Protein 1QFJ (pdb70)

Foldseek 3Di:
DKWKWAWPDWDPLDVQKIKTKIFTPDADFDFQLWWKWFPPDPPHTHIFHFLAARPVPGITITIARVSVSVVCCCVPVRMTIIGDTDFDQGADPDDDFAEEEEAEQRRNSSRNRRVVNNCVVPLQGQYEYEYEDQEPCSVSCVVVLVVSCVSHVNYHYAYEHAHYDPPDDGHYRDPLVVVVVVAQAQCRYQYEYDDDLVVLVVSLVCNCPRRVHDSVSHGYRSVVVD/DKFKWAWDDWAALAPFKIKTKIATPDFDADFQLWWKFFPPDPPHTHIFHFLAARVPRGITITIFGVSVVVVVVCVVPSMTMMGDTDFDQGADPDQPFAEEEEEFQRCNSSVNRRVVVNCVVPLQGQYEYEYEDQEPVSVRCLVVLVVSCVRRVNYHYAYEYADYDDCPPGHYHGRLVVVVVPAQAQCRYQYEYDDDLVVLVVSLVCRCPPRVHDSVSHGYRSVVPD/DKFKWFWPDWAPLDPQKIKTKIATPDFDADFQLWWKWWPPDPPHTHIFHFLAERVPRGITITIQRVSVCSVVCCVVPRMTMMGDTGDDFGDDPDQPFAEEEEAEQRDNSSRNRRVVVNCVVPLQGQYEYEYEDQEPSSPRCPVVLVVSCVRHNNYHYAYEYQDYDDDDDGHHHGRLVVVVVVAQAQCRHQYEYDDDLVVLVVSLVCRCPRRVHDSVSRGYRSVPDD/DKFKWAWPDWAALDPQKIKTKIFTPDFAAAFQLWWKWWPLDVVDTHIFAFLAARVDGGITITIQRVSVCVVVVCVVGSMTMIGDTDDDQGADPDPFAAAEEEEEARRNSSVNRRVVVNCVVPVAGQYEYEYEDQEPSVVRCPVVVVVSCVSYVNYHYAYEHADYDDDDPGHYHGRLVVVVVVAQAQCRHQYEYEHDLVVLVVSLVCRCPRRVHDNVRHGYRSVPVD

Nearest PDB structures (foldseek):
  1qfj-assembly4_D  TM=9.959E-01  e=4.153E-47  Escherichia coli
  5ogx-assembly1_A  TM=9.044E-01  e=4.409E-20  Amycolatopsis methanolica 239
  7qu3-assembly1_A  TM=8.609E-01  e=3.824E-17  Pseudomonas aeruginosa
  2r6h-assembly4_D  TM=8.578E-01  e=5.859E-17  Porphyromonas gingivalis W83
  4wqm-assembly1_A  TM=8.529E-01  e=8.054E-16  Ectopseudomonas mendocina

Sequence (904 aa):
TTLSCKVTSVEAITDTVYRVRIVPDAAFSFRAGQYLMVVMDERDKRPFSMASTPDEKGFIELHIGYAKAVMDRILKDHQIVVDIPHGEAWLRDDEERPMILIAGGTGFSYARSILLTALARNPNRDITIYWGGREEQHLYDLCELEALSLKHPGLQVVPVVEQPEAGWRGRTGTVLTAVLQDHGTLAEHDIYIAGRFEMAKIARDLFCSERNAREDRLFGDAFAFITTLSCKVTSVEAITDTVYRVRIVPDAAFSFRAGQYLMVVMDERDKRPFSMASTPDEKGFIELHIGYAKAVMDRILKDHQIVVDIPHGEAWLRDDEERPMILIAGGTGFSYARSILLTALARNPNRDITIYWGGREEQHLYDLCELEALSLKHPGLQVVPVVEQPEAGWRGRTGTVLTAVLQDHGTLAEHDIYIAGRFEMAKIARDLFCSERNAREDRLFGDAFAFITTLSCKVTSVEAITDTVYRVRIVPDAAFSFRAGQYLMVVMDERDKRPFSMASTPDEKGFIELHIGYAKAVMDRILKDHQIVVDIPHGEAWLRDDEERPMILIAGGTGFSYARSILLTALARNPNRDITIYWGGREEQHLYDLCELEALSLKHPGLQVVPVVEQPEAGWRGRTGTVLTAVLQDHGTLAEHDIYIAGRFEMAKIARDLFCSERNAREDRLFGDAFAFITTLSCKVTSVEAITDTVYRVRIVPDAAFSFRAGQYLMVVMDERDKRPFSMASTPDEKGFIELHIGYAKAVMDRILKDHQIVVDIPHGEAWLRDDEERPMILIAGGTGFSYARSILLTALARNPNRDITIYWGGREEQHLYDLCELEALSLKHPGLQVVPVVEQPEAGWRGRTGTVLTAVLQDHGTLAEHDIYIAGRFEMAKIARDLFCSERNAREDRLFGDAFAFI

Organism: Escherichia coli (strain K12) (NCBI:txid83333)

GO terms:
  GO:0052875 riboflavin reductase [NAD(P)H] activity (F, IDA)
  GO:0008047 enzyme activator activity (F, IDA)
  GO:0005829 cytosol (C, IDA)
  GO:0042602 riboflavin reductase (NADPH) activity (F, IDA)
  GO:0030091 protein repair (P, IMP)
  GO:0006979 response to oxidative stress (P, IMP)
  GO:0005515 protein binding (F, IPI)

InterPro domains:
  IPR001433 Oxidoreductase FAD/NAD(P)-binding [PF00175] (108-211)
  IPR008333 Flavoprotein pyridine nucleotide cytochrome reductase-like, FAD-binding domain [PF00970] (6-95)
  IPR017927 FAD-binding domain, ferredoxin reductase-type [PS51384] (1-99)
  IPR017938 Riboflavin synthase-like beta-barrel [SSF63380] (3-97)
  IPR039261 Ferredoxin-NADP reductase (FNR), nucleotide-binding domain [G3DSA:3.40.50.80] (99-233)
  IPR039261 Ferredoxin-NADP reductase (FNR), nucleotide-binding domain [SSF52343] (100-231)

Structure (mmCIF, N/CA/C/O backbone):
data_1QFJ
#
_entry.id   1QFJ
#
_cell.length_a   51.200
_cell.length_b   96.920
_cell.length_c   210.410
_cell.angle_alpha   90.00
_cell.angle_beta   90.00
_cell.angle_gamma   90.00
#
_symmetry.space_group_name_H-M   'P 21 21 21'
#
loop_
_entity.id
_entity.type
_entity.pdbx_description
1 polymer 'PROTEIN (FLAVIN REDUCTASE)'
2 non-polymer GLYCEROL
3 water water
#
loop_
_atom_site.group_PDB
_atom_site.id
_atom_site.type_symbol
_atom_site.label_atom_id
_atom_site.label_alt_id
_atom_site.label_comp_id
_atom_site.label_asym_id
_atom_site.label_entity_id
_atom_site.label_seq_id
_atom_site.pdbx_PDB_ins_code
_atom_site.Cartn_x
_atom_site.Cartn_y
_atom_site.Cartn_z
_atom_site.occupancy
_atom_site.B_iso_or_equiv
_atom_site.auth_seq_id
_atom_site.auth_comp_id
_atom_site.auth_asym_id
_atom_site.auth_atom_id
_atom_site.pdbx_PDB_model_num
ATOM 1 N N . THR A 1 1 ? 10.456 30.887 88.979 1.00 30.21 1 THR A N 1
ATOM 2 C CA . THR A 1 1 ? 9.205 30.360 89.588 1.00 29.84 1 THR A CA 1
ATOM 3 C C . THR A 1 1 ? 8.418 31.422 90.360 1.00 31.01 1 THR A C 1
ATOM 4 O O . THR A 1 1 ? 8.936 32.095 91.257 1.00 28.01 1 THR A O 1
ATOM 8 N N . THR A 1 2 ? 7.133 31.518 90.027 1.00 29.74 2 THR A N 1
ATOM 9 C CA . THR A 1 2 ? 6.189 32.408 90.683 1.00 29.04 2 THR A CA 1
ATOM 10 C C . THR A 1 2 ? 5.521 31.648 91.818 1.00 28.20 2 THR A C 1
ATOM 11 O O . THR A 1 2 ? 4.857 30.629 91.596 1.00 29.81 2 THR A O 1
ATOM 15 N N . LEU A 1 3 ? 5.734 32.086 93.056 1.00 26.16 3 LEU A N 1
ATOM 16 C CA . LEU A 1 3 ? 5.225 31.355 94.202 1.00 21.55 3 LEU A CA 1
ATOM 17 C C . LEU A 1 3 ? 4.516 32.278 95.182 1.00 22.33 3 LEU A C 1
ATOM 18 O O . LEU A 1 3 ? 5.001 33.376 95.461 1.00 18.24 3 LEU A O 1
ATOM 23 N N . SER A 1 4 ? 3.413 31.753 95.718 1.00 20.52 4 SER A N 1
ATOM 24 C CA . SER A 1 4 ? 2.688 32.520 96.739 1.00 21.59 4 SER A CA 1
ATOM 25 C C . SER A 1 4 ? 3.247 32.019 98.074 1.00 20.55 4 SER A C 1
ATOM 26 O O . SER A 1 4 ? 3.546 30.828 98.213 1.00 18.78 4 SER A O 1
ATOM 29 N N . CYS A 1 5 ? 3.500 32.915 99.005 1.00 17.76 5 CYS A N 1
ATOM 30 C CA . CYS A 1 5 ? 4.120 32.610 100.278 1.00 21.04 5 CYS A CA 1
ATOM 31 C C . CYS A 1 5 ? 3.384 33.148 101.502 1.00 20.61 5 CYS A C 1
ATOM 32 O O . CYS A 1 5 ? 2.912 34.295 101.511 1.00 22.36 5 CYS A O 1
ATOM 35 N N . LYS A 1 6 ? 3.344 32.361 102.569 1.00 17.41 6 LYS A N 1
ATOM 36 C CA . LYS A 1 6 ? 2.765 32.860 103.808 1.00 23.26 6 LYS A CA 1
ATOM 37 C C . LYS A 1 6 ? 3.860 33.584 104.624 1.00 23.13 6 LYS A C 1
ATOM 38 O O . LYS A 1 6 ? 4.980 33.080 104.790 1.00 21.01 6 LYS A O 1
ATOM 44 N N . VAL A 1 7 ? 3.448 34.683 105.253 1.00 20.59 7 VAL A N 1
ATOM 45 C CA . VAL A 1 7 ? 4.359 35.409 106.133 1.00 21.71 7 VAL A CA 1
ATOM 46 C C . VAL A 1 7 ? 4.266 34.792 107.519 1.00 23.55 7 VAL A C 1
ATOM 47 O O . VAL A 1 7 ? 3.196 34.915 108.118 1.00 25.43 7 VAL A O 1
ATOM 51 N N . THR A 1 8 ? 5.327 34.150 107.997 1.00 22.17 8 THR A N 1
ATOM 52 C CA . THR A 1 8 ? 5.219 33.481 109.283 1.00 20.10 8 THR A CA 1
ATOM 53 C C . THR A 1 8 ? 5.724 34.305 110.439 1.00 19.96 8 THR A C 1
ATOM 54 O O . THR A 1 8 ? 5.429 33.960 111.599 1.00 17.56 8 THR A O 1
ATOM 58 N N . SER A 1 9 ? 6.478 35.349 110.117 1.00 18.25 9 SER A N 1
ATOM 59 C CA . SER A 1 9 ? 6.907 36.230 111.209 1.00 22.04 9 SER A CA 1
ATOM 60 C C . SER A 1 9 ? 7.440 37.538 110.649 1.00 21.58 9 SER A C 1
ATOM 61 O O . SER A 1 9 ? 7.954 37.636 109.545 1.00 17.83 9 SER A O 1
ATOM 64 N N . VAL A 1 10 ? 7.180 38.596 111.405 1.00 24.36 10 VAL A N 1
ATOM 65 C CA . VAL A 1 10 ? 7.602 39.942 111.069 1.00 26.87 10 VAL A CA 1
ATOM 66 C C . VAL A 1 10 ? 8.164 40.587 112.345 1.00 28.43 10 VAL A C 1
ATOM 67 O O . VAL A 1 10 ? 7.520 40.529 113.395 1.00 26.41 10 VAL A O 1
ATOM 71 N N . GLU A 1 11 ? 9.330 41.203 112.217 1.00 29.75 11 GLU A N 1
ATOM 72 C CA . GLU A 1 11 ? 9.919 41.813 113.420 1.00 31.73 11 GLU A CA 1
ATOM 73 C C . GLU A 1 11 ? 10.712 43.065 113.096 1.00 32.63 11 GLU A C 1
ATOM 74 O O . GLU A 1 11 ? 11.541 43.110 112.175 1.00 31.11 11 GLU A O 1
ATOM 80 N N . ALA A 1 12 ? 10.434 44.120 113.861 1.00 32.15 12 ALA A N 1
ATOM 81 C CA . ALA A 1 12 ? 11.157 45.375 113.723 1.00 34.58 12 ALA A CA 1
ATOM 82 C C . ALA A 1 12 ? 12.571 45.163 114.257 1.00 35.98 12 ALA A C 1
ATOM 83 O O . ALA A 1 12 ? 12.710 44.981 115.475 1.00 37.70 12 ALA A O 1
ATOM 85 N N . ILE A 1 13 ? 13.577 45.120 113.386 1.00 35.08 13 ILE A N 1
ATOM 86 C CA . ILE A 1 13 ? 14.937 44.971 113.940 1.00 34.53 13 ILE A CA 1
ATOM 87 C C . ILE A 1 13 ? 15.228 46.354 114.534 1.00 33.26 13 ILE A C 1
ATOM 88 O O . ILE A 1 13 ? 15.503 46.509 115.712 1.00 32.12 13 ILE A O 1
ATOM 93 N N . THR A 1 14 ? 15.061 47.381 113.722 1.00 34.74 14 THR A N 1
ATOM 94 C CA . THR A 1 14 ? 15.181 48.768 114.147 1.00 40.22 14 THR A CA 1
ATOM 95 C C . THR A 1 14 ? 13.834 49.442 113.851 1.00 43.60 14 THR A C 1
ATOM 96 O O . THR A 1 14 ? 12.811 48.757 113.808 1.00 44.29 14 THR A O 1
ATOM 100 N N . ASP A 1 15 ? 13.843 50.737 113.587 1.00 45.67 15 ASP A N 1
ATOM 101 C CA . ASP A 1 15 ? 12.639 51.470 113.232 1.00 46.48 15 ASP A CA 1
ATOM 102 C C . ASP A 1 15 ? 12.483 51.574 111.724 1.00 45.59 15 ASP A C 1
ATOM 103 O O . ASP A 1 15 ? 11.416 51.952 111.241 1.00 47.56 15 ASP A O 1
ATOM 108 N N . THR A 1 16 ? 13.553 51.295 110.997 1.00 44.54 16 THR A N 1
ATOM 109 C CA . THR A 1 16 ? 13.511 51.362 109.544 1.00 44.00 16 THR A CA 1
ATOM 110 C C . THR A 1 16 ? 13.590 49.967 108.932 1.00 41.27 16 THR A C 1
ATOM 111 O O . THR A 1 16 ? 13.168 49.780 107.784 1.00 41.89 16 THR A O 1
ATOM 115 N N . VAL A 1 17 ? 14.119 49.000 109.691 1.00 35.00 17 VAL A N 1
ATOM 116 C CA . VAL A 1 17 ? 14.286 47.662 109.135 1.00 30.66 17 VAL A CA 1
ATOM 117 C C . VAL A 1 17 ? 13.408 46.571 109.736 1.00 26.43 17 VAL A C 1
ATOM 118 O O . VAL A 1 17 ? 13.357 46.392 110.948 1.00 21.60 17 VAL A O 1
ATOM 122 N N . TYR A 1 18 ? 12.767 45.794 108.865 1.00 25.08 18 TYR A N 1
ATOM 123 C CA . TYR A 1 18 ? 11.984 44.633 109.238 1.00 27.47 18 TYR A CA 1
ATOM 124 C C . TYR A 1 18 ? 12.694 43.321 108.836 1.00 24.39 18 TYR A C 1
ATOM 125 O O . TYR A 1 18 ? 13.228 43.232 107.739 1.00 21.61 18 TYR A O 1
ATOM 134 N N . ARG A 1 19 ? 12.684 42.355 109.724 1.00 20.58 19 ARG A N 1
ATOM 135 C CA . ARG A 1 19 ? 13.149 40.998 109.502 1.00 18.90 19 ARG A CA 1
ATOM 136 C C . ARG A 1 19 ? 11.863 40.230 109.151 1.00 16.89 19 ARG A C 1
ATOM 137 O O . ARG A 1 19 ? 10.932 40.212 109.968 1.00 14.62 19 ARG A O 1
ATOM 145 N N . VAL A 1 20 ? 11.73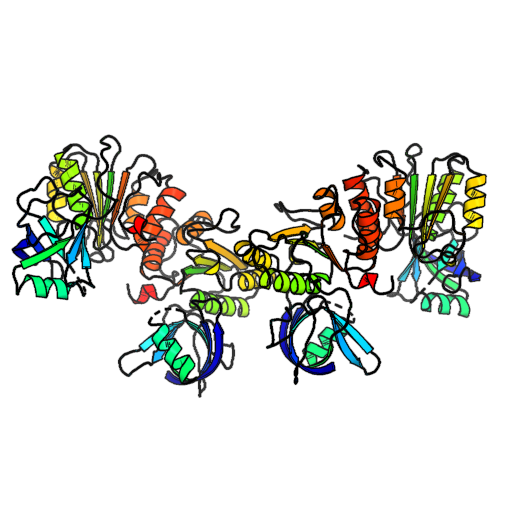7 39.793 107.921 1.00 16.41 20 VAL A N 1
ATOM 146 C CA . VAL A 1 20 ? 10.485 39.181 107.482 1.00 18.08 20 VAL A CA 1
ATOM 147 C C . VAL A 1 20 ? 10.827 37.753 107.071 1.00 20.65 20 VAL A C 1
ATOM 148 O O . VAL A 1 20 ? 11.830 37.564 106.389 1.00 19.15 20 VAL A O 1
ATOM 152 N N . ARG A 1 21 ? 10.045 36.801 107.563 1.00 18.29 21 ARG A N 1
ATOM 153 C CA . ARG A 1 21 ? 10.224 35.404 107.262 1.00 19.49 21 ARG A CA 1
ATOM 154 C C . ARG A 1 21 ? 8.972 34.881 106.562 1.00 18.43 21 ARG A C 1
ATOM 155 O O . ARG A 1 21 ? 7.877 34.937 107.127 1.00 19.05 21 ARG A O 1
ATOM 163 N N . ILE A 1 22 ? 9.153 34.401 105.351 1.00 14.02 22 ILE A N 1
ATOM 164 C CA . ILE A 1 22 ? 8.125 33.858 104.518 1.00 15.85 22 ILE A CA 1
ATOM 165 C C . ILE A 1 22 ? 8.339 32.376 104.180 1.00 19.07 22 ILE A C 1
ATOM 166 O O . ILE A 1 22 ? 9.464 31.878 104.077 1.00 15.27 22 ILE A O 1
ATOM 171 N N . VAL A 1 23 ? 7.200 31.696 103.992 1.00 18.22 23 VAL A N 1
ATOM 172 C CA . VAL A 1 23 ? 7.151 30.300 103.593 1.00 17.92 23 VAL A CA 1
ATOM 173 C C . VAL A 1 23 ? 6.316 30.092 102.333 1.00 18.61 23 VAL A C 1
ATOM 174 O O . VAL A 1 23 ? 5.085 30.168 102.296 1.00 19.65 23 VAL A O 1
ATOM 178 N N . PRO A 1 24 ? 6.980 29.803 101.227 1.00 17.28 24 PRO A N 1
ATOM 179 C CA . PRO A 1 24 ? 6.338 29.560 99.940 1.00 16.09 24 PRO A CA 1
ATOM 180 C C . PRO A 1 24 ? 5.408 28.359 100.036 1.00 19.19 24 PRO A C 1
ATOM 181 O O . PRO A 1 24 ? 5.634 27.469 100.873 1.00 14.69 24 PRO A O 1
ATOM 185 N N . ASP A 1 25 ? 4.400 28.288 99.166 1.00 19.18 25 ASP A N 1
ATOM 186 C CA . ASP A 1 25 ? 3.425 27.213 99.140 1.00 24.54 25 ASP A CA 1
ATOM 187 C C . ASP A 1 25 ? 3.965 25.960 98.440 1.00 24.21 25 ASP A C 1
ATOM 188 O O . ASP A 1 25 ? 3.263 24.946 98.430 1.00 26.15 25 ASP A O 1
ATOM 193 N N . ALA A 1 26 ? 5.100 26.026 97.759 1.00 21.72 26 ALA A N 1
ATOM 194 C CA . ALA A 1 26 ? 5.695 24.882 97.090 1.00 19.91 26 ALA A CA 1
ATOM 195 C C . ALA A 1 26 ? 7.213 24.854 97.288 1.00 20.10 26 ALA A C 1
ATOM 196 O O . ALA A 1 26 ? 7.802 25.840 97.728 1.00 17.87 26 ALA A O 1
ATOM 198 N N . ALA A 1 27 ? 7.859 23.732 96.943 1.00 19.89 27 ALA A N 1
ATOM 199 C CA . ALA A 1 27 ? 9.294 23.583 97.049 1.00 19.49 27 ALA A CA 1
ATOM 200 C C . ALA A 1 27 ? 10.015 24.742 96.355 1.00 20.66 27 ALA A C 1
ATOM 201 O O . ALA A 1 27 ? 9.500 25.203 95.322 1.00 18.65 27 ALA A O 1
ATOM 203 N N . PHE A 1 28 ? 11.176 25.144 96.885 1.00 18.50 28 PHE A N 1
ATOM 204 C CA . PHE A 1 28 ? 11.914 26.200 96.182 1.00 16.91 28 PHE A CA 1
ATOM 205 C C . PHE A 1 28 ? 13.425 26.044 96.329 1.00 18.90 28 PHE A C 1
ATOM 206 O O . PHE A 1 28 ? 13.889 25.453 97.303 1.00 18.13 28 PHE A O 1
ATOM 214 N N . SER A 1 29 ? 14.205 26.659 95.445 1.00 18.97 29 SER A N 1
ATOM 215 C CA . SER A 1 29 ? 15.646 26.652 95.579 1.00 24.16 29 SER A CA 1
ATOM 216 C C . SER A 1 29 ? 16.257 27.926 94.984 1.00 21.94 29 SER A C 1
ATOM 217 O O . SER A 1 29 ? 15.662 28.595 94.142 1.00 20.31 29 SER A O 1
ATOM 220 N N . PHE A 1 30 ? 17.424 28.250 95.533 1.00 18.36 30 PHE A N 1
ATOM 221 C CA . PHE A 1 30 ? 18.214 29.374 95.053 1.00 16.90 30 PHE A CA 1
ATOM 222 C C . PHE A 1 30 ? 19.693 29.165 95.424 1.00 15.29 30 PHE A C 1
ATOM 223 O O . PHE A 1 30 ? 20.010 28.306 96.245 1.00 10.97 30 PHE A O 1
ATOM 231 N N . ARG A 1 31 ? 20.541 30.011 94.852 1.00 12.93 31 ARG A N 1
ATOM 232 C CA . ARG A 1 31 ? 21.967 30.004 95.224 1.00 13.72 31 ARG A CA 1
ATOM 233 C C . ARG A 1 31 ? 22.232 31.155 96.161 1.00 10.90 31 ARG A C 1
ATOM 234 O O . ARG A 1 31 ? 21.681 32.241 95.968 1.00 11.67 31 ARG A O 1
ATOM 242 N N . ALA A 1 32 ? 23.026 30.954 97.203 1.00 11.55 32 ALA A N 1
ATOM 243 C CA . ALA A 1 32 ? 23.310 32.019 98.168 1.00 10.85 32 ALA A CA 1
ATOM 244 C C . ALA A 1 32 ? 23.796 33.255 97.421 1.00 10.13 32 ALA A C 1
ATOM 245 O O . ALA A 1 32 ? 24.623 33.182 96.501 1.00 7.26 32 ALA A O 1
ATOM 247 N N . GLY A 1 33 ? 23.157 34.391 97.670 1.00 9.13 33 GLY A N 1
ATOM 248 C CA . GLY A 1 33 ? 23.458 35.632 96.981 1.00 10.60 33 GLY A CA 1
ATOM 249 C C . GLY A 1 33 ? 22.451 36.011 95.899 1.00 13.13 33 GLY A C 1
ATOM 250 O O . GLY A 1 33 ? 22.423 37.159 95.435 1.00 11.21 33 GLY A O 1
ATOM 251 N N . GLN A 1 34 ? 21.562 35.091 95.519 1.00 12.66 34 GLN A N 1
ATOM 252 C CA . GLN A 1 34 ? 20.557 35.502 94.517 1.00 10.84 34 GLN A CA 1
ATOM 253 C C . GLN A 1 34 ? 19.459 36.324 95.189 1.00 11.59 34 GLN A C 1
ATOM 254 O O . GLN A 1 34 ? 19.373 36.456 96.423 1.00 9.08 34 GLN A O 1
ATOM 260 N N . TYR A 1 35 ? 18.571 36.883 94.375 1.00 13.26 35 TYR A N 1
ATOM 261 C CA . TYR A 1 35 ? 17.458 37.678 94.922 1.00 15.68 35 TYR A CA 1
ATOM 262 C C . TYR A 1 35 ? 16.121 37.225 94.327 1.00 16.12 35 TYR A C 1
ATOM 263 O O . TYR A 1 35 ? 16.082 36.462 93.366 1.00 16.75 35 TYR A O 1
ATOM 272 N N . LEU A 1 36 ? 15.031 37.646 94.946 1.00 18.13 36 LEU A N 1
ATOM 273 C CA . LEU A 1 36 ? 13.690 37.397 94.444 1.00 19.42 36 LEU A CA 1
ATOM 274 C C . LEU A 1 36 ? 13.013 38.737 94.133 1.00 19.89 36 LEU A C 1
ATOM 275 O O . LEU A 1 36 ? 13.456 39.812 94.554 1.00 19.02 36 LEU A O 1
ATOM 280 N N . MET A 1 37 ? 11.889 38.654 93.430 1.00 21.26 37 MET A N 1
ATOM 281 C CA . MET A 1 37 ? 11.096 39.840 93.139 1.00 22.40 37 MET A CA 1
ATOM 282 C C . MET A 1 37 ? 9.781 39.787 93.908 1.00 20.94 37 MET A C 1
ATOM 283 O O . MET A 1 37 ? 9.052 38.816 93.748 1.00 21.81 37 MET A O 1
ATOM 288 N N . VAL A 1 38 ? 9.472 40.795 94.698 1.00 22.36 38 VAL A N 1
ATOM 289 C CA . VAL A 1 38 ? 8.139 40.812 95.331 1.00 23.10 38 VAL A CA 1
ATOM 290 C C . VAL A 1 38 ? 7.168 41.260 94.223 1.00 24.21 38 VAL A C 1
ATOM 291 O O . VAL A 1 38 ? 7.289 42.393 93.744 1.00 21.19 38 VAL A O 1
ATOM 295 N N . VAL A 1 39 ? 6.315 40.362 93.733 1.00 23.02 39 VAL A N 1
ATOM 296 C CA . VAL A 1 39 ? 5.369 40.706 92.685 1.00 22.93 39 VAL A CA 1
ATOM 297 C C . VAL A 1 39 ? 4.234 41.550 93.257 1.00 27.34 39 VAL A C 1
ATOM 298 O O . VAL A 1 39 ? 3.296 41.097 93.907 1.00 25.62 39 VAL A O 1
ATOM 302 N N . MET A 1 40 ? 4.358 42.866 93.063 1.00 29.46 40 MET A N 1
ATOM 303 C CA . MET A 1 40 ? 3.338 43.791 93.508 1.00 34.57 40 MET A CA 1
ATOM 304 C C . MET A 1 40 ? 2.214 43.825 92.466 1.00 37.92 40 MET A C 1
ATOM 305 O O . MET A 1 40 ? 1.065 43.984 92.847 1.00 37.70 40 MET A O 1
ATOM 310 N N . ASP A 1 41 ? 2.573 43.657 91.213 1.00 41.30 41 ASP A N 1
ATOM 311 C CA . ASP A 1 41 ? 1.685 43.759 90.075 1.00 50.44 41 ASP A CA 1
ATOM 312 C C . ASP A 1 41 ? 2.184 42.926 88.896 1.00 53.79 41 ASP A C 1
ATOM 313 O O . ASP A 1 41 ? 3.224 42.284 89.010 1.00 55.25 41 ASP A O 1
ATOM 318 N N . GLU A 1 42 ? 1.579 43.118 87.722 1.00 56.97 42 GLU A N 1
ATOM 319 C CA . GLU A 1 42 ? 2.116 42.457 86.532 1.00 60.34 42 GLU A CA 1
ATOM 320 C C . GLU A 1 42 ? 3.304 43.268 86.013 1.00 60.49 42 GLU A C 1
ATOM 321 O O . GLU A 1 42 ? 4.148 42.728 85.299 1.00 61.79 42 GLU A O 1
ATOM 327 N N . ARG A 1 43 ? 3.373 44.545 86.376 1.00 59.12 43 ARG A N 1
ATOM 328 C CA . ARG A 1 43 ? 4.439 45.430 85.956 1.00 58.37 43 ARG A CA 1
ATOM 329 C C . ARG A 1 43 ? 5.244 46.022 87.111 1.00 55.04 43 ARG A C 1
ATOM 330 O O . ARG A 1 43 ? 6.151 46.814 86.830 1.00 54.88 43 ARG A O 1
ATOM 338 N N . ASP A 1 44 ? 4.905 45.724 88.357 1.00 48.69 44 ASP A N 1
ATOM 339 C CA . ASP A 1 44 ? 5.645 46.279 89.488 1.00 46.11 44 ASP A CA 1
ATOM 340 C C . ASP A 1 44 ? 6.276 45.164 90.322 1.00 44.38 44 ASP A C 1
ATOM 341 O O . ASP A 1 44 ? 5.681 44.646 91.264 1.00 44.18 44 ASP A O 1
ATOM 346 N N . LYS A 1 45 ? 7.489 44.756 89.954 1.00 40.54 45 LYS A N 1
ATOM 347 C CA . LYS A 1 45 ? 8.238 43.700 90.629 1.00 34.84 45 LYS A CA 1
ATOM 348 C C . LYS A 1 45 ? 9.464 44.274 91.330 1.00 31.57 45 LYS A C 1
ATOM 349 O O . LYS A 1 45 ? 10.289 44.935 90.711 1.00 29.38 45 LYS A O 1
ATOM 355 N N . ARG A 1 46 ? 9.548 44.077 92.644 1.00 27.16 46 ARG A N 1
ATOM 356 C CA . ARG A 1 46 ? 10.569 44.646 93.494 1.00 25.37 46 ARG A CA 1
ATOM 357 C C . ARG A 1 46 ? 11.571 43.641 94.057 1.00 26.54 46 ARG A C 1
ATOM 358 O O . ARG A 1 46 ? 11.258 42.766 94.873 1.00 22.94 46 ARG A O 1
ATOM 366 N N . PRO A 1 47 ? 12.834 43.822 93.698 1.00 24.30 47 PRO A N 1
ATOM 367 C CA . PRO A 1 47 ? 13.931 42.951 94.071 1.00 24.27 47 PRO A CA 1
ATOM 368 C C . PRO A 1 47 ? 14.391 43.016 95.503 1.00 21.36 47 PRO A C 1
ATOM 369 O O . PRO A 1 47 ? 14.537 44.063 96.122 1.00 21.28 47 PRO A O 1
ATOM 373 N N . PHE A 1 48 ? 14.551 41.874 96.168 1.00 20.16 48 PHE A N 1
ATOM 374 C CA . PHE A 1 48 ? 15.041 41.758 97.537 1.00 17.52 48 PHE A CA 1
ATOM 375 C C . PHE A 1 48 ? 15.925 40.504 97.576 1.00 16.15 48 PHE A C 1
ATOM 376 O O . PHE A 1 48 ? 15.514 39.465 97.056 1.00 14.25 48 PHE A O 1
ATOM 384 N N . SER A 1 49 ? 17.104 40.617 98.144 1.00 17.33 49 SER A N 1
ATOM 385 C CA . SER A 1 49 ? 18.065 39.530 98.281 1.00 16.06 49 SER A CA 1
ATOM 386 C C . SER A 1 49 ? 17.612 38.559 99.368 1.00 12.87 49 SER A C 1
ATOM 387 O O . SER A 1 49 ? 17.126 38.997 100.422 1.00 12.53 49 SER A O 1
ATOM 390 N N . MET A 1 50 ? 17.729 37.257 99.114 1.00 12.91 50 MET A N 1
ATOM 391 C CA . MET A 1 50 ? 17.411 36.321 100.207 1.00 11.53 50 MET A CA 1
ATOM 392 C C . MET A 1 50 ? 18.481 36.555 101.280 1.00 13.24 50 MET A C 1
ATOM 393 O O . MET A 1 50 ? 19.678 36.590 100.962 1.00 12.50 50 MET A O 1
ATOM 398 N N . ALA A 1 51 ? 18.130 36.748 102.537 1.00 11.61 51 ALA A N 1
ATOM 399 C CA . ALA A 1 51 ? 19.031 36.949 103.652 1.00 10.18 51 ALA A CA 1
ATOM 400 C C . ALA A 1 51 ? 19.363 35.628 104.352 1.00 15.22 51 ALA A C 1
ATOM 401 O O . ALA A 1 51 ? 20.275 35.535 105.174 1.00 16.06 51 ALA A O 1
ATOM 403 N N . SER A 1 52 ? 18.580 34.593 104.062 1.00 15.85 52 SER A N 1
ATOM 404 C CA . SER A 1 52 ? 18.784 33.268 104.642 1.00 14.33 52 SER A CA 1
ATOM 405 C C . SER A 1 52 ? 19.575 32.375 103.702 1.00 15.12 52 SER A C 1
ATOM 406 O O . SER A 1 52 ? 19.638 32.595 102.484 1.00 16.81 52 SER A O 1
ATOM 409 N N . THR A 1 53 ? 20.164 31.322 104.227 1.00 15.12 53 THR A N 1
ATOM 410 C CA . THR A 1 53 ? 20.896 30.344 103.414 1.00 19.62 53 THR A CA 1
ATOM 411 C C . THR A 1 53 ? 19.905 29.490 102.648 1.00 20.29 53 THR A C 1
ATOM 412 O O . THR A 1 53 ? 18.864 29.082 103.202 1.00 21.39 53 THR A O 1
ATOM 416 N N . PRO A 1 54 ? 20.255 28.964 101.493 1.00 21.61 54 PRO A N 1
ATOM 417 C CA . PRO A 1 54 ? 19.496 28.084 100.654 1.00 24.87 54 PRO A CA 1
ATOM 418 C C . PRO A 1 54 ? 19.231 26.691 101.211 1.00 28.52 54 PRO A C 1
ATOM 419 O O . PRO A 1 54 ? 18.992 25.709 100.509 1.00 30.08 54 PRO A O 1
ATOM 423 N N . ASP A 1 55 ? 19.312 26.540 102.505 1.00 31.54 55 ASP A N 1
ATOM 424 C CA . ASP A 1 55 ? 18.927 25.466 103.324 1.00 37.27 55 ASP A CA 1
ATOM 425 C C . ASP A 1 55 ? 18.626 25.879 104.771 1.00 38.24 55 ASP A C 1
ATOM 426 O O . ASP A 1 55 ? 19.036 25.280 105.749 1.00 35.51 55 ASP A O 1
ATOM 431 N N . GLU A 1 56 ? 17.790 26.903 104.870 1.00 41.23 56 GLU A N 1
ATOM 432 C CA . GLU A 1 56 ? 17.104 27.316 106.103 1.00 44.49 56 GLU A CA 1
ATOM 433 C C . GLU A 1 56 ? 15.704 26.816 105.651 1.00 44.84 56 GLU A C 1
ATOM 434 O O . GLU A 1 56 ? 14.826 27.481 105.129 1.00 47.19 56 GLU A O 1
ATOM 440 N N . LYS A 1 57 ? 15.674 25.489 105.607 1.00 42.09 57 LYS A N 1
ATOM 441 C CA . LYS A 1 57 ? 14.792 24.636 104.900 1.00 36.26 57 LYS A CA 1
ATOM 442 C C . LYS A 1 57 ? 13.487 25.269 104.453 1.00 28.22 57 LYS A C 1
ATOM 443 O O . LYS A 1 57 ? 13.391 25.444 103.236 1.00 24.70 57 LYS A O 1
ATOM 449 N N . GLY A 1 58 ? 12.536 25.459 105.344 1.00 23.52 58 GLY A N 1
ATOM 450 C CA . GLY A 1 58 ? 11.214 25.886 104.964 1.00 23.67 58 GLY A CA 1
ATOM 451 C C . GLY A 1 58 ? 10.916 27.325 104.659 1.00 20.31 58 GLY A C 1
ATOM 452 O O . GLY A 1 58 ? 9.983 27.601 103.885 1.00 21.69 58 GLY A O 1
ATOM 453 N N . PHE A 1 59 ? 11.698 28.234 105.223 1.00 18.42 59 PHE A N 1
ATOM 454 C CA . PHE A 1 59 ? 11.410 29.645 104.999 1.00 17.40 59 PHE A CA 1
ATOM 455 C C . PHE A 1 59 ? 12.510 30.381 104.258 1.00 17.66 59 PHE A C 1
ATOM 456 O O . PHE A 1 59 ? 13.647 29.920 104.089 1.00 16.50 59 PHE A O 1
ATOM 464 N N . ILE A 1 60 ? 12.127 31.589 103.866 1.00 17.05 60 ILE A N 1
ATOM 465 C CA . ILE A 1 60 ? 12.989 32.577 103.252 1.00 15.68 60 ILE A CA 1
ATOM 466 C C . ILE A 1 60 ? 13.026 33.784 104.192 1.00 16.51 60 ILE A C 1
ATOM 467 O O . ILE A 1 60 ? 11.964 34.236 104.665 1.00 14.37 60 ILE A O 1
ATOM 472 N N . GLU A 1 61 ? 14.222 34.315 104.442 1.00 14.43 61 GLU A N 1
ATOM 473 C CA . GLU A 1 61 ? 14.296 35.513 105.287 1.00 13.05 61 GLU A CA 1
ATOM 474 C C . GLU A 1 61 ? 14.588 36.739 104.422 1.00 15.12 61 GLU A C 1
ATOM 475 O O . GLU A 1 61 ? 15.380 36.739 103.461 1.00 13.35 61 GLU A O 1
ATOM 481 N N . LEU A 1 62 ? 13.845 37.824 104.704 1.00 14.17 62 LEU A N 1
ATOM 482 C CA . LEU A 1 62 ? 14.058 39.088 104.010 1.00 14.60 62 LEU A CA 1
ATOM 483 C C . LEU A 1 62 ? 14.279 40.223 105.013 1.00 14.78 62 LEU A C 1
ATOM 484 O O . LEU A 1 62 ? 13.796 40.207 106.149 1.00 10.39 62 LEU A O 1
ATOM 489 N N . HIS A 1 63 ? 15.107 41.193 104.626 1.00 14.89 63 HIS A N 1
ATOM 490 C CA . HIS A 1 63 ? 15.323 42.363 105.497 1.00 19.48 63 HIS A CA 1
ATOM 491 C C . HIS A 1 63 ? 14.799 43.554 104.676 1.00 20.58 63 HIS A C 1
ATOM 492 O O . HIS A 1 63 ? 15.353 43.832 103.622 1.00 14.63 63 HIS A O 1
ATOM 499 N N . ILE A 1 64 ? 13.665 44.092 105.102 1.00 26.58 64 ILE A N 1
ATOM 500 C CA . ILE A 1 64 ? 12.980 45.137 104.353 1.00 36.15 64 ILE A CA 1
ATOM 501 C C . ILE A 1 64 ? 12.967 46.474 105.090 1.00 43.62 64 ILE A C 1
ATOM 502 O O . ILE A 1 64 ? 12.616 46.613 106.252 1.00 40.35 64 ILE A O 1
ATOM 507 N N . GLY A 1 65 ? 13.412 47.482 104.368 1.00 55.70 65 GLY A N 1
ATOM 508 C CA . GLY A 1 65 ? 13.530 48.853 104.824 1.00 72.66 65 GLY A CA 1
ATOM 509 C C . GLY A 1 65 ? 14.723 49.484 104.099 1.00 85.97 65 GLY A C 1
ATOM 510 O O . GLY A 1 65 ? 15.029 49.187 102.947 1.00 86.63 65 GLY A O 1
ATOM 511 N N . TYR A 1 72 ? 9.329 52.874 98.948 1.00 172.74 72 TYR A N 1
ATOM 512 C CA . TYR A 1 72 ? 9.430 51.712 98.076 1.00 167.43 72 TYR A CA 1
ATOM 513 C C . TYR A 1 72 ? 9.310 50.424 98.884 1.00 159.84 72 TYR A C 1
ATOM 514 O O . TYR A 1 72 ? 8.854 49.395 98.393 1.00 159.67 72 TYR A O 1
ATOM 523 N N . ALA A 1 73 ? 9.727 50.498 100.143 1.00 149.77 73 ALA A N 1
ATOM 524 C CA . ALA A 1 73 ? 9.637 49.369 101.060 1.00 138.07 73 ALA A CA 1
ATOM 525 C C . ALA A 1 73 ? 8.286 49.419 101.772 1.00 128.28 73 ALA A C 1
ATOM 526 O O . ALA A 1 73 ? 7.669 48.403 102.074 1.00 128.07 73 ALA A O 1
ATOM 528 N N . LYS A 1 74 ? 7.803 50.637 101.992 1.00 117.09 74 LYS A N 1
ATOM 529 C CA . LYS A 1 74 ? 6.525 50.881 102.646 1.00 103.91 74 LYS A CA 1
ATOM 530 C C . LYS A 1 74 ? 5.389 50.131 101.967 1.00 92.58 74 LYS A C 1
ATOM 531 O O . LYS A 1 74 ? 4.618 49.420 102.613 1.00 91.93 74 LYS A O 1
ATOM 537 N N . ALA A 1 75 ? 5.294 50.247 100.647 1.00 79.96 75 ALA A N 1
ATOM 538 C CA . ALA A 1 75 ? 4.277 49.545 99.877 1.00 66.98 75 ALA A CA 1
ATOM 539 C C . ALA A 1 75 ? 4.419 48.035 100.052 1.00 56.78 75 ALA A C 1
ATOM 540 O O . ALA A 1 75 ? 3.411 47.329 100.131 1.00 55.28 75 ALA A O 1
ATOM 542 N N . VAL A 1 76 ? 5.653 47.536 100.096 1.00 46.37 76 VAL A N 1
ATOM 543 C CA . VAL A 1 76 ? 5.882 46.109 100.311 1.00 35.06 76 VAL A CA 1
ATOM 544 C C . VAL A 1 76 ? 5.467 45.725 101.723 1.00 28.76 76 VAL A C 1
ATOM 545 O O . VAL A 1 76 ? 4.712 44.775 101.923 1.00 26.70 76 VAL A O 1
ATOM 549 N N . MET A 1 77 ? 5.835 46.529 102.703 1.00 26.18 77 MET A N 1
ATOM 550 C CA . MET A 1 77 ? 5.450 46.274 104.088 1.00 30.46 77 MET A CA 1
ATOM 551 C C . MET A 1 77 ? 3.938 46.213 104.258 1.00 31.24 77 MET A C 1
ATOM 552 O O . MET A 1 77 ? 3.451 45.342 104.983 1.00 29.97 77 MET A O 1
ATOM 557 N N . ASP A 1 78 ? 3.199 47.069 103.568 1.00 30.35 78 ASP A N 1
ATOM 558 C CA . ASP A 1 78 ? 1.751 47.109 103.583 1.00 28.54 78 ASP A CA 1
ATOM 559 C C . ASP A 1 78 ? 1.197 45.786 103.094 1.00 26.13 78 ASP A C 1
ATOM 560 O O . ASP A 1 78 ? 0.395 45.202 103.826 1.00 25.48 78 ASP A O 1
ATOM 565 N N . ARG A 1 79 ? 1.683 45.263 101.964 1.00 24.38 79 ARG A N 1
ATOM 566 C CA . ARG A 1 79 ? 1.206 43.935 101.572 1.00 23.64 79 ARG A CA 1
ATOM 567 C C . ARG A 1 79 ? 1.534 42.939 102.676 1.00 25.65 79 ARG A C 1
ATOM 568 O O . ARG A 1 79 ? 0.646 42.147 102.992 1.00 25.92 79 ARG A O 1
ATOM 576 N N . ILE A 1 80 ? 2.768 42.988 103.210 1.00 23.80 80 ILE A N 1
ATOM 577 C CA . ILE A 1 80 ? 3.151 42.027 104.243 1.00 20.23 80 ILE A CA 1
ATOM 578 C C . ILE A 1 80 ? 2.264 42.149 105.466 1.00 22.20 80 ILE A C 1
ATOM 579 O O . ILE A 1 80 ? 1.711 41.138 105.898 1.00 21.97 80 ILE A O 1
ATOM 584 N N . LEU A 1 81 ? 2.110 43.335 106.024 1.00 21.70 81 LEU A N 1
ATOM 585 C CA . LEU A 1 81 ? 1.317 43.550 107.215 1.00 24.75 81 LEU A CA 1
ATOM 586 C C . LEU A 1 81 ? -0.186 43.382 107.078 1.00 25.38 81 LEU A C 1
ATOM 587 O O . LEU A 1 81 ? -0.819 42.823 107.985 1.00 25.86 81 LEU A O 1
ATOM 592 N N . LYS A 1 82 ? -0.794 43.794 105.975 1.00 24.27 82 LYS A N 1
ATOM 593 C CA . LYS A 1 82 ? -2.241 43.647 105.816 1.00 23.79 82 LYS A CA 1
ATOM 594 C C . LYS A 1 82 ? -2.681 42.230 105.475 1.00 25.80 82 LYS A C 1
ATOM 595 O O . LYS A 1 82 ? -3.599 41.639 106.073 1.00 23.82 82 LYS A O 1
ATOM 601 N N . ASP A 1 83 ? -2.027 41.634 104.474 1.00 23.13 83 ASP A N 1
ATOM 602 C CA . ASP A 1 83 ? -2.378 40.313 103.988 1.00 21.20 83 ASP A CA 1
ATOM 603 C C . ASP A 1 83 ? -1.635 39.140 104.591 1.00 21.55 83 ASP A C 1
ATOM 604 O O . ASP A 1 83 ? -2.109 38.002 104.488 1.00 16.52 83 ASP A O 1
ATOM 609 N N . HIS A 1 84 ? -0.448 39.291 105.181 1.00 22.41 84 HIS A N 1
ATOM 610 C CA . HIS A 1 84 ? 0.335 38.182 105.720 1.00 23.55 84 HIS A CA 1
ATOM 611 C C . HIS A 1 84 ? 0.694 37.141 104.662 1.00 21.25 84 HIS A C 1
ATOM 612 O O . HIS A 1 84 ? 0.872 35.954 104.914 1.00 20.12 84 HIS A O 1
ATOM 619 N N . GLN A 1 85 ? 0.846 37.588 103.437 1.00 21.11 85 GLN A N 1
ATOM 620 C CA . GLN A 1 85 ? 1.089 36.798 102.250 1.00 22.44 85 GLN A CA 1
ATOM 621 C C . GLN A 1 85 ? 1.610 37.728 101.164 1.00 19.44 85 GLN A C 1
ATOM 622 O O . GLN A 1 85 ? 1.253 38.910 101.121 1.00 21.28 85 GLN A O 1
ATOM 628 N N . ILE A 1 86 ? 2.460 37.209 100.311 1.00 16.10 86 ILE A N 1
ATOM 629 C CA . ILE A 1 86 ? 3.029 37.939 99.192 1.00 18.36 86 ILE A CA 1
ATOM 630 C C . ILE A 1 86 ? 3.296 36.892 98.106 1.00 18.15 86 ILE A C 1
ATOM 631 O O . ILE A 1 86 ? 3.340 35.697 98.395 1.00 18.16 86 ILE A O 1
ATOM 636 N N . VAL A 1 87 ? 3.449 37.368 96.896 1.00 17.90 87 VAL A N 1
ATOM 637 C CA . VAL A 1 87 ? 3.750 36.520 95.757 1.00 18.31 87 VAL A CA 1
ATOM 638 C C . VAL A 1 87 ? 5.181 36.861 95.348 1.00 20.48 87 VAL A C 1
ATOM 639 O O . VAL A 1 87 ? 5.485 38.055 95.250 1.00 19.13 87 VAL A O 1
ATOM 643 N N . VAL A 1 88 ? 6.041 35.856 95.188 1.00 20.66 88 VAL A N 1
ATOM 644 C CA . VAL A 1 88 ? 7.408 36.149 94.777 1.00 20.04 88 VAL A CA 1
ATOM 645 C C . VAL A 1 88 ? 7.770 35.453 93.469 1.00 21.22 88 VAL A C 1
ATOM 646 O O . VAL A 1 88 ? 7.300 34.370 93.119 1.00 18.84 88 VAL A O 1
ATOM 650 N N . ASP A 1 89 ? 8.700 36.078 92.758 1.00 20.57 89 ASP A N 1
ATOM 651 C CA . ASP A 1 89 ? 9.299 35.535 91.536 1.00 20.21 89 ASP A CA 1
ATOM 652 C C . ASP A 1 89 ? 10.782 35.329 91.894 1.00 20.06 89 ASP A C 1
ATOM 653 O O . ASP A 1 89 ? 11.507 36.291 92.175 1.00 16.82 89 ASP A O 1
ATOM 658 N N . ILE A 1 90 ? 11.190 34.071 91.958 1.00 18.90 90 ILE A N 1
ATOM 659 C CA . ILE A 1 90 ? 12.500 33.630 92.415 1.00 20.69 90 ILE A CA 1
ATOM 660 C C . ILE A 1 90 ? 12.962 32.404 91.651 1.00 22.07 90 ILE A C 1
ATOM 661 O O . ILE A 1 90 ? 12.173 31.540 91.241 1.00 24.04 90 ILE A O 1
ATOM 666 N N . PRO A 1 91 ? 14.247 32.249 91.484 1.00 20.19 91 PRO A N 1
ATOM 667 C CA . PRO A 1 91 ? 15.308 33.125 91.915 1.00 19.18 91 PRO A CA 1
ATOM 668 C C . PRO A 1 91 ? 15.940 33.896 90.769 1.00 17.15 91 PRO A C 1
ATOM 669 O O . PRO A 1 91 ? 15.709 33.578 89.611 1.00 14.48 91 PRO A O 1
ATOM 673 N N . HIS A 1 92 ? 16.657 34.989 91.027 1.00 16.60 92 HIS A N 1
ATOM 674 C CA . HIS A 1 92 ? 17.313 35.796 90.036 1.00 16.35 92 HIS A CA 1
ATOM 675 C C . HIS A 1 92 ? 18.702 36.187 90.546 1.00 17.57 92 HIS A C 1
ATOM 676 O O . HIS A 1 92 ? 18.955 36.238 91.764 1.00 17.48 92 HIS A O 1
ATOM 683 N N . GLY A 1 93 ? 19.527 36.656 89.618 1.00 13.64 93 GLY A N 1
ATOM 684 C CA . GLY A 1 93 ? 20.834 37.158 89.954 1.00 16.86 93 GLY A CA 1
ATOM 685 C C . GLY A 1 93 ? 21.927 36.178 89.529 1.00 18.00 93 GLY A C 1
ATOM 686 O O . GLY A 1 93 ? 21.737 34.968 89.581 1.00 15.88 93 GLY A O 1
ATOM 687 N N . GLU A 1 94 ? 23.049 36.773 89.139 1.00 15.15 94 GLU A N 1
ATOM 688 C CA . GLU A 1 94 ? 24.209 36.004 88.721 1.00 17.27 94 GLU A CA 1
ATOM 689 C C . GLU A 1 94 ? 25.362 36.224 89.694 1.00 17.19 94 GLU A C 1
ATOM 690 O O . GLU A 1 94 ? 26.478 35.782 89.433 1.00 17.86 94 GLU A O 1
ATOM 696 N N . ALA A 1 95 ? 25.140 36.877 90.833 1.00 14.53 95 ALA A N 1
ATOM 697 C CA . ALA A 1 95 ? 26.207 37.141 91.788 1.00 16.32 95 ALA A CA 1
ATOM 698 C C . ALA A 1 95 ? 26.255 36.186 92.971 1.00 14.23 95 ALA A C 1
ATOM 699 O O . ALA A 1 95 ? 26.650 36.561 94.079 1.00 16.02 95 ALA A O 1
ATOM 701 N N . TRP A 1 96 ? 25.968 34.910 92.763 1.00 15.06 96 TRP A N 1
ATOM 702 C CA . TRP A 1 96 ? 25.959 33.914 93.827 1.00 15.78 96 TRP A CA 1
ATOM 703 C C . TRP A 1 96 ? 27.326 33.408 94.289 1.00 14.21 96 TRP A C 1
ATOM 704 O O . TRP A 1 96 ? 28.325 33.562 93.607 1.00 11.94 96 TRP A O 1
ATOM 715 N N . LEU A 1 97 ? 27.364 32.725 95.432 1.00 12.84 97 LEU A N 1
ATOM 716 C CA . LEU A 1 97 ? 28.592 32.186 96.000 1.00 15.63 97 LEU A CA 1
ATOM 717 C C . LEU A 1 97 ? 29.237 31.194 95.030 1.00 15.61 97 LEU A C 1
ATOM 718 O O . LEU A 1 97 ? 28.578 30.228 94.630 1.00 13.30 97 LEU A O 1
ATOM 723 N N . ARG A 1 98 ? 30.480 31.429 94.641 1.00 12.99 98 ARG A N 1
ATOM 724 C CA . ARG A 1 98 ? 31.156 30.502 93.712 1.00 13.34 98 ARG A CA 1
ATOM 725 C C . ARG A 1 98 ? 31.616 29.232 94.409 1.00 11.03 98 ARG A C 1
ATOM 726 O O . ARG A 1 98 ? 31.666 29.114 95.636 1.00 9.13 98 ARG A O 1
ATOM 734 N N . ASP A 1 99 ? 31.930 28.203 93.658 1.00 14.21 99 ASP A N 1
ATOM 735 C CA . ASP A 1 99 ? 32.407 26.918 94.116 1.00 18.30 99 ASP A CA 1
ATOM 736 C C . ASP A 1 99 ? 33.778 27.040 94.784 1.00 20.95 99 ASP A C 1
ATOM 737 O O . ASP A 1 99 ? 34.071 26.314 95.727 1.00 19.69 99 ASP A O 1
ATOM 742 N N . ASP A 1 100 ? 34.627 27.908 94.243 1.00 22.62 100 ASP A N 1
ATOM 743 C CA . ASP A 1 100 ? 35.986 28.036 94.738 1.00 23.91 100 ASP A CA 1
ATOM 744 C C . ASP A 1 100 ? 36.137 27.725 96.226 1.00 22.25 100 ASP A C 1
ATOM 745 O O . ASP A 1 100 ? 35.532 28.348 97.097 1.00 20.05 100 ASP A O 1
ATOM 750 N N . GLU A 1 101 ? 37.044 26.777 96.495 1.00 20.86 101 GLU A N 1
ATOM 751 C CA . GLU A 1 101 ? 37.239 26.398 97.886 1.00 20.88 101 GLU A CA 1
ATOM 752 C C . GLU A 1 101 ? 38.424 27.033 98.568 1.00 19.71 101 GLU A C 1
ATOM 753 O O . GLU A 1 101 ? 38.452 26.986 99.809 1.00 18.58 101 GLU A O 1
ATOM 759 N N . GLU A 1 102 ? 39.375 27.552 97.789 1.00 20.55 102 GLU A N 1
ATOM 760 C CA . GLU A 1 102 ? 40.616 28.033 98.380 1.00 22.72 102 GLU A CA 1
ATOM 761 C C . GLU A 1 102 ? 40.802 29.516 98.562 1.00 21.61 102 GLU A C 1
ATOM 762 O O . GLU A 1 102 ? 41.340 29.895 99.624 1.00 23.31 102 GLU A O 1
ATOM 768 N N . ARG A 1 103 ? 40.396 30.341 97.605 1.00 18.94 103 ARG A N 1
ATOM 769 C CA . ARG A 1 103 ? 40.623 31.788 97.761 1.00 17.82 103 ARG A CA 1
ATOM 770 C C . ARG A 1 103 ? 39.910 32.360 98.973 1.00 17.51 103 ARG A C 1
ATOM 771 O O . ARG A 1 103 ? 38.767 32.037 99.276 1.00 16.72 103 ARG A O 1
ATOM 779 N N . PRO A 1 104 ? 40.599 33.210 99.717 1.00 16.56 104 PRO A N 1
ATOM 780 C CA . PRO A 1 104 ? 40.037 33.925 100.850 1.00 15.90 104 PRO A CA 1
ATOM 781 C C . PRO A 1 104 ? 38.895 34.791 100.326 1.00 13.68 104 PRO A C 1
ATOM 782 O O . PRO A 1 104 ? 38.880 35.180 99.156 1.00 15.21 104 PRO A O 1
ATOM 786 N N . MET A 1 105 ? 37.884 35.086 101.116 1.00 15.14 105 MET A N 1
ATOM 787 C CA . MET A 1 105 ? 36.710 35.809 100.663 1.00 12.68 105 MET A CA 1
ATOM 788 C C . MET A 1 105 ? 36.584 37.159 101.356 1.00 13.47 105 MET A C 1
ATOM 789 O O . MET A 1 105 ? 36.977 37.301 102.522 1.00 12.73 105 MET A O 1
ATOM 794 N N . ILE A 1 106 ? 36.027 38.109 100.610 1.00 12.16 106 ILE A N 1
ATOM 795 C CA . ILE A 1 106 ? 35.729 39.414 101.205 1.00 14.49 106 ILE A CA 1
ATOM 796 C C . ILE A 1 106 ? 34.258 39.669 100.836 1.00 13.23 106 ILE A C 1
ATOM 797 O O . ILE A 1 106 ? 33.867 39.511 99.688 1.00 10.49 106 ILE A O 1
ATOM 802 N N . LEU A 1 107 ? 33.468 39.957 101.857 1.00 15.24 107 LEU A N 1
ATOM 803 C CA . LEU A 1 107 ? 32.051 40.252 101.712 1.00 16.83 107 LEU A CA 1
ATOM 804 C C . LEU A 1 107 ? 31.862 41.732 102.038 1.00 15.37 107 LEU A C 1
ATOM 805 O O . LEU A 1 107 ? 32.270 42.203 103.087 1.00 12.99 107 LEU A O 1
ATOM 810 N N . ILE A 1 108 ? 31.296 42.489 101.103 1.00 16.20 108 ILE A N 1
ATOM 811 C CA . ILE A 1 108 ? 31.105 43.910 101.334 1.00 16.85 108 ILE A CA 1
ATOM 812 C C . ILE A 1 108 ? 29.625 44.293 101.315 1.00 16.16 108 ILE A C 1
ATOM 813 O O . ILE A 1 108 ? 28.984 44.185 100.279 1.00 14.48 108 ILE A O 1
ATOM 818 N N . ALA A 1 109 ? 29.157 44.813 102.444 1.00 16.54 109 ALA A N 1
ATOM 819 C CA . ALA A 1 109 ? 27.771 45.241 102.545 1.00 19.67 109 ALA A CA 1
ATOM 820 C C . ALA A 1 109 ? 27.668 46.728 102.858 1.00 21.74 109 ALA A C 1
ATOM 821 O O . ALA A 1 109 ? 28.110 47.207 103.906 1.00 18.72 109 ALA A O 1
ATOM 823 N N . GLY A 1 110 ? 27.054 47.430 101.908 1.00 26.38 110 GLY A N 1
ATOM 824 C CA . GLY A 1 110 ? 26.771 48.857 102.111 1.00 33.55 110 GLY A CA 1
ATOM 825 C C . GLY A 1 110 ? 25.273 48.936 102.435 1.00 40.44 110 GLY A C 1
ATOM 826 O O . GLY A 1 110 ? 24.474 48.293 101.734 1.00 39.55 110 GLY A O 1
ATOM 827 N N . GLY A 1 111 ? 24.913 49.688 103.465 1.00 45.47 111 GLY A N 1
ATOM 828 C CA . GLY A 1 111 ? 23.519 49.815 103.880 1.00 48.18 111 GLY A CA 1
ATOM 829 C C . GLY A 1 111 ? 22.513 49.409 102.814 1.00 48.86 111 GLY A C 1
ATOM 830 O O . GLY A 1 111 ? 22.387 50.013 101.745 1.00 50.64 111 GLY A O 1
ATOM 831 N N . THR A 1 112 ? 21.804 48.336 103.077 1.00 48.28 112 THR A N 1
ATOM 832 C CA . THR A 1 112 ? 20.794 47.689 102.255 1.00 45.82 112 THR A CA 1
ATOM 833 C C . THR A 1 112 ? 21.343 46.402 101.645 1.00 42.13 112 THR A C 1
ATOM 834 O O . THR A 1 112 ? 20.557 45.497 101.307 1.00 42.59 112 THR A O 1
ATOM 838 N N . GLY A 1 113 ? 22.659 46.215 101.612 1.00 35.57 113 GLY A N 1
ATOM 839 C CA . GLY A 1 113 ? 23.229 44.996 101.066 1.00 29.00 113 GLY A CA 1
ATOM 840 C C . GLY A 1 113 ? 23.537 43.910 102.087 1.00 25.08 113 GLY A C 1
ATOM 841 O O . GLY A 1 113 ? 24.120 42.869 101.726 1.00 22.74 113 GLY A O 1
ATOM 842 N N . PHE A 1 114 ? 23.184 44.094 103.362 1.00 20.82 114 PHE A N 1
ATOM 843 C CA . PHE A 1 114 ? 23.523 43.075 104.352 1.00 18.25 114 PHE A CA 1
ATOM 844 C C . PHE A 1 114 ? 22.853 41.736 104.073 1.00 15.89 114 PHE A C 1
ATOM 845 O O . PHE A 1 114 ? 23.492 40.714 104.335 1.00 14.41 114 PHE A O 1
ATOM 853 N N . SER A 1 115 ? 21.652 41.712 103.517 1.00 11.65 115 SER A N 1
ATOM 854 C CA . SER A 1 115 ? 20.933 40.481 103.260 1.00 13.16 115 SER A CA 1
ATOM 855 C C . SER A 1 115 ? 21.736 39.596 102.309 1.00 12.06 115 SER A C 1
ATOM 856 O O . SER A 1 115 ? 21.900 38.396 102.526 1.00 11.26 115 SER A O 1
ATOM 859 N N . TYR A 1 116 ? 22.230 40.191 101.230 1.00 11.13 116 TYR A N 1
ATOM 860 C CA . TYR A 1 116 ? 23.044 39.471 100.255 1.00 11.28 116 TYR A CA 1
ATOM 861 C C . TYR A 1 116 ? 24.305 38.917 100.912 1.00 10.45 116 TYR A C 1
ATOM 862 O O . TYR A 1 116 ? 24.629 37.747 100.694 1.00 12.06 116 TYR A O 1
ATOM 871 N N . ALA A 1 117 ? 24.965 39.701 101.758 1.00 8.83 117 ALA A N 1
ATOM 872 C CA . ALA A 1 117 ? 26.200 39.290 102.397 1.00 11.47 117 ALA A CA 1
ATOM 873 C C . ALA A 1 117 ? 25.975 38.151 103.387 1.00 10.94 117 ALA A C 1
ATOM 874 O O . ALA A 1 117 ? 26.760 37.201 103.442 1.00 14.10 117 ALA A O 1
ATOM 876 N N . ARG A 1 118 ? 24.964 38.250 104.203 1.00 5.27 118 ARG A N 1
ATOM 877 C CA . ARG A 1 118 ? 24.571 37.235 105.183 1.00 11.93 118 ARG A CA 1
ATOM 878 C C . ARG A 1 118 ? 24.256 35.904 104.521 1.00 12.90 118 ARG A C 1
ATOM 879 O O . ARG A 1 118 ? 24.794 34.862 104.921 1.00 15.17 118 ARG A O 1
ATOM 887 N N . SER A 1 119 ? 23.470 35.882 103.454 1.00 12.17 119 SER A N 1
ATOM 888 C CA . SER A 1 119 ? 23.200 34.586 102.800 1.00 13.47 119 SER A CA 1
ATOM 889 C C . SER A 1 119 ? 24.516 33.914 102.393 1.00 13.82 119 SER A C 1
ATOM 890 O O . SER A 1 119 ? 24.740 32.736 102.678 1.00 11.46 119 SER A O 1
ATOM 893 N N . ILE A 1 120 ? 25.387 34.648 101.706 1.00 15.01 120 ILE A N 1
ATOM 894 C CA . ILE A 1 120 ? 26.683 34.141 101.270 1.00 13.25 120 ILE A CA 1
ATOM 895 C C . ILE A 1 120 ? 27.556 33.761 102.460 1.00 13.37 120 ILE A C 1
ATOM 896 O O . ILE A 1 120 ? 28.146 32.677 102.452 1.00 12.24 120 ILE A O 1
ATOM 901 N N . LEU A 1 121 ? 27.556 34.548 103.526 1.00 12.84 121 LEU A N 1
ATOM 902 C CA . LEU A 1 121 ? 28.371 34.222 104.694 1.00 13.38 121 LEU A CA 1
ATOM 903 C C . LEU A 1 121 ? 27.970 32.889 105.311 1.00 17.79 121 LEU A C 1
ATOM 904 O O . LEU A 1 121 ? 28.797 31.981 105.484 1.00 14.35 121 LEU A O 1
ATOM 909 N N . LEU A 1 122 ? 26.681 32.810 105.720 1.00 16.61 122 LEU A N 1
ATOM 910 C CA . LEU A 1 122 ? 26.220 31.587 106.381 1.00 15.34 122 LEU A CA 1
ATOM 911 C C . LEU A 1 122 ? 26.388 30.369 105.475 1.00 13.38 122 LEU A C 1
ATOM 912 O O . LEU A 1 122 ? 26.841 29.335 105.970 1.00 11.67 122 LEU A O 1
ATOM 917 N N . THR A 1 123 ? 26.131 30.520 104.185 1.00 12.73 123 THR A N 1
ATOM 918 C CA . THR A 1 123 ? 26.286 29.389 103.270 1.00 13.81 123 THR A CA 1
ATOM 919 C C . THR A 1 123 ? 27.739 28.969 103.195 1.00 14.33 123 THR A C 1
ATOM 920 O O . THR A 1 123 ? 28.005 27.781 103.308 1.00 13.00 123 THR A O 1
ATOM 924 N N . ALA A 1 124 ? 28.674 29.914 103.081 1.00 13.83 124 ALA A N 1
ATOM 925 C CA . ALA A 1 124 ? 30.091 29.604 103.048 1.00 13.79 124 ALA A CA 1
ATOM 926 C C . ALA A 1 124 ? 30.572 28.940 104.342 1.00 15.91 124 ALA A C 1
ATOM 927 O O . ALA A 1 124 ? 31.382 27.996 104.279 1.00 15.28 124 ALA A O 1
ATOM 929 N N . LEU A 1 125 ? 30.100 29.396 105.503 1.00 13.87 125 LEU A N 1
ATOM 930 C CA . LEU A 1 125 ? 30.497 28.802 106.770 1.00 14.86 125 LEU A CA 1
ATOM 931 C C . LEU A 1 125 ? 29.930 27.397 106.957 1.00 16.49 125 LEU A C 1
ATOM 932 O O . LEU A 1 125 ? 30.585 26.580 107.619 1.00 16.30 125 LEU A O 1
ATOM 937 N N . ALA A 1 126 ? 28.787 27.075 106.365 1.00 15.67 126 ALA A N 1
ATOM 938 C CA . ALA A 1 126 ? 28.253 25.719 106.428 1.00 15.77 126 ALA A CA 1
ATOM 939 C C . ALA A 1 126 ? 29.140 24.824 105.568 1.00 16.89 126 ALA A C 1
ATOM 940 O O . ALA A 1 126 ? 29.538 23.732 105.999 1.00 18.01 126 ALA A O 1
ATOM 942 N N . ARG A 1 127 ? 29.563 25.303 104.397 1.00 16.88 127 ARG A N 1
ATOM 943 C CA . ARG A 1 127 ? 30.451 24.560 103.518 1.00 18.36 127 ARG A CA 1
ATOM 944 C C . ARG A 1 127 ? 31.835 24.352 104.156 1.00 19.28 127 ARG A C 1
ATOM 945 O O . ARG A 1 127 ? 32.399 23.273 103.995 1.00 20.42 127 ARG A O 1
ATOM 953 N N . ASN A 1 128 ? 32.348 25.333 104.884 1.00 15.14 128 ASN A N 1
ATOM 954 C CA . ASN A 1 128 ? 33.666 25.196 105.517 1.00 15.08 128 ASN A CA 1
ATOM 955 C C . ASN A 1 128 ? 33.672 26.174 106.676 1.00 12.20 128 ASN A C 1
ATOM 956 O O . ASN A 1 128 ? 33.867 27.355 106.453 1.00 11.24 128 ASN A O 1
ATOM 961 N N . PRO A 1 129 ? 33.529 25.682 107.882 1.00 12.92 129 PRO A N 1
ATOM 962 C CA . PRO A 1 129 ? 33.500 26.479 109.081 1.00 15.14 129 PRO A CA 1
ATOM 963 C C . PRO A 1 129 ? 34.841 27.114 109.419 1.00 15.89 129 PRO A C 1
ATOM 964 O O . PRO A 1 129 ? 34.870 27.991 110.296 1.00 16.66 129 PRO A O 1
ATOM 968 N N . ASN A 1 130 ? 35.921 26.686 108.777 1.00 15.58 130 ASN A N 1
ATOM 969 C CA . ASN A 1 130 ? 37.243 27.264 109.011 1.00 19.09 130 ASN A CA 1
ATOM 970 C C . ASN A 1 130 ? 37.612 28.296 107.948 1.00 17.56 130 ASN A C 1
ATOM 971 O O . ASN A 1 130 ? 38.711 28.844 107.935 1.00 16.77 130 ASN A O 1
ATOM 976 N N . ARG A 1 131 ? 36.706 28.558 107.009 1.00 16.74 131 ARG A N 1
ATOM 977 C CA . ARG A 1 131 ? 36.981 29.470 105.916 1.00 16.82 131 ARG A CA 1
ATOM 978 C C . ARG A 1 131 ? 37.429 30.888 106.275 1.00 17.43 131 ARG A C 1
ATOM 979 O O . ARG A 1 131 ? 36.947 31.541 107.204 1.00 13.66 131 ARG A O 1
ATOM 987 N N . ASP A 1 132 ? 38.407 31.350 105.476 1.00 16.99 132 ASP A N 1
ATOM 988 C CA . ASP A 1 132 ? 38.979 32.691 105.642 1.00 17.51 132 ASP A CA 1
ATOM 989 C C . ASP A 1 132 ? 38.043 33.690 104.969 1.00 16.57 132 ASP A C 1
ATOM 990 O O . ASP A 1 132 ? 37.976 33.811 103.754 1.00 17.56 132 ASP A O 1
ATOM 995 N N . ILE A 1 133 ? 37.235 34.354 105.781 1.00 17.07 133 ILE A N 1
ATOM 996 C CA . ILE A 1 133 ? 36.206 35.276 105.358 1.00 16.98 133 ILE A CA 1
ATOM 997 C C . ILE A 1 133 ? 36.245 36.569 106.174 1.00 14.08 133 ILE A C 1
ATOM 998 O O . ILE A 1 133 ? 36.163 36.569 107.407 1.00 14.27 133 ILE A O 1
ATOM 1003 N N . THR A 1 134 ? 36.233 37.670 105.441 1.00 14.77 134 THR A N 1
ATOM 1004 C CA . THR A 1 134 ? 36.181 38.976 106.096 1.00 14.46 134 THR A CA 1
ATOM 1005 C C . THR A 1 134 ? 34.916 39.696 105.624 1.00 12.35 134 THR A C 1
ATOM 1006 O O . THR A 1 134 ? 34.740 39.852 104.415 1.00 8.65 134 THR A O 1
ATOM 1010 N N . ILE A 1 135 ? 34.083 40.096 106.585 1.00 11.26 135 ILE A N 1
ATOM 1011 C CA . ILE A 1 135 ? 32.885 40.818 106.132 1.00 11.31 135 ILE A CA 1
ATOM 1012 C C . ILE A 1 135 ? 32.968 42.275 106.557 1.00 10.48 135 ILE A C 1
ATOM 1013 O O . ILE A 1 135 ? 33.225 42.556 107.735 1.00 11.49 135 ILE A O 1
ATOM 1018 N N . TYR A 1 136 ? 32.738 43.158 105.595 1.00 11.10 136 TYR A N 1
ATOM 1019 C CA . TYR A 1 136 ? 32.665 44.587 105.890 1.00 16.13 136 TYR A CA 1
ATOM 1020 C C . TYR A 1 136 ? 31.205 45.061 105.783 1.00 16.24 136 TYR A C 1
ATOM 1021 O O . TYR A 1 136 ? 30.541 44.855 104.761 1.00 15.50 136 TYR A O 1
ATOM 1030 N N . TRP A 1 137 ? 30.754 45.743 106.829 1.00 15.36 137 TRP A N 1
ATOM 1031 C CA . TRP A 1 137 ? 29.403 46.306 106.795 1.00 15.03 137 TRP A CA 1
ATOM 1032 C C . TRP A 1 137 ? 29.484 47.804 107.112 1.00 11.13 137 TRP A C 1
ATOM 1033 O O . TRP A 1 137 ? 29.902 48.190 108.195 1.00 10.71 137 TRP A O 1
ATOM 1044 N N . GLY A 1 138 ? 29.041 48.622 106.175 1.00 11.15 138 GLY A N 1
ATOM 1045 C CA . GLY A 1 138 ? 29.049 50.057 106.350 1.00 14.96 138 GLY A CA 1
ATOM 1046 C C . GLY A 1 138 ? 27.643 50.648 106.495 1.00 14.97 138 GLY A C 1
ATOM 1047 O O . GLY A 1 138 ? 26.686 50.231 105.840 1.00 13.22 138 GLY A O 1
ATOM 1048 N N . GLY A 1 139 ? 27.520 51.575 107.425 1.00 14.37 139 GLY A N 1
ATOM 1049 C CA . GLY A 1 139 ? 26.287 52.340 107.610 1.00 20.67 139 GLY A CA 1
ATOM 1050 C C . GLY A 1 139 ? 26.650 53.768 108.012 1.00 22.04 139 GLY A C 1
ATOM 1051 O O . GLY A 1 139 ? 27.817 54.040 108.355 1.00 22.55 139 GLY A O 1
ATOM 1052 N N . ARG A 1 140 ? 25.664 54.661 108.027 1.00 24.80 140 ARG A N 1
ATOM 1053 C CA . ARG A 1 140 ? 25.911 56.047 108.419 1.00 22.54 140 ARG A CA 1
ATOM 1054 C C . ARG A 1 140 ? 26.168 56.183 109.910 1.00 20.77 140 ARG A C 1
ATOM 1055 O O . ARG A 1 140 ? 27.026 56.939 110.376 1.00 18.70 140 ARG A O 1
ATOM 1063 N N . GLU A 1 141 ? 25.419 55.464 110.730 1.00 21.63 141 GLU A N 1
ATOM 1064 C CA . GLU A 1 141 ? 25.499 55.430 112.183 1.00 20.48 141 GLU A CA 1
ATOM 1065 C C . GLU A 1 141 ? 25.601 54.009 112.749 1.00 20.80 141 GLU A C 1
ATOM 1066 O O . GLU A 1 141 ? 25.332 53.018 112.075 1.00 17.98 141 GLU A O 1
ATOM 1072 N N . GLU A 1 142 ? 25.997 53.887 114.015 1.00 17.92 142 GLU A N 1
ATOM 1073 C CA . GLU A 1 142 ? 26.227 52.621 114.676 1.00 20.20 142 GLU A CA 1
ATOM 1074 C C . GLU A 1 142 ? 24.993 51.714 114.575 1.00 23.30 142 GLU A C 1
ATOM 1075 O O . GLU A 1 142 ? 25.086 50.562 114.139 1.00 18.13 142 GLU A O 1
ATOM 1081 N N . GLN A 1 143 ? 23.835 52.289 114.895 1.00 20.61 143 GLN A N 1
ATOM 1082 C CA . GLN A 1 143 ? 22.564 51.620 114.883 1.00 23.03 143 GLN A CA 1
ATOM 1083 C C . GLN A 1 143 ? 22.116 51.080 113.541 1.00 22.23 143 GLN A C 1
ATOM 1084 O O . GLN A 1 143 ? 21.223 50.226 113.581 1.00 23.84 143 GLN A O 1
ATOM 1090 N N . HIS A 1 144 ? 22.648 51.503 112.399 1.00 20.73 144 HIS A N 1
ATOM 1091 C CA . HIS A 1 144 ? 22.229 50.922 111.130 1.00 19.67 144 HIS A CA 1
ATOM 1092 C C . HIS A 1 144 ? 22.836 49.525 110.964 1.00 18.27 144 HIS A C 1
ATOM 1093 O O . HIS A 1 144 ? 22.398 48.750 110.118 1.00 18.51 144 HIS A O 1
ATOM 1100 N N . LEU A 1 145 ? 23.863 49.176 111.721 1.00 16.55 145 LEU A N 1
ATOM 1101 C CA . LEU A 1 145 ? 24.480 47.844 111.697 1.00 17.35 145 LEU A CA 1
ATOM 1102 C C . LEU A 1 145 ? 23.711 47.006 112.715 1.00 14.79 145 LEU A C 1
ATOM 1103 O O . LEU A 1 145 ? 24.170 46.655 113.782 1.00 13.16 145 LEU A O 1
ATOM 1108 N N . TYR A 1 146 ? 22.463 46.715 112.407 1.00 17.38 146 TYR A N 1
ATOM 1109 C CA . TYR A 1 146 ? 21.434 46.173 113.268 1.00 16.63 146 TYR A CA 1
ATOM 1110 C C . TYR A 1 146 ? 21.638 44.740 113.704 1.00 13.87 146 TYR A C 1
ATOM 1111 O O . TYR A 1 146 ? 21.232 44.378 114.809 1.00 14.21 146 TYR A O 1
ATOM 1120 N N . ASP A 1 147 ? 22.350 43.933 112.945 1.00 14.97 147 ASP A N 1
ATOM 1121 C CA . ASP A 1 147 ? 22.714 42.583 113.349 1.00 16.44 147 ASP A CA 1
ATOM 1122 C C . ASP A 1 147 ? 24.208 42.484 113.683 1.00 16.87 147 ASP A C 1
ATOM 1123 O O . ASP A 1 147 ? 24.776 41.374 113.604 1.00 13.86 147 ASP A O 1
ATOM 1128 N N . LEU A 1 148 ? 24.865 43.604 114.017 1.00 17.55 148 LEU A N 1
ATOM 1129 C CA . LEU A 1 148 ? 26.289 43.566 114.354 1.00 14.39 148 LEU A CA 1
ATOM 1130 C C . LEU A 1 148 ? 26.608 42.626 115.519 1.00 14.58 148 LEU A C 1
ATOM 1131 O O . LEU A 1 148 ? 27.575 41.869 115.362 1.00 14.78 148 LEU A O 1
ATOM 1136 N N . CYS A 1 149 ? 25.871 42.614 116.632 1.00 12.10 149 CYS A N 1
ATOM 1137 C CA . CYS A 1 149 ? 26.186 41.702 117.733 1.00 14.68 149 CYS A CA 1
ATOM 1138 C C . CYS A 1 149 ? 26.070 40.231 117.371 1.00 16.51 149 CYS A C 1
ATOM 1139 O O . CYS A 1 149 ? 26.759 39.356 117.923 1.00 14.50 149 CYS A O 1
ATOM 1142 N N . GLU A 1 150 ? 25.188 39.911 116.432 1.00 15.00 150 GLU A N 1
ATOM 1143 C CA . GLU A 1 150 ? 25.002 38.545 115.965 1.00 18.55 150 GLU A CA 1
ATOM 1144 C C . GLU A 1 150 ? 26.200 38.163 115.101 1.00 17.44 150 GLU A C 1
ATOM 1145 O O . GLU A 1 150 ? 26.699 37.048 115.252 1.00 14.70 150 GLU A O 1
ATOM 1151 N N . LEU A 1 151 ? 26.738 39.123 114.341 1.00 14.53 151 LEU A N 1
ATOM 1152 C CA . LEU A 1 151 ? 27.936 38.842 113.531 1.00 14.04 151 LEU A CA 1
ATOM 1153 C C . LEU A 1 151 ? 29.123 38.590 114.461 1.00 14.59 151 LEU A C 1
ATOM 1154 O O . LEU A 1 151 ? 29.861 37.629 114.239 1.00 14.52 151 LEU A O 1
ATOM 1159 N N . GLU A 1 152 ? 29.271 39.372 115.524 1.00 16.37 152 GLU A N 1
ATOM 1160 C CA . GLU A 1 152 ? 30.324 39.187 116.510 1.00 20.40 152 GLU A CA 1
ATOM 1161 C C . GLU A 1 152 ? 30.170 37.852 117.215 1.00 21.26 152 GLU A C 1
ATOM 1162 O O . GLU A 1 152 ? 31.170 37.192 117.479 1.00 21.80 152 GLU A O 1
ATOM 1168 N N . ALA A 1 153 ? 28.941 37.425 117.542 1.00 21.72 153 ALA A N 1
ATOM 1169 C CA . ALA A 1 153 ? 28.819 36.118 118.221 1.00 20.84 153 ALA A CA 1
ATOM 1170 C C . ALA A 1 153 ? 29.291 35.032 117.263 1.00 19.25 153 ALA A C 1
ATOM 1171 O O . ALA A 1 153 ? 30.103 34.174 117.577 1.00 20.97 153 ALA A O 1
ATOM 1173 N N . LEU A 1 154 ? 28.839 35.123 116.021 1.00 19.78 154 LEU A N 1
ATOM 1174 C CA . LEU A 1 154 ? 29.218 34.227 114.946 1.00 21.48 154 LEU A CA 1
ATOM 1175 C C . LEU A 1 154 ? 30.725 34.190 114.756 1.00 21.91 154 LEU A C 1
ATOM 1176 O O . LEU A 1 154 ? 31.307 33.106 114.689 1.00 20.87 154 LEU A O 1
ATOM 1181 N N . SER A 1 155 ? 31.414 35.322 114.775 1.00 23.06 155 SER A N 1
ATOM 1182 C CA . SER A 1 155 ? 32.860 35.386 114.642 1.00 23.82 155 SER A CA 1
ATOM 1183 C C . SER A 1 155 ? 33.581 34.630 115.748 1.00 23.75 155 SER A C 1
ATOM 1184 O O . SER A 1 155 ? 34.610 33.997 115.489 1.00 19.71 155 SER A O 1
ATOM 1187 N N . LEU A 1 156 ? 33.089 34.630 116.981 1.00 23.01 156 LEU A N 1
ATOM 1188 C CA . LEU A 1 156 ? 33.681 33.841 118.058 1.00 23.20 156 LEU A CA 1
ATOM 1189 C C . LEU A 1 156 ? 33.772 32.345 117.753 1.00 21.11 156 LEU A C 1
ATOM 1190 O O . LEU A 1 156 ? 34.622 31.618 118.282 1.00 20.58 156 LEU A O 1
ATOM 1195 N N . LYS A 1 157 ? 32.859 31.792 116.963 1.00 19.85 157 LYS A N 1
ATOM 1196 C CA . LYS A 1 157 ? 32.824 30.385 116.636 1.00 21.42 157 LYS A CA 1
ATOM 1197 C C . LYS A 1 157 ? 33.653 30.036 115.411 1.00 18.90 157 LYS A C 1
ATOM 1198 O O . LYS A 1 157 ? 33.793 28.862 115.070 1.00 20.54 157 LYS A O 1
ATOM 1204 N N . HIS A 1 158 ? 33.981 31.037 114.614 1.00 14.32 158 HIS A N 1
ATOM 1205 C CA . HIS A 1 158 ? 34.654 30.794 113.344 1.00 19.42 158 HIS A CA 1
ATOM 1206 C C . HIS A 1 158 ? 35.961 31.562 113.308 1.00 22.60 158 HIS A C 1
ATOM 1207 O O . HIS A 1 158 ? 36.032 32.765 113.118 1.00 22.79 158 HIS A O 1
ATOM 1214 N N . PRO A 1 159 ? 37.037 30.828 113.526 1.00 25.26 159 PRO A N 1
ATOM 1215 C CA . PRO A 1 159 ? 38.394 31.329 113.572 1.00 26.88 159 PRO A CA 1
ATOM 1216 C C . PRO A 1 159 ? 38.846 32.063 112.326 1.00 24.32 159 PRO A C 1
ATOM 1217 O O . PRO A 1 159 ? 39.514 33.077 112.501 1.00 24.84 159 PRO A O 1
ATOM 1221 N N . GLY A 1 160 ? 38.466 31.691 111.106 1.00 21.22 160 GLY A N 1
ATOM 1222 C CA . GLY A 1 160 ? 38.868 32.470 109.946 1.00 16.45 160 GLY A CA 1
ATOM 1223 C C . GLY A 1 160 ? 37.909 33.633 109.683 1.00 16.97 160 GLY A C 1
ATOM 1224 O O . GLY A 1 160 ? 38.169 34.390 108.742 1.00 14.81 160 GLY A O 1
ATOM 1225 N N . LEU A 1 161 ? 36.816 33.788 110.430 1.00 15.93 161 LEU A N 1
ATOM 1226 C CA . LEU A 1 161 ? 35.852 34.845 110.136 1.00 15.81 161 LEU A CA 1
ATOM 1227 C C . LEU A 1 161 ? 36.264 36.154 110.803 1.00 15.44 161 LEU A C 1
ATOM 1228 O O . LEU A 1 161 ? 36.359 36.165 112.031 1.00 15.62 161 LEU A O 1
ATOM 1233 N N . GLN A 1 162 ? 36.409 37.223 110.038 1.00 15.42 162 GLN A N 1
ATOM 1234 C CA . GLN A 1 162 ? 36.677 38.525 110.664 1.00 18.47 162 GLN A CA 1
ATOM 1235 C C . GLN A 1 162 ? 35.537 39.489 110.296 1.00 16.68 162 GLN A C 1
ATOM 1236 O O . GLN A 1 162 ? 35.188 39.590 109.124 1.00 14.56 162 GLN A O 1
ATOM 1242 N N . VAL A 1 163 ? 35.005 40.232 111.251 1.00 14.60 163 VAL A N 1
ATOM 1243 C CA . VAL A 1 163 ? 33.907 41.158 111.026 1.00 15.61 163 VAL A CA 1
ATOM 1244 C C . VAL A 1 163 ? 34.414 42.591 111.129 1.00 16.99 163 VAL A C 1
ATOM 1245 O O . VAL A 1 163 ? 35.052 42.886 112.134 1.00 16.63 163 VAL A O 1
ATOM 1249 N N . VAL A 1 164 ? 34.213 43.449 110.137 1.00 15.56 164 VAL A N 1
ATOM 1250 C CA . VAL A 1 164 ? 34.675 44.823 110.169 1.00 13.23 164 VAL A CA 1
ATOM 1251 C C . VAL A 1 164 ? 33.531 45.818 109.980 1.00 11.89 164 VAL A C 1
ATOM 1252 O O . VAL A 1 164 ? 33.080 46.127 108.876 1.00 11.66 164 VAL A O 1
ATOM 1256 N N . PRO A 1 165 ? 33.060 46.354 111.080 1.00 12.99 165 PRO A N 1
ATOM 1257 C CA . PRO A 1 165 ? 31.997 47.344 111.135 1.00 13.39 165 PRO A CA 1
ATOM 1258 C C . PRO A 1 165 ? 32.506 48.734 110.795 1.00 15.39 165 PRO A C 1
ATOM 1259 O O . PRO A 1 165 ? 33.419 49.200 111.467 1.00 18.71 165 PRO A O 1
ATOM 1263 N N . VAL A 1 166 ? 31.977 49.391 109.768 1.00 16.17 166 VAL A N 1
ATOM 1264 C CA . VAL A 1 166 ? 32.431 50.712 109.342 1.00 16.96 166 VAL A CA 1
ATOM 1265 C C . VAL A 1 166 ? 31.327 51.759 109.402 1.00 16.93 166 VAL A C 1
ATOM 1266 O O . VAL A 1 166 ? 30.346 51.734 108.665 1.00 19.08 166 VAL A O 1
ATOM 1270 N N . VAL A 1 167 ? 31.457 52.769 110.249 1.00 18.31 167 VAL A N 1
ATOM 1271 C CA . VAL A 1 167 ? 30.456 53.803 110.465 1.00 14.89 167 VAL A CA 1
ATOM 1272 C C . VAL A 1 167 ? 30.865 55.188 109.953 1.00 18.84 167 VAL A C 1
ATOM 1273 O O . VAL A 1 167 ? 31.941 55.721 110.277 1.00 15.38 167 VAL A O 1
ATOM 1277 N N . GLU A 1 168 ? 29.991 55.800 109.144 1.00 16.41 168 GLU A N 1
ATOM 1278 C CA . GLU A 1 168 ? 30.320 57.062 108.501 1.00 21.08 168 GLU A CA 1
ATOM 1279 C C . GLU A 1 168 ? 30.399 58.209 109.486 1.00 22.46 168 GLU A C 1
ATOM 1280 O O . GLU A 1 168 ? 31.364 58.965 109.531 1.00 22.02 168 GLU A O 1
ATOM 1286 N N . GLN A 1 169 ? 29.383 58.336 110.339 1.00 22.67 169 GLN A N 1
ATOM 1287 C CA . GLN A 1 169 ? 29.334 59.430 111.313 1.00 21.61 169 GLN A CA 1
ATOM 1288 C C . GLN A 1 169 ? 29.143 58.877 112.708 1.00 22.31 169 GLN A C 1
ATOM 1289 O O . GLN A 1 169 ? 28.069 58.968 113.304 1.00 20.15 169 GLN A O 1
ATOM 1295 N N . PRO A 1 170 ? 30.198 58.297 113.256 1.00 21.88 170 PRO A N 1
ATOM 1296 C CA . PRO A 1 170 ? 30.161 57.639 114.534 1.00 23.22 170 PRO A CA 1
ATOM 1297 C C . PRO A 1 170 ? 30.200 58.596 115.706 1.00 25.17 170 PRO A C 1
ATOM 1298 O O . PRO A 1 170 ? 30.629 59.732 115.566 1.00 27.66 170 PRO A O 1
ATOM 1302 N N . GLU A 1 171 ? 29.828 58.067 116.850 1.00 26.29 171 GLU A N 1
ATOM 1303 C CA . GLU A 1 171 ? 29.981 58.787 118.110 1.00 30.16 171 GLU A CA 1
ATOM 1304 C C . GLU A 1 171 ? 31.452 58.648 118.512 1.00 30.28 171 GLU A C 1
ATOM 1305 O O . GLU A 1 171 ? 32.084 57.677 118.095 1.00 25.05 171 GLU A O 1
ATOM 1311 N N . ALA A 1 172 ? 31.992 59.578 119.292 1.00 32.25 172 ALA A N 1
ATOM 1312 C CA . ALA A 1 172 ? 33.372 59.453 119.752 1.00 34.55 172 ALA A CA 1
ATOM 1313 C C . ALA A 1 172 ? 33.424 58.246 120.698 1.00 35.64 172 ALA A C 1
ATOM 1314 O O . ALA A 1 172 ? 32.620 58.174 121.641 1.00 39.19 172 ALA A O 1
ATOM 1316 N N . GLY A 1 173 ? 34.349 57.345 120.455 1.00 33.90 173 GLY A N 1
ATOM 1317 C CA . GLY A 1 173 ? 34.444 56.165 121.335 1.00 34.62 173 GLY A CA 1
ATOM 1318 C C . GLY A 1 173 ? 34.128 54.899 120.541 1.00 32.49 173 GLY A C 1
ATOM 1319 O O . GLY A 1 173 ? 34.466 53.811 120.984 1.00 33.89 173 GLY A O 1
ATOM 1320 N N . TRP A 1 174 ? 33.511 55.043 119.381 1.00 29.03 174 TRP A N 1
ATOM 1321 C CA . TRP A 1 174 ? 33.166 53.916 118.524 1.00 27.63 174 TRP A CA 1
ATOM 1322 C C . TRP A 1 174 ? 34.388 53.017 118.366 1.00 28.91 174 TRP A C 1
ATOM 1323 O O . TRP A 1 174 ? 35.468 53.556 118.077 1.00 30.50 174 TRP A O 1
ATOM 1334 N N . ARG A 1 175 ? 34.219 51.714 118.460 1.00 26.36 175 ARG A N 1
ATOM 1335 C CA . ARG A 1 175 ? 35.331 50.785 118.369 1.00 26.50 175 ARG A CA 1
ATOM 1336 C C . ARG A 1 175 ? 35.663 50.262 116.988 1.00 24.80 175 ARG A C 1
ATOM 1337 O O . ARG A 1 175 ? 36.665 49.549 116.847 1.00 25.94 175 ARG A O 1
ATOM 1345 N N . GLY A 1 176 ? 34.835 50.497 115.981 1.00 23.18 176 GLY A N 1
ATOM 1346 C CA . GLY A 1 176 ? 35.119 49.935 114.667 1.00 20.77 176 GLY A CA 1
ATOM 1347 C C . GLY A 1 176 ? 35.810 50.984 113.805 1.00 22.39 176 GLY A C 1
ATOM 1348 O O . GLY A 1 176 ? 36.399 51.926 114.328 1.00 23.80 176 GLY A O 1
ATOM 1349 N N . ARG A 1 177 ? 35.697 50.819 112.497 1.00 21.19 177 ARG A N 1
ATOM 1350 C CA . ARG A 1 177 ? 36.267 51.759 111.554 1.00 23.72 177 ARG A CA 1
ATOM 1351 C C . ARG A 1 177 ? 35.289 52.927 111.405 1.00 24.71 177 ARG A C 1
ATOM 1352 O O . ARG A 1 177 ? 34.113 52.818 111.758 1.00 22.53 177 ARG A O 1
ATOM 1360 N N . THR A 1 178 ? 35.809 54.032 110.908 1.00 23.19 178 THR A N 1
ATOM 1361 C CA . THR A 1 178 ? 35.078 55.254 110.652 1.00 24.94 178 THR A CA 1
ATOM 1362 C C . THR A 1 178 ? 35.205 55.574 109.166 1.00 26.45 178 THR A C 1
ATOM 1363 O O . THR A 1 178 ? 36.297 55.303 108.642 1.00 29.24 178 THR A O 1
ATOM 1367 N N . GLY A 1 179 ? 34.171 56.091 108.495 1.00 23.74 179 GLY A N 1
ATOM 1368 C CA . GLY A 1 179 ? 34.286 56.384 107.072 1.00 17.67 179 GLY A CA 1
ATOM 1369 C C . GLY A 1 179 ? 33.456 55.443 106.208 1.00 17.87 179 GLY A C 1
ATOM 1370 O O . GLY A 1 179 ? 32.363 55.045 106.599 1.00 16.99 179 GLY A O 1
ATOM 1371 N N . THR A 1 180 ? 33.973 55.041 105.051 1.00 18.25 180 THR A N 1
ATOM 1372 C CA . THR A 1 180 ? 33.335 54.156 104.091 1.00 19.14 180 THR A CA 1
ATOM 1373 C C . THR A 1 180 ? 34.033 52.800 104.016 1.00 20.60 180 THR A C 1
ATOM 1374 O O . THR A 1 180 ? 35.181 52.645 104.432 1.00 18.96 180 THR A O 1
ATOM 1378 N N . VAL A 1 181 ? 33.356 51.764 103.524 1.00 21.93 181 VAL A N 1
ATOM 1379 C CA . VAL A 1 181 ? 33.889 50.425 103.404 1.00 21.17 181 VAL A CA 1
ATOM 1380 C C . VAL A 1 181 ? 35.060 50.305 102.419 1.00 21.25 181 VAL A C 1
ATOM 1381 O O . VAL A 1 181 ? 36.016 49.571 102.709 1.00 14.38 181 VAL A O 1
ATOM 1385 N N . LEU A 1 182 ? 35.034 51.016 101.296 1.00 19.30 182 LEU A N 1
ATOM 1386 C CA . LEU A 1 182 ? 36.116 50.899 100.311 1.00 22.76 182 LEU A CA 1
ATOM 1387 C C . LEU A 1 182 ? 37.477 51.280 100.885 1.00 24.49 182 LEU A C 1
ATOM 1388 O O . LEU A 1 182 ? 38.475 50.588 100.642 1.00 19.76 182 LEU A O 1
ATOM 1393 N N . THR A 1 183 ? 37.497 52.332 101.709 1.00 21.80 183 THR A N 1
ATOM 1394 C CA . THR A 1 183 ? 38.704 52.758 102.384 1.00 21.28 183 THR A CA 1
ATOM 1395 C C . THR A 1 183 ? 39.139 51.726 103.407 1.00 21.82 183 THR A C 1
ATOM 1396 O O . THR A 1 183 ? 40.337 51.470 103.520 1.00 20.87 183 THR A O 1
ATOM 1400 N N . ALA A 1 184 ? 38.206 51.091 104.126 1.00 20.67 184 ALA A N 1
ATOM 1401 C CA . ALA A 1 184 ? 38.605 50.092 105.118 1.00 18.97 184 ALA A CA 1
ATOM 1402 C C . ALA A 1 184 ? 39.258 48.917 104.401 1.00 20.22 184 ALA A C 1
ATOM 1403 O O . ALA A 1 184 ? 40.256 48.371 104.878 1.00 23.22 184 ALA A O 1
ATOM 1405 N N . VAL A 1 185 ? 38.689 48.493 103.280 1.00 18.88 185 VAL A N 1
ATOM 1406 C CA . VAL A 1 185 ? 39.244 47.397 102.504 1.00 20.42 185 VAL A CA 1
ATOM 1407 C C . VAL A 1 185 ? 40.658 47.726 102.037 1.00 22.26 185 VAL A C 1
ATOM 1408 O O . VAL A 1 185 ? 41.575 46.957 102.347 1.00 23.14 185 VAL A O 1
ATOM 1412 N N . LEU A 1 186 ? 40.901 48.845 101.375 1.00 21.39 186 LEU A N 1
ATOM 1413 C CA . LEU A 1 186 ? 42.221 49.224 100.909 1.00 24.16 186 LEU A CA 1
ATOM 1414 C C . LEU A 1 186 ? 43.257 49.288 102.033 1.00 22.07 186 LEU A C 1
ATOM 1415 O O . LEU A 1 186 ? 44.408 48.926 101.759 1.00 21.59 186 LEU A O 1
ATOM 1420 N N . GLN A 1 187 ? 42.914 49.717 103.236 1.00 23.20 187 GLN A N 1
ATOM 1421 C CA . GLN A 1 187 ? 43.930 49.810 104.277 1.00 25.57 187 GLN A CA 1
ATOM 1422 C C . GLN A 1 187 ? 44.228 48.452 104.902 1.00 25.64 187 GLN A C 1
ATOM 1423 O O . GLN A 1 187 ? 45.311 48.320 105.475 1.00 24.87 187 GLN A O 1
ATOM 1429 N N . ASP A 1 188 ? 43.355 47.465 104.807 1.00 22.69 188 ASP A N 1
ATOM 1430 C CA . ASP A 1 188 ? 43.618 46.173 105.422 1.00 20.26 188 ASP A CA 1
ATOM 1431 C C . ASP A 1 188 ? 44.428 45.232 104.528 1.00 18.88 188 ASP A C 1
ATOM 1432 O O . ASP A 1 188 ? 44.931 44.211 104.995 1.00 18.54 188 ASP A O 1
ATOM 1437 N N . HIS A 1 189 ? 44.372 45.447 103.225 1.00 17.12 189 HIS A N 1
ATOM 1438 C CA . HIS A 1 189 ? 44.950 44.570 102.233 1.00 20.18 189 HIS A CA 1
ATOM 1439 C C . HIS A 1 189 ? 45.998 45.225 101.340 1.00 21.67 189 HIS A C 1
ATOM 1440 O O . HIS A 1 189 ? 45.795 46.271 100.722 1.00 22.59 189 HIS A O 1
ATOM 1447 N N . GLY A 1 190 ? 47.138 44.530 101.182 1.00 20.81 190 GLY A N 1
ATOM 1448 C CA . GLY A 1 190 ? 48.200 45.049 100.313 1.00 18.28 190 GLY A CA 1
ATOM 1449 C C . GLY A 1 190 ? 47.862 44.694 98.880 1.00 18.84 190 GLY A C 1
ATOM 1450 O O . GLY A 1 190 ? 48.234 45.402 97.953 1.00 21.36 190 GLY A O 1
ATOM 1451 N N . THR A 1 191 ? 47.210 43.544 98.686 1.00 16.10 191 THR A N 1
ATOM 1452 C CA . THR A 1 191 ? 46.805 43.123 97.360 1.00 15.51 191 THR A CA 1
ATOM 1453 C C . THR A 1 191 ? 45.473 42.375 97.510 1.00 16.86 191 THR A C 1
ATOM 1454 O O . THR A 1 191 ? 45.266 41.695 98.515 1.00 17.95 191 THR A O 1
ATOM 1458 N N . LEU A 1 192 ? 44.636 42.517 96.501 1.00 15.98 192 LEU A N 1
ATOM 1459 C CA . LEU A 1 192 ? 43.345 41.851 96.505 1.00 17.41 192 LEU A CA 1
ATOM 1460 C C . LEU A 1 192 ? 43.348 40.761 95.455 1.00 19.66 192 LEU A C 1
ATOM 1461 O O . LEU A 1 192 ? 42.314 40.126 95.231 1.00 21.76 192 LEU A O 1
ATOM 1466 N N . ALA A 1 193 ? 44.506 40.532 94.821 1.00 19.44 193 ALA A N 1
ATOM 1467 C CA . ALA A 1 193 ? 44.609 39.540 93.752 1.00 21.08 193 ALA A CA 1
ATOM 1468 C C . ALA A 1 193 ? 44.225 38.118 94.161 1.00 17.90 193 ALA A C 1
ATOM 1469 O O . ALA A 1 193 ? 43.811 37.337 93.290 1.00 15.33 193 ALA A O 1
ATOM 1471 N N . GLU A 1 194 ? 44.389 37.746 95.408 1.00 17.63 194 GLU A N 1
ATOM 1472 C CA . GLU A 1 194 ? 44.059 36.381 95.815 1.00 20.97 194 GLU A CA 1
ATOM 1473 C C . GLU A 1 194 ? 42.618 36.176 96.265 1.00 21.88 194 GLU A C 1
ATOM 1474 O O . GLU A 1 194 ? 42.195 35.025 96.382 1.00 17.52 194 GLU A O 1
ATOM 1480 N N . HIS A 1 195 ? 41.832 37.233 96.440 1.00 21.51 195 HIS A N 1
ATOM 1481 C CA . HIS A 1 195 ? 40.490 37.084 96.978 1.00 19.74 195 HIS A CA 1
ATOM 1482 C C . HIS A 1 195 ? 39.352 36.966 95.981 1.00 20.17 195 HIS A C 1
ATOM 1483 O O . HIS A 1 195 ? 39.431 37.388 94.826 1.00 16.84 195 HIS A O 1
ATOM 1490 N N . ASP A 1 196 ? 38.245 36.398 96.479 1.00 19.11 196 ASP A N 1
ATOM 1491 C CA . ASP A 1 196 ? 36.945 36.399 95.812 1.00 17.85 196 ASP A CA 1
ATOM 1492 C C . ASP A 1 196 ? 36.182 37.471 96.610 1.00 19.59 196 ASP A C 1
ATOM 1493 O O . ASP A 1 196 ? 36.218 37.460 97.856 1.00 19.95 196 ASP A O 1
ATOM 1498 N N . ILE A 1 197 ? 35.611 38.447 95.928 1.00 20.57 197 ILE A N 1
ATOM 1499 C CA . ILE A 1 197 ? 34.994 39.610 96.565 1.00 17.23 197 ILE A CA 1
ATOM 1500 C C . ILE A 1 197 ? 33.539 39.764 96.152 1.00 17.64 197 ILE A C 1
ATOM 1501 O O . ILE A 1 197 ? 33.219 39.732 94.971 1.00 15.01 197 ILE A O 1
ATOM 1506 N N . TYR A 1 198 ? 32.642 39.867 97.127 1.00 15.53 198 TYR A N 1
ATOM 1507 C CA . TYR A 1 198 ? 31.206 39.934 96.901 1.00 14.78 198 TYR A CA 1
ATOM 1508 C C . TYR A 1 198 ? 30.673 41.224 97.521 1.00 15.73 198 TYR A C 1
ATOM 1509 O O . TYR A 1 198 ? 30.994 41.538 98.666 1.00 16.44 198 TYR A O 1
ATOM 1518 N N . ILE A 1 199 ? 29.999 42.037 96.721 1.00 14.13 199 ILE A N 1
ATOM 1519 C CA . ILE A 1 199 ? 29.551 43.348 97.127 1.00 15.02 199 ILE A CA 1
ATOM 1520 C C . ILE A 1 199 ? 28.056 43.593 96.869 1.00 14.72 199 ILE A C 1
ATOM 1521 O O . ILE A 1 199 ? 27.594 43.350 95.767 1.00 12.07 199 ILE A O 1
ATOM 1526 N N . ALA A 1 200 ? 27.392 44.192 97.840 1.00 13.94 200 ALA A N 1
ATOM 1527 C CA . ALA A 1 200 ? 26.033 44.669 97.722 1.00 16.41 200 ALA A CA 1
ATOM 1528 C C . ALA A 1 200 ? 25.959 46.039 98.423 1.00 17.89 200 ALA A C 1
ATOM 1529 O O . ALA A 1 200 ? 26.630 46.334 99.408 1.00 16.74 200 ALA A O 1
ATOM 1531 N N . GLY A 1 201 ? 25.123 46.882 97.847 1.00 19.06 201 GLY A N 1
ATOM 1532 C CA . GLY A 1 201 ? 24.859 48.230 98.337 1.00 22.69 201 GLY A CA 1
ATOM 1533 C C . GLY A 1 201 ? 24.431 49.079 97.127 1.00 23.07 201 GLY A C 1
ATOM 1534 O O . GLY A 1 201 ? 23.901 48.567 96.135 1.00 21.11 201 GLY A O 1
ATOM 1535 N N . ARG A 1 202 ? 24.714 50.375 97.224 1.00 25.50 202 ARG A N 1
ATOM 1536 C CA . ARG A 1 202 ? 24.396 51.275 96.097 1.00 24.55 202 ARG A CA 1
ATOM 1537 C C . ARG A 1 202 ? 25.248 50.903 94.902 1.00 26.28 202 ARG A C 1
ATOM 1538 O O . ARG A 1 202 ? 26.422 50.535 95.043 1.00 22.58 202 ARG A O 1
ATOM 1546 N N . PHE A 1 203 ? 24.642 50.958 93.721 1.00 25.20 203 PHE A N 1
ATOM 1547 C CA . PHE A 1 203 ? 25.295 50.593 92.479 1.00 26.06 203 PHE A CA 1
ATOM 1548 C C . PHE A 1 203 ? 26.513 51.467 92.220 1.00 28.70 203 PHE A C 1
ATOM 1549 O O . PHE A 1 203 ? 27.545 50.942 91.776 1.00 26.18 203 PHE A O 1
ATOM 1557 N N . GLU A 1 204 ? 26.409 52.748 92.564 1.00 28.12 204 GLU A N 1
ATOM 1558 C CA . GLU A 1 204 ? 27.556 53.639 92.435 1.00 30.77 204 GLU A CA 1
ATOM 1559 C C . GLU A 1 204 ? 28.755 53.097 93.222 1.00 25.74 204 GLU A C 1
ATOM 1560 O O . GLU A 1 204 ? 29.849 53.101 92.663 1.00 22.85 204 GLU A O 1
ATOM 1566 N N . MET A 1 205 ? 28.545 52.716 94.476 1.00 22.51 205 MET A N 1
ATOM 1567 C CA . MET A 1 205 ? 29.606 52.207 95.337 1.00 20.89 205 MET A CA 1
ATOM 1568 C C . MET A 1 205 ? 30.211 50.943 94.755 1.00 22.30 205 MET A C 1
ATOM 1569 O O . MET A 1 205 ? 31.438 50.893 94.632 1.00 23.95 205 MET A O 1
ATOM 1574 N N . ALA A 1 206 ? 29.439 49.970 94.288 1.00 21.66 206 ALA A N 1
ATOM 1575 C CA . ALA A 1 206 ? 30.017 48.760 93.685 1.00 22.43 206 ALA A CA 1
ATOM 1576 C C . ALA A 1 206 ? 30.827 49.113 92.438 1.00 20.97 206 ALA A C 1
ATOM 1577 O O . ALA A 1 206 ? 31.878 48.536 92.143 1.00 20.23 206 ALA A O 1
ATOM 1579 N N . LYS A 1 207 ? 30.318 50.060 91.646 1.00 21.27 207 LYS A N 1
ATOM 1580 C CA . LYS A 1 207 ? 31.017 50.509 90.458 1.00 23.68 207 LYS A CA 1
ATOM 1581 C C . LYS A 1 207 ? 32.375 51.102 90.842 1.00 22.20 207 LYS A C 1
ATOM 1582 O O . LYS A 1 207 ? 33.339 50.689 90.210 1.00 23.84 207 LYS A O 1
ATOM 1588 N N . ILE A 1 208 ? 32.438 51.971 91.834 1.00 17.74 208 ILE A N 1
ATOM 1589 C CA . ILE A 1 208 ? 33.717 52.569 92.212 1.00 20.81 208 ILE A CA 1
ATOM 1590 C C . ILE A 1 208 ? 34.626 51.511 92.833 1.00 21.29 208 ILE A C 1
ATOM 1591 O O . ILE A 1 208 ? 35.778 51.391 92.413 1.00 19.24 208 ILE A O 1
ATOM 1596 N N . ALA A 1 209 ? 34.094 50.635 93.679 1.00 20.94 209 ALA A N 1
ATOM 1597 C CA . ALA A 1 209 ? 34.833 49.536 94.271 1.00 21.20 209 ALA A CA 1
ATOM 1598 C C . ALA A 1 209 ? 35.568 48.719 93.216 1.00 1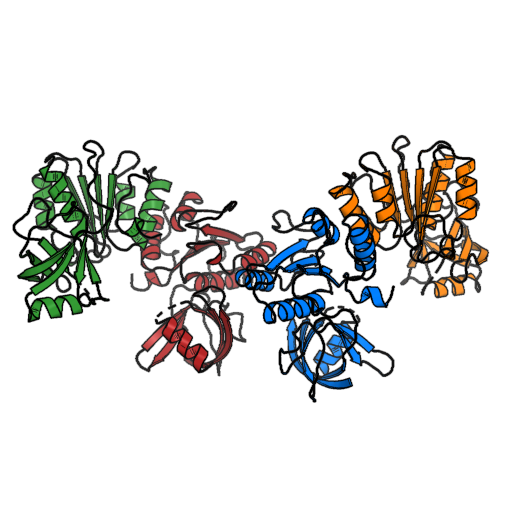9.23 209 ALA A C 1
ATOM 1599 O O . ALA A 1 209 ? 36.751 48.433 93.305 1.00 19.04 209 ALA A O 1
ATOM 1601 N N . ARG A 1 210 ? 34.854 48.318 92.183 1.00 21.90 210 ARG A N 1
ATOM 1602 C CA . ARG A 1 210 ? 35.398 47.536 91.097 1.00 24.50 210 ARG A CA 1
ATOM 1603 C C . ARG A 1 210 ? 36.629 48.203 90.470 1.00 25.23 210 ARG A C 1
ATOM 1604 O O . ARG A 1 210 ? 37.704 47.610 90.390 1.00 21.93 210 ARG A O 1
ATOM 1612 N N . ASP A 1 211 ? 36.419 49.446 90.027 1.00 23.52 211 ASP A N 1
ATOM 1613 C CA . ASP A 1 211 ? 37.514 50.187 89.422 1.00 22.71 211 ASP A CA 1
ATOM 1614 C C . ASP A 1 211 ? 38.685 50.319 90.382 1.00 21.80 211 ASP A C 1
ATOM 1615 O O . ASP A 1 211 ? 39.833 50.057 90.049 1.00 20.67 211 ASP A O 1
ATOM 1620 N N . LEU A 1 212 ? 38.412 50.724 91.616 1.00 23.28 212 LEU A N 1
ATOM 1621 C CA . LEU A 1 212 ? 39.464 50.951 92.588 1.00 22.56 212 LEU A CA 1
ATOM 1622 C C . LEU A 1 212 ? 40.218 49.711 93.007 1.00 22.31 212 LEU A C 1
ATOM 1623 O O . LEU A 1 212 ? 41.452 49.707 93.076 1.00 21.62 212 LEU A O 1
ATOM 1628 N N . PHE A 1 213 ? 39.500 48.632 93.289 1.00 20.54 213 PHE A N 1
ATOM 1629 C CA . PHE A 1 213 ? 40.130 47.387 93.707 1.00 18.48 213 PHE A CA 1
ATOM 1630 C C . PHE A 1 213 ? 41.010 46.844 92.584 1.00 19.60 213 PHE A C 1
ATOM 1631 O O . PHE A 1 213 ? 42.148 46.466 92.868 1.00 18.08 213 PHE A O 1
ATOM 1639 N N . CYS A 1 214 ? 40.528 46.851 91.349 1.00 20.54 214 CYS A N 1
ATOM 1640 C CA . CYS A 1 214 ? 41.296 46.345 90.224 1.00 24.91 214 CYS A CA 1
ATOM 1641 C C . CYS A 1 214 ? 42.468 47.264 89.884 1.00 26.78 214 CYS A C 1
ATOM 1642 O O . CYS A 1 214 ? 43.500 46.725 89.495 1.00 28.12 214 CYS A O 1
ATOM 1645 N N . SER A 1 215 ? 42.347 48.574 90.072 1.00 25.69 215 SER A N 1
ATOM 1646 C CA . SER A 1 215 ? 43.469 49.448 89.723 1.00 26.71 215 SER A CA 1
ATOM 1647 C C . SER A 1 215 ? 44.477 49.678 90.830 1.00 26.06 215 SER A C 1
ATOM 1648 O O . SER A 1 215 ? 45.680 49.652 90.533 1.00 29.05 215 SER A O 1
ATOM 1651 N N . GLU A 1 216 ? 44.138 49.923 92.077 1.00 21.24 216 GLU A N 1
ATOM 1652 C CA . GLU A 1 216 ? 45.046 50.119 93.170 1.00 20.54 216 GLU A CA 1
ATOM 1653 C C . GLU A 1 216 ? 45.440 48.860 93.947 1.00 23.23 216 GLU A C 1
ATOM 1654 O O . GLU A 1 216 ? 46.270 48.987 94.867 1.00 23.68 216 GLU A O 1
ATOM 1660 N N . ARG A 1 217 ? 44.771 47.727 93.770 1.00 21.60 217 ARG A N 1
ATOM 1661 C CA . ARG A 1 217 ? 45.044 46.559 94.607 1.00 21.44 217 ARG A CA 1
ATOM 1662 C C . ARG A 1 217 ? 45.147 45.284 93.790 1.00 22.36 217 ARG A C 1
ATOM 1663 O O . ARG A 1 217 ? 45.166 44.156 94.306 1.00 25.29 217 ARG A O 1
ATOM 1671 N N . ASN A 1 218 ? 45.199 45.445 92.489 1.00 22.95 218 ASN A N 1
ATOM 1672 C CA . ASN A 1 218 ? 45.342 44.395 91.504 1.00 26.18 218 ASN A CA 1
ATOM 1673 C C . ASN A 1 218 ? 44.305 43.286 91.646 1.00 26.90 218 ASN A C 1
ATOM 1674 O O . ASN A 1 218 ? 44.661 42.119 91.470 1.00 24.56 218 ASN A O 1
ATOM 1679 N N . ALA A 1 219 ? 43.041 43.623 91.890 1.00 24.76 219 ALA A N 1
ATOM 1680 C CA . ALA A 1 219 ? 42.010 42.603 92.023 1.00 22.65 219 ALA A CA 1
ATOM 1681 C C . ALA A 1 219 ? 41.678 42.063 90.643 1.00 23.68 219 ALA A C 1
ATOM 1682 O O . ALA A 1 219 ? 41.886 42.714 89.619 1.00 23.56 219 ALA A O 1
ATOM 1684 N N . ARG A 1 220 ? 41.144 40.853 90.630 1.00 22.06 220 ARG A N 1
ATOM 1685 C CA . ARG A 1 220 ? 40.688 40.242 89.390 1.00 22.61 220 ARG A CA 1
ATOM 1686 C C . ARG A 1 220 ? 39.234 40.655 89.185 1.00 24.23 220 ARG A C 1
ATOM 1687 O O . ARG A 1 220 ? 38.407 40.370 90.062 1.00 21.14 220 ARG A O 1
ATOM 1695 N N . GLU A 1 221 ? 38.933 41.238 88.026 1.00 22.95 221 GLU A N 1
ATOM 1696 C CA . GLU A 1 221 ? 37.567 41.654 87.746 1.00 25.43 221 GLU A CA 1
ATOM 1697 C C . GLU A 1 221 ? 36.638 40.453 87.637 1.00 24.97 221 GLU A C 1
ATOM 1698 O O . GLU A 1 221 ? 35.490 40.518 88.065 1.00 22.43 221 GLU A O 1
ATOM 1704 N N . ASP A 1 222 ? 37.136 39.328 87.124 1.00 23.98 222 ASP A N 1
ATOM 1705 C CA . ASP A 1 222 ? 36.347 38.116 86.986 1.00 22.27 222 ASP A CA 1
ATOM 1706 C C . ASP A 1 222 ? 36.055 37.465 88.335 1.00 19.15 222 ASP A C 1
ATOM 1707 O O . ASP A 1 222 ? 35.181 36.593 88.374 1.00 18.82 222 ASP A O 1
ATOM 1712 N N . ARG A 1 223 ? 36.714 37.860 89.409 1.00 16.65 223 ARG A N 1
ATOM 1713 C CA . ARG A 1 223 ? 36.462 37.357 90.757 1.00 17.42 223 ARG A CA 1
ATOM 1714 C C . ARG A 1 223 ? 35.809 38.416 91.660 1.00 17.94 223 ARG A C 1
ATOM 1715 O O . ARG A 1 223 ? 35.880 38.378 92.896 1.00 14.33 223 ARG A O 1
ATOM 1723 N N . LEU A 1 224 ? 35.166 39.393 91.026 1.00 17.55 224 LEU A N 1
ATOM 1724 C CA . LEU A 1 224 ? 34.481 40.478 91.710 1.00 21.98 224 LEU A CA 1
ATOM 1725 C C . LEU A 1 224 ? 32.984 40.260 91.435 1.00 23.23 224 LEU A C 1
ATOM 1726 O O . LEU A 1 224 ? 32.552 40.352 90.290 1.00 19.16 224 LEU A O 1
ATOM 1731 N N . PHE A 1 225 ? 32.242 39.884 92.479 1.00 20.25 225 PHE A N 1
ATOM 1732 C CA . PHE A 1 225 ? 30.833 39.564 92.278 1.00 20.39 225 PHE A CA 1
ATOM 1733 C C . PHE A 1 225 ? 29.902 40.614 92.865 1.00 19.49 225 PHE A C 1
ATOM 1734 O O . PHE A 1 225 ? 30.210 41.219 93.888 1.00 15.29 225 PHE A O 1
ATOM 1742 N N . GLY A 1 226 ? 28.773 40.854 92.197 1.00 17.52 226 GLY A N 1
ATOM 1743 C CA . GLY A 1 226 ? 27.791 41.812 92.718 1.00 18.55 226 GLY A CA 1
ATOM 1744 C C . GLY A 1 226 ? 26.681 42.039 91.711 1.00 17.87 226 GLY A C 1
ATOM 1745 O O . GLY A 1 226 ? 26.889 42.025 90.491 1.00 18.40 226 GLY A O 1
ATOM 1746 N N . ASP A 1 227 ? 25.472 42.307 92.206 1.00 18.80 227 ASP A N 1
ATOM 1747 C CA . ASP A 1 227 ? 24.318 42.496 91.310 1.00 16.02 227 ASP A CA 1
ATOM 1748 C C . ASP A 1 227 ? 24.481 43.717 90.434 1.00 17.38 227 ASP A C 1
ATOM 1749 O O . ASP A 1 227 ? 24.028 43.756 89.282 1.00 18.35 227 ASP A O 1
ATOM 1754 N N . ALA A 1 228 ? 25.180 44.719 90.946 1.00 16.00 228 ALA A N 1
ATOM 1755 C CA . ALA A 1 228 ? 25.455 45.958 90.229 1.00 23.19 228 ALA A CA 1
ATOM 1756 C C . ALA A 1 228 ? 26.156 45.740 88.900 1.00 24.67 228 ALA A C 1
ATOM 1757 O O . ALA A 1 228 ? 25.871 46.458 87.933 1.00 24.60 228 ALA A O 1
ATOM 1759 N N . PHE A 1 229 ? 26.981 44.704 88.793 1.00 23.18 229 PHE A N 1
ATOM 1760 C CA . PHE A 1 229 ? 27.751 44.403 87.609 1.00 25.84 229 PHE A CA 1
ATOM 1761 C C . PHE A 1 229 ? 26.962 43.735 86.502 1.00 29.08 229 PHE A C 1
ATOM 1762 O O . PHE A 1 229 ? 27.562 43.501 85.458 1.00 28.63 229 PHE A O 1
ATOM 1770 N N . ALA A 1 230 ? 25.701 43.416 86.727 1.00 32.26 230 ALA A N 1
ATOM 1771 C CA . ALA A 1 230 ? 24.816 42.944 85.681 1.00 39.29 230 ALA A CA 1
ATOM 1772 C C . ALA A 1 230 ? 24.127 44.161 85.039 1.00 44.92 230 ALA A C 1
ATOM 1773 O O . ALA A 1 230 ? 23.613 44.047 83.929 1.00 44.89 230 ALA A O 1
ATOM 1775 N N . PHE A 1 231 ? 24.081 45.287 85.758 1.00 50.68 231 PHE A N 1
ATOM 1776 C CA . PHE A 1 231 ? 23.362 46.458 85.269 1.00 58.30 231 PHE A CA 1
ATOM 1777 C C . PHE A 1 231 ? 24.248 47.608 84.827 1.00 63.90 231 PHE A C 1
ATOM 1778 O O . PHE A 1 231 ? 23.745 48.613 84.308 1.00 65.39 231 PHE A O 1
ATOM 1786 N N . ILE A 1 232 ? 25.557 47.466 84.999 1.00 67.62 232 ILE A N 1
ATOM 1787 C CA . ILE A 1 232 ? 26.487 48.494 84.515 1.00 71.02 232 ILE A CA 1
ATOM 1788 C C . ILE A 1 232 ? 26.726 48.194 83.038 1.00 74.10 232 ILE A C 1
ATOM 1789 O O . ILE A 1 232 ? 26.549 47.010 82.658 1.00 75.82 232 ILE A O 1
ATOM 1795 N N . THR B 1 1 ? 16.627 84.441 96.303 1.00 39.81 1 THR B N 1
ATOM 1796 C CA . THR B 1 1 ? 15.656 85.344 95.599 1.00 38.00 1 THR B CA 1
ATOM 1797 C C . THR B 1 1 ? 15.005 84.652 94.411 1.00 36.36 1 THR B C 1
ATOM 1798 O O . THR B 1 1 ? 15.598 83.877 93.660 1.00 36.24 1 THR B O 1
ATOM 1802 N N . THR B 1 2 ? 13.709 84.879 94.273 1.00 35.86 2 THR B N 1
ATOM 1803 C CA . THR B 1 2 ? 12.873 84.344 93.206 1.00 35.35 2 THR B CA 1
ATOM 1804 C C . THR B 1 2 ? 12.909 85.345 92.062 1.00 33.37 2 THR B C 1
ATOM 1805 O O . THR B 1 2 ? 12.957 86.537 92.398 1.00 33.34 2 THR B O 1
ATOM 1809 N N . LEU B 1 3 ? 13.026 84.914 90.807 1.00 34.72 3 LEU B N 1
ATOM 1810 C CA . LEU B 1 3 ? 13.184 85.913 89.760 1.00 38.31 3 LEU B CA 1
ATOM 1811 C C . LEU B 1 3 ? 12.211 86.010 88.617 1.00 41.24 3 LEU B C 1
ATOM 1812 O O . LEU B 1 3 ? 11.773 87.164 88.397 1.00 48.18 3 LEU B O 1
ATOM 1817 N N . SER B 1 4 ? 11.869 85.037 87.817 1.00 40.51 4 SER B N 1
ATOM 1818 C CA . SER B 1 4 ? 11.024 85.230 86.632 1.00 39.12 4 SER B CA 1
ATOM 1819 C C . SER B 1 4 ? 11.996 85.469 85.467 1.00 39.14 4 SER B C 1
ATOM 1820 O O . SER B 1 4 ? 12.670 86.494 85.390 1.00 36.25 4 SER B O 1
ATOM 1823 N N . CYS B 1 5 ? 12.156 84.424 84.644 1.00 36.87 5 CYS B N 1
ATOM 1824 C CA . CYS B 1 5 ? 13.168 84.479 83.601 1.00 36.84 5 CYS B CA 1
ATOM 1825 C C . CYS B 1 5 ? 12.672 84.181 82.197 1.00 37.50 5 CYS B C 1
ATOM 1826 O O . CYS B 1 5 ? 11.921 83.234 81.933 1.00 38.59 5 CYS B O 1
ATOM 1829 N N . LYS B 1 6 ? 13.137 85.023 81.273 1.00 35.38 6 LYS B N 1
ATOM 1830 C CA . LYS B 1 6 ? 12.815 84.807 79.865 1.00 37.82 6 LYS B CA 1
ATOM 1831 C C . LYS B 1 6 ? 13.827 83.790 79.331 1.00 36.41 6 LYS B C 1
ATOM 1832 O O . LYS B 1 6 ? 15.014 83.873 79.637 1.00 34.51 6 LYS B O 1
ATOM 1838 N N . VAL B 1 7 ? 13.334 82.812 78.594 1.00 37.59 7 VAL B N 1
ATOM 1839 C CA . VAL B 1 7 ? 14.197 81.777 78.044 1.00 39.09 7 VAL B CA 1
ATOM 1840 C C . VAL B 1 7 ? 14.583 82.194 76.634 1.00 40.04 7 VAL B C 1
ATOM 1841 O O . VAL B 1 7 ? 13.731 82.148 75.752 1.00 41.56 7 VAL B O 1
ATOM 1845 N N . THR B 1 8 ? 15.826 82.613 76.467 1.00 40.81 8 THR B N 1
ATOM 1846 C CA . THR B 1 8 ? 16.291 83.066 75.155 1.00 41.27 8 THR B CA 1
ATOM 1847 C C . THR B 1 8 ? 16.885 81.981 74.279 1.00 41.01 8 THR B C 1
ATOM 1848 O O . THR B 1 8 ? 16.913 82.191 73.054 1.00 41.24 8 THR B O 1
ATOM 1852 N N . SER B 1 9 ? 17.378 80.855 74.789 1.00 39.07 9 SER B N 1
ATOM 1853 C CA . SER B 1 9 ? 17.892 79.796 73.919 1.00 38.99 9 SER B CA 1
ATOM 1854 C C . SER B 1 9 ? 17.643 78.410 74.510 1.00 37.96 9 SER B C 1
ATOM 1855 O O . SER B 1 9 ? 17.836 78.158 75.702 1.00 38.11 9 SER B O 1
ATOM 1858 N N . VAL B 1 10 ? 17.184 77.496 73.666 1.00 35.99 10 VAL B N 1
ATOM 1859 C CA . VAL B 1 10 ? 16.935 76.113 74.031 1.00 33.73 10 VAL B CA 1
ATOM 1860 C C . VAL B 1 10 ? 17.487 75.253 72.880 1.00 35.69 10 VAL B C 1
ATOM 1861 O O . VAL B 1 10 ? 16.986 75.304 71.748 1.00 36.09 10 VAL B O 1
ATOM 1865 N N . GLU B 1 11 ? 18.542 74.503 73.168 1.00 34.03 11 GLU B N 1
ATOM 1866 C CA . GLU B 1 11 ? 19.234 73.736 72.134 1.00 33.84 11 GLU B CA 1
ATOM 1867 C C . GLU B 1 11 ? 19.682 72.378 72.648 1.00 31.91 11 GLU B C 1
ATOM 1868 O O . GLU B 1 11 ? 20.204 72.359 73.765 1.00 32.42 11 GLU B O 1
ATOM 1874 N N . ALA B 1 12 ? 19.494 71.323 71.875 1.00 29.92 12 ALA B N 1
ATOM 1875 C CA . ALA B 1 12 ? 19.943 70.017 72.355 1.00 30.39 12 ALA B CA 1
ATOM 1876 C C . ALA B 1 12 ? 21.458 69.921 72.125 1.00 29.61 12 ALA B C 1
ATOM 1877 O O . ALA B 1 12 ? 21.964 70.375 71.096 1.00 26.75 12 ALA B O 1
ATOM 1879 N N . ILE B 1 13 ? 22.170 69.427 73.129 1.00 29.47 13 ILE B N 1
ATOM 1880 C CA . ILE B 1 13 ? 23.614 69.227 73.033 1.00 29.53 13 ILE B CA 1
ATOM 1881 C C . ILE B 1 13 ? 23.845 67.748 72.696 1.00 28.46 13 ILE B C 1
ATOM 1882 O O . ILE B 1 13 ? 24.638 67.349 71.858 1.00 26.69 13 ILE B O 1
ATOM 1887 N N . THR B 1 14 ? 23.053 66.930 73.364 1.00 28.36 14 THR B N 1
ATOM 1888 C CA . THR B 1 14 ? 23.157 65.457 73.212 1.00 32.03 14 THR B CA 1
ATOM 1889 C C . THR B 1 14 ? 21.765 64.933 72.998 1.00 34.06 14 THR B C 1
ATOM 1890 O O . THR B 1 14 ? 20.842 65.753 72.858 1.00 31.50 14 THR B O 1
ATOM 1894 N N . ASP B 1 15 ? 21.489 63.634 73.014 1.00 36.79 15 ASP B N 1
ATOM 1895 C CA . ASP B 1 15 ? 20.116 63.159 72.859 1.00 40.49 15 ASP B CA 1
ATOM 1896 C C . ASP B 1 15 ? 19.324 63.404 74.141 1.00 42.26 15 ASP B C 1
ATOM 1897 O O . ASP B 1 15 ? 18.089 63.427 74.122 1.00 44.18 15 ASP B O 1
ATOM 1902 N N . THR B 1 16 ? 20.027 63.555 75.261 1.00 40.06 16 THR B N 1
ATOM 1903 C CA . THR B 1 16 ? 19.427 63.781 76.559 1.00 39.02 16 THR B CA 1
ATOM 1904 C C . THR B 1 16 ? 19.853 65.050 77.282 1.00 37.95 16 THR B C 1
ATOM 1905 O O . THR B 1 16 ? 19.380 65.248 78.419 1.00 39.67 16 THR B O 1
ATOM 1909 N N . VAL B 1 17 ? 20.812 65.815 76.760 1.00 32.08 17 VAL B N 1
ATOM 1910 C CA . VAL B 1 17 ? 21.241 67.015 77.460 1.00 28.79 17 VAL B CA 1
ATOM 1911 C C . VAL B 1 17 ? 20.929 68.261 76.636 1.00 25.66 17 VAL B C 1
ATOM 1912 O O . VAL B 1 17 ? 21.156 68.328 75.432 1.00 25.43 17 VAL B O 1
ATOM 1916 N N . TYR B 1 18 ? 20.376 69.265 77.313 1.00 23.81 18 TYR B N 1
ATOM 1917 C CA . TYR B 1 18 ? 20.012 70.506 76.655 1.00 25.03 18 TYR B CA 1
ATOM 1918 C C . TYR B 1 18 ? 20.756 71.690 77.264 1.00 23.14 18 TYR B C 1
ATOM 1919 O O . TYR B 1 18 ? 20.863 71.756 78.482 1.00 20.99 18 TYR B O 1
ATOM 1928 N N . ARG B 1 19 ? 21.190 72.568 76.382 1.00 23.68 19 ARG B N 1
ATOM 1929 C CA . ARG B 1 19 ? 21.772 73.832 76.791 1.00 27.82 19 ARG B CA 1
ATOM 1930 C C . ARG B 1 19 ? 20.600 74.824 76.815 1.00 29.74 19 ARG B C 1
ATOM 1931 O O . ARG B 1 19 ? 19.870 74.949 75.828 1.00 29.29 19 ARG B O 1
ATOM 1939 N N . VAL B 1 20 ? 20.407 75.476 77.956 1.00 30.39 20 VAL B N 1
ATOM 1940 C CA . VAL B 1 20 ? 19.294 76.416 78.096 1.00 29.57 20 VAL B CA 1
ATOM 1941 C C . VAL B 1 20 ? 19.825 77.746 78.626 1.00 29.62 20 VAL B C 1
ATOM 1942 O O . VAL B 1 20 ? 20.508 77.789 79.649 1.00 25.46 20 VAL B O 1
ATOM 1946 N N . ARG B 1 21 ? 19.547 78.832 77.905 1.00 31.00 21 ARG B N 1
ATOM 1947 C CA . ARG B 1 21 ? 19.975 80.153 78.364 1.00 32.80 21 ARG B CA 1
ATOM 1948 C C . ARG B 1 21 ? 18.728 80.951 78.745 1.00 33.31 21 ARG B C 1
ATOM 1949 O O . ARG B 1 21 ? 17.727 80.917 78.027 1.00 32.74 21 ARG B O 1
ATOM 1957 N N . ILE B 1 22 ? 18.760 81.588 79.906 1.00 33.95 22 ILE B N 1
ATOM 1958 C CA . ILE B 1 22 ? 17.646 82.388 80.381 1.00 32.29 22 ILE B CA 1
ATOM 1959 C C . ILE B 1 22 ? 18.120 83.788 80.781 1.00 33.43 22 ILE B C 1
ATOM 1960 O O . ILE B 1 22 ? 19.271 83.995 81.175 1.00 32.82 22 ILE B O 1
ATOM 1965 N N . VAL B 1 23 ? 17.211 84.759 80.684 1.00 33.93 23 VAL B N 1
ATOM 1966 C CA . VAL B 1 23 ? 17.508 86.116 81.112 1.00 33.20 23 VAL B CA 1
ATOM 1967 C C . VAL B 1 23 ? 16.527 86.500 82.221 1.00 34.72 23 VAL B C 1
ATOM 1968 O O . VAL B 1 23 ? 15.344 86.660 81.959 1.00 33.32 23 VAL B O 1
ATOM 1972 N N . PRO B 1 24 ? 17.013 86.639 83.435 1.00 37.97 24 PRO B N 1
ATOM 1973 C CA . PRO B 1 24 ? 16.242 87.038 84.595 1.00 40.31 24 PRO B CA 1
ATOM 1974 C C . PRO B 1 24 ? 15.685 88.442 84.405 1.00 42.94 24 PRO B C 1
ATOM 1975 O O . PRO B 1 24 ? 16.401 89.296 83.863 1.00 42.91 24 PRO B O 1
ATOM 1979 N N . ASP B 1 25 ? 14.457 88.709 84.856 1.00 43.64 25 ASP B N 1
ATOM 1980 C CA . ASP B 1 25 ? 13.928 90.064 84.656 1.00 47.11 25 ASP B CA 1
ATOM 1981 C C . ASP B 1 25 ? 14.493 91.062 85.640 1.00 47.70 25 ASP B C 1
ATOM 1982 O O . ASP B 1 25 ? 14.576 92.244 85.277 1.00 49.57 25 ASP B O 1
ATOM 1987 N N . ALA B 1 26 ? 15.011 90.647 86.786 1.00 46.35 26 ALA B N 1
ATOM 1988 C CA . ALA B 1 26 ? 15.667 91.523 87.739 1.00 44.98 26 ALA B CA 1
ATOM 1989 C C . ALA B 1 26 ? 17.149 91.152 87.884 1.00 45.06 26 ALA B C 1
ATOM 1990 O O . ALA B 1 26 ? 17.604 90.122 87.389 1.00 42.73 26 ALA B O 1
ATOM 1992 N N . ALA B 1 27 ? 17.882 91.999 88.606 1.00 45.06 27 ALA B N 1
ATOM 1993 C CA . ALA B 1 27 ? 19.304 91.763 88.808 1.00 45.87 27 ALA B CA 1
ATOM 1994 C C . ALA B 1 27 ? 19.512 90.479 89.609 1.00 45.28 27 ALA B C 1
ATOM 1995 O O . ALA B 1 27 ? 18.763 90.167 90.533 1.00 46.20 27 ALA B O 1
ATOM 1997 N N . PHE B 1 28 ? 20.520 89.713 89.208 1.00 42.24 28 PHE B N 1
ATOM 1998 C CA . PHE B 1 28 ? 20.834 88.454 89.863 1.00 40.13 28 PHE B CA 1
ATOM 1999 C C . PHE B 1 28 ? 22.302 88.388 90.273 1.00 39.08 28 PHE B C 1
ATOM 2000 O O . PHE B 1 28 ? 23.144 89.119 89.733 1.00 36.99 28 PHE B O 1
ATOM 2008 N N . SER B 1 29 ? 22.597 87.486 91.205 1.00 36.53 29 SER B N 1
ATOM 2009 C CA . SER B 1 29 ? 23.980 87.313 91.631 1.00 36.86 29 SER B CA 1
ATOM 2010 C C . SER B 1 29 ? 24.243 85.921 92.190 1.00 35.17 29 SER B C 1
ATOM 2011 O O . SER B 1 29 ? 23.423 85.383 92.939 1.00 37.34 29 SER B O 1
ATOM 2014 N N . PHE B 1 30 ? 25.388 85.339 91.865 1.00 32.21 30 PHE B N 1
ATOM 2015 C CA . PHE B 1 30 ? 25.790 84.031 92.361 1.00 31.71 30 PHE B CA 1
ATOM 2016 C C . PHE B 1 30 ? 27.307 83.884 92.348 1.00 30.35 30 PHE B C 1
ATOM 2017 O O . PHE B 1 30 ? 27.987 84.648 91.676 1.00 30.15 30 PHE B O 1
ATOM 2025 N N . ARG B 1 31 ? 27.799 82.862 93.023 1.00 30.71 31 ARG B N 1
ATOM 2026 C CA . ARG B 1 31 ? 29.220 82.512 93.017 1.00 28.48 31 ARG B CA 1
ATOM 2027 C C . ARG B 1 31 ? 29.404 81.258 92.158 1.00 28.08 31 ARG B C 1
ATOM 2028 O O . ARG B 1 31 ? 28.520 80.387 92.210 1.00 24.27 31 ARG B O 1
ATOM 2036 N N . ALA B 1 32 ? 30.487 81.152 91.392 1.00 25.28 32 ALA B N 1
ATOM 2037 C CA . ALA B 1 32 ? 30.718 79.968 90.566 1.00 22.67 32 ALA B CA 1
ATOM 2038 C C . ALA B 1 32 ? 30.689 78.687 91.398 1.00 22.99 32 ALA B C 1
ATOM 2039 O O . ALA B 1 32 ? 31.454 78.551 92.352 1.00 20.05 32 ALA B O 1
ATOM 2041 N N . GLY B 1 33 ? 29.808 77.743 91.068 1.00 24.99 33 GLY B N 1
ATOM 2042 C CA . GLY B 1 33 ? 29.718 76.497 91.823 1.00 24.61 33 GLY B CA 1
ATOM 2043 C C . GLY B 1 33 ? 28.379 76.384 92.564 1.00 25.77 33 GLY B C 1
ATOM 2044 O O . GLY B 1 33 ? 28.000 75.343 93.114 1.00 22.39 33 GLY B O 1
ATOM 2045 N N . GLN B 1 34 ? 27.648 77.491 92.546 1.00 25.39 34 GLN B N 1
ATOM 2046 C CA . GLN B 1 34 ? 26.334 77.560 93.174 1.00 23.28 34 GLN B CA 1
ATOM 2047 C C . GLN B 1 34 ? 25.269 77.080 92.206 1.00 25.70 34 GLN B C 1
ATOM 2048 O O . GLN B 1 34 ? 25.496 76.971 90.989 1.00 24.82 34 GLN B O 1
ATOM 2054 N N . TYR B 1 35 ? 24.098 76.742 92.755 1.00 26.99 35 TYR B N 1
ATOM 2055 C CA . TYR B 1 35 ? 23.013 76.260 91.909 1.00 27.75 35 TYR B CA 1
ATOM 2056 C C . TYR B 1 35 ? 21.755 77.090 92.103 1.00 28.49 35 TYR B C 1
ATOM 2057 O O . TYR B 1 35 ? 21.675 77.861 93.049 1.00 29.52 35 TYR B O 1
ATOM 2066 N N . LEU B 1 36 ? 20.807 76.901 91.200 1.00 29.86 36 LEU B N 1
ATOM 2067 C CA . LEU B 1 36 ? 19.503 77.540 91.310 1.00 33.09 36 LEU B CA 1
ATOM 2068 C C . LEU B 1 36 ? 18.448 76.431 91.392 1.00 33.61 36 LEU B C 1
ATOM 2069 O O . LEU B 1 36 ? 18.758 75.261 91.152 1.00 33.51 36 LEU B O 1
ATOM 2074 N N . MET B 1 37 ? 17.232 76.812 91.740 1.00 33.86 37 MET B N 1
ATOM 2075 C CA . MET B 1 37 ? 16.111 75.892 91.804 1.00 35.42 37 MET B CA 1
ATOM 2076 C C . MET B 1 37 ? 15.115 76.246 90.700 1.00 36.80 37 MET B C 1
ATOM 2077 O O . MET B 1 37 ? 14.702 77.414 90.663 1.00 38.73 37 MET B O 1
ATOM 2082 N N . VAL B 1 38 ? 14.735 75.316 89.843 1.00 36.70 38 VAL B N 1
ATOM 2083 C CA . VAL B 1 38 ? 13.707 75.629 88.842 1.00 36.47 38 VAL B CA 1
ATOM 2084 C C . VAL B 1 38 ? 12.380 75.455 89.586 1.00 39.83 38 VAL B C 1
ATOM 2085 O O . VAL B 1 38 ? 12.041 74.317 89.933 1.00 40.88 38 VAL B O 1
ATOM 2089 N N . VAL B 1 39 ? 11.671 76.535 89.897 1.00 40.33 39 VAL B N 1
ATOM 2090 C CA . VAL B 1 39 ? 10.408 76.400 90.623 1.00 41.46 39 VAL B CA 1
ATOM 2091 C C . VAL B 1 39 ? 9.284 75.904 89.726 1.00 42.87 39 VAL B C 1
ATOM 2092 O O . VAL B 1 39 ? 8.647 76.681 89.011 1.00 42.53 39 VAL B O 1
ATOM 2096 N N . MET B 1 40 ? 8.993 74.608 89.779 1.00 44.52 40 MET B N 1
ATOM 2097 C CA . MET B 1 40 ? 7.894 74.065 88.976 1.00 48.13 40 MET B CA 1
ATOM 2098 C C . MET B 1 40 ? 6.569 74.388 89.674 1.00 52.24 40 MET B C 1
ATOM 2099 O O . MET B 1 40 ? 5.544 74.690 89.083 1.00 50.85 40 MET B O 1
ATOM 2104 N N . ASP B 1 41 ? 6.617 74.339 90.992 1.00 56.74 41 ASP B N 1
ATOM 2105 C CA . ASP B 1 41 ? 5.499 74.580 91.875 1.00 64.36 41 ASP B CA 1
ATOM 2106 C C . ASP B 1 41 ? 6.065 75.112 93.194 1.00 68.89 41 ASP B C 1
ATOM 2107 O O . ASP B 1 41 ? 7.280 75.236 93.344 1.00 69.50 41 ASP B O 1
ATOM 2112 N N . GLU B 1 42 ? 5.180 75.218 94.178 1.00 71.87 42 GLU B N 1
ATOM 2113 C CA . GLU B 1 42 ? 5.606 75.578 95.525 1.00 75.43 42 GLU B CA 1
ATOM 2114 C C . GLU B 1 42 ? 6.218 74.342 96.182 1.00 75.64 42 GLU B C 1
ATOM 2115 O O . GLU B 1 42 ? 6.996 74.446 97.123 1.00 76.44 42 GLU B O 1
ATOM 2121 N N . ARG B 1 43 ? 5.869 73.162 95.679 1.00 75.52 43 ARG B N 1
ATOM 2122 C CA . ARG B 1 43 ? 6.351 71.905 96.214 1.00 75.20 43 ARG B CA 1
ATOM 2123 C C . ARG B 1 43 ? 7.597 71.355 95.535 1.00 72.10 43 ARG B C 1
ATOM 2124 O O . ARG B 1 43 ? 8.470 70.921 96.302 1.00 73.27 43 ARG B O 1
ATOM 2132 N N . ASP B 1 44 ? 7.706 71.305 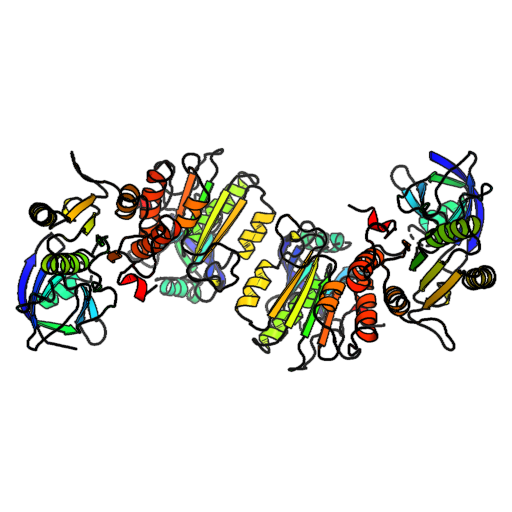94.207 1.00 67.84 44 ASP B N 1
ATOM 2133 C CA . ASP B 1 44 ? 8.945 70.748 93.655 1.00 62.85 44 ASP B CA 1
ATOM 2134 C C . ASP B 1 44 ? 9.780 71.800 92.929 1.00 56.94 44 ASP B C 1
ATOM 2135 O O . ASP B 1 44 ? 9.523 72.399 91.899 1.00 54.56 44 ASP B O 1
ATOM 2140 N N . LYS B 1 45 ? 10.888 72.060 93.615 1.00 51.60 45 LYS B N 1
ATOM 2141 C CA . LYS B 1 45 ? 11.948 72.959 93.217 1.00 46.32 45 LYS B CA 1
ATOM 2142 C C . LYS B 1 45 ? 13.119 72.041 92.840 1.00 41.64 45 LYS B C 1
ATOM 2143 O O . LYS B 1 45 ? 13.650 71.357 93.711 1.00 39.05 45 LYS B O 1
ATOM 2149 N N . ARG B 1 46 ? 13.435 72.002 91.558 1.00 38.50 46 ARG B N 1
ATOM 2150 C CA . ARG B 1 46 ? 14.509 71.125 91.085 1.00 36.83 46 ARG B CA 1
ATOM 2151 C C . ARG B 1 46 ? 15.784 71.920 90.840 1.00 33.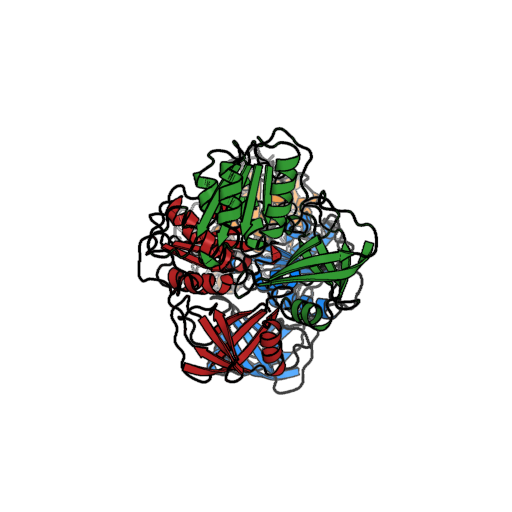80 46 ARG B C 1
ATOM 2152 O O . ARG B 1 46 ? 15.798 72.885 90.089 1.00 31.24 46 ARG B O 1
ATOM 2160 N N . PRO B 1 47 ? 16.843 71.516 91.512 1.00 31.83 47 PRO B N 1
ATOM 2161 C CA . PRO B 1 47 ? 18.145 72.139 91.504 1.00 31.56 47 PRO B CA 1
ATOM 2162 C C . PRO B 1 47 ? 18.950 71.872 90.254 1.00 30.13 47 PRO B C 1
ATOM 2163 O O . PRO B 1 47 ? 18.867 70.811 89.632 1.00 29.20 47 PRO B O 1
ATOM 2167 N N . PHE B 1 48 ? 19.643 72.882 89.758 1.00 30.90 48 PHE B N 1
ATOM 2168 C CA . PHE B 1 48 ? 20.483 72.802 88.564 1.00 29.97 48 PHE B CA 1
ATOM 2169 C C . PHE B 1 48 ? 21.643 73.787 88.790 1.00 26.69 48 PHE B C 1
ATOM 2170 O O . PHE B 1 48 ? 21.410 74.930 89.184 1.00 23.79 48 PHE B O 1
ATOM 2178 N N . SER B 1 49 ? 22.860 73.294 88.616 1.00 25.25 49 SER B N 1
ATOM 2179 C CA . SER B 1 49 ? 24.042 74.124 88.809 1.00 21.86 49 SER B CA 1
ATOM 2180 C C . SER B 1 49 ? 24.170 75.135 87.679 1.00 17.35 49 SER B C 1
ATOM 2181 O O . SER B 1 49 ? 23.955 74.760 86.514 1.00 16.43 49 SER B O 1
ATOM 2184 N N . MET B 1 50 ? 24.508 76.374 88.013 1.00 15.91 50 MET B N 1
ATOM 2185 C CA . MET B 1 50 ? 24.756 77.324 86.917 1.00 18.13 50 MET B CA 1
ATOM 2186 C C . MET B 1 50 ? 26.020 76.840 86.184 1.00 19.06 50 MET B C 1
ATOM 2187 O O . MET B 1 50 ? 27.054 76.599 86.809 1.00 19.31 50 MET B O 1
ATOM 2192 N N . ALA B 1 51 ? 25.930 76.726 84.882 1.00 19.59 51 ALA B N 1
ATOM 2193 C CA . ALA B 1 51 ? 26.996 76.327 83.989 1.00 22.46 51 ALA B CA 1
ATOM 2194 C C . ALA B 1 51 ? 27.790 77.521 83.450 1.00 24.46 51 ALA B C 1
ATOM 2195 O O . ALA B 1 51 ? 28.881 77.370 82.898 1.00 23.90 51 ALA B O 1
ATOM 2197 N N . SER B 1 52 ? 27.200 78.710 83.570 1.00 24.24 52 SER B N 1
ATOM 2198 C CA . SER B 1 52 ? 27.871 79.924 83.127 1.00 24.52 52 SER B CA 1
ATOM 2199 C C . SER B 1 52 ? 28.592 80.523 84.328 1.00 25.39 52 SER B C 1
ATOM 2200 O O . SER B 1 52 ? 28.387 80.155 85.489 1.00 25.53 52 SER B O 1
ATOM 2203 N N . THR B 1 53 ? 29.488 81.442 84.061 1.00 28.22 53 THR B N 1
ATOM 2204 C CA . THR B 1 53 ? 30.247 82.140 85.109 1.00 29.23 53 THR B CA 1
ATOM 2205 C C . THR B 1 53 ? 29.444 83.341 85.552 1.00 27.98 53 THR B C 1
ATOM 2206 O O . THR B 1 53 ? 28.725 83.956 84.763 1.00 25.66 53 THR B O 1
ATOM 2210 N N . PRO B 1 54 ? 29.600 83.758 86.791 1.00 28.74 54 PRO B N 1
ATOM 2211 C CA . PRO B 1 54 ? 28.941 84.925 87.356 1.00 31.26 54 PRO B CA 1
ATOM 2212 C C . PRO B 1 54 ? 29.363 86.199 86.643 1.00 34.45 54 PRO B C 1
ATOM 2213 O O . PRO B 1 54 ? 28.611 87.174 86.551 1.00 34.47 54 PRO B O 1
ATOM 2217 N N . ASP B 1 55 ? 30.547 86.194 86.032 1.00 35.76 55 ASP B N 1
ATOM 2218 C CA . ASP B 1 55 ? 31.059 87.270 85.214 1.00 36.81 55 ASP B CA 1
ATOM 2219 C C . ASP B 1 55 ? 30.151 87.521 84.003 1.00 36.78 55 ASP B C 1
ATOM 2220 O O . ASP B 1 55 ? 30.131 88.644 83.496 1.00 37.17 55 ASP B O 1
ATOM 2225 N N . GLU B 1 56 ? 29.482 86.505 83.484 1.00 36.62 56 GLU B N 1
ATOM 2226 C CA . GLU B 1 56 ? 28.566 86.647 82.370 1.00 39.78 56 GLU B CA 1
ATOM 2227 C C . GLU B 1 56 ? 27.254 87.235 82.885 1.00 41.69 56 GLU B C 1
ATOM 2228 O O . GLU B 1 56 ? 26.395 86.508 83.376 1.00 40.05 56 GLU B O 1
ATOM 2234 N N . LYS B 1 57 ? 27.099 88.548 82.752 1.00 44.37 57 LYS B N 1
ATOM 2235 C CA . LYS B 1 57 ? 25.914 89.215 83.283 1.00 45.68 57 LYS B CA 1
ATOM 2236 C C . LYS B 1 57 ? 24.739 89.270 82.326 1.00 44.31 57 LYS B C 1
ATOM 2237 O O . LYS B 1 57 ? 23.643 89.671 82.723 1.00 44.82 57 LYS B O 1
ATOM 2243 N N . GLY B 1 58 ? 24.916 88.863 81.079 1.00 42.90 58 GLY B N 1
ATOM 2244 C CA . GLY B 1 58 ? 23.865 88.913 80.091 1.00 42.80 58 GLY B CA 1
ATOM 2245 C C . GLY B 1 58 ? 22.907 87.740 80.065 1.00 42.50 58 GLY B C 1
ATOM 2246 O O . GLY B 1 58 ? 21.945 87.745 79.280 1.00 42.21 58 GLY B O 1
ATOM 2247 N N . PHE B 1 59 ? 23.170 86.704 80.851 1.00 39.14 59 PHE B N 1
ATOM 2248 C CA . PHE B 1 59 ? 22.345 85.513 80.895 1.00 35.94 59 PHE B CA 1
ATOM 2249 C C . PHE B 1 59 ? 22.919 84.501 81.884 1.00 32.89 59 PHE B C 1
ATOM 2250 O O . PHE B 1 59 ? 24.056 84.608 82.330 1.00 32.01 59 PHE B O 1
ATOM 2258 N N . ILE B 1 60 ? 22.127 83.486 82.162 1.00 30.60 60 ILE B N 1
ATOM 2259 C CA . ILE B 1 60 ? 22.495 82.346 82.989 1.00 27.51 60 ILE B CA 1
ATOM 2260 C C . ILE B 1 60 ? 22.321 81.099 82.109 1.00 26.39 60 ILE B C 1
ATOM 2261 O O . ILE B 1 60 ? 21.306 80.998 81.403 1.00 25.22 60 ILE B O 1
ATOM 2266 N N . GLU B 1 61 ? 23.326 80.235 82.109 1.00 24.08 61 GLU B N 1
ATOM 2267 C CA . GLU B 1 61 ? 23.237 79.017 81.294 1.00 23.33 61 GLU B CA 1
ATOM 2268 C C . GLU B 1 61 ? 23.090 77.797 82.200 1.00 21.98 61 GLU B C 1
ATOM 2269 O O . GLU B 1 61 ? 23.709 77.740 83.261 1.00 19.19 61 GLU B O 1
ATOM 2275 N N . LEU B 1 62 ? 22.254 76.855 81.789 1.00 21.36 62 LEU B N 1
ATOM 2276 C CA . LEU B 1 62 ? 22.041 75.604 82.462 1.00 23.60 62 LEU B CA 1
ATOM 2277 C C . LEU B 1 62 ? 22.182 74.465 81.443 1.00 25.07 62 LEU B C 1
ATOM 2278 O O . LEU B 1 62 ? 21.897 74.655 80.266 1.00 20.70 62 LEU B O 1
ATOM 2283 N N . HIS B 1 63 ? 22.677 73.333 81.924 1.00 28.85 63 HIS B N 1
ATOM 2284 C CA . HIS B 1 63 ? 22.787 72.141 81.082 1.00 36.44 63 HIS B CA 1
ATOM 2285 C C . HIS B 1 63 ? 21.845 71.133 81.747 1.00 40.84 63 HIS B C 1
ATOM 2286 O O . HIS B 1 63 ? 22.134 70.628 82.824 1.00 38.97 63 HIS B O 1
ATOM 2293 N N . ILE B 1 64 ? 20.661 70.982 81.171 1.00 49.60 64 ILE B N 1
ATOM 2294 C CA . ILE B 1 64 ? 19.622 70.132 81.741 1.00 60.39 64 ILE B CA 1
ATOM 2295 C C . ILE B 1 64 ? 19.536 68.781 81.047 1.00 71.61 64 ILE B C 1
ATOM 2296 O O . ILE B 1 64 ? 19.496 68.671 79.823 1.00 70.51 64 ILE B O 1
ATOM 2301 N N . GLY B 1 65 ? 19.499 67.726 81.851 1.00 84.96 65 GLY B N 1
ATOM 2302 C CA . GLY B 1 65 ? 19.441 66.355 81.347 1.00 101.91 65 GLY B CA 1
ATOM 2303 C C . GLY B 1 65 ? 20.356 65.483 82.204 1.00 114.86 65 GLY B C 1
ATOM 2304 O O . GLY B 1 65 ? 20.273 65.561 83.434 1.00 115.92 65 GLY B O 1
ATOM 2305 N N . TYR B 1 72 ? 12.368 62.613 84.444 1.00 233.73 72 TYR B N 1
ATOM 2306 C CA . TYR B 1 72 ? 11.913 63.526 85.490 1.00 233.10 72 TYR B CA 1
ATOM 2307 C C . TYR B 1 72 ? 12.347 64.961 85.232 1.00 230.67 72 TYR B C 1
ATOM 2308 O O . TYR B 1 72 ? 11.652 65.929 85.527 1.00 230.82 72 TYR B O 1
ATOM 2317 N N . ALA B 1 73 ? 13.524 65.090 84.621 1.00 227.00 73 ALA B N 1
ATOM 2318 C CA . ALA B 1 73 ? 14.099 66.378 84.253 1.00 222.45 73 ALA B CA 1
ATOM 2319 C C . ALA B 1 73 ? 13.533 66.833 82.909 1.00 218.52 73 ALA B C 1
ATOM 2320 O O . ALA B 1 73 ? 13.646 67.976 82.477 1.00 218.62 73 ALA B O 1
ATOM 2322 N N . LYS B 1 74 ? 12.855 65.907 82.244 1.00 213.73 74 LYS B N 1
ATOM 2323 C CA . LYS B 1 74 ? 12.154 66.107 80.988 1.00 207.97 74 LYS B CA 1
ATOM 2324 C C . LYS B 1 74 ? 10.908 66.954 81.228 1.00 202.73 74 LYS B C 1
ATOM 2325 O O . LYS B 1 74 ? 10.471 67.713 80.365 1.00 202.89 74 LYS B O 1
ATOM 2331 N N . ALA B 1 75 ? 10.343 66.855 82.428 1.00 196.58 75 ALA B N 1
ATOM 2332 C CA . ALA B 1 75 ? 9.190 67.640 82.838 1.00 189.43 75 ALA B CA 1
ATOM 2333 C C . ALA B 1 75 ? 9.546 69.124 82.870 1.00 183.70 75 ALA B C 1
ATOM 2334 O O . ALA B 1 75 ? 8.770 69.975 82.441 1.00 183.68 75 ALA B O 1
ATOM 2336 N N . VAL B 1 76 ? 10.744 69.434 83.356 1.00 177.24 76 VAL B N 1
ATOM 2337 C CA . VAL B 1 76 ? 11.258 70.795 83.389 1.00 169.73 76 VAL B CA 1
ATOM 2338 C C . VAL B 1 76 ? 11.439 71.313 81.963 1.00 163.87 76 VAL B C 1
ATOM 2339 O O . VAL B 1 76 ? 11.076 72.441 81.639 1.00 163.74 76 VAL B O 1
ATOM 2343 N N . MET B 1 77 ? 11.983 70.463 81.097 1.00 157.54 77 MET B N 1
ATOM 2344 C CA . MET B 1 77 ? 12.203 70.793 79.696 1.00 150.87 77 MET B CA 1
ATOM 2345 C C . MET B 1 77 ? 10.899 70.999 78.937 1.00 148.15 77 MET B C 1
ATOM 2346 O O . MET B 1 77 ? 10.835 71.862 78.056 1.00 147.83 77 MET B O 1
ATOM 2351 N N . ASP B 1 78 ? 9.842 70.269 79.278 1.00 145.71 78 ASP B N 1
ATOM 2352 C CA . ASP B 1 78 ? 8.539 70.453 78.647 1.00 143.25 78 ASP B CA 1
ATOM 2353 C C . ASP B 1 78 ? 7.965 71.811 79.043 1.00 141.53 78 ASP B C 1
ATOM 2354 O O . ASP B 1 78 ? 7.360 72.526 78.249 1.00 140.99 78 ASP B O 1
ATOM 2359 N N . ARG B 1 79 ? 8.207 72.188 80.295 1.00 140.03 79 ARG B N 1
ATOM 2360 C CA . ARG B 1 79 ? 7.809 73.478 80.837 1.00 138.31 79 ARG B CA 1
ATOM 2361 C C . ARG B 1 79 ? 8.525 74.605 80.098 1.00 137.41 79 ARG B C 1
ATOM 2362 O O . ARG B 1 79 ? 7.934 75.636 79.787 1.00 137.45 79 ARG B O 1
ATOM 2370 N N . ILE B 1 80 ? 9.798 74.413 79.793 1.00 136.39 80 ILE B N 1
ATOM 2371 C CA . ILE B 1 80 ? 10.633 75.388 79.114 1.00 135.35 80 ILE B CA 1
ATOM 2372 C C . ILE B 1 80 ? 10.364 75.573 77.632 1.00 134.50 80 ILE B C 1
ATOM 2373 O O . ILE B 1 80 ? 10.495 76.705 77.142 1.00 134.41 80 ILE B O 1
ATOM 2378 N N . LEU B 1 81 ? 9.998 74.542 76.882 1.00 133.50 81 LEU B N 1
ATOM 2379 C CA . LEU B 1 81 ? 9.779 74.670 75.445 1.00 132.22 81 LEU B CA 1
ATOM 2380 C C . LEU B 1 81 ? 8.378 75.127 75.065 1.00 130.91 81 LEU B C 1
ATOM 2381 O O . LEU B 1 81 ? 8.125 75.529 73.927 1.00 131.00 81 LEU B O 1
ATOM 2386 N N . LYS B 1 82 ? 7.457 75.061 76.015 1.00 129.10 82 LYS B N 1
ATOM 2387 C CA . LYS B 1 82 ? 6.057 75.396 75.787 1.00 126.66 82 LYS B CA 1
ATOM 2388 C C . LYS B 1 82 ? 5.562 76.518 76.680 1.00 123.50 82 LYS B C 1
ATOM 2389 O O . LYS B 1 82 ? 4.393 76.601 77.059 1.00 123.45 82 LYS B O 1
ATOM 2395 N N . ASP B 1 83 ? 6.466 77.406 77.057 1.00 119.63 83 ASP B N 1
ATOM 2396 C CA . ASP B 1 83 ? 6.183 78.562 77.894 1.00 114.69 83 ASP B CA 1
ATOM 2397 C C . ASP B 1 83 ? 7.182 79.647 77.501 1.00 110.55 83 ASP B C 1
ATOM 2398 O O . ASP B 1 83 ? 6.927 80.838 77.421 1.00 110.58 83 ASP B O 1
ATOM 2403 N N . HIS B 1 84 ? 8.416 79.176 77.293 1.00 105.71 84 HIS B N 1
ATOM 2404 C CA . HIS B 1 84 ? 9.579 79.989 76.971 1.00 99.42 84 HIS B CA 1
ATOM 2405 C C . HIS B 1 84 ? 9.836 80.939 78.136 1.00 93.11 84 HIS B C 1
ATOM 2406 O O . HIS B 1 84 ? 10.332 82.051 77.994 1.00 91.52 84 HIS B O 1
ATOM 2413 N N . GLN B 1 85 ? 9.466 80.519 79.341 1.00 86.89 85 GLN B N 1
ATOM 2414 C CA . GLN B 1 85 ? 9.465 81.276 80.562 1.00 80.14 85 GLN B CA 1
ATOM 2415 C C . GLN B 1 85 ? 9.497 80.394 81.813 1.00 73.34 85 GLN B C 1
ATOM 2416 O O . GLN B 1 85 ? 8.604 79.570 82.021 1.00 72.48 85 GLN B O 1
ATOM 2422 N N . ILE B 1 86 ? 10.499 80.618 82.659 1.00 65.14 86 ILE B N 1
ATOM 2423 C CA . ILE B 1 86 ? 10.603 79.902 83.912 1.00 55.72 86 ILE B CA 1
ATOM 2424 C C . ILE B 1 86 ? 10.880 80.860 85.077 1.00 50.28 86 ILE B C 1
ATOM 2425 O O . ILE B 1 86 ? 11.475 81.925 84.960 1.00 49.08 86 ILE B O 1
ATOM 2430 N N . VAL B 1 87 ? 10.508 80.371 86.249 1.00 43.83 87 VAL B N 1
ATOM 2431 C CA . VAL B 1 87 ? 10.762 81.035 87.522 1.00 38.82 87 VAL B CA 1
ATOM 2432 C C . VAL B 1 87 ? 11.904 80.281 88.198 1.00 36.28 87 VAL B C 1
ATOM 2433 O O . VAL B 1 87 ? 11.919 79.042 88.121 1.00 35.84 87 VAL B O 1
ATOM 2437 N N . VAL B 1 88 ? 12.845 80.972 88.824 1.00 33.10 88 VAL B N 1
ATOM 2438 C CA . VAL B 1 88 ? 13.938 80.310 89.519 1.00 30.50 88 VAL B CA 1
ATOM 2439 C C . VAL B 1 88 ? 14.159 80.982 90.874 1.00 28.95 88 VAL B C 1
ATOM 2440 O O . VAL B 1 88 ? 13.768 82.121 91.103 1.00 27.50 88 VAL B O 1
ATOM 2444 N N . ASP B 1 89 ? 14.828 80.264 91.749 1.00 29.67 89 ASP B N 1
ATOM 2445 C CA . ASP B 1 89 ? 15.206 80.723 93.084 1.00 31.55 89 ASP B CA 1
ATOM 2446 C C . ASP B 1 89 ? 16.727 80.590 93.147 1.00 32.96 89 ASP B C 1
ATOM 2447 O O . ASP B 1 89 ? 17.216 79.462 93.035 1.00 32.80 89 ASP B O 1
ATOM 2452 N N . ILE B 1 90 ? 17.450 81.692 93.258 1.00 32.28 90 ILE B N 1
ATOM 2453 C CA . ILE B 1 90 ? 18.907 81.718 93.183 1.00 33.71 90 ILE B CA 1
ATOM 2454 C C . ILE B 1 90 ? 19.534 82.813 94.021 1.00 35.45 90 ILE B C 1
ATOM 2455 O O . ILE B 1 90 ? 19.009 83.921 94.156 1.00 34.92 90 ILE B O 1
ATOM 2460 N N . PRO B 1 91 ? 20.695 82.530 94.587 1.00 35.10 91 PRO B N 1
ATOM 2461 C CA . PRO B 1 91 ? 21.457 81.311 94.469 1.00 33.26 91 PRO B CA 1
ATOM 2462 C C . PRO B 1 91 ? 21.497 80.395 95.673 1.00 31.43 91 PRO B C 1
ATOM 2463 O O . PRO B 1 91 ? 21.121 80.794 96.781 1.00 30.36 91 PRO B O 1
ATOM 2467 N N . HIS B 1 92 ? 21.952 79.146 95.532 1.00 28.80 92 HIS B N 1
ATOM 2468 C CA . HIS B 1 92 ? 22.051 78.236 96.665 1.00 28.89 92 HIS B CA 1
ATOM 2469 C C . HIS B 1 92 ? 23.367 77.459 96.600 1.00 28.09 92 HIS B C 1
ATOM 2470 O O . HIS B 1 92 ? 23.947 77.336 95.519 1.00 25.32 92 HIS B O 1
ATOM 2477 N N . GLY B 1 93 ? 23.815 76.923 97.726 1.00 26.96 93 GLY B N 1
ATOM 2478 C CA . GLY B 1 93 ? 24.985 76.081 97.804 1.00 27.80 93 GLY B CA 1
ATOM 2479 C C . GLY B 1 93 ? 26.213 76.693 98.433 1.00 28.82 93 GLY B C 1
ATOM 2480 O O . GLY B 1 93 ? 26.432 77.896 98.309 1.00 30.07 93 GLY B O 1
ATOM 2481 N N . GLU B 1 94 ? 27.045 75.866 99.068 1.00 29.50 94 GLU B N 1
ATOM 2482 C CA . GLU B 1 94 ? 28.256 76.352 99.726 1.00 30.49 94 GLU B CA 1
ATOM 2483 C C . GLU B 1 94 ? 29.559 75.806 99.151 1.00 29.64 94 GLU B C 1
ATOM 2484 O O . GLU B 1 94 ? 30.623 75.943 99.766 1.00 28.14 94 GLU B O 1
ATOM 2490 N N . ALA B 1 95 ? 29.511 75.214 97.964 1.00 27.98 95 ALA B N 1
ATOM 2491 C CA . ALA B 1 95 ? 30.693 74.630 97.338 1.00 29.80 95 ALA B CA 1
ATOM 2492 C C . ALA B 1 95 ? 31.266 75.467 96.193 1.00 29.08 95 ALA B C 1
ATOM 2493 O O . ALA B 1 95 ? 31.887 74.922 95.265 1.00 28.21 95 ALA B O 1
ATOM 2495 N N . TRP B 1 96 ? 31.084 76.781 96.290 1.00 26.72 96 TRP B N 1
ATOM 2496 C CA . TRP B 1 96 ? 31.542 77.719 95.287 1.00 27.80 96 TRP B CA 1
ATOM 2497 C C . TRP B 1 96 ? 33.060 77.901 95.329 1.00 25.75 96 TRP B C 1
ATOM 2498 O O . TRP B 1 96 ? 33.715 77.546 96.296 1.00 24.90 96 TRP B O 1
ATOM 2509 N N . LEU B 1 97 ? 33.579 78.469 94.259 1.00 25.12 97 LEU B N 1
ATOM 2510 C CA . LEU B 1 97 ? 34.999 78.719 94.096 1.00 26.49 97 LEU B CA 1
ATOM 2511 C C . LEU B 1 97 ? 35.548 79.563 95.238 1.00 28.43 97 LEU B C 1
ATOM 2512 O O . LEU B 1 97 ? 35.088 80.672 95.468 1.00 27.00 97 LEU B O 1
ATOM 2517 N N . ARG B 1 98 ? 36.543 79.029 95.936 1.00 30.55 98 ARG B N 1
ATOM 2518 C CA . ARG B 1 98 ? 37.202 79.758 97.011 1.00 35.88 98 ARG B CA 1
ATOM 2519 C C . ARG B 1 98 ? 38.091 80.880 96.480 1.00 40.02 98 ARG B C 1
ATOM 2520 O O . ARG B 1 98 ? 38.648 80.809 95.387 1.00 36.58 98 ARG B O 1
ATOM 2528 N N . ASP B 1 99 ? 38.260 81.898 97.313 1.00 47.07 99 ASP B N 1
ATOM 2529 C CA . ASP B 1 99 ? 39.086 83.051 96.974 1.00 55.07 99 ASP B CA 1
ATOM 2530 C C . ASP B 1 99 ? 40.537 82.684 96.697 1.00 60.48 99 ASP B C 1
ATOM 2531 O O . ASP B 1 99 ? 41.112 83.201 95.739 1.00 61.44 99 ASP B O 1
ATOM 2536 N N . ASP B 1 100 ? 41.134 81.830 97.513 1.00 66.16 100 ASP B N 1
ATOM 2537 C CA . ASP B 1 100 ? 42.508 81.394 97.350 1.00 72.02 100 ASP B CA 1
ATOM 2538 C C . ASP B 1 100 ? 42.965 81.363 95.892 1.00 74.60 100 ASP B C 1
ATOM 2539 O O . ASP B 1 100 ? 42.282 80.837 95.013 1.00 75.32 100 ASP B O 1
ATOM 2544 N N . GLU B 1 101 ? 44.153 81.923 95.657 1.00 75.72 101 GLU B N 1
ATOM 2545 C CA . GLU B 1 101 ? 44.698 81.978 94.304 1.00 76.01 101 GLU B CA 1
ATOM 2546 C C . GLU B 1 101 ? 46.115 81.425 94.227 1.00 73.92 101 GLU B C 1
ATOM 2547 O O . GLU B 1 101 ? 46.840 81.786 93.293 1.00 73.11 101 GLU B O 1
ATOM 2553 N N . GLU B 1 102 ? 46.503 80.562 95.174 1.00 71.03 102 GLU B N 1
ATOM 2554 C CA . GLU B 1 102 ? 47.842 79.989 95.103 1.00 67.21 102 GLU B CA 1
ATOM 2555 C C . GLU B 1 102 ? 47.863 78.469 95.120 1.00 62.26 102 GLU B C 1
ATOM 2556 O O . GLU B 1 102 ? 48.810 77.924 94.529 1.00 62.42 102 GLU B O 1
ATOM 2562 N N . ARG B 1 103 ? 46.878 77.779 95.699 1.00 55.60 103 ARG B N 1
ATOM 2563 C CA . ARG B 1 103 ? 46.941 76.314 95.676 1.00 47.14 103 ARG B CA 1
ATOM 2564 C C . ARG B 1 103 ? 46.267 75.735 94.438 1.00 40.86 103 ARG B C 1
ATOM 2565 O O . ARG B 1 103 ? 45.230 76.172 93.944 1.00 38.30 103 ARG B O 1
ATOM 2573 N N . PRO B 1 104 ? 46.931 74.741 93.865 1.00 34.13 104 PRO B N 1
ATOM 2574 C CA . PRO B 1 104 ? 46.483 74.046 92.679 1.00 31.53 104 PRO B CA 1
ATOM 2575 C C . PRO B 1 104 ? 45.069 73.486 92.867 1.00 27.83 104 PRO B C 1
ATOM 2576 O O . PRO B 1 104 ? 44.626 73.120 93.953 1.00 19.70 104 PRO B O 1
ATOM 2580 N N . MET B 1 105 ? 44.355 73.418 91.755 1.00 26.74 105 MET B N 1
ATOM 2581 C CA . MET B 1 105 ? 42.990 72.955 91.715 1.00 28.60 105 MET B CA 1
ATOM 2582 C C . MET B 1 105 ? 42.746 71.658 90.950 1.00 26.51 105 MET B C 1
ATOM 2583 O O . MET B 1 105 ? 43.199 71.428 89.832 1.00 23.94 105 MET B O 1
ATOM 2588 N N . ILE B 1 106 ? 41.902 70.831 91.557 1.00 26.94 106 ILE B N 1
ATOM 2589 C CA . ILE B 1 106 ? 41.417 69.607 90.923 1.00 26.56 106 ILE B CA 1
ATOM 2590 C C . ILE B 1 106 ? 39.893 69.735 90.813 1.00 23.76 106 ILE B C 1
ATOM 2591 O O . ILE B 1 106 ? 39.226 69.991 91.821 1.00 23.35 106 ILE B O 1
ATOM 2596 N N . LEU B 1 107 ? 39.359 69.596 89.612 1.00 20.80 107 LEU B N 1
ATOM 2597 C CA . LEU B 1 107 ? 37.925 69.666 89.399 1.00 20.52 107 LEU B CA 1
ATOM 2598 C C . LEU B 1 107 ? 37.427 68.292 88.953 1.00 19.64 107 LEU B C 1
ATOM 2599 O O . LEU B 1 107 ? 37.981 67.749 87.997 1.00 17.58 107 LEU B O 1
ATOM 2604 N N . ILE B 1 108 ? 36.399 67.769 89.618 1.00 18.01 108 ILE B N 1
ATOM 2605 C CA . ILE B 1 108 ? 35.869 66.467 89.224 1.00 18.52 108 ILE B CA 1
ATOM 2606 C C . ILE B 1 108 ? 34.378 66.566 88.921 1.00 19.87 108 ILE B C 1
ATOM 2607 O O . ILE B 1 108 ? 33.584 66.918 89.786 1.00 20.36 108 ILE B O 1
ATOM 2612 N N . ALA B 1 109 ? 33.981 66.209 87.727 1.00 20.21 109 ALA B N 1
ATOM 2613 C CA . ALA B 1 109 ? 32.619 66.188 87.258 1.00 24.27 109 ALA B CA 1
ATOM 2614 C C . ALA B 1 109 ? 32.309 64.709 86.986 1.00 29.46 109 ALA B C 1
ATOM 2615 O O . ALA B 1 109 ? 32.774 64.165 85.992 1.00 26.77 109 ALA B O 1
ATOM 2617 N N . GLY B 1 110 ? 31.604 64.089 87.923 1.00 35.02 110 GLY B N 1
ATOM 2618 C CA . GLY B 1 110 ? 31.277 62.691 87.864 1.00 41.27 110 GLY B CA 1
ATOM 2619 C C . GLY B 1 110 ? 30.281 62.258 86.815 1.00 45.76 110 GLY B C 1
ATOM 2620 O O . GLY B 1 110 ? 30.659 61.431 85.974 1.00 51.85 110 GLY B O 1
ATOM 2621 N N . GLY B 1 111 ? 29.024 62.682 86.890 1.00 45.59 111 GLY B N 1
ATOM 2622 C CA . GLY B 1 111 ? 28.026 62.220 85.916 1.00 43.24 111 GLY B CA 1
ATOM 2623 C C . GLY B 1 111 ? 27.259 63.406 85.347 1.00 43.24 111 GLY B C 1
ATOM 2624 O O . GLY B 1 111 ? 27.209 63.679 84.150 1.00 43.63 111 GLY B O 1
ATOM 2625 N N . THR B 1 112 ? 26.670 64.181 86.242 1.00 41.36 112 THR B N 1
ATOM 2626 C CA . THR B 1 112 ? 25.873 65.342 85.879 1.00 40.21 112 THR B CA 1
ATOM 2627 C C . THR B 1 112 ? 26.494 66.657 86.327 1.00 35.86 112 THR B C 1
ATOM 2628 O O . THR B 1 112 ? 25.856 67.695 86.159 1.00 41.15 112 THR B O 1
ATOM 2632 N N . GLY B 1 113 ? 27.677 66.645 86.895 1.00 31.08 113 GLY B N 1
ATOM 2633 C CA . GLY B 1 113 ? 28.315 67.826 87.443 1.00 26.45 113 GLY B CA 1
ATOM 2634 C C . GLY B 1 113 ? 29.201 68.648 86.541 1.00 19.53 113 GLY B C 1
ATOM 2635 O O . GLY B 1 113 ? 29.980 69.460 87.039 1.00 18.93 113 GLY B O 1
ATOM 2636 N N . PHE B 1 114 ? 29.137 68.536 85.230 1.00 20.20 114 PHE B N 1
ATOM 2637 C CA . PHE B 1 114 ? 29.970 69.372 84.364 1.00 21.51 114 PHE B CA 1
ATOM 2638 C C . PHE B 1 114 ? 29.530 70.832 84.436 1.00 23.97 114 PHE B C 1
ATOM 2639 O O . PHE B 1 114 ? 30.409 71.704 84.454 1.00 24.27 114 PHE B O 1
ATOM 2647 N N . SER B 1 115 ? 28.232 71.125 84.575 1.00 21.53 115 SER B N 1
ATOM 2648 C CA . SER B 1 115 ? 27.788 72.504 84.757 1.00 22.59 115 SER B CA 1
ATOM 2649 C C . SER B 1 115 ? 28.520 73.128 85.945 1.00 20.30 115 SER B C 1
ATOM 2650 O O . SER B 1 115 ? 29.156 74.183 85.815 1.00 21.60 115 SER B O 1
ATOM 2653 N N . TYR B 1 116 ? 28.475 72.484 87.098 1.00 18.86 116 TYR B N 1
ATOM 2654 C CA . TYR B 1 116 ? 29.196 72.966 88.272 1.00 20.87 116 TYR B CA 1
ATOM 2655 C C . TYR B 1 116 ? 30.686 73.197 87.992 1.00 22.87 116 TYR B C 1
ATOM 2656 O O . TYR B 1 116 ? 31.197 74.243 88.372 1.00 23.18 116 TYR B O 1
ATOM 2665 N N . ALA B 1 117 ? 31.338 72.203 87.387 1.00 19.68 117 ALA B N 1
ATOM 2666 C CA . ALA B 1 117 ? 32.746 72.306 87.074 1.00 22.52 117 ALA B CA 1
ATOM 2667 C C . ALA B 1 117 ? 33.055 73.395 86.045 1.00 20.73 117 ALA B C 1
ATOM 2668 O O . ALA B 1 117 ? 34.048 74.112 86.172 1.00 20.60 117 ALA B O 1
ATOM 2670 N N . ARG B 1 118 ? 32.231 73.550 85.028 1.00 19.69 118 ARG B N 1
ATOM 2671 C CA . ARG B 1 118 ? 32.430 74.537 83.974 1.00 20.52 118 ARG B CA 1
ATOM 2672 C C . ARG B 1 118 ? 32.445 75.963 84.508 1.00 22.17 118 ARG B C 1
ATOM 2673 O O . ARG B 1 118 ? 33.335 76.750 84.154 1.00 22.55 118 ARG B O 1
ATOM 2681 N N . SER B 1 119 ? 31.505 76.314 85.378 1.00 19.15 119 SER B N 1
ATOM 2682 C CA . SER B 1 119 ? 31.419 77.661 85.940 1.00 19.21 119 SER B CA 1
ATOM 2683 C C . SER B 1 119 ? 32.624 77.946 86.816 1.00 22.05 119 SER B C 1
ATOM 2684 O O . SER B 1 119 ? 33.183 79.045 86.819 1.00 23.03 119 SER B O 1
ATOM 2687 N N . ILE B 1 120 ? 33.052 76.964 87.611 1.00 20.76 120 ILE B N 1
ATOM 2688 C CA . ILE B 1 120 ? 34.242 77.162 88.443 1.00 19.71 120 ILE B CA 1
ATOM 2689 C C . ILE B 1 120 ? 35.453 77.318 87.531 1.00 18.28 120 ILE B C 1
ATOM 2690 O O . ILE B 1 120 ? 36.259 78.220 87.735 1.00 19.67 120 ILE B O 1
ATOM 2695 N N . LEU B 1 121 ? 35.589 76.425 86.549 1.00 16.51 121 LEU B N 1
ATOM 2696 C CA . LEU B 1 121 ? 36.699 76.495 85.622 1.00 18.49 121 LEU B CA 1
ATOM 2697 C C . LEU B 1 121 ? 36.801 77.864 84.956 1.00 20.57 121 LEU B C 1
ATOM 2698 O O . LEU B 1 121 ? 37.848 78.508 85.062 1.00 21.12 121 LEU B O 1
ATOM 2703 N N . LEU B 1 122 ? 35.738 78.281 84.273 1.00 21.28 122 LEU B N 1
ATOM 2704 C CA . LEU B 1 122 ? 35.743 79.539 83.527 1.00 22.87 122 LEU B CA 1
ATOM 2705 C C . LEU B 1 122 ? 35.998 80.740 84.426 1.00 24.05 122 LEU B C 1
ATOM 2706 O O . LEU B 1 122 ? 36.676 81.679 84.016 1.00 24.26 122 LEU B O 1
ATOM 2711 N N . THR B 1 123 ? 35.483 80.722 85.658 1.00 21.96 123 THR B N 1
ATOM 2712 C CA . THR B 1 123 ? 35.727 81.854 86.540 1.00 23.70 123 THR B CA 1
ATOM 2713 C C . THR B 1 123 ? 37.171 81.924 87.007 1.00 22.42 123 THR B C 1
ATOM 2714 O O . THR B 1 123 ? 37.751 83.006 87.123 1.00 22.25 123 THR B O 1
ATOM 2718 N N . ALA B 1 124 ? 37.761 80.784 87.357 1.00 22.01 124 ALA B N 1
ATOM 2719 C CA . ALA B 1 124 ? 39.126 80.782 87.890 1.00 20.94 124 ALA B CA 1
ATOM 2720 C C . ALA B 1 124 ? 40.125 81.128 86.785 1.00 19.55 124 ALA B C 1
ATOM 2721 O O . ALA B 1 124 ? 41.093 81.857 87.048 1.00 19.02 124 ALA B O 1
ATOM 2723 N N . LEU B 1 125 ? 39.874 80.688 85.556 1.00 18.08 125 LEU B N 1
ATOM 2724 C CA . LEU B 1 125 ? 40.733 81.019 84.440 1.00 21.24 125 LEU B CA 1
ATOM 2725 C C . LEU B 1 125 ? 40.612 82.506 84.085 1.00 26.14 125 LEU B C 1
ATOM 2726 O O . LEU B 1 125 ? 41.615 83.125 83.695 1.00 25.07 125 LEU B O 1
ATOM 2731 N N . ALA B 1 126 ? 39.431 83.101 84.238 1.00 25.82 126 ALA B N 1
ATOM 2732 C CA . ALA B 1 126 ? 39.269 84.520 83.950 1.00 27.91 126 ALA B CA 1
ATOM 2733 C C . ALA B 1 126 ? 40.084 85.290 84.987 1.00 28.32 126 ALA B C 1
ATOM 2734 O O . ALA B 1 126 ? 40.746 86.266 84.674 1.00 27.64 126 ALA B O 1
ATOM 2736 N N . ARG B 1 127 ? 40.028 84.820 86.230 1.00 29.76 127 ARG B N 1
ATOM 2737 C CA . ARG B 1 127 ? 40.733 85.441 87.331 1.00 31.42 127 ARG B CA 1
ATOM 2738 C C . ARG B 1 127 ? 42.253 85.366 87.213 1.00 30.57 127 ARG B C 1
ATOM 2739 O O . ARG B 1 127 ? 42.958 86.266 87.647 1.00 29.52 127 ARG B O 1
ATOM 2747 N N . ASN B 1 128 ? 42.731 84.213 86.801 1.00 30.14 128 ASN B N 1
ATOM 2748 C CA . ASN B 1 128 ? 44.141 83.929 86.630 1.00 29.44 128 ASN B CA 1
ATOM 2749 C C . ASN B 1 128 ? 44.224 82.888 85.524 1.00 28.94 128 ASN B C 1
ATOM 2750 O O . ASN B 1 128 ? 43.980 81.699 85.688 1.00 26.61 128 ASN B O 1
ATOM 2755 N N . PRO B 1 129 ? 44.602 83.356 84.343 1.00 30.19 129 PRO B N 1
ATOM 2756 C CA . PRO B 1 129 ? 44.724 82.541 83.152 1.00 29.19 129 PRO B CA 1
ATOM 2757 C C . PRO B 1 129 ? 45.787 81.463 83.276 1.00 24.43 129 PRO B C 1
ATOM 2758 O O . PRO B 1 129 ? 45.728 80.481 82.532 1.00 21.64 129 PRO B O 1
ATOM 2762 N N . ASN B 1 130 ? 46.745 81.607 84.174 1.00 23.07 130 ASN B N 1
ATOM 2763 C CA . ASN B 1 130 ? 47.818 80.631 84.324 1.00 27.06 130 ASN B CA 1
ATOM 2764 C C . ASN B 1 130 ? 47.587 79.664 85.476 1.00 26.62 130 ASN B C 1
ATOM 2765 O O . ASN B 1 130 ? 48.423 78.855 85.878 1.00 25.33 130 ASN B O 1
ATOM 2770 N N . ARG B 1 131 ? 46.381 79.737 86.037 1.00 26.13 131 ARG B N 1
ATOM 2771 C CA . ARG B 1 131 ? 45.996 78.832 87.101 1.00 26.18 131 ARG B CA 1
ATOM 2772 C C . ARG B 1 131 ? 46.299 77.364 86.846 1.00 23.17 131 ARG B C 1
ATOM 2773 O O . ARG B 1 131 ? 46.040 76.833 85.767 1.00 25.85 131 ARG B O 1
ATOM 2781 N N . ASP B 1 132 ? 46.826 76.672 87.845 1.00 23.34 132 ASP B N 1
ATOM 2782 C CA . ASP B 1 132 ? 47.095 75.233 87.715 1.00 24.78 132 ASP B CA 1
ATOM 2783 C C . ASP B 1 132 ? 45.788 74.514 88.066 1.00 23.80 132 ASP B C 1
ATOM 2784 O O . ASP B 1 132 ? 45.381 74.505 89.223 1.00 21.83 132 ASP B O 1
ATOM 2789 N N . ILE B 1 133 ? 45.073 74.057 87.048 1.00 22.59 133 ILE B N 1
ATOM 2790 C CA . ILE B 1 133 ? 43.817 73.374 87.207 1.00 20.21 133 ILE B CA 1
ATOM 2791 C C . ILE B 1 133 ? 43.825 72.052 86.425 1.00 20.90 133 ILE B C 1
ATOM 2792 O O . ILE B 1 133 ? 44.208 72.047 85.252 1.00 18.51 133 ILE B O 1
ATOM 2797 N N . THR B 1 134 ? 43.342 70.969 87.035 1.00 22.30 134 THR B N 1
ATOM 2798 C CA . THR B 1 134 ? 43.216 69.698 86.326 1.00 21.17 134 THR B CA 1
ATOM 2799 C C . THR B 1 134 ? 41.733 69.295 86.418 1.0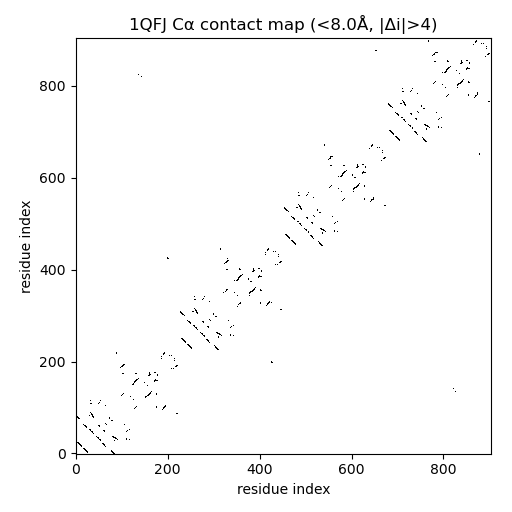0 21.77 134 THR B C 1
ATOM 2800 O O . THR B 1 134 ? 41.192 69.084 87.508 1.00 19.11 134 THR B O 1
ATOM 2804 N N . ILE B 1 135 ? 41.095 69.175 85.261 1.00 20.10 135 ILE B N 1
ATOM 2805 C CA . ILE B 1 135 ? 39.697 68.771 85.262 1.00 21.03 135 ILE B CA 1
ATOM 2806 C C . ILE B 1 135 ? 39.522 67.320 84.819 1.00 21.33 135 ILE B C 1
ATOM 2807 O O . ILE B 1 135 ? 39.876 66.922 83.696 1.00 19.21 135 ILE B O 1
ATOM 2812 N N . TYR B 1 136 ? 38.892 66.556 85.703 1.00 19.44 136 TYR B N 1
ATOM 2813 C CA . TYR B 1 136 ? 38.522 65.176 85.399 1.00 22.27 136 TYR B CA 1
ATOM 2814 C C . TYR B 1 136 ? 37.023 65.157 85.093 1.00 22.37 136 TYR B C 1
ATOM 2815 O O . TYR B 1 136 ? 36.248 65.691 85.892 1.00 21.29 136 TYR B O 1
ATOM 2824 N N . TRP B 1 137 ? 36.665 64.562 83.977 1.00 22.45 137 TRP B N 1
ATOM 2825 C CA . TRP B 1 137 ? 35.271 64.458 83.588 1.00 24.09 137 TRP B CA 1
ATOM 2826 C C . TRP B 1 137 ? 34.950 63.005 83.234 1.00 24.31 137 TRP B C 1
ATOM 2827 O O . TRP B 1 137 ? 35.415 62.486 82.222 1.00 25.42 137 TRP B O 1
ATOM 2838 N N . GLY B 1 138 ? 34.145 62.368 84.078 1.00 22.49 138 GLY B N 1
ATOM 2839 C CA . GLY B 1 138 ? 33.773 60.979 83.900 1.00 23.30 138 GLY B CA 1
ATOM 2840 C C . GLY B 1 138 ? 32.460 60.755 83.182 1.00 22.63 138 GLY B C 1
ATOM 2841 O O . GLY B 1 138 ? 31.476 61.473 83.360 1.00 22.41 138 GLY B O 1
ATOM 2842 N N . GLY B 1 139 ? 32.421 59.721 82.358 1.00 22.15 139 GLY B N 1
ATOM 2843 C CA . GLY B 1 139 ? 31.226 59.376 81.603 1.00 26.12 139 GLY B CA 1
ATOM 2844 C C . GLY B 1 139 ? 31.204 57.868 81.377 1.00 30.55 139 GLY B C 1
ATOM 2845 O O . GLY B 1 139 ? 32.252 57.222 81.439 1.00 29.39 139 GLY B O 1
ATOM 2846 N N . ARG B 1 140 ? 30.005 57.338 81.144 1.00 32.92 140 ARG B N 1
ATOM 2847 C CA . ARG B 1 140 ? 29.925 55.904 80.876 1.00 35.74 140 ARG B CA 1
ATOM 2848 C C . ARG B 1 140 ? 30.464 55.693 79.462 1.00 36.58 140 ARG B C 1
ATOM 2849 O O . ARG B 1 140 ? 31.296 54.819 79.233 1.00 38.20 140 ARG B O 1
ATOM 2857 N N . GLU B 1 141 ? 30.029 56.531 78.532 1.00 33.50 141 GLU B N 1
ATOM 2858 C CA . GLU B 1 141 ? 30.442 56.492 77.148 1.00 33.74 141 GLU B CA 1
ATOM 2859 C C . GLU B 1 141 ? 31.164 57.768 76.716 1.00 32.85 141 GLU B C 1
ATOM 2860 O O . GLU B 1 141 ? 31.059 58.841 77.304 1.00 28.29 141 GLU B O 1
ATOM 2866 N N . GLU B 1 142 ? 31.884 57.644 75.602 1.00 33.77 142 GLU B N 1
ATOM 2867 C CA . GLU B 1 142 ? 32.623 58.761 75.025 1.00 34.69 142 GLU B CA 1
ATOM 2868 C C . GLU B 1 142 ? 31.734 59.949 74.697 1.00 35.03 142 GLU B C 1
ATOM 2869 O O . GLU B 1 142 ? 32.041 61.087 75.039 1.00 33.53 142 GLU B O 1
ATOM 2875 N N . GLN B 1 143 ? 30.567 59.708 74.114 1.00 36.58 143 GLN B N 1
ATOM 2876 C CA . GLN B 1 143 ? 29.589 60.710 73.768 1.00 36.89 143 GLN B CA 1
ATOM 2877 C C . GLN B 1 143 ? 29.009 61.456 74.954 1.00 36.29 143 GLN B C 1
ATOM 2878 O O . GLN B 1 143 ? 28.447 62.545 74.749 1.00 38.02 143 GLN B O 1
ATOM 2884 N N . HIS B 1 144 ? 29.130 60.947 76.169 1.00 33.12 144 HIS B N 1
ATOM 2885 C CA . HIS B 1 144 ? 28.637 61.650 77.352 1.00 31.71 144 HIS B CA 1
ATOM 2886 C C . HIS B 1 144 ? 29.530 62.836 77.699 1.00 28.32 144 HIS B C 1
ATOM 2887 O O . HIS B 1 144 ? 29.120 63.725 78.449 1.00 27.26 144 HIS B O 1
ATOM 2894 N N . LEU B 1 145 ? 30.771 62.859 77.231 1.00 25.95 145 LEU B N 1
ATOM 2895 C CA . LEU B 1 145 ? 31.669 63.995 77.480 1.00 28.23 145 LEU B CA 1
ATOM 2896 C C . LEU B 1 145 ? 31.471 65.014 76.370 1.00 26.83 145 LEU B C 1
ATOM 2897 O O . LEU B 1 145 ? 32.359 65.246 75.553 1.00 26.38 145 LEU B O 1
ATOM 2902 N N . TYR B 1 146 ? 30.286 65.599 76.251 1.00 27.12 146 TYR B N 1
ATOM 2903 C CA . TYR B 1 146 ? 29.874 66.434 75.143 1.00 27.85 146 TYR B CA 1
ATOM 2904 C C . TYR B 1 146 ? 30.653 67.708 74.858 1.00 29.21 146 TYR B C 1
ATOM 2905 O O . TYR B 1 146 ? 30.645 68.133 73.691 1.00 30.41 146 TYR B O 1
ATOM 2914 N N . ASP B 1 147 ? 31.295 68.343 75.825 1.00 31.06 147 ASP B N 1
ATOM 2915 C CA . ASP B 1 147 ? 32.054 69.561 75.524 1.00 34.30 147 ASP B CA 1
ATOM 2916 C C . ASP B 1 147 ? 33.551 69.325 75.601 1.00 34.72 147 ASP B C 1
ATOM 2917 O O . ASP B 1 147 ? 34.327 70.255 75.804 1.00 34.07 147 ASP B O 1
ATOM 2922 N N . LEU B 1 148 ? 33.968 68.068 75.458 1.00 35.81 148 LEU B N 1
ATOM 2923 C CA . LEU B 1 148 ? 35.366 67.680 75.562 1.00 35.29 148 LEU B CA 1
ATOM 2924 C C . LEU B 1 148 ? 36.210 68.485 74.585 1.00 35.19 148 LEU B C 1
ATOM 2925 O O . LEU B 1 148 ? 37.114 69.246 74.912 1.00 36.57 148 LEU B O 1
ATOM 2930 N N . CYS B 1 149 ? 35.876 68.347 73.318 1.00 32.69 149 CYS B N 1
ATOM 2931 C CA . CYS B 1 149 ? 36.428 69.081 72.206 1.00 33.78 149 CYS B CA 1
ATOM 2932 C C . CYS B 1 149 ? 36.899 70.491 72.538 1.00 31.05 149 CYS B C 1
ATOM 2933 O O . CYS B 1 149 ? 38.024 70.902 72.257 1.00 27.84 149 CYS B O 1
ATOM 2936 N N . GLU B 1 150 ? 36.015 71.304 73.080 1.00 28.58 150 GLU B N 1
ATOM 2937 C CA . GLU B 1 150 ? 36.205 72.683 73.487 1.00 24.27 150 GLU B CA 1
ATOM 2938 C C . GLU B 1 150 ? 37.024 72.848 74.743 1.00 18.11 150 GLU B C 1
ATOM 2939 O O . GLU B 1 150 ? 37.622 73.896 75.112 1.00 2.27 150 GLU B O 1
ATOM 2945 N N . LEU B 1 151 ? 36.998 71.817 75.590 1.00 20.72 151 LEU B N 1
ATOM 2946 C CA . LEU B 1 151 ? 37.820 71.841 76.802 1.00 24.57 151 LEU B CA 1
ATOM 2947 C C . LEU B 1 151 ? 39.266 71.681 76.308 1.00 27.08 151 LEU B C 1
ATOM 2948 O O . LEU B 1 151 ? 40.170 72.399 76.715 1.00 27.52 151 LEU B O 1
ATOM 2953 N N . GLU B 1 152 ? 39.460 70.768 75.360 1.00 30.39 152 GLU B N 1
ATOM 2954 C CA . GLU B 1 152 ? 40.783 70.477 74.816 1.00 34.97 152 GLU B CA 1
ATOM 2955 C C . GLU B 1 152 ? 41.377 71.650 74.067 1.00 34.22 152 GLU B C 1
ATOM 2956 O O . GLU B 1 152 ? 42.567 71.931 74.231 1.00 33.42 152 GLU B O 1
ATOM 2962 N N . ALA B 1 153 ? 40.579 72.419 73.337 1.00 34.89 153 ALA B N 1
ATOM 2963 C CA . ALA B 1 153 ? 41.121 73.626 72.696 1.00 34.74 153 ALA B CA 1
ATOM 2964 C C . ALA B 1 153 ? 41.367 74.668 73.779 1.00 34.09 153 ALA B C 1
ATOM 2965 O O . ALA B 1 153 ? 42.339 75.426 73.713 1.00 34.64 153 ALA B O 1
ATOM 2967 N N . LEU B 1 154 ? 40.557 74.698 74.837 1.00 33.60 154 LEU B N 1
ATOM 2968 C CA . LEU B 1 154 ? 40.767 75.633 75.943 1.00 32.56 154 LEU B CA 1
ATOM 2969 C C . LEU B 1 154 ? 42.107 75.397 76.633 1.00 32.02 154 LEU B C 1
ATOM 2970 O O . LEU B 1 154 ? 42.835 76.338 76.971 1.00 28.57 154 LEU B O 1
ATOM 2975 N N . SER B 1 155 ? 42.498 74.132 76.812 1.00 32.04 155 SER B N 1
ATOM 2976 C CA . SER B 1 155 ? 43.758 73.772 77.446 1.00 31.78 155 SER B CA 1
ATOM 2977 C C . SER B 1 155 ? 44.968 74.258 76.671 1.00 31.83 155 SER B C 1
ATOM 2978 O O . SER B 1 155 ? 46.001 74.634 77.221 1.00 32.75 155 SER B O 1
ATOM 2981 N N . LEU B 1 156 ? 44.868 74.319 75.365 1.00 34.86 156 LEU B N 1
ATOM 2982 C CA . LEU B 1 156 ? 45.867 74.844 74.439 1.00 38.77 156 LEU B CA 1
ATOM 2983 C C . LEU B 1 156 ? 46.273 76.269 74.800 1.00 37.79 156 LEU B C 1
ATOM 2984 O O . LEU B 1 156 ? 47.462 76.591 74.758 1.00 37.60 156 LEU B O 1
ATOM 2989 N N . LYS B 1 157 ? 45.325 77.133 75.173 1.00 36.26 157 LYS B N 1
ATOM 2990 C CA . LYS B 1 157 ? 45.660 78.510 75.519 1.00 36.15 157 LYS B CA 1
ATOM 2991 C C . LYS B 1 157 ? 45.928 78.748 76.994 1.00 33.20 157 LYS B C 1
ATOM 2992 O O . LYS B 1 157 ? 46.419 79.817 77.367 1.00 32.07 157 LYS B O 1
ATOM 2998 N N . HIS B 1 158 ? 45.571 77.803 77.853 1.00 31.20 158 HIS B N 1
ATOM 2999 C CA . HIS B 1 158 ? 45.859 77.959 79.285 1.00 31.84 158 HIS B CA 1
ATOM 3000 C C . HIS B 1 158 ? 46.917 76.940 79.697 1.00 32.10 158 HIS B C 1
ATOM 3001 O O . HIS B 1 158 ? 46.701 75.731 79.759 1.00 31.61 158 HIS B O 1
ATOM 3008 N N . PRO B 1 159 ? 48.113 77.438 79.959 1.00 32.20 159 PRO B N 1
ATOM 3009 C CA . PRO B 1 159 ? 49.280 76.651 80.307 1.00 30.63 159 PRO B CA 1
ATOM 3010 C C . PRO B 1 159 ? 49.130 75.775 81.540 1.00 28.20 159 PRO B C 1
ATOM 3011 O O . PRO B 1 159 ? 49.709 74.682 81.512 1.00 27.58 159 PRO B O 1
ATOM 3015 N N . GLY B 1 160 ? 48.398 76.157 82.576 1.00 22.32 160 GLY B N 1
ATOM 3016 C CA . GLY B 1 160 ? 48.236 75.328 83.753 1.00 21.17 160 GLY B CA 1
ATOM 3017 C C . GLY B 1 160 ? 47.034 74.390 83.696 1.00 25.00 160 GLY B C 1
ATOM 3018 O O . GLY B 1 160 ? 46.762 73.621 84.617 1.00 25.15 160 GLY B O 1
ATOM 3019 N N . LEU B 1 161 ? 46.227 74.445 82.638 1.00 26.04 161 LEU B N 1
ATOM 3020 C CA . LEU B 1 161 ? 45.045 73.625 82.551 1.00 25.83 161 LEU B CA 1
ATOM 3021 C C . LEU B 1 161 ? 45.306 72.260 81.926 1.00 26.68 161 LEU B C 1
ATOM 3022 O O . LEU B 1 161 ? 45.775 72.177 80.789 1.00 26.37 161 LEU B O 1
ATOM 3027 N N . GLN B 1 162 ? 44.883 71.212 82.634 1.00 26.63 162 GLN B N 1
ATOM 3028 C CA . GLN B 1 162 ? 44.968 69.863 82.064 1.00 28.55 162 GLN B CA 1
ATOM 3029 C C . GLN B 1 162 ? 43.581 69.212 82.093 1.00 25.23 162 GLN B C 1
ATOM 3030 O O . GLN B 1 162 ? 42.835 69.252 83.057 1.00 25.32 162 GLN B O 1
ATOM 3036 N N . VAL B 1 163 ? 43.191 68.628 80.984 1.00 25.41 163 VAL B N 1
ATOM 3037 C CA . VAL B 1 163 ? 41.891 68.004 80.773 1.00 26.95 163 VAL B CA 1
ATOM 3038 C C . VAL B 1 163 ? 42.008 66.492 80.720 1.00 27.27 163 VAL B C 1
ATOM 3039 O O . VAL B 1 163 ? 42.702 65.972 79.846 1.00 27.28 163 VAL B O 1
ATOM 3043 N N . VAL B 1 164 ? 41.363 65.782 81.646 1.00 25.90 164 VAL B N 1
ATOM 3044 C CA . VAL B 1 164 ? 41.433 64.324 81.693 1.00 25.25 164 VAL B CA 1
ATOM 3045 C C . VAL B 1 164 ? 40.064 63.673 81.584 1.00 24.91 164 VAL B C 1
ATOM 3046 O O . VAL B 1 164 ? 39.307 63.551 82.541 1.00 25.30 164 VAL B O 1
ATOM 3050 N N . PRO B 1 165 ? 39.714 63.266 80.389 1.00 25.99 165 PRO B N 1
ATOM 3051 C CA . PRO B 1 165 ? 38.443 62.639 80.081 1.00 28.21 165 PRO B CA 1
ATOM 3052 C C . PRO B 1 165 ? 38.497 61.178 80.504 1.00 28.85 165 PRO B C 1
ATOM 3053 O O . PRO B 1 165 ? 39.458 60.495 80.142 1.00 30.12 165 PRO B O 1
ATOM 3057 N N . VAL B 1 166 ? 37.576 60.723 81.338 1.00 27.39 166 VAL B N 1
ATOM 3058 C CA . VAL B 1 166 ? 37.583 59.341 81.812 1.00 27.88 166 VAL B CA 1
ATOM 3059 C C . VAL B 1 166 ? 36.320 58.606 81.371 1.00 28.86 166 VAL B C 1
ATOM 3060 O O . VAL B 1 166 ? 35.225 58.942 81.814 1.00 25.68 166 VAL B O 1
ATOM 3064 N N . VAL B 1 167 ? 36.452 57.586 80.523 1.00 30.88 167 VAL B N 1
ATOM 3065 C CA . VAL B 1 167 ? 35.301 56.863 79.988 1.00 34.77 167 VAL B CA 1
ATOM 3066 C C . VAL B 1 167 ? 35.153 55.442 80.499 1.00 37.16 167 VAL B C 1
ATOM 3067 O O . VAL B 1 167 ? 36.089 54.648 80.426 1.00 37.31 167 VAL B O 1
ATOM 3071 N N . GLU B 1 168 ? 33.973 55.066 80.978 1.00 39.02 168 GLU B N 1
ATOM 3072 C CA . GLU B 1 168 ? 33.749 53.727 81.514 1.00 44.38 168 GLU B CA 1
ATOM 3073 C C . GLU B 1 168 ? 33.824 52.629 80.464 1.00 47.81 168 GLU B C 1
ATOM 3074 O O . GLU B 1 168 ? 34.458 51.602 80.713 1.00 43.42 168 GLU B O 1
ATOM 3080 N N . GLN B 1 169 ? 33.214 52.801 79.300 1.00 54.30 169 GLN B N 1
ATOM 3081 C CA . GLN B 1 169 ? 33.265 51.816 78.228 1.00 63.32 169 GLN B CA 1
ATOM 3082 C C . GLN B 1 169 ? 33.697 52.483 76.923 1.00 69.13 169 GLN B C 1
ATOM 3083 O O . GLN B 1 169 ? 32.887 52.992 76.153 1.00 67.93 169 GLN B O 1
ATOM 3089 N N . PRO B 1 170 ? 34.996 52.527 76.697 1.00 75.16 170 PRO B N 1
ATOM 3090 C CA . PRO B 1 170 ? 35.612 53.145 75.546 1.00 79.87 170 PRO B CA 1
ATOM 3091 C C . PRO B 1 170 ? 35.270 52.460 74.231 1.00 84.41 170 PRO B C 1
ATOM 3092 O O . PRO B 1 170 ? 34.801 51.330 74.184 1.00 84.52 170 PRO B O 1
ATOM 3096 N N . GLU B 1 171 ? 35.531 53.181 73.148 1.00 89.27 171 GLU B N 1
ATOM 3097 C CA . GLU B 1 171 ? 35.297 52.693 71.792 1.00 93.49 171 GLU B CA 1
ATOM 3098 C C . GLU B 1 171 ? 36.635 52.259 71.202 1.00 95.47 171 GLU B C 1
ATOM 3099 O O . GLU B 1 171 ? 37.659 52.326 71.882 1.00 95.72 171 GLU B O 1
ATOM 3105 N N . ALA B 1 172 ? 36.635 51.813 69.963 1.00 97.03 172 ALA B N 1
ATOM 3106 C CA . ALA B 1 172 ? 37.796 51.354 69.230 1.00 97.76 172 ALA B CA 1
ATOM 3107 C C . ALA B 1 172 ? 39.155 51.722 69.805 1.00 97.22 172 ALA B C 1
ATOM 3108 O O . ALA B 1 172 ? 39.732 50.964 70.591 1.00 97.36 172 ALA B O 1
ATOM 3110 N N . GLY B 1 173 ? 39.705 52.858 69.387 1.00 95.80 173 GLY B N 1
ATOM 3111 C CA . GLY B 1 173 ? 41.025 53.275 69.821 1.00 94.29 173 GLY B CA 1
ATOM 3112 C C . GLY B 1 173 ? 41.009 54.438 70.794 1.00 92.60 173 GLY B C 1
ATOM 3113 O O . GLY B 1 173 ? 41.872 55.315 70.702 1.00 92.27 173 GLY B O 1
ATOM 3114 N N . TRP B 1 174 ? 40.051 54.440 71.721 1.00 90.61 174 TRP B N 1
ATOM 3115 C CA . TRP B 1 174 ? 40.009 55.537 72.701 1.00 88.37 174 TRP B CA 1
ATOM 3116 C C . TRP B 1 174 ? 41.404 55.616 73.314 1.00 88.94 174 TRP B C 1
ATOM 3117 O O . TRP B 1 174 ? 41.998 54.615 73.700 1.00 89.92 174 TRP B O 1
ATOM 3128 N N . ARG B 1 175 ? 41.951 56.816 73.314 1.00 89.15 175 ARG B N 1
ATOM 3129 C CA . ARG B 1 175 ? 43.318 57.071 73.770 1.00 88.06 175 ARG B CA 1
ATOM 3130 C C . ARG B 1 175 ? 43.327 57.854 75.071 1.00 83.95 175 ARG B C 1
ATOM 3131 O O . ARG B 1 175 ? 44.301 58.502 75.459 1.00 84.48 175 ARG B O 1
ATOM 3139 N N . GLY B 1 176 ? 42.216 57.777 75.802 1.00 78.30 176 GLY B N 1
ATOM 3140 C CA . GLY B 1 176 ? 42.079 58.478 77.073 1.00 70.89 176 GLY B CA 1
ATOM 3141 C C . GLY B 1 176 ? 42.161 57.507 78.243 1.00 64.62 176 GLY B C 1
ATOM 3142 O O . GLY B 1 176 ? 42.470 56.333 78.054 1.00 63.98 176 GLY B O 1
ATOM 3143 N N . ARG B 1 177 ? 41.838 58.005 79.431 1.00 58.93 177 ARG B N 1
ATOM 3144 C CA . ARG B 1 177 ? 41.880 57.143 80.625 1.00 53.10 177 ARG B CA 1
ATOM 3145 C C . ARG B 1 177 ? 40.619 56.308 80.680 1.00 49.06 177 ARG B C 1
ATOM 3146 O O . ARG B 1 177 ? 39.663 56.616 79.950 1.00 47.70 177 ARG B O 1
ATOM 3154 N N . THR B 1 178 ? 40.620 55.164 81.367 1.00 46.01 178 THR B N 1
ATOM 3155 C CA . THR B 1 178 ? 39.480 54.266 81.303 1.00 44.48 178 THR B CA 1
ATOM 3156 C C . THR B 1 178 ? 38.621 53.987 82.511 1.00 40.69 178 THR B C 1
ATOM 3157 O O . THR B 1 178 ? 37.471 53.602 82.214 1.00 44.44 178 THR B O 1
ATOM 3161 N N . GLY B 1 179 ? 38.979 54.000 83.773 1.00 35.82 179 GLY B N 1
ATOM 3162 C CA . GLY B 1 179 ? 37.975 53.583 84.768 1.00 31.89 179 GLY B CA 1
ATOM 3163 C C . GLY B 1 179 ? 36.901 54.632 85.031 1.00 28.56 179 GLY B C 1
ATOM 3164 O O . GLY B 1 179 ? 36.022 55.024 84.262 1.00 28.84 179 GLY B O 1
ATOM 3165 N N . THR B 1 180 ? 36.936 55.102 86.255 1.00 23.75 180 THR B N 1
ATOM 3166 C CA . THR B 1 180 ? 36.128 56.129 86.858 1.00 22.49 180 THR B CA 1
ATOM 3167 C C . THR B 1 180 ? 37.108 57.244 87.266 1.00 21.99 180 THR B C 1
ATOM 3168 O O . THR B 1 180 ? 38.314 56.986 87.359 1.00 17.22 180 THR B O 1
ATOM 3172 N N . VAL B 1 181 ? 36.580 58.422 87.552 1.00 21.33 181 VAL B N 1
ATOM 3173 C CA . VAL B 1 181 ? 37.425 59.557 87.865 1.00 22.29 181 VAL B CA 1
ATOM 3174 C C . VAL B 1 181 ? 38.261 59.373 89.109 1.00 25.02 181 VAL B C 1
ATOM 3175 O O . VAL B 1 181 ? 39.428 59.816 89.092 1.00 24.36 181 VAL B O 1
ATOM 3179 N N . LEU B 1 182 ? 37.751 58.712 90.146 1.00 24.79 182 LEU B N 1
ATOM 3180 C CA . LEU B 1 182 ? 38.552 58.597 91.373 1.00 28.52 182 LEU B CA 1
ATOM 3181 C C . LEU B 1 182 ? 39.853 57.866 91.088 1.00 30.12 182 LEU B C 1
ATOM 3182 O O . LEU B 1 182 ? 40.924 58.320 91.500 1.00 28.52 182 LEU B O 1
ATOM 3187 N N . THR B 1 183 ? 39.793 56.789 90.311 1.00 30.02 183 THR B N 1
ATOM 3188 C CA . THR B 1 183 ? 41.018 56.064 89.956 1.00 34.52 183 THR B CA 1
ATOM 3189 C C . THR B 1 183 ? 42.018 56.978 89.267 1.00 33.03 183 THR B C 1
ATOM 3190 O O . THR B 1 183 ? 43.166 57.049 89.712 1.00 33.02 183 THR B O 1
ATOM 3194 N N . ALA B 1 184 ? 41.601 57.737 88.256 1.00 32.04 184 ALA B N 1
ATOM 3195 C CA . ALA B 1 184 ? 42.496 58.659 87.564 1.00 29.79 184 ALA B CA 1
ATOM 3196 C C . ALA B 1 184 ? 43.102 59.687 88.513 1.00 28.69 184 ALA B C 1
ATOM 3197 O O . ALA B 1 184 ? 44.280 60.014 88.392 1.00 25.19 184 ALA B O 1
ATOM 3199 N N . VAL B 1 185 ? 42.324 60.206 89.462 1.00 29.34 185 VAL B N 1
ATOM 3200 C CA . VAL B 1 185 ? 42.869 61.197 90.399 1.00 29.16 185 VAL B CA 1
ATOM 3201 C C . VAL B 1 185 ? 43.995 60.554 91.201 1.00 30.11 185 VAL B C 1
ATOM 3202 O O . VAL B 1 185 ? 45.110 61.068 91.248 1.00 27.84 185 VAL B O 1
ATOM 3206 N N . LEU B 1 186 ? 43.726 59.386 91.777 1.00 31.49 186 LEU B N 1
ATOM 3207 C CA . LEU B 1 186 ? 44.691 58.632 92.558 1.00 32.29 186 LEU B CA 1
ATOM 3208 C C . LEU B 1 186 ? 45.956 58.289 91.781 1.00 32.17 186 LEU B C 1
ATOM 3209 O O . LEU B 1 186 ? 47.054 58.433 92.326 1.00 31.49 186 LEU B O 1
ATOM 3214 N N . GLN B 1 187 ? 45.833 57.892 90.525 1.00 31.41 187 GLN B N 1
ATOM 3215 C CA . GLN B 1 187 ? 46.976 57.581 89.684 1.00 33.92 187 GLN B CA 1
ATOM 3216 C C . GLN B 1 187 ? 47.849 58.804 89.442 1.00 33.90 187 GLN B C 1
ATOM 3217 O O . GLN B 1 187 ? 49.070 58.696 89.517 1.00 32.69 187 GLN B O 1
ATOM 3223 N N . ASP B 1 188 ? 47.273 59.962 89.177 1.00 32.78 188 ASP B N 1
ATOM 3224 C CA . ASP B 1 188 ? 47.986 61.184 88.887 1.00 32.72 188 ASP B CA 1
ATOM 3225 C C . ASP B 1 188 ? 48.680 61.860 90.063 1.00 31.35 188 ASP B C 1
ATOM 3226 O O . ASP B 1 188 ? 49.582 62.669 89.793 1.00 30.19 188 ASP B O 1
ATOM 3231 N N . HIS B 1 189 ? 48.206 61.736 91.297 1.00 30.55 189 HIS B N 1
ATOM 3232 C CA . HIS B 1 189 ? 48.757 62.498 92.405 1.00 32.27 189 HIS B CA 1
ATOM 3233 C C . HIS B 1 189 ? 49.212 61.670 93.594 1.00 35.06 189 HIS B C 1
ATOM 3234 O O . HIS B 1 189 ? 48.361 61.133 94.314 1.00 34.25 189 HIS B O 1
ATOM 3241 N N . GLY B 1 190 ? 50.494 61.716 93.945 1.00 35.44 190 GLY B N 1
ATOM 3242 C CA . GLY B 1 190 ? 50.987 61.004 95.120 1.00 37.92 190 GLY B CA 1
ATOM 3243 C C . GLY B 1 190 ? 50.442 61.529 96.438 1.00 37.58 190 GLY B C 1
ATOM 3244 O O . GLY B 1 190 ? 50.290 60.785 97.409 1.00 40.28 190 GLY B O 1
ATOM 3245 N N . THR B 1 191 ? 50.216 62.819 96.559 1.00 36.40 191 THR B N 1
ATOM 3246 C CA . THR B 1 191 ? 49.639 63.459 97.733 1.00 34.85 191 THR B CA 1
ATOM 3247 C C . THR B 1 191 ? 48.655 64.510 97.212 1.00 32.57 191 THR B C 1
ATOM 3248 O O . THR B 1 191 ? 48.861 65.087 96.138 1.00 33.29 191 THR B O 1
ATOM 3252 N N . LEU B 1 192 ? 47.548 64.679 97.906 1.00 29.63 192 LEU B N 1
ATOM 3253 C CA . LEU B 1 192 ? 46.496 65.613 97.549 1.00 28.08 192 LEU B CA 1
ATOM 3254 C C . LEU B 1 192 ? 46.435 66.708 98.604 1.00 28.92 192 LEU B C 1
ATOM 3255 O O . LEU B 1 192 ? 45.548 67.571 98.577 1.00 30.48 192 LEU B O 1
ATOM 3260 N N . ALA B 1 193 ? 47.446 66.732 99.475 1.00 27.06 193 ALA B N 1
ATOM 3261 C CA . ALA B 1 193 ? 47.500 67.732 100.533 1.00 27.83 193 ALA B CA 1
ATOM 3262 C C . ALA B 1 193 ? 47.638 69.165 100.043 1.00 25.88 193 ALA B C 1
ATOM 3263 O O . ALA B 1 193 ? 47.245 70.048 100.809 1.00 24.25 193 ALA B O 1
ATOM 3265 N N . GLU B 1 194 ? 48.156 69.431 98.855 1.00 28.30 194 GLU B N 1
ATOM 3266 C CA . GLU B 1 194 ? 48.314 70.813 98.398 1.00 29.63 194 GLU B CA 1
ATOM 3267 C C . GLU B 1 194 ? 47.124 71.329 97.592 1.00 28.13 194 GLU B C 1
ATOM 3268 O O . GLU B 1 194 ? 46.989 72.546 97.403 1.00 24.61 194 GLU B O 1
ATOM 3274 N N . HIS B 1 195 ? 46.302 70.412 97.088 1.00 27.02 195 HIS B N 1
ATOM 3275 C CA . HIS B 1 195 ? 45.183 70.801 96.249 1.00 29.37 195 HIS B CA 1
ATOM 3276 C C . HIS B 1 195 ? 43.898 71.218 96.950 1.00 28.48 195 HIS B C 1
ATOM 3277 O O . HIS B 1 195 ? 43.593 70.918 98.096 1.00 26.37 195 HIS B O 1
ATOM 3284 N N . ASP B 1 196 ? 43.158 72.028 96.209 1.00 27.41 196 ASP B N 1
ATOM 3285 C CA . ASP B 1 196 ? 41.816 72.495 96.509 1.00 27.55 196 ASP B CA 1
ATOM 3286 C C . ASP B 1 196 ? 40.960 71.663 95.531 1.00 27.81 196 ASP B C 1
ATOM 3287 O O . ASP B 1 196 ? 41.232 71.679 94.320 1.00 27.55 196 ASP B O 1
ATOM 3292 N N . ILE B 1 197 ? 40.082 70.821 96.059 1.00 26.15 197 ILE B N 1
ATOM 3293 C CA . ILE B 1 197 ? 39.336 69.875 95.236 1.00 22.68 197 ILE B CA 1
ATOM 3294 C C . ILE B 1 197 ? 37.848 70.176 95.184 1.00 22.64 197 ILE B C 1
ATOM 3295 O O . ILE B 1 197 ? 37.212 70.350 96.216 1.00 23.15 197 ILE B O 1
ATOM 3300 N N . TYR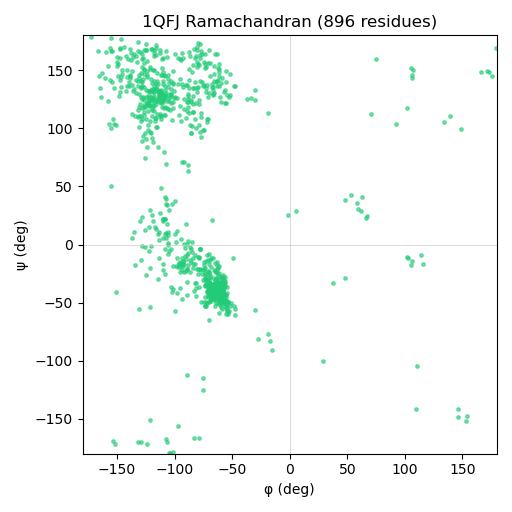 B 1 198 ? 37.265 70.239 93.993 1.00 21.97 198 TYR B N 1
ATOM 3301 C CA . TYR B 1 198 ? 35.855 70.574 93.815 1.00 23.51 198 TYR B CA 1
ATOM 3302 C C . TYR B 1 198 ? 35.160 69.435 93.071 1.00 23.13 198 TYR B C 1
ATOM 3303 O O . TYR B 1 198 ? 35.653 68.974 92.031 1.00 21.09 198 TYR B O 1
ATOM 3312 N N . ILE B 1 199 ? 34.097 68.880 93.665 1.00 20.87 199 ILE B N 1
ATOM 3313 C CA . ILE B 1 199 ? 33.480 67.678 93.100 1.00 23.90 199 ILE B CA 1
ATOM 3314 C C . ILE B 1 199 ? 31.973 67.757 92.878 1.00 22.19 199 ILE B C 1
ATOM 3315 O O . ILE B 1 199 ? 31.246 68.204 93.760 1.00 21.89 199 ILE B O 1
ATOM 3320 N N . ALA B 1 200 ? 31.503 67.214 91.771 1.00 20.72 200 ALA B N 1
ATOM 3321 C CA . ALA B 1 200 ? 30.100 67.141 91.451 1.00 19.92 200 ALA B CA 1
ATOM 3322 C C . ALA B 1 200 ? 29.788 65.858 90.664 1.00 21.74 200 ALA B C 1
ATOM 3323 O O . ALA B 1 200 ? 30.512 65.421 89.771 1.00 19.23 200 ALA B O 1
ATOM 3325 N N . GLY B 1 201 ? 28.606 65.332 90.962 1.00 18.66 201 GLY B N 1
ATOM 3326 C CA . GLY B 1 201 ? 28.113 64.122 90.315 1.00 24.88 201 GLY B CA 1
ATOM 3327 C C . GLY B 1 201 ? 27.289 63.335 91.342 1.00 25.81 201 GLY B C 1
ATOM 3328 O O . GLY B 1 201 ? 26.626 63.916 92.205 1.00 23.20 201 GLY B O 1
ATOM 3329 N N . ARG B 1 202 ? 27.419 62.020 91.293 1.00 29.08 202 ARG B N 1
ATOM 3330 C CA . ARG B 1 202 ? 26.661 61.205 92.254 1.00 31.87 202 ARG B CA 1
ATOM 3331 C C . ARG B 1 202 ? 27.190 61.444 93.648 1.00 29.87 202 ARG B C 1
ATOM 3332 O O . ARG B 1 202 ? 28.397 61.476 93.867 1.00 30.02 202 ARG B O 1
ATOM 3340 N N . PHE B 1 203 ? 26.296 61.618 94.620 1.00 28.00 203 PHE B N 1
ATOM 3341 C CA . PHE B 1 203 ? 26.647 61.852 96.008 1.00 26.72 203 PHE B CA 1
ATOM 3342 C C . PHE B 1 203 ? 27.492 60.747 96.642 1.00 27.58 203 PHE B C 1
ATOM 3343 O O . PHE B 1 203 ? 28.328 61.049 97.506 1.00 22.79 203 PHE B O 1
ATOM 3351 N N . GLU B 1 204 ? 27.306 59.497 96.228 1.00 26.44 204 GLU B N 1
ATOM 3352 C CA . GLU B 1 204 ? 28.079 58.382 96.764 1.00 29.35 204 GLU B CA 1
ATOM 3353 C C . GLU B 1 204 ? 29.523 58.506 96.295 1.00 25.00 204 GLU B C 1
ATOM 3354 O O . GLU B 1 204 ? 30.463 58.383 97.068 1.00 23.38 204 GLU B O 1
ATOM 3360 N N . MET B 1 205 ? 29.663 58.852 95.019 1.00 24.40 205 MET B N 1
ATOM 3361 C CA . MET B 1 205 ? 30.982 59.118 94.452 1.00 25.04 205 MET B CA 1
ATOM 3362 C C . MET B 1 205 ? 31.693 60.187 95.274 1.00 24.76 205 MET B C 1
ATOM 3363 O O . MET B 1 205 ? 32.854 59.970 95.589 1.00 25.47 205 MET B O 1
ATOM 3368 N N . ALA B 1 206 ? 31.053 61.281 95.664 1.00 25.32 206 ALA B N 1
ATOM 3369 C CA . ALA B 1 206 ? 31.660 62.342 96.440 1.00 24.85 206 ALA B CA 1
ATOM 3370 C C . ALA B 1 206 ? 32.029 61.888 97.846 1.00 26.60 206 ALA B C 1
ATOM 3371 O O . ALA B 1 206 ? 33.074 62.289 98.382 1.00 26.22 206 ALA B O 1
ATOM 3373 N N . LYS B 1 207 ? 31.150 61.080 98.452 1.00 25.57 207 LYS B N 1
ATOM 3374 C CA . LYS B 1 207 ? 31.446 60.598 99.811 1.00 23.80 207 LYS B CA 1
ATOM 3375 C C . LYS B 1 207 ? 32.632 59.644 99.776 1.00 22.51 207 LYS B C 1
ATOM 3376 O O . LYS B 1 207 ? 33.582 59.755 100.560 1.00 21.68 207 LYS B O 1
ATOM 3382 N N . ILE B 1 208 ? 32.649 58.720 98.817 1.00 20.88 208 ILE B N 1
ATOM 3383 C CA . ILE B 1 208 ? 33.791 57.802 98.706 1.00 21.76 208 ILE B CA 1
ATOM 3384 C C . ILE B 1 208 ? 35.026 58.660 98.437 1.00 24.41 208 ILE B C 1
ATOM 3385 O O . ILE B 1 208 ? 36.033 58.486 99.130 1.00 25.07 208 ILE B O 1
ATOM 3390 N N . ALA B 1 209 ? 34.916 59.596 97.485 1.00 21.86 209 ALA B N 1
ATOM 3391 C CA . ALA B 1 209 ? 36.029 60.472 97.142 1.00 24.62 209 ALA B CA 1
ATOM 3392 C C . ALA B 1 209 ? 36.589 61.187 98.362 1.00 23.40 209 ALA B C 1
ATOM 3393 O O . ALA B 1 209 ? 37.795 61.148 98.629 1.00 24.63 209 ALA B O 1
ATOM 3395 N N . ARG B 1 210 ? 35.732 61.814 99.166 1.00 24.30 210 ARG B N 1
ATOM 3396 C CA . ARG B 1 210 ? 36.187 62.533 100.350 1.00 26.98 210 ARG B CA 1
ATOM 3397 C C . ARG B 1 210 ? 36.991 61.625 101.282 1.00 28.62 210 ARG B C 1
ATOM 3398 O O . ARG B 1 210 ? 38.098 61.943 101.717 1.00 28.92 210 ARG B O 1
ATOM 3406 N N . ASP B 1 211 ? 36.396 60.489 101.633 1.00 26.73 211 ASP B N 1
ATOM 3407 C CA . ASP B 1 211 ? 37.008 59.528 102.538 1.00 26.63 211 ASP B CA 1
ATOM 3408 C C . ASP B 1 211 ? 38.322 58.978 101.989 1.00 25.00 211 ASP B C 1
ATOM 3409 O O . ASP B 1 211 ? 39.300 58.939 102.735 1.00 23.55 211 ASP B O 1
ATOM 3414 N N . LEU B 1 212 ? 38.400 58.557 100.739 1.00 23.92 212 LEU B N 1
ATOM 3415 C CA . LEU B 1 212 ? 39.638 58.012 100.209 1.00 27.10 212 LEU B CA 1
ATOM 3416 C C . LEU B 1 212 ? 40.743 59.062 100.077 1.00 29.89 212 LEU B C 1
ATOM 3417 O O . LEU B 1 212 ? 41.916 58.782 100.399 1.00 30.09 212 LEU B O 1
ATOM 3422 N N . PHE B 1 213 ? 40.376 60.256 99.598 1.00 28.06 213 PHE B N 1
ATOM 3423 C CA . PHE B 1 213 ? 41.415 61.271 99.402 1.00 28.92 213 PHE B CA 1
ATOM 3424 C C . PHE B 1 213 ? 41.993 61.693 100.742 1.00 28.50 213 PHE B C 1
ATOM 3425 O O . PHE B 1 213 ? 43.220 61.809 100.826 1.00 29.74 213 PHE B O 1
ATOM 3433 N N . CYS B 1 214 ? 41.173 61.986 101.745 1.00 27.90 214 CYS B N 1
ATOM 3434 C CA . CYS B 1 214 ? 41.711 62.414 103.031 1.00 29.40 214 CYS B CA 1
ATOM 3435 C C . CYS B 1 214 ? 42.393 61.268 103.789 1.00 31.58 214 CYS B C 1
ATOM 3436 O O . CYS B 1 214 ? 43.325 61.513 104.560 1.00 29.59 214 CYS B O 1
ATOM 3439 N N . SER B 1 215 ? 41.911 60.035 103.640 1.00 33.44 215 SER B N 1
ATOM 3440 C CA . SER B 1 215 ? 42.501 58.937 104.387 1.00 37.96 215 SER B CA 1
ATOM 3441 C C . SER B 1 215 ? 43.772 58.415 103.715 1.00 39.18 215 SER B C 1
ATOM 3442 O O . SER B 1 215 ? 44.734 58.106 104.404 1.00 39.93 215 SER B O 1
ATOM 3445 N N . GLU B 1 216 ? 43.697 58.251 102.401 1.00 40.87 216 GLU B N 1
ATOM 3446 C CA . GLU B 1 216 ? 44.772 57.638 101.647 1.00 40.87 216 GLU B CA 1
ATOM 3447 C C . GLU B 1 216 ? 45.644 58.541 100.804 1.00 42.18 216 GLU B C 1
ATOM 3448 O O . GLU B 1 216 ? 46.538 58.007 100.129 1.00 44.08 216 GLU B O 1
ATOM 3454 N N . ARG B 1 217 ? 45.410 59.848 100.773 1.00 40.31 217 ARG B N 1
ATOM 3455 C CA . ARG B 1 217 ? 46.222 60.761 99.974 1.00 37.12 217 ARG B CA 1
ATOM 3456 C C . ARG B 1 217 ? 46.537 62.015 100.782 1.00 36.15 217 ARG B C 1
ATOM 3457 O O . ARG B 1 217 ? 47.014 63.032 100.281 1.00 35.78 217 ARG B O 1
ATOM 3465 N N . ASN B 1 218 ? 46.137 62.015 102.050 1.00 36.66 218 ASN B N 1
ATOM 3466 C CA . ASN B 1 218 ? 46.347 63.155 102.924 1.00 37.54 218 ASN B CA 1
ATOM 3467 C C . ASN B 1 218 ? 45.568 64.415 102.555 1.00 37.19 218 ASN B C 1
ATOM 3468 O O . ASN B 1 218 ? 45.985 65.516 102.961 1.00 33.17 218 ASN B O 1
ATOM 3473 N N . ALA B 1 219 ? 44.461 64.293 101.814 1.00 35.66 219 ALA B N 1
ATOM 3474 C CA . ALA B 1 219 ? 43.743 65.508 101.437 1.00 35.74 219 ALA B CA 1
ATOM 3475 C C . ALA B 1 219 ? 43.258 66.236 102.690 1.00 35.98 219 ALA B C 1
ATOM 3476 O O . ALA B 1 219 ? 42.976 65.614 103.709 1.00 34.24 219 ALA B O 1
ATOM 3478 N N . ARG B 1 220 ? 43.198 67.556 102.575 1.00 36.03 220 ARG B N 1
ATOM 3479 C CA . ARG B 1 220 ? 42.643 68.372 103.650 1.00 36.31 220 ARG B CA 1
ATOM 3480 C C . ARG B 1 220 ? 41.128 68.400 103.414 1.00 36.21 220 ARG B C 1
ATOM 3481 O O . ARG B 1 220 ? 40.676 68.803 102.337 1.00 34.11 220 ARG B O 1
ATOM 3489 N N . GLU B 1 221 ? 40.377 67.961 104.407 1.00 36.51 221 GLU B N 1
ATOM 3490 C CA . GLU B 1 221 ? 38.925 67.916 104.357 1.00 37.77 221 GLU B CA 1
ATOM 3491 C C . GLU B 1 221 ? 38.309 69.299 104.202 1.00 35.98 221 GLU B C 1
ATOM 3492 O O . GLU B 1 221 ? 37.303 69.469 103.514 1.00 36.11 221 GLU B O 1
ATOM 3498 N N . ASP B 1 222 ? 38.915 70.327 104.776 1.00 34.61 222 ASP B N 1
ATOM 3499 C CA . ASP B 1 222 ? 38.440 71.696 104.671 1.00 32.63 222 ASP B CA 1
ATOM 3500 C C . ASP B 1 222 ? 38.771 72.351 103.338 1.00 32.32 222 ASP B C 1
ATOM 3501 O O . ASP B 1 222 ? 38.446 73.524 103.119 1.00 32.68 222 ASP B O 1
ATOM 3506 N N . ARG B 1 223 ? 39.507 71.664 102.467 1.00 30.57 223 ARG B N 1
ATOM 3507 C CA . ARG B 1 223 ? 39.862 72.214 101.160 1.00 29.36 223 ARG B CA 1
ATOM 3508 C C . ARG B 1 223 ? 39.288 71.298 100.078 1.00 28.85 223 ARG B C 1
ATOM 3509 O O . ARG B 1 223 ? 39.747 71.208 98.940 1.00 27.60 223 ARG B O 1
ATOM 3517 N N . LEU B 1 224 ? 38.230 70.598 100.474 1.00 28.64 224 LEU B N 1
ATOM 3518 C CA . LEU B 1 224 ? 37.498 69.665 99.628 1.00 30.14 224 LEU B CA 1
ATOM 3519 C C . LEU B 1 224 ? 36.032 70.060 99.496 1.00 29.93 224 LEU B C 1
ATOM 3520 O O . LEU B 1 224 ? 35.259 69.913 100.442 1.00 29.18 224 LEU B O 1
ATOM 3525 N N . PHE B 1 225 ? 35.626 70.587 98.344 1.00 27.39 225 PHE B N 1
ATOM 3526 C CA . PHE B 1 225 ? 34.287 71.105 98.129 1.00 25.13 225 PHE B CA 1
ATOM 3527 C C . PHE B 1 225 ? 33.382 70.315 97.202 1.00 22.41 225 PHE B C 1
ATOM 3528 O O . PHE B 1 225 ? 33.782 69.730 96.197 1.00 21.11 225 PHE B O 1
ATOM 3536 N N . GLY B 1 226 ? 32.083 70.372 97.490 1.00 21.31 226 GLY B N 1
ATOM 3537 C CA . GLY B 1 226 ? 31.075 69.723 96.644 1.00 22.27 226 GLY B CA 1
ATOM 3538 C C . GLY B 1 226 ? 29.697 69.867 97.265 1.00 20.83 226 GLY B C 1
ATOM 3539 O O . GLY B 1 226 ? 29.598 69.837 98.485 1.00 21.01 226 GLY B O 1
ATOM 3540 N N . ASP B 1 227 ? 28.642 70.014 96.473 1.00 21.89 227 ASP B N 1
ATOM 3541 C CA . ASP B 1 227 ? 27.294 70.105 97.014 1.00 22.86 227 ASP B CA 1
ATOM 3542 C C . ASP B 1 227 ? 26.928 68.897 97.875 1.00 27.05 227 ASP B C 1
ATOM 3543 O O . ASP B 1 227 ? 26.256 69.042 98.903 1.00 21.42 227 ASP B O 1
ATOM 3548 N N . ALA B 1 228 ? 27.424 67.700 97.536 1.00 30.30 228 ALA B N 1
ATOM 3549 C CA . ALA B 1 228 ? 27.119 66.511 98.322 1.00 32.80 228 ALA B CA 1
ATOM 3550 C C . ALA B 1 228 ? 27.483 66.621 99.791 1.00 32.72 228 ALA B C 1
ATOM 3551 O O . ALA B 1 228 ? 26.803 65.976 100.599 1.00 30.80 228 ALA B O 1
ATOM 3553 N N . PHE B 1 229 ? 28.471 67.402 100.205 1.00 34.00 229 PHE B N 1
ATOM 3554 C CA . PHE B 1 229 ? 28.825 67.498 101.617 1.00 36.80 229 PHE B CA 1
ATOM 3555 C C . PHE B 1 229 ? 27.826 68.260 102.463 1.00 41.62 229 PHE B C 1
ATOM 3556 O O . PHE B 1 229 ? 27.918 68.194 103.697 1.00 41.90 229 PHE B O 1
ATOM 3564 N N . ALA B 1 230 ? 26.838 68.928 101.885 1.00 46.22 230 ALA B N 1
ATOM 3565 C CA . ALA B 1 230 ? 25.801 69.599 102.651 1.00 53.49 230 ALA B CA 1
ATOM 3566 C C . ALA B 1 230 ? 24.680 68.633 103.037 1.00 58.54 230 ALA B C 1
ATOM 3567 O O . ALA B 1 230 ? 23.903 68.930 103.948 1.00 59.43 230 ALA B O 1
ATOM 3569 N N . PHE B 1 231 ? 24.543 67.508 102.341 1.00 63.79 231 PHE B N 1
ATOM 3570 C CA . PHE B 1 231 ? 23.455 66.570 102.585 1.00 70.62 231 PHE B CA 1
ATOM 3571 C C . PHE B 1 231 ? 23.834 65.375 103.437 1.00 74.36 231 PHE B C 1
ATOM 3572 O O . PHE B 1 231 ? 23.212 65.152 104.485 1.00 75.25 231 PHE B O 1
ATOM 3580 N N . ILE B 1 232 ? 24.837 64.605 103.026 1.00 76.89 232 ILE B N 1
ATOM 3581 C CA . ILE B 1 232 ? 25.272 63.490 103.866 1.00 79.52 232 ILE B CA 1
ATOM 3582 C C . ILE B 1 232 ? 26.545 63.902 104.604 1.00 80.92 232 ILE B C 1
ATOM 3583 O O . ILE B 1 232 ? 26.733 63.403 105.732 1.00 81.35 232 ILE B O 1
ATOM 3589 N N . THR C 1 1 ? 54.812 9.685 145.242 1.00 42.75 1 THR C N 1
ATOM 3590 C CA . THR C 1 1 ? 54.988 8.221 145.487 1.00 41.84 1 THR C CA 1
ATOM 3591 C C . THR C 1 1 ? 53.675 7.641 146.010 1.00 40.07 1 THR C C 1
ATOM 3592 O O . THR C 1 1 ? 53.024 8.294 146.823 1.00 39.05 1 THR C O 1
ATOM 3596 N N . THR C 1 2 ? 53.275 6.485 145.510 1.00 37.56 2 THR C N 1
ATOM 3597 C CA . THR C 1 2 ? 52.047 5.822 145.918 1.00 37.12 2 THR C CA 1
ATOM 3598 C C . THR C 1 2 ? 52.299 4.916 147.126 1.00 37.61 2 THR C C 1
ATOM 3599 O O . THR C 1 2 ? 53.139 4.018 147.081 1.00 36.06 2 THR C O 1
ATOM 3603 N N . LEU C 1 3 ? 51.572 5.161 148.212 1.00 37.03 3 LEU C N 1
ATOM 3604 C CA . LEU C 1 3 ? 51.792 4.409 149.434 1.00 36.41 3 LEU C CA 1
ATOM 3605 C C . LEU C 1 3 ? 50.559 3.710 149.983 1.00 37.12 3 LEU C C 1
ATOM 3606 O O . LEU C 1 3 ? 49.449 4.228 149.941 1.00 37.18 3 LEU C O 1
ATOM 3611 N N . SER C 1 4 ? 50.794 2.517 150.544 1.00 37.01 4 SER C N 1
ATOM 3612 C CA . SER C 1 4 ? 49.691 1.831 151.230 1.00 35.55 4 SER C CA 1
ATOM 3613 C C . SER C 1 4 ? 49.836 2.286 152.686 1.00 32.93 4 SER C C 1
ATOM 3614 O O . SER C 1 4 ? 50.971 2.373 153.154 1.00 28.46 4 SER C O 1
ATOM 3617 N N . CYS C 1 5 ? 48.755 2.658 153.346 1.00 32.38 5 CYS C N 1
ATOM 3618 C CA . CYS C 1 5 ? 48.843 3.156 154.710 1.00 33.90 5 CYS C CA 1
ATOM 3619 C C . CYS C 1 5 ? 47.735 2.561 155.578 1.00 34.30 5 CYS C C 1
ATOM 3620 O O . CYS C 1 5 ? 46.639 2.287 155.098 1.00 34.20 5 CYS C O 1
ATOM 3623 N N . LYS C 1 6 ? 48.044 2.401 156.863 1.00 33.98 6 LYS C N 1
ATOM 3624 C CA . LYS C 1 6 ? 47.032 1.889 157.787 1.00 32.08 6 LYS C CA 1
ATOM 3625 C C . LYS C 1 6 ? 46.387 3.076 158.492 1.00 31.05 6 LYS C C 1
ATOM 3626 O O . LYS C 1 6 ? 47.049 4.062 158.826 1.00 28.39 6 LYS C O 1
ATOM 3632 N N . VAL C 1 7 ? 45.074 3.030 158.636 1.00 31.05 7 VAL C N 1
ATOM 3633 C CA . VAL C 1 7 ? 44.360 4.064 159.384 1.00 28.86 7 VAL C CA 1
ATOM 3634 C C . VAL C 1 7 ? 44.447 3.642 160.853 1.00 29.12 7 VAL C C 1
ATOM 3635 O O . VAL C 1 7 ? 43.972 2.552 161.187 1.00 29.22 7 VAL C O 1
ATOM 3639 N N . THR C 1 8 ? 45.140 4.407 161.689 1.00 27.80 8 THR C N 1
ATOM 3640 C CA . THR C 1 8 ? 45.281 4.057 163.094 1.00 28.12 8 THR C CA 1
ATOM 3641 C C . THR C 1 8 ? 44.420 4.917 164.003 1.00 29.00 8 THR C C 1
ATOM 3642 O O . THR C 1 8 ? 44.399 4.703 165.215 1.00 29.57 8 THR C O 1
ATOM 3646 N N . SER C 1 9 ? 43.739 5.938 163.474 1.00 30.34 9 SER C N 1
ATOM 3647 C CA . SER C 1 9 ? 42.940 6.801 164.346 1.00 31.78 9 SER C CA 1
ATOM 3648 C C . SER C 1 9 ? 41.940 7.649 163.584 1.00 33.03 9 SER C C 1
ATOM 3649 O O . SER C 1 9 ? 42.283 8.339 162.623 1.00 32.74 9 SER C O 1
ATOM 3652 N N . VAL C 1 10 ? 40.682 7.577 163.995 1.00 34.74 10 VAL C N 1
ATOM 3653 C CA . VAL C 1 10 ? 39.597 8.353 163.418 1.00 36.48 10 VAL C CA 1
ATOM 3654 C C . VAL C 1 10 ? 38.900 9.081 164.575 1.00 38.45 10 VAL C C 1
ATOM 3655 O O . VAL C 1 10 ? 38.427 8.438 165.513 1.00 37.66 10 VAL C O 1
ATOM 3659 N N . GLU C 1 11 ? 38.916 10.406 164.525 1.00 40.94 11 GLU C N 1
ATOM 3660 C CA . GLU C 1 11 ? 38.272 11.207 165.559 1.00 44.53 11 GLU C CA 1
ATOM 3661 C C . GLU C 1 11 ? 37.372 12.258 164.900 1.00 45.45 11 GLU C C 1
ATOM 3662 O O . GLU C 1 11 ? 37.855 13.067 164.105 1.00 43.52 11 GLU C O 1
ATOM 3668 N N . ALA C 1 12 ? 36.087 12.218 165.227 1.00 44.84 12 ALA C N 1
ATOM 3669 C CA . ALA C 1 12 ? 35.148 13.206 164.702 1.00 46.42 12 ALA C CA 1
ATOM 3670 C C . ALA C 1 12 ? 35.447 14.540 165.393 1.00 47.52 12 ALA C C 1
ATOM 3671 O O . ALA C 1 12 ? 35.187 14.641 166.598 1.00 47.12 12 ALA C O 1
ATOM 3673 N N . ILE C 1 13 ? 36.030 15.500 164.672 1.00 47.18 13 ILE C N 1
ATOM 3674 C CA . ILE C 1 13 ? 36.339 16.767 165.338 1.00 48.36 13 ILE C CA 1
ATOM 3675 C C . ILE C 1 13 ? 35.015 17.520 165.513 1.00 47.99 13 ILE C C 1
ATOM 3676 O O . ILE C 1 13 ? 34.693 17.967 166.608 1.00 48.00 13 ILE C O 1
ATOM 3681 N N . THR C 1 14 ? 34.269 17.618 164.430 1.00 48.52 14 THR C N 1
ATOM 3682 C CA . THR C 1 14 ? 32.962 18.256 164.431 1.00 50.76 14 THR C CA 1
ATOM 3683 C C . THR C 1 14 ? 31.960 17.242 163.886 1.00 51.85 14 THR C C 1
ATOM 3684 O O . THR C 1 14 ? 32.321 16.099 163.593 1.00 50.77 14 THR C O 1
ATOM 3688 N N . ASP C 1 15 ? 30.733 17.702 163.654 1.00 52.18 15 ASP C N 1
ATOM 3689 C CA . ASP C 1 15 ? 29.703 16.842 163.076 1.00 50.61 15 ASP C CA 1
ATOM 3690 C C . ASP C 1 15 ? 30.034 16.562 161.613 1.00 47.49 15 ASP C C 1
ATOM 3691 O O . ASP C 1 15 ? 29.609 15.517 161.110 1.00 48.04 15 ASP C O 1
ATOM 3696 N N . THR C 1 16 ? 30.810 17.421 160.940 1.00 43.37 16 THR C N 1
ATOM 3697 C CA . THR C 1 16 ? 31.143 17.154 159.548 1.00 42.22 16 THR C CA 1
ATOM 3698 C C . THR C 1 16 ? 32.600 16.857 159.241 1.00 39.68 16 THR C C 1
ATOM 3699 O O . THR C 1 16 ? 32.890 16.448 158.110 1.00 38.52 16 THR C O 1
ATOM 3703 N N . VAL C 1 17 ? 33.523 17.072 160.169 1.00 37.03 17 VAL C N 1
ATOM 3704 C CA . VAL C 1 17 ? 34.938 16.859 159.913 1.00 36.55 17 VAL C CA 1
ATOM 3705 C C . VAL C 1 17 ? 35.529 15.779 160.819 1.00 34.70 17 VAL C C 1
ATOM 3706 O O . VAL C 1 17 ? 35.247 15.732 162.017 1.00 33.95 17 VAL C O 1
ATOM 3710 N N . TYR C 1 18 ? 36.409 14.969 160.253 1.00 34.71 18 TYR C N 1
ATOM 3711 C CA . TYR C 1 18 ? 37.111 13.923 160.974 1.00 34.94 18 TYR C CA 1
ATOM 3712 C C . TYR C 1 18 ? 38.620 14.163 161.015 1.00 32.28 18 TYR C C 1
ATOM 3713 O O . TYR C 1 18 ? 39.213 14.499 159.997 1.00 29.20 18 TYR C O 1
ATOM 3722 N N . ARG C 1 19 ? 39.206 13.910 162.172 1.00 32.09 19 ARG C N 1
ATOM 3723 C CA . ARG C 1 19 ? 40.650 13.909 162.361 1.00 29.87 19 ARG C CA 1
ATOM 3724 C C . ARG C 1 19 ? 41.104 12.467 162.077 1.00 28.04 19 ARG C C 1
ATOM 3725 O O . ARG C 1 19 ? 40.782 11.561 162.851 1.00 22.82 19 ARG C O 1
ATOM 3733 N N . VAL C 1 20 ? 41.779 12.284 160.947 1.00 26.54 20 VAL C N 1
ATOM 3734 C CA . VAL C 1 20 ? 42.272 10.970 160.548 1.00 25.06 20 VAL C CA 1
ATOM 3735 C C . VAL C 1 20 ? 43.797 10.929 160.582 1.00 26.28 20 VAL C C 1
ATOM 3736 O O . VAL C 1 20 ? 44.471 11.812 160.048 1.00 25.19 20 VAL C O 1
ATOM 3740 N N . ARG C 1 21 ? 44.371 9.896 161.190 1.00 25.85 21 ARG C N 1
ATOM 3741 C CA . ARG C 1 21 ? 45.822 9.738 161.231 1.00 25.73 21 ARG C CA 1
ATOM 3742 C C . ARG C 1 21 ? 46.172 8.448 160.509 1.00 26.03 21 ARG C C 1
ATOM 3743 O O . ARG C 1 21 ? 45.497 7.431 160.740 1.00 26.18 21 ARG C O 1
ATOM 3751 N N . ILE C 1 22 ? 47.142 8.530 159.609 1.00 24.37 22 ILE C N 1
ATOM 3752 C CA . ILE C 1 22 ? 47.534 7.371 158.812 1.00 25.86 22 ILE C CA 1
ATOM 3753 C C . ILE C 1 22 ? 49.029 7.092 158.912 1.00 26.87 22 ILE C C 1
ATOM 3754 O O . ILE C 1 22 ? 49.834 7.978 159.182 1.00 23.77 22 ILE C O 1
ATOM 3759 N N . VAL C 1 23 ? 49.405 5.822 158.759 1.00 27.31 23 VAL C N 1
ATOM 3760 C CA . VAL C 1 23 ? 50.769 5.333 158.862 1.00 28.26 23 VAL C CA 1
ATOM 3761 C C . VAL C 1 23 ? 51.134 4.501 157.629 1.00 30.33 23 VAL C C 1
ATOM 3762 O O . VAL C 1 23 ? 50.644 3.402 157.393 1.00 29.75 23 VAL C O 1
ATOM 3766 N N . PRO C 1 24 ? 51.977 5.070 156.790 1.00 30.83 24 PRO C N 1
ATOM 3767 C CA . PRO C 1 24 ? 52.450 4.453 155.562 1.00 32.29 24 PRO C CA 1
ATOM 3768 C C . PRO C 1 24 ? 53.362 3.279 155.901 1.00 31.81 24 PRO C C 1
ATOM 3769 O O . PRO C 1 24 ? 53.968 3.248 156.982 1.00 32.99 24 PRO C O 1
ATOM 3773 N N . ASP C 1 25 ? 53.484 2.338 154.986 1.00 31.05 25 ASP C N 1
ATOM 3774 C CA . ASP C 1 25 ? 54.352 1.185 155.168 1.00 32.15 25 ASP C CA 1
ATOM 3775 C C . ASP C 1 25 ? 55.784 1.458 154.718 1.00 33.58 25 ASP C C 1
ATOM 3776 O O . ASP C 1 25 ? 56.694 0.673 154.993 1.00 33.67 25 ASP C O 1
ATOM 3781 N N . ALA C 1 26 ? 55.980 2.542 153.993 1.00 33.79 26 ALA C N 1
ATOM 3782 C CA . ALA C 1 26 ? 57.285 2.927 153.471 1.00 36.00 26 ALA C CA 1
ATOM 3783 C C . ALA C 1 26 ? 57.555 4.401 153.775 1.00 36.07 26 ALA C C 1
ATOM 3784 O O . ALA C 1 26 ? 56.674 5.098 154.295 1.00 35.41 26 ALA C O 1
ATOM 3786 N N . ALA C 1 27 ? 58.754 4.870 153.466 1.00 34.63 27 ALA C N 1
ATOM 3787 C CA . ALA C 1 27 ? 59.130 6.249 153.755 1.00 35.98 27 ALA C CA 1
ATOM 3788 C C . ALA C 1 27 ? 58.390 7.252 152.881 1.00 34.33 27 ALA C C 1
ATOM 3789 O O . ALA C 1 27 ? 58.105 7.006 151.710 1.00 34.97 27 ALA C O 1
ATOM 3791 N N . PHE C 1 28 ? 58.077 8.414 153.454 1.00 36.30 28 PHE C N 1
ATOM 3792 C CA . PHE C 1 28 ? 57.394 9.460 152.682 1.00 35.07 28 PHE C CA 1
ATOM 3793 C C . PHE C 1 28 ? 58.064 10.809 152.921 1.00 36.08 28 PHE C C 1
ATOM 3794 O O . PHE C 1 28 ? 58.787 11.026 153.895 1.00 35.96 28 PHE C O 1
ATOM 3802 N N . SER C 1 29 ? 57.772 11.739 152.015 1.00 35.20 29 SER C N 1
ATOM 3803 C CA . SER C 1 29 ? 58.345 13.076 152.105 1.00 34.23 29 SER C CA 1
ATOM 3804 C C . SER C 1 29 ? 57.384 14.138 151.572 1.00 31.69 29 SER C C 1
ATOM 3805 O O . SER C 1 29 ? 56.713 13.862 150.572 1.00 27.12 29 SER C O 1
ATOM 3808 N N . PHE C 1 30 ? 57.347 15.300 152.232 1.00 27.17 30 PHE C N 1
ATOM 3809 C CA . PHE C 1 30 ? 56.500 16.394 151.737 1.00 23.56 30 PHE C CA 1
ATOM 3810 C C . PHE C 1 30 ? 56.973 17.730 152.305 1.00 22.02 30 PHE C C 1
ATOM 3811 O O . PHE C 1 30 ? 57.788 17.706 153.227 1.00 22.65 30 PHE C O 1
ATOM 3819 N N . ARG C 1 31 ? 56.518 18.853 151.752 1.00 20.07 31 ARG C N 1
ATOM 3820 C CA . ARG C 1 31 ? 56.893 20.166 152.302 1.00 20.99 31 ARG C CA 1
ATOM 3821 C C . ARG C 1 31 ? 55.659 20.690 153.023 1.00 21.61 31 ARG C C 1
ATOM 3822 O O . ARG C 1 31 ? 54.546 20.363 152.568 1.00 23.41 31 ARG C O 1
ATOM 3830 N N . ALA C 1 32 ? 55.783 21.422 154.121 1.00 19.80 32 ALA C N 1
ATOM 3831 C CA . ALA C 1 32 ? 54.562 21.886 154.800 1.00 20.36 32 ALA C CA 1
ATOM 3832 C C . ALA C 1 32 ? 53.710 22.675 153.805 1.00 18.36 32 ALA C C 1
ATOM 3833 O O . ALA C 1 32 ? 54.231 23.486 153.033 1.00 16.72 32 ALA C O 1
ATOM 3835 N N . GLY C 1 33 ? 52.416 22.399 153.735 1.00 17.70 33 GLY C N 1
ATOM 3836 C CA . GLY C 1 33 ? 51.517 23.078 152.815 1.00 15.53 33 GLY C CA 1
ATOM 3837 C C . GLY C 1 33 ? 51.183 22.236 151.585 1.00 17.68 33 GLY C C 1
ATOM 3838 O O . GLY C 1 33 ? 50.320 22.628 150.783 1.00 16.28 33 GLY C O 1
ATOM 3839 N N . GLN C 1 34 ? 51.900 21.118 151.398 1.00 15.59 34 GLN C N 1
ATOM 3840 C CA . GLN C 1 34 ? 51.645 20.297 150.222 1.00 14.73 34 GLN C CA 1
ATOM 3841 C C . GLN C 1 34 ? 50.448 19.383 150.515 1.00 16.65 34 GLN C C 1
ATOM 3842 O O . GLN C 1 34 ? 50.031 19.254 151.669 1.00 13.08 34 GLN C O 1
ATOM 3848 N N . TYR C 1 35 ? 49.925 18.732 149.475 1.00 19.61 35 TYR C N 1
ATOM 3849 C CA . TYR C 1 35 ? 48.809 17.816 149.680 1.00 20.62 35 TYR C CA 1
ATOM 3850 C C . TYR C 1 35 ? 49.084 16.437 149.099 1.00 20.70 35 TYR C C 1
ATOM 3851 O O . TYR C 1 35 ? 50.062 16.253 148.354 1.00 15.05 35 TYR C O 1
ATOM 3860 N N . LEU C 1 36 ? 48.204 15.504 149.495 1.00 20.07 36 LEU C N 1
ATOM 3861 C CA . LEU C 1 36 ? 48.281 14.144 148.960 1.00 23.79 36 LEU C CA 1
ATOM 3862 C C . LEU C 1 36 ? 46.948 13.846 148.259 1.00 25.62 36 LEU C C 1
ATOM 3863 O O . LEU C 1 36 ? 45.980 14.583 148.458 1.00 24.85 36 LEU C O 1
ATOM 3868 N N . MET C 1 37 ? 46.898 12.772 147.504 1.00 26.00 37 MET C N 1
ATOM 3869 C CA . MET C 1 37 ? 45.710 12.298 146.828 1.00 29.19 37 MET C CA 1
ATOM 3870 C C . MET C 1 37 ? 45.289 10.944 147.426 1.00 31.99 37 MET C C 1
ATOM 3871 O O . MET C 1 37 ? 46.141 10.055 147.536 1.00 30.63 37 MET C O 1
ATOM 3876 N N . VAL C 1 38 ? 44.018 10.800 147.772 1.00 32.52 38 VAL C N 1
ATOM 3877 C CA . VAL C 1 38 ? 43.540 9.501 148.251 1.00 34.53 38 VAL C CA 1
ATOM 3878 C C . VAL C 1 38 ? 43.119 8.724 147.000 1.00 35.93 38 VAL C C 1
ATOM 3879 O O . VAL C 1 38 ? 42.241 9.199 146.268 1.00 33.68 38 VAL C O 1
ATOM 3883 N N . VAL C 1 39 ? 43.773 7.592 146.753 1.00 36.16 39 VAL C N 1
ATOM 3884 C CA . VAL C 1 39 ? 43.420 6.839 145.541 1.00 40.07 39 VAL C CA 1
ATOM 3885 C C . VAL C 1 39 ? 42.240 5.894 145.749 1.00 41.17 39 VAL C C 1
ATOM 3886 O O . VAL C 1 39 ? 42.372 4.763 146.220 1.00 38.55 39 VAL C O 1
ATOM 3890 N N . MET C 1 40 ? 41.052 6.360 145.389 1.00 44.14 40 MET C N 1
ATOM 3891 C CA . MET C 1 40 ? 39.839 5.548 145.466 1.00 49.18 40 MET C CA 1
ATOM 3892 C C . MET C 1 40 ? 39.875 4.507 144.350 1.00 54.41 40 MET C C 1
ATOM 3893 O O . MET C 1 40 ? 39.778 3.304 144.555 1.00 52.98 40 MET C O 1
ATOM 3898 N N . ASP C 1 41 ? 40.084 5.003 143.141 1.00 60.65 41 ASP C N 1
ATOM 3899 C CA . ASP C 1 41 ? 40.185 4.240 141.916 1.00 68.03 41 ASP C CA 1
ATOM 3900 C C . ASP C 1 41 ? 41.459 4.664 141.182 1.00 71.04 41 ASP C C 1
ATOM 3901 O O . ASP C 1 41 ? 42.205 5.505 141.679 1.00 71.08 41 ASP C O 1
ATOM 3906 N N . GLU C 1 42 ? 41.612 4.213 139.940 1.00 73.42 42 GLU C N 1
ATOM 3907 C CA . GLU C 1 42 ? 42.739 4.637 139.116 1.00 75.50 42 GLU C CA 1
ATOM 3908 C C . GLU C 1 42 ? 42.325 5.865 138.307 1.00 75.43 42 GLU C C 1
ATOM 3909 O O . GLU C 1 42 ? 43.095 6.423 137.532 1.00 75.87 42 GLU C O 1
ATOM 3915 N N . ARG C 1 43 ? 41.090 6.307 138.492 1.00 74.71 43 ARG C N 1
ATOM 3916 C CA . ARG C 1 43 ? 40.524 7.475 137.856 1.00 73.52 43 ARG C CA 1
ATOM 3917 C C . ARG C 1 43 ? 39.910 8.408 138.900 1.00 70.50 43 ARG C C 1
ATOM 3918 O O . ARG C 1 43 ? 39.368 9.460 138.563 1.00 70.28 43 ARG C O 1
ATOM 3926 N N . ASP C 1 44 ? 39.980 7.988 140.160 1.00 65.24 44 ASP C N 1
ATOM 3927 C CA . ASP C 1 44 ? 39.376 8.753 141.244 1.00 60.99 44 ASP C CA 1
ATOM 3928 C C . ASP C 1 44 ? 40.365 9.102 142.347 1.00 58.03 44 ASP C C 1
ATOM 3929 O O . ASP C 1 44 ? 40.532 8.336 143.298 1.00 57.20 44 ASP C O 1
ATOM 3934 N N . LYS C 1 45 ? 41.021 10.252 142.232 1.00 54.25 45 LYS C N 1
ATOM 3935 C CA . LYS C 1 45 ? 41.981 10.674 143.258 1.00 51.66 45 LYS C CA 1
ATOM 3936 C C . LYS C 1 45 ? 41.486 11.957 143.917 1.00 49.61 45 LYS C C 1
ATOM 3937 O O . LYS C 1 45 ? 41.198 12.959 143.254 1.00 49.90 45 LYS C O 1
ATOM 3943 N N . ARG C 1 46 ? 41.294 11.907 145.231 1.00 44.89 46 ARG C N 1
ATOM 3944 C CA . ARG C 1 46 ? 40.778 13.021 146.012 1.00 40.65 46 ARG C CA 1
ATOM 3945 C C . ARG C 1 46 ? 41.885 13.650 146.852 1.00 37.28 46 ARG C C 1
ATOM 3946 O O . ARG C 1 46 ? 42.579 13.006 147.633 1.00 34.85 46 ARG C O 1
ATOM 3954 N N . PRO C 1 47 ? 42.090 14.942 146.659 1.00 34.56 47 PRO C N 1
ATOM 3955 C CA . PRO C 1 47 ? 43.132 15.718 147.293 1.00 32.37 47 PRO C CA 1
ATOM 3956 C C . PRO C 1 47 ? 42.800 16.144 148.702 1.00 30.52 47 PRO C C 1
ATOM 3957 O O . PRO C 1 47 ? 41.683 16.596 149.009 1.00 31.90 47 PRO C O 1
ATOM 3961 N N . PHE C 1 48 ? 43.730 15.919 149.623 1.00 26.48 48 PHE C N 1
ATOM 3962 C CA . PHE C 1 48 ? 43.556 16.349 151.014 1.00 24.92 48 PHE C CA 1
ATOM 3963 C C . PHE C 1 48 ? 44.908 16.939 151.410 1.00 25.16 48 PHE C C 1
ATOM 3964 O O . PHE C 1 48 ? 45.921 16.365 150.995 1.00 24.76 48 PHE C O 1
ATOM 3972 N N . SER C 1 49 ? 44.933 18.062 152.110 1.00 22.80 49 SER C N 1
ATOM 3973 C CA . SER C 1 49 ? 46.194 18.690 152.494 1.00 21.24 49 SER C CA 1
ATOM 3974 C C . SER C 1 49 ? 46.760 18.030 153.746 1.00 20.17 49 SER C C 1
ATOM 3975 O O . SER C 1 49 ? 45.956 17.761 154.643 1.00 18.64 49 SER C O 1
ATOM 3978 N N . MET C 1 50 ? 48.068 17.798 153.857 1.00 19.10 50 MET C N 1
ATOM 3979 C CA . MET C 1 50 ? 48.531 17.214 155.135 1.00 19.10 50 MET C CA 1
ATOM 3980 C C . MET C 1 50 ? 48.311 18.250 156.236 1.00 20.02 50 MET C C 1
ATOM 3981 O O . MET C 1 50 ? 48.666 19.423 156.011 1.00 17.77 50 MET C O 1
ATOM 3986 N N . ALA C 1 51 ? 47.779 17.861 157.394 1.00 20.14 51 ALA C N 1
ATOM 3987 C CA . ALA C 1 51 ? 47.586 18.769 158.514 1.00 19.94 51 ALA C CA 1
ATOM 3988 C C . ALA C 1 51 ? 48.750 18.655 159.509 1.00 21.82 51 ALA C C 1
ATOM 3989 O O . ALA C 1 51 ? 48.944 19.483 160.405 1.00 17.75 51 ALA C O 1
ATOM 3991 N N . SER C 1 52 ? 49.451 17.530 159.381 1.00 21.76 52 SER C N 1
ATOM 3992 C CA . SER C 1 52 ? 50.622 17.310 160.232 1.00 24.42 52 SER C CA 1
ATOM 3993 C C . SER C 1 52 ? 51.863 17.925 159.583 1.00 24.56 52 SER C C 1
ATOM 3994 O O . SER C 1 52 ? 51.892 18.289 158.399 1.00 24.00 52 SER C O 1
ATOM 3997 N N . THR C 1 53 ? 52.898 18.047 160.393 1.00 25.78 53 THR C N 1
ATOM 3998 C CA . THR C 1 53 ? 54.186 18.590 159.971 1.00 29.32 53 THR C CA 1
ATOM 3999 C C . THR C 1 53 ? 55.006 17.469 159.351 1.00 30.86 53 THR C C 1
ATOM 4000 O O . THR C 1 53 ? 54.975 16.336 159.826 1.00 29.19 53 THR C O 1
ATOM 4004 N N . PRO C 1 54 ? 55.846 17.802 158.390 1.00 31.04 54 PRO C N 1
ATOM 4005 C CA . PRO C 1 54 ? 56.733 16.862 157.732 1.00 32.17 54 PRO C CA 1
ATOM 4006 C C . PRO C 1 54 ? 57.803 16.372 158.689 1.00 31.31 54 PRO C C 1
ATOM 4007 O O . PRO C 1 54 ? 58.304 15.262 158.543 1.00 30.88 54 PRO C O 1
ATOM 4011 N N . ASP C 1 55 ? 58.079 17.066 159.778 1.00 32.71 55 ASP C N 1
ATOM 4012 C CA . ASP C 1 55 ? 58.961 16.678 160.858 1.00 34.66 55 ASP C CA 1
ATOM 4013 C C . ASP C 1 55 ? 58.398 15.441 161.570 1.00 36.59 55 ASP C C 1
ATOM 4014 O O . ASP C 1 55 ? 59.127 14.591 162.085 1.00 34.75 55 ASP C O 1
ATOM 4019 N N . GLU C 1 56 ? 57.073 15.335 161.613 1.00 35.88 56 GLU C N 1
ATOM 4020 C CA . GLU C 1 56 ? 56.358 14.225 162.232 1.00 37.62 56 GLU C CA 1
ATOM 4021 C C . GLU C 1 56 ? 56.385 13.000 161.330 1.00 38.29 56 GLU C C 1
ATOM 4022 O O . GLU C 1 56 ? 55.544 12.815 160.459 1.00 37.79 56 GLU C O 1
ATOM 4028 N N . LYS C 1 57 ? 57.373 12.131 161.527 1.00 38.97 57 LYS C N 1
ATOM 4029 C CA . LYS C 1 57 ? 57.593 10.945 160.728 1.00 38.73 57 LYS C CA 1
ATOM 4030 C C . LYS C 1 57 ? 56.861 9.698 161.201 1.00 38.16 57 LYS C C 1
ATOM 4031 O O . LYS C 1 57 ? 57.040 8.646 160.582 1.00 38.96 57 LYS C O 1
ATOM 4037 N N . GLY C 1 58 ? 56.046 9.757 162.240 1.00 37.90 58 GLY C N 1
ATOM 4038 C CA . GLY C 1 58 ? 55.312 8.598 162.724 1.00 38.15 58 GLY C CA 1
ATOM 4039 C C . GLY C 1 58 ? 53.949 8.426 162.062 1.00 37.12 58 GLY C C 1
ATOM 4040 O O . GLY C 1 58 ? 53.368 7.340 162.052 1.00 36.30 58 GLY C O 1
ATOM 4041 N N . PHE C 1 59 ? 53.416 9.499 161.492 1.00 36.48 59 PHE C N 1
ATOM 4042 C CA . PHE C 1 59 ? 52.098 9.497 160.873 1.00 32.75 59 PHE C CA 1
ATOM 4043 C C . PHE C 1 59 ? 51.859 10.729 160.012 1.00 30.65 59 PHE C C 1
ATOM 4044 O O . PHE C 1 59 ? 52.563 11.731 160.101 1.00 28.03 59 PHE C O 1
ATOM 4052 N N . ILE C 1 60 ? 50.809 10.662 159.208 1.00 30.03 60 ILE C N 1
ATOM 4053 C CA . ILE C 1 60 ? 50.336 11.792 158.408 1.00 28.99 60 ILE C CA 1
ATOM 4054 C C . ILE C 1 60 ? 48.933 12.086 158.974 1.00 29.28 60 ILE C C 1
ATOM 4055 O O . ILE C 1 60 ? 48.210 11.106 159.193 1.00 26.72 60 ILE C O 1
ATOM 4060 N N . GLU C 1 61 ? 48.586 13.331 159.259 1.00 27.14 61 GLU C N 1
ATOM 4061 C CA . GLU C 1 61 ? 47.257 13.652 159.763 1.00 25.50 61 GLU C CA 1
ATOM 4062 C C . GLU C 1 61 ? 46.452 14.402 158.703 1.00 25.92 61 GLU C C 1
ATOM 4063 O O . GLU C 1 61 ? 46.921 15.405 158.151 1.00 27.60 61 GLU C O 1
ATOM 4069 N N . LEU C 1 62 ? 45.259 13.931 158.415 1.00 23.84 62 LEU C N 1
ATOM 4070 C CA . LEU C 1 62 ? 44.343 14.549 157.472 1.00 25.40 62 LEU C CA 1
ATOM 4071 C C . LEU C 1 62 ? 43.061 14.941 158.233 1.00 27.16 62 LEU C C 1
ATOM 4072 O O . LEU C 1 62 ? 42.740 14.369 159.282 1.00 22.92 62 LEU C O 1
ATOM 4077 N N . HIS C 1 63 ? 42.422 15.999 157.763 1.00 28.30 63 HIS C N 1
ATOM 4078 C CA . HIS C 1 63 ? 41.175 16.486 158.348 1.00 33.64 63 HIS C CA 1
ATOM 4079 C C . HIS C 1 63 ? 40.156 16.415 157.205 1.00 41.05 63 HIS C C 1
ATOM 4080 O O . HIS C 1 63 ? 40.166 17.281 156.339 1.00 40.22 63 HIS C O 1
ATOM 4087 N N . ILE C 1 64 ? 39.391 15.337 157.159 1.00 49.64 64 ILE C N 1
ATOM 4088 C CA . ILE C 1 64 ? 38.441 15.071 156.091 1.00 60.13 64 ILE C CA 1
ATOM 4089 C C . ILE C 1 64 ? 37.011 15.428 156.466 1.00 70.73 64 ILE C C 1
ATOM 4090 O O . ILE C 1 64 ? 36.465 14.991 157.473 1.00 68.19 64 ILE C O 1
ATOM 4095 N N . GLY C 1 65 ? 36.383 16.236 155.620 1.00 83.86 65 GLY C N 1
ATOM 4096 C CA . GLY C 1 65 ? 35.013 16.708 155.807 1.00 100.09 65 GLY C CA 1
ATOM 4097 C C . GLY C 1 65 ? 35.001 18.212 155.530 1.00 112.81 65 GLY C C 1
ATOM 4098 O O . GLY C 1 65 ? 36.080 18.738 155.227 1.00 113.49 65 GLY C O 1
ATOM 4099 N N . TYR C 1 72 ? 31.179 13.432 148.610 1.00 217.99 72 TYR C N 1
ATOM 4100 C CA . TYR C 1 72 ? 32.374 12.734 148.132 1.00 215.55 72 TYR C CA 1
ATOM 4101 C C . TYR C 1 72 ? 33.598 12.979 148.993 1.00 211.28 72 TYR C C 1
ATOM 4102 O O . TYR C 1 72 ? 34.761 12.910 148.613 1.00 211.29 72 TYR C O 1
ATOM 4111 N N . ALA C 1 73 ? 33.319 13.223 150.262 1.00 205.30 73 ALA C N 1
ATOM 4112 C CA . ALA C 1 73 ? 34.246 13.346 151.369 1.00 198.15 73 ALA C CA 1
ATOM 4113 C C . ALA C 1 73 ? 33.777 12.253 152.349 1.00 192.00 73 ALA C C 1
ATOM 4114 O O . ALA C 1 73 ? 34.469 11.734 153.205 1.00 192.24 73 ALA C O 1
ATOM 4116 N N . LYS C 1 74 ? 32.518 11.890 152.123 1.00 184.53 74 LYS C N 1
ATOM 4117 C CA . LYS C 1 74 ? 31.811 10.840 152.838 1.00 175.34 74 LYS C CA 1
ATOM 4118 C C . LYS C 1 74 ? 32.207 9.502 152.219 1.00 167.06 74 LYS C C 1
ATOM 4119 O O . LYS C 1 74 ? 32.437 8.527 152.927 1.00 166.92 74 LYS C O 1
ATOM 4125 N N . ALA C 1 75 ? 32.367 9.495 150.897 1.00 157.57 75 ALA C N 1
ATOM 4126 C CA . ALA C 1 75 ? 32.793 8.304 150.171 1.00 146.43 75 ALA C CA 1
ATOM 4127 C C . ALA C 1 75 ? 34.189 7.883 150.615 1.00 137.29 75 ALA C C 1
ATOM 4128 O O . ALA C 1 75 ? 34.484 6.700 150.771 1.00 136.75 75 ALA C O 1
ATOM 4130 N N . VAL C 1 76 ? 35.069 8.859 150.818 1.00 127.33 76 VAL C N 1
ATOM 4131 C CA . VAL C 1 76 ? 36.425 8.615 151.286 1.00 115.92 76 VAL C CA 1
ATOM 4132 C C . VAL C 1 76 ? 36.389 8.122 152.731 1.00 107.30 76 VAL C C 1
ATOM 4133 O O . VAL C 1 76 ? 37.149 7.234 153.114 1.00 106.43 76 VAL C O 1
ATOM 4137 N N . MET C 1 77 ? 35.486 8.682 153.531 1.00 97.92 77 MET C N 1
ATOM 4138 C CA . MET C 1 77 ? 35.325 8.275 154.923 1.00 87.99 77 MET C CA 1
ATOM 4139 C C . MET C 1 77 ? 34.704 6.886 155.023 1.00 82.10 77 MET C C 1
ATOM 4140 O O . MET C 1 77 ? 35.139 6.102 155.869 1.00 81.20 77 MET C O 1
ATOM 4145 N N . ASP C 1 78 ? 33.768 6.528 154.148 1.00 76.40 78 ASP C N 1
ATOM 4146 C CA . ASP C 1 78 ? 33.173 5.199 154.158 1.00 71.00 78 ASP C CA 1
ATOM 4147 C C . ASP C 1 78 ? 34.259 4.134 153.971 1.00 67.65 78 ASP C C 1
ATOM 4148 O O . ASP C 1 78 ? 34.295 3.144 154.703 1.00 68.04 78 ASP C O 1
ATOM 4153 N N . ARG C 1 79 ? 35.156 4.343 153.015 1.00 63.43 79 ARG C N 1
ATOM 4154 C CA . ARG C 1 79 ? 36.246 3.415 152.757 1.00 60.01 79 ARG C CA 1
ATOM 4155 C C . ARG C 1 79 ? 37.234 3.366 153.919 1.00 58.03 79 ARG C C 1
ATOM 4156 O O . ARG C 1 79 ? 37.761 2.291 154.239 1.00 57.04 79 ARG C O 1
ATOM 4164 N N . ILE C 1 80 ? 37.501 4.508 154.551 1.00 54.57 80 ILE C N 1
ATOM 4165 C CA . ILE C 1 80 ? 38.426 4.534 155.680 1.00 52.90 80 ILE C CA 1
ATOM 4166 C C . ILE C 1 80 ? 37.853 3.727 156.842 1.00 52.90 80 ILE C C 1
ATOM 4167 O O . ILE C 1 80 ? 38.537 2.850 157.361 1.00 52.14 80 ILE C O 1
ATOM 4172 N N . LEU C 1 81 ? 36.627 4.026 157.238 1.00 53.23 81 LEU C N 1
ATOM 4173 C CA . LEU C 1 81 ? 35.963 3.357 158.345 1.00 55.12 81 LEU C CA 1
ATOM 4174 C C . LEU C 1 81 ? 35.905 1.841 158.189 1.00 56.99 81 LEU C C 1
ATOM 4175 O O . LEU C 1 81 ? 36.373 1.106 159.060 1.00 56.30 81 LEU C O 1
ATOM 4180 N N . LYS C 1 82 ? 35.370 1.358 157.074 1.00 57.63 82 LYS C N 1
ATOM 4181 C CA . LYS C 1 82 ? 35.236 -0.049 156.777 1.00 57.91 82 LYS C CA 1
ATOM 4182 C C . LYS C 1 82 ? 36.536 -0.803 156.545 1.00 56.92 82 LYS C C 1
ATOM 4183 O O . LYS C 1 82 ? 36.589 -1.998 156.862 1.00 56.32 82 LYS C O 1
ATOM 4189 N N . ASP C 1 83 ? 37.534 -0.175 155.927 1.00 55.63 83 ASP C N 1
ATOM 4190 C CA . ASP C 1 83 ? 38.766 -0.901 155.635 1.00 54.36 83 ASP C CA 1
ATOM 4191 C C . ASP C 1 83 ? 39.885 -0.594 156.620 1.00 53.41 83 ASP C C 1
ATOM 4192 O O . ASP C 1 83 ? 40.749 -1.427 156.885 1.00 51.03 83 ASP C O 1
ATOM 4197 N N . HIS C 1 84 ? 39.989 0.662 157.044 1.00 53.79 84 HIS C N 1
ATOM 4198 C CA . HIS C 1 84 ? 41.076 1.117 157.898 1.00 53.04 84 HIS C CA 1
ATOM 4199 C C . HIS C 1 84 ? 42.413 1.084 157.161 1.00 51.13 84 HIS C C 1
ATOM 4200 O O . HIS C 1 84 ? 43.480 1.081 157.772 1.00 49.23 84 HIS C O 1
ATOM 4207 N N . GLN C 1 85 ? 42.379 1.164 155.840 1.00 49.29 85 GLN C N 1
ATOM 4208 C CA . GLN C 1 85 ? 43.549 1.131 154.987 1.00 48.53 85 GLN C CA 1
ATOM 4209 C C . GLN C 1 85 ? 43.233 1.893 153.699 1.00 46.80 85 GLN C C 1
ATOM 4210 O O . GLN C 1 85 ? 42.149 1.766 153.130 1.00 45.74 85 GLN C O 1
ATOM 4216 N N . ILE C 1 86 ? 44.183 2.730 153.295 1.00 44.44 86 ILE C N 1
ATOM 4217 C CA . ILE C 1 86 ? 44.032 3.505 152.078 1.00 41.25 86 ILE C CA 1
ATOM 4218 C C . ILE C 1 86 ? 45.381 3.595 151.352 1.00 39.36 86 ILE C C 1
ATOM 4219 O O . ILE C 1 86 ? 46.476 3.392 151.861 1.00 36.99 86 ILE C O 1
ATOM 4224 N N . VAL C 1 87 ? 45.231 3.941 150.088 1.00 36.61 87 VAL C N 1
ATOM 4225 C CA . VAL C 1 87 ? 46.324 4.174 149.169 1.00 34.60 87 VAL C CA 1
ATOM 4226 C C . VAL C 1 87 ? 46.365 5.675 148.869 1.00 32.97 87 VAL C C 1
ATOM 4227 O O . VAL C 1 87 ? 45.340 6.264 148.517 1.00 31.46 87 VAL C O 1
ATOM 4231 N N . VAL C 1 88 ? 47.521 6.294 149.085 1.00 31.02 88 VAL C N 1
ATOM 4232 C CA . VAL C 1 88 ? 47.677 7.704 148.795 1.00 29.25 88 VAL C CA 1
ATOM 4233 C C . VAL C 1 88 ? 48.891 7.947 147.888 1.00 29.44 88 VAL C C 1
ATOM 4234 O O . VAL C 1 88 ? 49.901 7.256 147.917 1.00 29.14 88 VAL C O 1
ATOM 4238 N N . ASP C 1 89 ? 48.741 9.002 147.105 1.00 27.55 89 ASP C N 1
ATOM 4239 C CA . ASP C 1 89 ? 49.782 9.474 146.193 1.00 28.79 89 ASP C CA 1
ATOM 4240 C C . ASP C 1 89 ? 50.283 10.787 146.796 1.00 27.79 89 ASP C C 1
ATOM 4241 O O . ASP C 1 89 ? 49.532 11.757 146.883 1.00 25.42 89 ASP C O 1
ATOM 4246 N N . ILE C 1 90 ? 51.508 10.822 147.289 1.00 27.21 90 ILE C N 1
ATOM 4247 C CA . ILE C 1 90 ? 52.084 11.991 147.962 1.00 27.85 90 ILE C CA 1
ATOM 4248 C C . ILE C 1 90 ? 53.543 12.199 147.625 1.00 27.60 90 ILE C C 1
ATOM 4249 O O . ILE C 1 90 ? 54.323 11.250 147.515 1.00 27.82 90 ILE C O 1
ATOM 4254 N N . PRO C 1 91 ? 53.981 13.438 147.523 1.00 27.44 91 PRO C N 1
ATOM 4255 C CA . PRO C 1 91 ? 53.238 14.659 147.716 1.00 25.89 91 PRO C CA 1
ATOM 4256 C C . PRO C 1 91 ? 52.956 15.497 146.493 1.00 24.62 91 PRO C C 1
ATOM 4257 O O . PRO C 1 91 ? 53.570 15.359 145.423 1.00 25.59 91 PRO C O 1
ATOM 4261 N N . HIS C 1 92 ? 51.962 16.378 146.571 1.00 25.56 92 HIS C N 1
ATOM 4262 C CA . HIS C 1 92 ? 51.582 17.283 145.478 1.00 23.77 92 HIS C CA 1
ATOM 4263 C C . HIS C 1 92 ? 51.441 18.705 146.004 1.00 21.64 92 HIS C C 1
ATOM 4264 O O . HIS C 1 92 ? 51.360 18.949 147.220 1.00 16.56 92 HIS C O 1
ATOM 4271 N N . GLY C 1 93 ? 51.375 19.677 145.100 1.00 21.27 93 GLY C N 1
ATOM 4272 C CA . GLY C 1 93 ? 51.215 21.074 145.450 1.00 22.89 93 GLY C CA 1
ATOM 4273 C C . GLY C 1 93 ? 52.435 21.970 145.313 1.00 22.72 93 GLY C C 1
ATOM 4274 O O . GLY C 1 93 ? 53.549 21.611 145.682 1.00 23.98 93 GLY C O 1
ATOM 4275 N N . GLU C 1 94 ? 52.233 23.211 144.885 1.00 21.57 94 GLU C N 1
ATOM 4276 C CA . GLU C 1 94 ? 53.317 24.173 144.733 1.00 23.64 94 GLU C CA 1
ATOM 4277 C C . GLU C 1 94 ? 53.279 25.251 145.800 1.00 22.06 94 GLU C C 1
ATOM 4278 O O . GLU C 1 94 ? 54.038 26.213 145.684 1.00 20.22 94 GLU C O 1
ATOM 4284 N N . ALA C 1 95 ? 52.369 25.109 146.764 1.00 20.62 95 ALA C N 1
ATOM 4285 C CA . ALA C 1 95 ? 52.131 26.175 147.729 1.00 17.47 95 ALA C CA 1
ATOM 4286 C C . ALA C 1 95 ? 52.746 25.980 149.091 1.00 15.21 95 ALA C C 1
ATOM 4287 O O . ALA C 1 95 ? 52.130 26.400 150.075 1.00 13.42 95 ALA C O 1
ATOM 4289 N N . TRP C 1 96 ? 53.915 25.373 149.204 1.00 16.10 96 TRP C N 1
ATOM 4290 C CA . TRP C 1 96 ? 54.507 25.096 150.506 1.00 16.81 96 TRP C CA 1
ATOM 4291 C C . TRP C 1 96 ? 55.216 26.254 151.192 1.00 15.24 96 TRP C C 1
ATOM 4292 O O . TRP C 1 96 ? 55.429 27.309 150.604 1.00 17.23 96 TRP C O 1
ATOM 4303 N N . LEU C 1 97 ? 55.630 26.024 152.434 1.00 12.45 97 LEU C N 1
ATOM 4304 C CA . LEU C 1 97 ? 56.362 26.999 153.223 1.00 19.06 97 LEU C CA 1
ATOM 4305 C C . LEU C 1 97 ? 57.688 27.369 152.542 1.00 19.43 97 LEU C C 1
ATOM 4306 O O . LEU C 1 97 ? 58.455 26.512 152.142 1.00 16.78 97 LEU C O 1
ATOM 4311 N N . ARG C 1 98 ? 57.892 28.666 152.370 1.00 20.30 98 ARG C N 1
ATOM 4312 C CA . ARG C 1 98 ? 59.087 29.216 151.752 1.00 19.43 98 ARG C CA 1
ATOM 4313 C C . ARG C 1 98 ? 60.230 29.299 152.743 1.00 18.56 98 ARG C C 1
ATOM 4314 O O . ARG C 1 98 ? 60.017 29.288 153.953 1.00 17.63 98 ARG C O 1
ATOM 4322 N N . ASP C 1 99 ? 61.468 29.439 152.273 1.00 22.51 99 ASP C N 1
ATOM 4323 C CA . ASP C 1 99 ? 62.637 29.548 153.152 1.00 20.08 99 ASP C CA 1
ATOM 4324 C C . ASP C 1 99 ? 62.714 30.902 153.842 1.00 19.59 99 ASP C C 1
ATOM 4325 O O . ASP C 1 99 ? 63.256 30.944 154.946 1.00 17.13 99 ASP C O 1
ATOM 4330 N N . ASP C 1 100 ? 62.215 31.959 153.222 1.00 19.79 100 ASP C N 1
ATOM 4331 C CA . ASP C 1 100 ? 62.322 33.290 153.826 1.00 23.91 100 ASP C CA 1
ATOM 4332 C C . ASP C 1 100 ? 62.169 33.292 155.340 1.00 24.85 100 ASP C C 1
ATOM 4333 O O . ASP C 1 100 ? 61.197 32.789 155.920 1.00 23.94 100 ASP C O 1
ATOM 4338 N N . GLU C 1 101 ? 63.160 33.862 156.033 1.00 22.62 101 GLU C N 1
ATOM 4339 C CA . GLU C 1 101 ? 63.110 33.884 157.486 1.00 26.47 101 GLU C CA 1
ATOM 4340 C C . GLU C 1 101 ? 62.776 35.264 158.047 1.00 27.53 101 GLU C C 1
ATOM 4341 O O . GLU C 1 101 ? 62.514 35.366 159.249 1.00 24.84 101 GLU C O 1
ATOM 4347 N N . GLU C 1 102 ? 62.744 36.278 157.188 1.00 27.71 102 GLU C N 1
ATOM 4348 C CA . GLU C 1 102 ? 62.487 37.623 157.671 1.00 29.79 102 GLU C CA 1
ATOM 4349 C C . GLU C 1 102 ? 61.095 38.177 157.432 1.00 25.71 102 GLU C C 1
ATOM 4350 O O . GLU C 1 102 ? 60.672 38.974 158.258 1.00 23.36 102 GLU C O 1
ATOM 4356 N N . ARG C 1 103 ? 60.441 37.894 156.323 1.00 23.06 103 ARG C N 1
ATOM 4357 C CA . ARG C 1 103 ? 59.121 38.476 156.075 1.00 22.17 103 ARG C CA 1
ATOM 4358 C C . ARG C 1 103 ? 58.073 37.964 157.047 1.00 20.69 103 ARG C C 1
ATOM 4359 O O . ARG C 1 103 ? 57.964 36.769 157.331 1.00 22.35 103 ARG C O 1
ATOM 4367 N N . PRO C 1 104 ? 57.293 38.864 157.613 1.00 18.13 104 PRO C N 1
ATOM 4368 C CA . PRO C 1 104 ? 56.208 38.574 158.536 1.00 17.04 104 PRO C CA 1
ATOM 4369 C C . PRO C 1 104 ? 55.156 37.745 157.793 1.00 17.32 104 PRO C C 1
ATOM 4370 O O . PRO C 1 104 ? 54.965 37.934 156.585 1.00 15.25 104 PRO C O 1
ATOM 4374 N N . MET C 1 105 ? 54.545 36.754 158.430 1.00 17.79 105 MET C N 1
ATOM 4375 C CA . MET C 1 105 ? 53.626 35.868 157.726 1.00 20.47 105 MET C CA 1
ATOM 4376 C C . MET C 1 105 ? 52.153 35.992 158.123 1.00 16.63 105 MET C C 1
ATOM 4377 O O . MET C 1 105 ? 51.807 36.229 159.264 1.00 14.52 105 MET C O 1
ATOM 4382 N N . ILE C 1 106 ? 51.290 35.790 157.123 1.00 15.24 106 ILE C N 1
ATOM 4383 C CA . ILE C 1 106 ? 49.851 35.774 157.305 1.00 17.34 106 ILE C CA 1
ATOM 4384 C C . ILE C 1 106 ? 49.324 34.456 156.715 1.00 16.89 106 ILE C C 1
ATOM 4385 O O . ILE C 1 106 ? 49.629 34.175 155.555 1.00 15.89 106 ILE C O 1
ATOM 4390 N N . LEU C 1 107 ? 48.618 33.684 157.524 1.00 16.27 107 LEU C N 1
ATOM 4391 C CA . LEU C 1 107 ? 48.064 32.400 157.060 1.00 17.74 107 LEU C CA 1
ATOM 4392 C C . LEU C 1 107 ? 46.539 32.539 157.072 1.00 17.48 107 LEU C C 1
ATOM 4393 O O . LEU C 1 107 ? 45.951 33.091 158.018 1.00 16.69 107 LEU C O 1
ATOM 4398 N N . ILE C 1 108 ? 45.862 32.162 155.999 1.00 17.04 108 ILE C N 1
ATOM 4399 C CA . ILE C 1 108 ? 44.413 32.312 155.912 1.00 18.27 108 ILE C CA 1
ATOM 4400 C C . ILE C 1 108 ? 43.744 30.961 155.671 1.00 21.68 108 ILE C C 1
ATOM 4401 O O . ILE C 1 108 ? 43.955 30.345 154.628 1.00 19.95 108 ILE C O 1
ATOM 4406 N N . ALA C 1 109 ? 42.876 30.573 156.607 1.00 24.17 109 ALA C N 1
ATOM 4407 C CA . ALA C 1 109 ? 42.105 29.345 156.425 1.00 27.30 109 ALA C CA 1
ATOM 4408 C C . ALA C 1 109 ? 40.606 29.671 156.435 1.00 28.49 109 ALA C C 1
ATOM 4409 O O . ALA C 1 109 ? 40.051 30.260 157.348 1.00 26.18 109 ALA C O 1
ATOM 4411 N N . GLY C 1 110 ? 39.946 29.226 155.392 1.00 34.38 110 GLY C N 1
ATOM 4412 C CA . GLY C 1 110 ? 38.504 29.382 155.220 1.00 40.40 110 GLY C CA 1
ATOM 4413 C C . GLY C 1 110 ? 37.944 27.974 155.025 1.00 44.89 110 GLY C C 1
ATOM 4414 O O . GLY C 1 110 ? 38.701 27.070 154.633 1.00 45.09 110 GLY C O 1
ATOM 4415 N N . GLY C 1 111 ? 36.654 27.818 155.300 1.00 47.10 111 GLY C N 1
ATOM 4416 C CA . GLY C 1 111 ? 35.987 26.530 155.168 1.00 45.80 111 GLY C CA 1
ATOM 4417 C C . GLY C 1 111 ? 36.972 25.381 155.387 1.00 45.37 111 GLY C C 1
ATOM 4418 O O . GLY C 1 111 ? 37.420 25.093 156.497 1.00 46.60 111 GLY C O 1
ATOM 4419 N N . THR C 1 112 ? 37.409 24.820 154.276 1.00 41.06 112 THR C N 1
ATOM 4420 C CA . THR C 1 112 ? 38.304 23.708 154.185 1.00 41.22 112 THR C CA 1
ATOM 4421 C C . THR C 1 112 ? 39.797 23.861 154.380 1.00 39.37 112 THR C C 1
ATOM 4422 O O . THR C 1 112 ? 40.455 22.793 154.308 1.00 40.26 112 THR C O 1
ATOM 4426 N N . GLY C 1 113 ? 40.396 25.025 154.573 1.00 34.55 113 GLY C N 1
ATOM 4427 C CA . GLY C 1 113 ? 41.849 25.046 154.588 1.00 30.91 113 GLY C CA 1
ATOM 4428 C C . GLY C 1 113 ? 42.663 25.029 155.845 1.00 25.74 113 GLY C C 1
ATOM 4429 O O . GLY C 1 113 ? 43.879 25.234 155.742 1.00 22.25 113 GLY C O 1
ATOM 4430 N N . PHE C 1 114 ? 42.106 24.767 157.018 1.00 23.12 114 PHE C N 1
ATOM 4431 C CA . PHE C 1 114 ? 42.890 24.740 158.252 1.00 23.62 114 PHE C CA 1
ATOM 4432 C C . PHE C 1 114 ? 44.046 23.746 158.189 1.00 20.38 114 PHE C C 1
ATOM 4433 O O . PHE C 1 114 ? 45.125 24.029 158.708 1.00 19.54 114 PHE C O 1
ATOM 4441 N N . SER C 1 115 ? 43.866 22.597 157.567 1.00 20.26 115 SER C N 1
ATOM 4442 C CA . SER C 1 115 ? 44.910 21.595 157.424 1.00 21.43 115 SER C CA 1
ATOM 4443 C C . SER C 1 115 ? 46.167 22.229 156.831 1.00 19.19 115 SER C C 1
ATOM 4444 O O . SER C 1 115 ? 47.214 22.192 157.473 1.00 16.09 115 SER C O 1
ATOM 4447 N N . TYR C 1 116 ? 46.006 22.837 155.653 1.00 16.46 116 TYR C N 1
ATOM 4448 C CA . TYR C 1 116 ? 47.129 23.512 155.007 1.00 17.01 116 TYR C CA 1
ATOM 4449 C C . TYR C 1 116 ? 47.757 24.550 155.937 1.00 16.63 116 TYR C C 1
ATOM 4450 O O . TYR C 1 116 ? 48.959 24.514 156.167 1.00 17.38 116 TYR C O 1
ATOM 4459 N N . ALA C 1 117 ? 46.995 25.429 156.577 1.00 15.36 117 ALA C N 1
ATOM 4460 C CA . ALA C 1 117 ? 47.521 26.434 157.463 1.00 18.88 117 ALA C CA 1
ATOM 4461 C C . ALA C 1 117 ? 48.265 25.847 158.669 1.00 20.13 117 ALA C C 1
ATOM 4462 O O . ALA C 1 117 ? 49.251 26.446 159.122 1.00 16.16 117 ALA C O 1
ATOM 4464 N N . ARG C 1 118 ? 47.709 24.764 159.204 1.00 18.98 118 ARG C N 1
ATOM 4465 C CA . ARG C 1 118 ? 48.220 24.155 160.422 1.00 19.05 118 ARG C CA 1
ATOM 4466 C C . ARG C 1 118 ? 49.575 23.523 160.149 1.00 18.99 118 ARG C C 1
ATOM 4467 O O . ARG C 1 118 ? 50.511 23.759 160.903 1.00 20.10 118 ARG C O 1
ATOM 4475 N N . SER C 1 119 ? 49.707 22.847 159.010 1.00 17.80 119 SER C N 1
ATOM 4476 C CA . SER C 1 119 ? 50.987 22.293 158.612 1.00 18.18 119 SER C CA 1
ATOM 4477 C C . SER C 1 119 ? 52.042 23.388 158.508 1.00 17.72 119 SER C C 1
ATOM 4478 O O . SER C 1 119 ? 53.119 23.263 159.086 1.00 17.95 119 SER C O 1
ATOM 4481 N N . ILE C 1 120 ? 51.764 24.476 157.798 1.00 17.12 120 ILE C N 1
ATOM 4482 C CA . ILE C 1 120 ? 52.731 25.573 157.683 1.00 16.73 120 ILE C CA 1
ATOM 4483 C C . ILE C 1 120 ? 53.038 26.231 159.012 1.00 18.92 120 ILE C C 1
ATOM 4484 O O . ILE C 1 120 ? 54.187 26.536 159.366 1.00 17.45 120 ILE C O 1
ATOM 4489 N N . LEU C 1 121 ? 51.985 26.495 159.787 1.00 19.52 121 LEU C N 1
ATOM 4490 C CA . LEU C 1 121 ? 52.136 27.115 161.100 1.00 20.90 121 LEU C CA 1
ATOM 4491 C C . LEU C 1 121 ? 53.124 26.343 161.971 1.00 23.26 121 LEU C C 1
ATOM 4492 O O . LEU C 1 121 ? 54.140 26.866 162.436 1.00 24.36 121 LEU C O 1
ATOM 4497 N N . LEU C 1 122 ? 52.835 25.072 162.234 1.00 23.64 122 LEU C N 1
ATOM 4498 C CA . LEU C 1 122 ? 53.674 24.249 163.114 1.00 24.30 122 LEU C CA 1
ATOM 4499 C C . LEU C 1 122 ? 55.100 24.126 162.585 1.00 23.55 122 LEU C C 1
ATOM 4500 O O . LEU C 1 122 ? 56.090 24.238 163.330 1.00 22.49 122 LEU C O 1
ATOM 4505 N N . THR C 1 123 ? 55.265 23.953 161.278 1.00 21.51 123 THR C N 1
ATOM 4506 C CA . THR C 1 123 ? 56.611 23.873 160.700 1.00 20.80 123 THR C CA 1
ATOM 4507 C C . THR C 1 123 ? 57.338 25.209 160.844 1.00 20.84 123 THR C C 1
ATOM 4508 O O . THR C 1 123 ? 58.521 25.243 161.187 1.00 21.89 123 THR C O 1
ATOM 4512 N N . ALA C 1 124 ? 56.673 26.323 160.571 1.00 21.16 124 ALA C N 1
ATOM 4513 C CA . ALA C 1 124 ? 57.292 27.638 160.698 1.00 22.01 124 ALA C CA 1
ATOM 4514 C C . ALA C 1 124 ? 57.693 27.911 162.144 1.00 23.72 124 ALA C C 1
ATOM 4515 O O . ALA C 1 124 ? 58.794 28.400 162.384 1.00 24.70 124 ALA C O 1
ATOM 4517 N N . LEU C 1 125 ? 56.872 27.540 163.117 1.00 25.29 125 LEU C N 1
ATOM 4518 C CA . LEU C 1 125 ? 57.178 27.761 164.529 1.00 27.55 125 LEU C CA 1
ATOM 4519 C C . LEU C 1 125 ? 58.287 26.843 165.042 1.00 29.76 125 LEU C C 1
ATOM 4520 O O . LEU C 1 125 ? 59.012 27.253 165.958 1.00 29.51 125 LEU C O 1
ATOM 4525 N N . ALA C 1 126 ? 58.482 25.668 164.451 1.00 28.76 126 ALA C N 1
ATOM 4526 C CA . ALA C 1 126 ? 59.593 24.805 164.851 1.00 28.86 126 ALA C CA 1
ATOM 4527 C C . ALA C 1 126 ? 60.909 25.412 164.377 1.00 26.83 126 ALA C C 1
ATOM 4528 O O . ALA C 1 126 ? 61.883 25.415 165.118 1.00 29.71 126 ALA C O 1
ATOM 4530 N N . ARG C 1 127 ? 60.977 26.011 163.198 1.00 25.60 127 ARG C N 1
ATOM 4531 C CA . ARG C 1 127 ? 62.182 26.634 162.692 1.00 24.27 127 ARG C CA 1
ATOM 4532 C C . ARG C 1 127 ? 62.557 27.899 163.473 1.00 25.38 127 ARG C C 1
ATOM 4533 O O . ARG C 1 127 ? 63.730 28.266 163.568 1.00 23.22 127 ARG C O 1
ATOM 4541 N N . ASN C 1 128 ? 61.579 28.646 163.960 1.00 25.59 128 ASN C N 1
ATOM 4542 C CA . ASN C 1 128 ? 61.728 29.883 164.695 1.00 24.90 128 ASN C CA 1
ATOM 4543 C C . ASN C 1 128 ? 60.505 30.095 165.578 1.00 27.68 128 ASN C C 1
ATOM 4544 O O . ASN C 1 128 ? 59.470 30.609 165.146 1.00 28.91 128 ASN C O 1
ATOM 4549 N N . PRO C 1 129 ? 60.612 29.796 166.863 1.00 28.95 129 PRO C N 1
ATOM 4550 C CA . PRO C 1 129 ? 59.556 29.904 167.839 1.00 26.86 129 PRO C CA 1
ATOM 4551 C C . PRO C 1 129 ? 59.095 31.329 168.080 1.00 26.29 129 PRO C C 1
ATOM 4552 O O . PRO C 1 129 ? 58.022 31.513 168.665 1.00 24.85 129 PRO C O 1
ATOM 4556 N N . ASN C 1 130 ? 59.870 32.325 167.665 1.00 24.38 130 ASN C N 1
ATOM 4557 C CA . ASN C 1 130 ? 59.504 33.720 167.819 1.00 26.65 130 ASN C CA 1
ATOM 4558 C C . ASN C 1 130 ? 59.091 34.318 166.474 1.00 26.48 130 ASN C C 1
ATOM 4559 O O . ASN C 1 130 ? 59.072 35.542 166.322 1.00 26.47 130 ASN C O 1
ATOM 4564 N N . ARG C 1 131 ? 58.780 33.453 165.509 1.00 22.55 131 ARG C N 1
ATOM 4565 C CA . ARG C 1 131 ? 58.405 33.968 164.192 1.00 22.62 131 ARG C CA 1
ATOM 4566 C C . ARG C 1 131 ? 57.176 34.870 164.252 1.00 21.00 131 ARG C C 1
ATOM 4567 O O . ARG C 1 131 ? 56.216 34.501 164.934 1.00 17.28 131 ARG C O 1
ATOM 4575 N N . ASP C 1 132 ? 57.213 35.973 163.493 1.00 20.41 132 ASP C N 1
ATOM 4576 C CA . ASP C 1 132 ? 56.048 36.882 163.457 1.00 22.13 132 ASP C CA 1
ATOM 4577 C C . ASP C 1 132 ? 54.986 36.294 162.530 1.00 20.49 132 ASP C C 1
ATOM 4578 O O . ASP C 1 132 ? 55.189 36.243 161.314 1.00 19.95 132 ASP C O 1
ATOM 4583 N N . ILE C 1 133 ? 53.929 35.699 163.075 1.00 21.76 133 ILE C N 1
ATOM 4584 C CA . ILE C 1 133 ? 52.886 35.019 162.311 1.00 21.66 133 ILE C CA 1
ATOM 4585 C C . ILE C 1 133 ? 51.477 35.381 162.806 1.00 23.87 133 ILE C C 1
ATOM 4586 O O . ILE C 1 133 ? 51.233 35.292 164.008 1.00 24.82 133 ILE C O 1
ATOM 4591 N N . THR C 1 134 ? 50.542 35.696 161.916 1.00 21.93 134 THR C N 1
ATOM 4592 C CA . THR C 1 134 ? 49.146 35.956 162.259 1.00 21.72 134 THR C CA 1
ATOM 4593 C C . THR C 1 134 ? 48.265 34.976 161.472 1.00 20.80 134 THR C C 1
ATOM 4594 O O . THR C 1 134 ? 48.398 34.916 160.242 1.00 20.86 134 THR C O 1
ATOM 4598 N N . ILE C 1 135 ? 47.463 34.143 162.126 1.00 18.35 135 ILE C N 1
ATOM 4599 C CA . ILE C 1 135 ? 46.629 33.152 161.448 1.00 15.00 135 ILE C CA 1
ATOM 4600 C C . ILE C 1 135 ? 45.152 33.560 161.562 1.00 17.93 135 ILE C C 1
ATOM 4601 O O . ILE C 1 135 ? 44.612 33.854 162.637 1.00 14.58 135 ILE C O 1
ATOM 4606 N N . TYR C 1 136 ? 44.529 33.703 160.401 1.00 17.23 136 TYR C N 1
ATOM 4607 C CA . TYR C 1 136 ? 43.127 34.043 160.278 1.00 20.16 136 TYR C CA 1
ATOM 4608 C C . TYR C 1 136 ? 42.357 32.766 159.921 1.00 21.10 136 TYR C C 1
ATOM 4609 O O . TYR C 1 136 ? 42.712 32.013 159.012 1.00 21.57 136 TYR C O 1
ATOM 4618 N N . TRP C 1 137 ? 41.314 32.490 160.688 1.00 19.91 137 TRP C N 1
ATOM 4619 C CA . TRP C 1 137 ? 40.464 31.327 160.433 1.00 20.67 137 TRP C CA 1
ATOM 4620 C C . TRP C 1 137 ? 39.003 31.796 160.452 1.00 19.79 137 TRP C C 1
ATOM 4621 O O . TRP C 1 137 ? 38.512 32.235 161.497 1.00 15.90 137 TRP C O 1
ATOM 4632 N N . GLY C 1 138 ? 38.382 31.773 159.284 1.00 19.83 138 GLY C N 1
ATOM 4633 C CA . GLY C 1 138 ? 37.000 32.225 159.162 1.00 22.28 138 GLY C CA 1
ATOM 4634 C C . GLY C 1 138 ? 36.094 30.990 159.118 1.00 24.91 138 GLY C C 1
ATOM 4635 O O . GLY C 1 138 ? 36.479 29.921 158.653 1.00 24.06 138 GLY C O 1
ATOM 4636 N N . GLY C 1 139 ? 34.890 31.145 159.633 1.00 26.00 139 GLY C N 1
ATOM 4637 C CA . GLY C 1 139 ? 33.892 30.083 159.640 1.00 27.13 139 GLY C CA 1
ATOM 4638 C C . GLY C 1 139 ? 32.510 30.728 159.768 1.00 27.74 139 GLY C C 1
ATOM 4639 O O . GLY C 1 139 ? 32.406 31.812 160.340 1.00 25.17 139 GLY C O 1
ATOM 4640 N N . ARG C 1 140 ? 31.489 30.044 159.268 1.00 27.80 140 ARG C N 1
ATOM 4641 C CA . ARG C 1 140 ? 30.138 30.569 159.342 1.00 30.67 140 ARG C CA 1
ATOM 4642 C C . ARG C 1 140 ? 29.706 30.639 160.803 1.00 30.61 140 ARG C C 1
ATOM 4643 O O . ARG C 1 140 ? 29.114 31.641 161.196 1.00 29.39 140 ARG C O 1
ATOM 4651 N N . GLU C 1 141 ? 29.985 29.586 161.576 1.00 29.85 141 GLU C N 1
ATOM 4652 C CA . GLU C 1 141 ? 29.659 29.596 162.991 1.00 32.39 141 GLU C CA 1
ATOM 4653 C C . GLU C 1 141 ? 30.899 29.204 163.807 1.00 34.45 141 GLU C C 1
ATOM 4654 O O . GLU C 1 141 ? 31.839 28.559 163.347 1.00 33.69 141 GLU C O 1
ATOM 4660 N N . GLU C 1 142 ? 30.831 29.586 165.078 1.00 34.30 142 GLU C N 1
ATOM 4661 C CA . GLU C 1 142 ? 31.883 29.346 166.042 1.00 37.12 142 GLU C CA 1
ATOM 4662 C C . GLU C 1 142 ? 32.272 27.887 166.182 1.00 39.65 142 GLU C C 1
ATOM 4663 O O . GLU C 1 142 ? 33.466 27.593 166.368 1.00 41.00 142 GLU C O 1
ATOM 4669 N N . GLN C 1 143 ? 31.359 26.937 166.039 1.00 40.53 143 GLN C N 1
ATOM 4670 C CA . GLN C 1 143 ? 31.682 25.519 166.161 1.00 42.93 143 GLN C CA 1
ATOM 4671 C C . GLN C 1 143 ? 32.437 24.982 164.949 1.00 42.85 143 GLN C C 1
ATOM 4672 O O . GLN C 1 143 ? 33.068 23.922 165.031 1.00 41.63 143 GLN C O 1
ATOM 4678 N N . HIS C 1 144 ? 32.443 25.708 163.832 1.00 40.73 144 HIS C N 1
ATOM 4679 C CA . HIS C 1 144 ? 33.216 25.303 162.664 1.00 40.00 144 HIS C CA 1
ATOM 4680 C C . HIS C 1 144 ? 34.714 25.443 162.905 1.00 38.58 144 HIS C C 1
ATOM 4681 O O . HIS C 1 144 ? 35.499 24.749 162.255 1.00 39.65 144 HIS C O 1
ATOM 4688 N N . LEU C 1 145 ? 35.143 26.292 163.829 1.00 35.13 145 LEU C N 1
ATOM 4689 C CA . LEU C 1 145 ? 36.546 26.504 164.140 1.00 35.39 145 LEU C CA 1
ATOM 4690 C C . LEU C 1 145 ? 36.969 25.599 165.292 1.00 35.70 145 LEU C C 1
ATOM 4691 O O . LEU C 1 145 ? 37.282 26.026 166.400 1.00 34.77 145 LEU C O 1
ATOM 4696 N N . TYR C 1 146 ? 37.039 24.311 164.983 1.00 34.33 146 TYR C N 1
ATOM 4697 C CA . TYR C 1 146 ? 37.317 23.255 165.915 1.00 36.81 146 TYR C CA 1
ATOM 4698 C C . TYR C 1 146 ? 38.618 23.276 166.687 1.00 38.77 146 TYR C C 1
ATOM 4699 O O . TYR C 1 146 ? 38.592 22.682 167.786 1.00 38.19 146 TYR C O 1
ATOM 4708 N N . ASP C 1 147 ? 39.720 23.855 166.210 1.00 39.06 147 ASP C N 1
ATOM 4709 C CA . ASP C 1 147 ? 40.924 23.752 167.059 1.00 43.57 147 ASP C CA 1
ATOM 4710 C C . ASP C 1 147 ? 41.317 25.099 167.627 1.00 44.15 147 ASP C C 1
ATOM 4711 O O . ASP C 1 147 ? 42.477 25.497 167.652 1.00 46.64 147 ASP C O 1
ATOM 4716 N N . LEU C 1 148 ? 40.332 25.802 168.188 1.00 43.50 148 LEU C N 1
ATOM 4717 C CA . LEU C 1 148 ? 40.545 27.146 168.706 1.00 42.30 148 LEU C CA 1
ATOM 4718 C C . LEU C 1 148 ? 41.360 27.166 169.989 1.00 40.27 148 LEU C C 1
ATOM 4719 O O . LEU C 1 148 ? 42.372 27.875 170.038 1.00 37.16 148 LEU C O 1
ATOM 4724 N N . CYS C 1 149 ? 40.977 26.355 170.974 1.00 37.48 149 CYS C N 1
ATOM 4725 C CA . CYS C 1 149 ? 41.714 26.265 172.226 1.00 38.49 149 CYS C CA 1
ATOM 4726 C C . CYS C 1 149 ? 43.170 25.886 171.975 1.00 36.33 149 CYS C C 1
ATOM 4727 O O . CYS C 1 149 ? 44.082 26.487 172.530 1.00 35.22 149 CYS C O 1
ATOM 4730 N N . GLU C 1 150 ? 43.394 24.955 171.064 1.00 35.31 150 GLU C N 1
ATOM 4731 C CA . GLU C 1 150 ? 44.719 24.553 170.619 1.00 35.98 150 GLU C CA 1
ATOM 4732 C C . GLU C 1 150 ? 45.471 25.742 170.016 1.00 30.65 150 GLU C C 1
ATOM 4733 O O . GLU C 1 150 ? 46.614 25.982 170.393 1.00 26.98 150 GLU C O 1
ATOM 4739 N N . LEU C 1 151 ? 44.828 26.512 169.144 1.00 26.22 151 LEU C N 1
ATOM 4740 C CA . LEU C 1 151 ? 45.467 27.667 168.536 1.00 27.56 151 LEU C CA 1
ATOM 4741 C C . LEU C 1 151 ? 45.810 28.730 169.566 1.00 25.26 151 LEU C C 1
ATOM 4742 O O . LEU C 1 151 ? 46.877 29.340 169.522 1.00 25.71 151 LEU C O 1
ATOM 4747 N N . GLU C 1 152 ? 44.903 28.940 170.506 1.00 25.63 152 GLU C N 1
ATOM 4748 C CA . GLU C 1 152 ? 45.096 29.923 171.568 1.00 26.36 152 GLU C CA 1
ATOM 4749 C C . GLU C 1 152 ? 46.241 29.534 172.489 1.00 25.82 152 GLU C C 1
ATOM 4750 O O . GLU C 1 152 ? 47.076 30.386 172.831 1.00 27.22 152 GLU C O 1
ATOM 4756 N N . ALA C 1 153 ? 46.357 28.241 172.809 1.00 21.04 153 ALA C N 1
ATOM 4757 C CA . ALA C 1 153 ? 47.461 27.798 173.641 1.00 23.08 153 ALA C CA 1
ATOM 4758 C C . ALA C 1 153 ? 48.764 28.071 172.879 1.00 24.35 153 ALA C C 1
ATOM 4759 O O . ALA C 1 153 ? 49.705 28.558 173.497 1.00 23.27 153 ALA C O 1
ATOM 4761 N N . LEU C 1 154 ? 48.767 27.864 171.566 1.00 21.84 154 LEU C N 1
ATOM 4762 C CA . LEU C 1 154 ? 49.966 28.146 170.778 1.00 22.01 154 LEU C CA 1
ATOM 4763 C C . LEU C 1 154 ? 50.287 29.632 170.818 1.00 24.59 154 LEU C C 1
ATOM 4764 O O . LEU C 1 154 ? 51.444 30.008 171.050 1.00 24.79 154 LEU C O 1
ATOM 4769 N N . SER C 1 155 ? 49.271 30.501 170.662 1.00 22.60 155 SER C N 1
ATOM 4770 C CA . SER C 1 155 ? 49.520 31.932 170.703 1.00 23.74 155 SER C CA 1
ATOM 4771 C C . SER C 1 155 ? 50.079 32.377 172.052 1.00 23.01 155 SER C C 1
ATOM 4772 O O . SER C 1 155 ? 50.874 33.321 172.117 1.00 20.41 155 SER C O 1
ATOM 4775 N N . LEU C 1 156 ? 49.689 31.739 173.150 1.00 22.78 156 LEU C N 1
ATOM 4776 C CA . LEU C 1 156 ? 50.242 32.094 174.461 1.00 24.53 156 LEU C CA 1
ATOM 4777 C C . LEU C 1 156 ? 51.717 31.728 174.555 1.00 25.81 156 LEU C C 1
ATOM 4778 O O . LEU C 1 156 ? 52.518 32.460 175.125 1.00 23.95 156 LEU C O 1
ATOM 4783 N N . LYS C 1 157 ? 52.076 30.599 173.952 1.00 26.54 157 LYS C N 1
ATOM 4784 C CA . LYS C 1 157 ? 53.418 30.076 173.875 1.00 27.90 157 LYS C CA 1
ATOM 4785 C C . LYS C 1 157 ? 54.402 30.843 172.999 1.00 28.54 157 LYS C C 1
ATOM 4786 O O . LYS C 1 157 ? 55.566 30.988 173.377 1.00 28.47 157 LYS C O 1
ATOM 4792 N N . HIS C 1 158 ? 54.005 31.276 171.811 1.00 28.09 158 HIS C N 1
ATOM 4793 C CA . HIS C 1 158 ? 54.876 31.928 170.843 1.00 27.24 158 HIS C CA 1
ATOM 4794 C C . HIS C 1 158 ? 54.619 33.418 170.738 1.00 28.36 158 HIS C C 1
ATOM 4795 O O . HIS C 1 158 ? 53.563 33.901 170.337 1.00 26.86 158 HIS C O 1
ATOM 4802 N N . PRO C 1 159 ? 55.631 34.205 171.080 1.00 28.51 159 PRO C N 1
ATOM 4803 C CA . PRO C 1 159 ? 55.571 35.646 171.179 1.00 26.87 159 PRO C CA 1
ATOM 4804 C C . PRO C 1 159 ? 55.242 36.413 169.918 1.00 24.05 159 PRO C C 1
ATOM 4805 O O . PRO C 1 159 ? 54.687 37.501 170.072 1.00 22.00 159 PRO C O 1
ATOM 4809 N N . GLY C 1 160 ? 55.477 35.912 168.715 1.00 23.07 160 GLY C N 1
ATOM 4810 C CA . GLY C 1 160 ? 55.076 36.633 167.512 1.00 21.47 160 GLY C CA 1
ATOM 4811 C C . GLY C 1 160 ? 53.848 35.964 166.897 1.00 20.56 160 GLY C C 1
ATOM 4812 O O . GLY C 1 160 ? 53.483 36.275 165.758 1.00 19.01 160 GLY C O 1
ATOM 4813 N N . LEU C 1 161 ? 53.259 34.999 167.609 1.00 19.76 161 LEU C N 1
ATOM 4814 C CA . LEU C 1 161 ? 52.099 34.329 167.029 1.00 22.55 161 LEU C CA 1
ATOM 4815 C C . LEU C 1 161 ? 50.787 35.036 167.364 1.00 20.81 161 LEU C C 1
ATOM 4816 O O . LEU C 1 161 ? 50.557 35.265 168.544 1.00 18.56 161 LEU C O 1
ATOM 4821 N N . GLN C 1 162 ? 49.933 35.336 166.378 1.00 21.22 162 GLN C N 1
ATOM 4822 C CA . GLN C 1 162 ? 48.617 35.900 166.720 1.00 25.32 162 GLN C CA 1
ATOM 4823 C C . GLN C 1 162 ? 47.512 35.084 166.038 1.00 23.28 162 GLN C C 1
ATOM 4824 O O . GLN C 1 162 ? 47.567 34.814 164.844 1.00 20.59 162 GLN C O 1
ATOM 4830 N N . VAL C 1 163 ? 46.542 34.628 166.817 1.00 23.72 163 VAL C N 1
ATOM 4831 C CA . VAL C 1 163 ? 45.412 33.858 166.317 1.00 23.22 163 VAL C CA 1
ATOM 4832 C C . VAL C 1 163 ? 44.177 34.754 166.243 1.00 23.22 163 VAL C C 1
ATOM 4833 O O . VAL C 1 163 ? 43.795 35.349 167.247 1.00 20.37 163 VAL C O 1
ATOM 4837 N N . VAL C 1 164 ? 43.583 34.902 165.069 1.00 25.12 164 VAL C N 1
ATOM 4838 C CA . VAL C 1 164 ? 42.380 35.706 164.878 1.00 25.41 164 VAL C CA 1
ATOM 4839 C C . VAL C 1 164 ? 41.269 34.887 164.214 1.00 25.45 164 VAL C C 1
ATOM 4840 O O . VAL C 1 164 ? 41.180 34.779 162.994 1.00 24.36 164 VAL C O 1
ATOM 4844 N N . PRO C 1 165 ? 40.374 34.325 165.009 1.00 26.29 165 PRO C N 1
ATOM 4845 C CA . PRO C 1 165 ? 39.200 33.601 164.567 1.00 25.90 165 PRO C CA 1
ATOM 4846 C C . PRO C 1 165 ? 38.150 34.596 164.085 1.00 25.69 165 PRO C C 1
ATOM 4847 O O . PRO C 1 165 ? 38.056 35.671 164.677 1.00 26.32 165 PRO C O 1
ATOM 4851 N N . VAL C 1 166 ? 37.470 34.368 162.966 1.00 25.75 166 VAL C N 1
ATOM 4852 C CA . VAL C 1 166 ? 36.486 35.310 162.455 1.00 25.23 166 VAL C CA 1
ATOM 4853 C C . VAL C 1 166 ? 35.196 34.543 162.109 1.00 25.48 166 VAL C C 1
ATOM 4854 O O . VAL C 1 166 ? 35.156 33.684 161.228 1.00 20.03 166 VAL C O 1
ATOM 4858 N N . VAL C 1 167 ? 34.139 34.881 162.844 1.00 25.26 167 VAL C N 1
ATOM 4859 C CA . VAL C 1 167 ? 32.841 34.214 162.698 1.00 25.29 167 VAL C CA 1
ATOM 4860 C C . VAL C 1 167 ? 31.812 35.070 161.981 1.00 26.17 167 VAL C C 1
ATOM 4861 O O . VAL C 1 167 ? 31.522 36.177 162.443 1.00 26.27 167 VAL C O 1
ATOM 4865 N N . GLU C 1 168 ? 31.188 34.582 160.914 1.00 27.96 168 GLU C N 1
ATOM 4866 C CA . GLU C 1 168 ? 30.194 35.390 160.208 1.00 29.80 168 GLU C CA 1
ATOM 4867 C C . GLU C 1 168 ? 28.912 35.533 161.012 1.00 31.83 168 GLU C C 1
ATOM 4868 O O . GLU C 1 168 ? 28.314 36.609 161.027 1.00 33.99 168 GLU C O 1
ATOM 4874 N N . GLN C 1 169 ? 28.465 34.473 161.675 1.00 33.01 169 GLN C N 1
ATOM 4875 C CA . GLN C 1 169 ? 27.227 34.489 162.455 1.00 33.24 169 GLN C CA 1
ATOM 4876 C C . GLN C 1 169 ? 27.483 34.083 163.901 1.00 36.58 169 GLN C C 1
ATOM 4877 O O . GLN C 1 169 ? 27.404 32.925 164.322 1.00 36.43 169 GLN C O 1
ATOM 4883 N N . PRO C 1 170 ? 27.897 35.058 164.696 1.00 37.00 170 PRO C N 1
ATOM 4884 C CA . PRO C 1 170 ? 28.228 34.902 166.086 1.00 39.95 170 PRO C CA 1
ATOM 4885 C C . PRO C 1 170 ? 26.997 34.715 166.965 1.00 43.96 170 PRO C C 1
ATOM 4886 O O . PRO C 1 170 ? 25.893 35.157 166.672 1.00 42.38 170 PRO C O 1
ATOM 4890 N N . GLU C 1 171 ? 27.229 34.070 168.095 1.00 49.20 171 GLU C N 1
ATOM 4891 C CA . GLU C 1 171 ? 26.200 33.884 169.109 1.00 53.53 171 GLU C CA 1
ATOM 4892 C C . GLU C 1 171 ? 26.522 34.858 170.235 1.00 56.02 171 GLU C C 1
ATOM 4893 O O . GLU C 1 171 ? 27.479 35.629 170.146 1.00 54.85 171 GLU C O 1
ATOM 4899 N N . ALA C 1 172 ? 25.729 34.855 171.277 1.00 59.15 172 ALA C N 1
ATOM 4900 C CA . ALA C 1 172 ? 25.761 35.676 172.455 1.00 61.79 172 ALA C CA 1
ATOM 4901 C C . ALA C 1 172 ? 27.012 36.452 172.819 1.00 62.66 172 ALA C C 1
ATOM 4902 O O . ALA C 1 172 ? 27.062 37.670 172.602 1.00 61.57 172 ALA C O 1
ATOM 4904 N N . GLY C 1 173 ? 27.981 35.818 173.473 1.00 64.48 173 GLY C N 1
ATOM 4905 C CA . GLY C 1 173 ? 29.168 36.532 173.924 1.00 67.21 173 GLY C CA 1
ATOM 4906 C C . GLY C 1 173 ? 30.419 36.176 173.141 1.00 68.29 173 GLY C C 1
ATOM 4907 O O . GLY C 1 173 ? 31.243 35.402 173.631 1.00 68.08 173 GLY C O 1
ATOM 4908 N N . TRP C 1 174 ? 30.562 36.764 171.953 1.00 68.25 174 TRP C N 1
ATOM 4909 C CA . TRP C 1 174 ? 31.732 36.491 171.128 1.00 66.18 174 TRP C CA 1
ATOM 4910 C C . TRP C 1 174 ? 32.575 37.737 170.924 1.00 67.80 174 TRP C C 1
ATOM 4911 O O . TRP C 1 174 ? 32.187 38.639 170.175 1.00 69.24 174 TRP C O 1
ATOM 4922 N N . ARG C 1 175 ? 33.750 37.794 171.556 1.00 68.73 175 ARG C N 1
ATOM 4923 C CA . ARG C 1 175 ? 34.726 38.851 171.257 1.00 68.91 175 ARG C CA 1
ATOM 4924 C C . ARG C 1 175 ? 35.434 38.289 170.021 1.00 66.33 175 ARG C C 1
ATOM 4925 O O . ARG C 1 175 ? 34.905 37.298 169.491 1.00 67.70 175 ARG C O 1
ATOM 4933 N N . GLY C 1 176 ? 36.562 38.786 169.549 1.00 62.26 176 GLY C N 1
ATOM 4934 C CA . GLY C 1 176 ? 37.086 38.157 168.311 1.00 55.34 176 GLY C CA 1
ATOM 4935 C C . GLY C 1 176 ? 36.159 38.699 167.216 1.00 49.20 176 GLY C C 1
ATOM 4936 O O . GLY C 1 176 ? 35.056 39.182 167.458 1.00 48.08 176 GLY C O 1
ATOM 4937 N N . ARG C 1 177 ? 36.647 38.642 166.000 1.00 43.52 177 ARG C N 1
ATOM 4938 C CA . ARG C 1 177 ? 36.022 39.239 164.839 1.00 38.37 177 ARG C CA 1
ATOM 4939 C C . ARG C 1 177 ? 34.746 38.569 164.369 1.00 34.63 177 ARG C C 1
ATOM 4940 O O . ARG C 1 177 ? 34.381 37.454 164.736 1.00 31.35 177 ARG C O 1
ATOM 4948 N N . THR C 1 178 ? 34.064 39.294 163.490 1.00 33.53 178 THR C N 1
ATOM 4949 C CA . THR C 1 178 ? 32.752 38.936 162.982 1.00 33.88 178 THR C CA 1
ATOM 4950 C C . THR C 1 178 ? 32.559 39.070 161.494 1.00 33.27 178 THR C C 1
ATOM 4951 O O . THR C 1 178 ? 31.602 38.463 160.964 1.00 34.28 178 THR C O 1
ATOM 4955 N N . GLY C 1 179 ? 33.376 39.788 160.725 1.00 32.76 179 GLY C N 1
ATOM 4956 C CA . GLY C 1 179 ? 32.991 39.821 159.276 1.00 31.93 179 GLY C CA 1
ATOM 4957 C C . GLY C 1 179 ? 33.343 38.505 158.590 1.00 26.89 179 GLY C C 1
ATOM 4958 O O . GLY C 1 179 ? 33.002 37.378 158.923 1.00 26.15 179 GLY C O 1
ATOM 4959 N N . THR C 1 180 ? 34.099 38.688 157.533 1.00 22.46 180 THR C N 1
ATOM 4960 C CA . THR C 1 180 ? 34.771 37.722 156.705 1.00 18.81 180 THR C CA 1
ATOM 4961 C C . THR C 1 180 ? 36.269 37.972 156.979 1.00 18.48 180 THR C C 1
ATOM 4962 O O . THR C 1 180 ? 36.633 39.038 157.498 1.00 17.33 180 THR C O 1
ATOM 4966 N N . VAL C 1 181 ? 37.105 37.030 156.598 1.00 15.58 181 VAL C N 1
ATOM 4967 C CA . VAL C 1 181 ? 38.532 37.159 156.822 1.00 17.12 181 VAL C CA 1
ATOM 4968 C C . VAL C 1 181 ? 39.171 38.257 155.998 1.00 17.02 181 VAL C C 1
ATOM 4969 O O . VAL C 1 181 ? 40.001 38.964 156.584 1.00 14.43 181 VAL C O 1
ATOM 4973 N N . LEU C 1 182 ? 38.821 38.438 154.730 1.00 16.39 182 LEU C N 1
ATOM 4974 C CA . LEU C 1 182 ? 39.455 39.464 153.911 1.00 17.46 182 LEU C CA 1
ATOM 4975 C C . LEU C 1 182 ? 39.330 40.851 154.513 1.00 20.01 182 LEU C C 1
ATOM 4976 O O . LEU C 1 182 ? 40.346 41.564 154.581 1.00 20.78 182 LEU C O 1
ATOM 4981 N N . THR C 1 183 ? 38.158 41.234 155.025 1.00 19.71 183 THR C N 1
ATOM 4982 C CA . THR C 1 183 ? 37.983 42.529 155.675 1.00 20.71 183 THR C CA 1
ATOM 4983 C C . THR C 1 183 ? 38.851 42.642 156.924 1.00 21.96 183 THR C C 1
ATOM 4984 O O . THR C 1 183 ? 39.476 43.687 157.128 1.00 22.44 183 THR C O 1
ATOM 4988 N N . ALA C 1 184 ? 38.961 41.585 157.731 1.00 20.07 184 ALA C N 1
ATOM 4989 C CA . ALA C 1 184 ? 39.761 41.642 158.948 1.00 21.46 184 ALA C CA 1
ATOM 4990 C C . ALA C 1 184 ? 41.255 41.818 158.661 1.00 21.46 184 ALA C C 1
ATOM 4991 O O . ALA C 1 184 ? 41.959 42.515 159.394 1.00 19.41 184 ALA C O 1
ATOM 4993 N N . VAL C 1 185 ? 41.728 41.230 157.573 1.00 19.98 185 VAL C N 1
ATOM 4994 C CA . VAL C 1 185 ? 43.135 41.368 157.206 1.00 21.88 185 VAL C CA 1
ATOM 4995 C C . VAL C 1 185 ? 43.370 42.831 156.824 1.00 21.41 185 VAL C C 1
ATOM 4996 O O . VAL C 1 185 ? 44.328 43.434 157.300 1.00 16.83 185 VAL C O 1
ATOM 5000 N N . LEU C 1 186 ? 42.482 43.408 156.014 1.00 23.61 186 LEU C N 1
ATOM 5001 C CA . LEU C 1 186 ? 42.584 44.787 155.572 1.00 24.31 186 LEU C CA 1
ATOM 5002 C C . LEU C 1 186 ? 42.626 45.733 156.778 1.00 23.54 186 LEU C C 1
ATOM 5003 O O . LEU C 1 186 ? 43.440 46.641 156.806 1.00 20.64 186 LEU C O 1
ATOM 5008 N N . GLN C 1 187 ? 41.744 45.473 157.737 1.00 23.45 187 GLN C N 1
ATOM 5009 C CA . GLN C 1 187 ? 41.670 46.249 158.955 1.00 25.32 187 GLN C CA 1
ATOM 5010 C C . GLN C 1 187 ? 42.934 46.150 159.807 1.00 25.06 187 GLN C C 1
ATOM 5011 O O . GLN C 1 187 ? 43.293 47.166 160.416 1.00 23.13 187 GLN C O 1
ATOM 5017 N N . ASP C 1 188 ? 43.601 45.009 159.890 1.00 23.44 188 ASP C N 1
ATOM 5018 C CA . ASP C 1 188 ? 44.790 44.923 160.733 1.00 22.88 188 ASP C CA 1
ATOM 5019 C C . ASP C 1 188 ? 46.063 45.404 160.055 1.00 21.31 188 ASP C C 1
ATOM 5020 O O . ASP C 1 188 ? 47.097 45.524 160.719 1.00 20.34 188 ASP C O 1
ATOM 5025 N N . HIS C 1 189 ? 46.118 45.535 158.727 1.00 22.11 189 HIS C N 1
ATOM 5026 C CA . HIS C 1 189 ? 47.372 45.871 158.054 1.00 23.14 189 HIS C CA 1
ATOM 5027 C C . HIS C 1 189 ? 47.203 47.014 157.071 1.00 23.44 189 HIS C C 1
ATOM 5028 O O . HIS C 1 189 ? 46.484 46.866 156.083 1.00 24.52 189 HIS C O 1
ATOM 5035 N N . GLY C 1 190 ? 47.909 48.109 157.305 1.00 23.96 190 GLY C N 1
ATOM 5036 C CA . GLY C 1 190 ? 47.843 49.282 156.438 1.00 24.79 190 GLY C CA 1
ATOM 5037 C C . GLY C 1 190 ? 48.491 48.980 155.092 1.00 26.15 190 GLY C C 1
ATOM 5038 O O . GLY C 1 190 ? 47.959 49.382 154.052 1.00 26.25 190 GLY C O 1
ATOM 5039 N N . THR C 1 191 ? 49.623 48.281 155.118 1.00 24.05 191 THR C N 1
ATOM 5040 C CA . THR C 1 191 ? 50.302 47.816 153.935 1.00 23.76 191 THR C CA 1
ATOM 5041 C C . THR C 1 191 ? 50.650 46.320 154.083 1.00 24.59 191 THR C C 1
ATOM 5042 O O . THR C 1 191 ? 51.082 45.908 155.163 1.00 25.74 191 THR C O 1
ATOM 5046 N N . LEU C 1 192 ? 50.601 45.602 152.964 1.00 23.27 192 LEU C N 1
ATOM 5047 C CA . LEU C 1 192 ? 50.960 44.179 153.020 1.00 21.42 192 LEU C CA 1
ATOM 5048 C C . LEU C 1 192 ? 52.200 43.914 152.180 1.00 19.91 192 LEU C C 1
ATOM 5049 O O . LEU C 1 192 ? 52.613 42.786 151.958 1.00 19.65 192 LEU C O 1
ATOM 5054 N N . ALA C 1 193 ? 52.895 44.980 151.793 1.00 18.67 193 ALA C N 1
ATOM 5055 C CA . ALA C 1 193 ? 54.094 44.897 150.974 1.00 20.28 193 ALA C CA 1
ATOM 5056 C C . ALA C 1 193 ? 55.209 44.055 151.590 1.00 16.98 193 ALA C C 1
ATOM 5057 O O . ALA C 1 193 ? 55.929 43.384 150.859 1.00 18.24 193 ALA C O 1
ATOM 5059 N N . GLU C 1 194 ? 55.413 44.037 152.885 1.00 17.20 194 GLU C N 1
ATOM 5060 C CA . GLU C 1 194 ? 56.430 43.250 153.537 1.00 21.13 194 GLU C CA 1
ATOM 5061 C C . GLU C 1 194 ? 56.018 41.821 153.877 1.00 21.22 194 GLU C C 1
ATOM 5062 O O . GLU C 1 194 ? 56.904 41.123 154.398 1.00 23.10 194 GLU C O 1
ATOM 5068 N N . HIS C 1 195 ? 54.801 41.373 153.617 1.00 19.25 195 HIS C N 1
ATOM 5069 C CA . HIS C 1 195 ? 54.443 40.032 154.097 1.00 18.92 195 HIS C CA 1
ATOM 5070 C C . HIS C 1 195 ? 54.502 38.883 153.112 1.00 17.77 195 HIS C C 1
ATOM 5071 O O . HIS C 1 195 ? 54.535 39.011 151.894 1.00 18.81 195 HIS C O 1
ATOM 5078 N N . ASP C 1 196 ? 54.497 37.687 153.660 1.00 17.56 196 ASP C N 1
ATOM 5079 C CA . ASP C 1 196 ? 54.352 36.404 152.989 1.00 17.71 196 ASP C CA 1
ATOM 5080 C C . ASP C 1 196 ? 52.954 35.918 153.393 1.00 16.42 196 ASP C C 1
ATOM 5081 O O . ASP C 1 196 ? 52.690 35.855 154.584 1.00 17.39 196 ASP C O 1
ATOM 5086 N N . ILE C 1 197 ? 52.058 35.753 152.443 1.00 19.61 197 ILE C N 1
ATOM 5087 C CA . ILE C 1 197 ? 50.659 35.451 152.743 1.00 20.15 197 ILE C CA 1
ATOM 5088 C C . ILE C 1 197 ? 50.311 34.092 152.163 1.00 17.28 197 ILE C C 1
ATOM 5089 O O . ILE C 1 197 ? 50.569 33.875 150.980 1.00 18.31 197 ILE C O 1
ATOM 5094 N N . TYR C 1 198 ? 49.752 33.234 153.005 1.00 15.88 198 TYR C N 1
ATOM 5095 C CA . TYR C 1 198 ? 49.384 31.871 152.581 1.00 17.13 198 TYR C CA 1
ATOM 5096 C C . TYR C 1 198 ? 47.887 31.655 152.777 1.00 14.85 198 TYR C C 1
ATOM 5097 O O . TYR C 1 198 ? 47.340 31.996 153.820 1.00 10.42 198 TYR C O 1
ATOM 5106 N N . ILE C 1 199 ? 47.238 31.114 151.758 1.00 16.12 199 ILE C N 1
ATOM 5107 C CA . ILE C 1 199 ? 45.811 30.988 151.711 1.00 18.49 199 ILE C CA 1
ATOM 5108 C C . ILE C 1 199 ? 45.289 29.607 151.325 1.00 18.94 199 ILE C C 1
ATOM 5109 O O . ILE C 1 199 ? 45.610 29.087 150.261 1.00 20.08 199 ILE C O 1
ATOM 5114 N N . ALA C 1 200 ? 44.373 29.091 152.134 1.00 18.63 200 ALA C N 1
ATOM 5115 C CA . ALA C 1 200 ? 43.636 27.889 151.803 1.00 21.98 200 ALA C CA 1
ATOM 5116 C C . ALA C 1 200 ? 42.143 28.125 152.092 1.00 25.06 200 ALA C C 1
ATOM 5117 O O . ALA C 1 200 ? 41.784 28.684 153.127 1.00 24.33 200 ALA C O 1
ATOM 5119 N N . GLY C 1 201 ? 41.307 27.591 151.218 1.00 24.77 201 GLY C N 1
ATOM 5120 C CA . GLY C 1 201 ? 39.855 27.666 151.386 1.00 27.21 201 GLY C CA 1
ATOM 5121 C C . GLY C 1 201 ? 39.248 27.578 149.983 1.00 26.74 201 GLY C C 1
ATOM 5122 O O . GLY C 1 201 ? 39.873 26.976 149.112 1.00 25.46 201 GLY C O 1
ATOM 5123 N N . ARG C 1 202 ? 38.128 28.243 149.770 1.00 28.38 202 ARG C N 1
ATOM 5124 C CA . ARG C 1 202 ? 37.553 28.264 148.420 1.00 30.71 202 ARG C CA 1
ATOM 5125 C C . ARG C 1 202 ? 38.452 29.048 147.477 1.00 30.65 202 ARG C C 1
ATOM 5126 O O . ARG C 1 202 ? 38.943 30.143 147.769 1.00 29.40 202 ARG C O 1
ATOM 5134 N N . PHE C 1 203 ? 38.627 28.537 146.261 1.00 31.67 203 PHE C N 1
ATOM 5135 C CA . PHE C 1 203 ? 39.432 29.165 145.232 1.00 29.80 203 PHE C CA 1
ATOM 5136 C C . PHE C 1 203 ? 38.947 30.555 144.869 1.00 30.22 203 PHE C C 1
ATOM 5137 O O . PHE C 1 203 ? 39.777 31.454 144.647 1.00 30.35 203 PHE C O 1
ATOM 5145 N N . GLU C 1 204 ? 37.632 30.780 144.860 1.00 28.56 204 GLU C N 1
ATOM 5146 C CA . GLU C 1 204 ? 37.150 32.129 144.579 1.00 31.33 204 GLU C CA 1
ATOM 5147 C C . GLU C 1 204 ? 37.605 33.097 145.673 1.00 29.59 204 GLU C C 1
ATOM 5148 O O . GLU C 1 204 ? 38.077 34.191 145.343 1.00 29.16 204 GLU C O 1
ATOM 5154 N N . MET C 1 205 ? 37.532 32.674 146.936 1.00 23.37 205 MET C N 1
ATOM 5155 C CA . MET C 1 205 ? 37.984 33.544 148.016 1.00 23.04 205 MET C CA 1
ATOM 5156 C C . MET C 1 205 ? 39.466 33.878 147.835 1.00 22.25 205 MET C C 1
ATOM 5157 O O . MET C 1 205 ? 39.871 35.026 147.967 1.00 19.42 205 MET C O 1
ATOM 5162 N N . ALA C 1 206 ? 40.296 32.876 147.554 1.00 23.16 206 ALA C N 1
ATOM 5163 C CA . ALA C 1 206 ? 41.723 33.044 147.334 1.00 21.79 206 ALA C CA 1
ATOM 5164 C C . ALA C 1 206 ? 41.976 33.972 146.158 1.00 20.55 206 ALA C C 1
ATOM 5165 O O . ALA C 1 206 ? 42.821 34.853 146.227 1.00 22.66 206 ALA C O 1
ATOM 5167 N N . LYS C 1 207 ? 41.283 33.785 145.059 1.00 22.46 207 LYS C N 1
ATOM 5168 C CA . LYS C 1 207 ? 41.334 34.644 143.886 1.00 23.94 207 LYS C CA 1
ATOM 5169 C C . LYS C 1 207 ? 41.027 36.091 144.260 1.00 24.52 207 LYS C C 1
ATOM 5170 O O . LYS C 1 207 ? 41.812 36.999 143.946 1.00 23.88 207 LYS C O 1
ATOM 5176 N N . ILE C 1 208 ? 39.933 36.349 144.975 1.00 21.60 208 ILE C N 1
ATOM 5177 C CA . ILE C 1 208 ? 39.625 37.733 145.367 1.00 20.53 208 ILE C CA 1
ATOM 5178 C C . ILE C 1 208 ? 40.660 38.286 146.339 1.00 19.86 208 ILE C C 1
ATOM 5179 O O . ILE C 1 208 ? 40.971 39.483 146.220 1.00 14.36 208 ILE C O 1
ATOM 5184 N N . ALA C 1 209 ? 41.135 37.467 147.290 1.00 19.24 209 ALA C N 1
ATOM 5185 C CA . ALA C 1 209 ? 42.121 37.944 148.265 1.00 20.37 209 ALA C CA 1
ATOM 5186 C C . ALA C 1 209 ? 43.432 38.356 147.595 1.00 20.62 209 ALA C C 1
ATOM 5187 O O . ALA C 1 209 ? 43.952 39.439 147.878 1.00 21.34 209 ALA C O 1
ATOM 5189 N N . ARG C 1 210 ? 43.948 37.563 146.666 1.00 21.89 210 ARG C N 1
ATOM 5190 C CA . ARG C 1 210 ? 45.153 37.971 145.955 1.00 24.63 210 ARG C CA 1
ATOM 5191 C C . ARG C 1 210 ? 44.934 39.359 145.334 1.00 24.77 210 ARG C C 1
ATOM 5192 O O . ARG C 1 210 ? 45.725 40.276 145.558 1.00 24.50 210 ARG C O 1
ATOM 5200 N N . ASP C 1 211 ? 43.902 39.481 144.507 1.00 24.03 211 ASP C N 1
ATOM 5201 C CA . ASP C 1 211 ? 43.638 40.745 143.806 1.00 24.11 211 ASP C CA 1
ATOM 5202 C C . ASP C 1 211 ? 43.427 41.895 144.777 1.00 22.78 211 ASP C C 1
ATOM 5203 O O . ASP C 1 211 ? 44.051 42.953 144.647 1.00 19.84 211 ASP C O 1
ATOM 5208 N N . LEU C 1 212 ? 42.624 41.677 145.819 1.00 21.06 212 LEU C N 1
ATOM 5209 C CA . LEU C 1 212 ? 42.379 42.703 146.827 1.00 21.13 212 LEU C CA 1
ATOM 5210 C C . LEU C 1 212 ? 43.653 43.195 147.509 1.00 19.03 212 LEU C C 1
ATOM 5211 O O . LEU C 1 212 ? 43.859 44.407 147.685 1.00 16.07 212 LEU C O 1
ATOM 5216 N N . PHE C 1 213 ? 44.464 42.244 147.987 1.00 16.00 213 PHE C N 1
ATOM 5217 C CA . PHE C 1 213 ? 45.673 42.607 148.730 1.00 20.34 213 PHE C CA 1
ATOM 5218 C C . PHE C 1 213 ? 46.698 43.300 147.838 1.00 20.14 213 PHE C C 1
ATOM 5219 O O . PHE C 1 213 ? 47.379 44.220 148.287 1.00 20.16 213 PHE C O 1
ATOM 5227 N N . CYS C 1 214 ? 46.866 42.832 146.609 1.00 20.78 214 CYS C N 1
ATOM 5228 C CA . CYS C 1 214 ? 47.817 43.472 145.696 1.00 23.57 214 CYS C CA 1
ATOM 5229 C C . CYS C 1 214 ? 47.275 44.858 145.327 1.00 24.92 214 CYS C C 1
ATOM 5230 O O . CYS C 1 214 ? 47.992 45.850 145.440 1.00 25.75 214 CYS C O 1
ATOM 5233 N N . SER C 1 215 ? 46.011 44.965 144.977 1.00 25.06 215 SER C N 1
ATOM 5234 C CA . SER C 1 215 ? 45.410 46.230 144.565 1.00 28.75 215 SER C CA 1
ATOM 5235 C C . SER C 1 215 ? 45.249 47.250 145.674 1.00 26.84 215 SER C C 1
ATOM 5236 O O . SER C 1 215 ? 45.665 48.399 145.485 1.00 29.75 215 SER C O 1
ATOM 5239 N N . GLU C 1 216 ? 44.701 46.909 146.829 1.00 23.73 216 GLU C N 1
ATOM 5240 C CA . GLU C 1 216 ? 44.468 47.856 147.897 1.00 22.88 216 GLU C CA 1
ATOM 5241 C C . GLU C 1 216 ? 45.531 47.922 148.994 1.00 23.19 216 GLU C C 1
ATOM 5242 O O . GLU C 1 216 ? 45.430 48.837 149.841 1.00 21.73 216 GLU C O 1
ATOM 5248 N N . ARG C 1 217 ? 46.402 46.917 149.102 1.00 19.15 217 ARG C N 1
ATOM 5249 C CA . ARG C 1 217 ? 47.366 46.918 150.214 1.00 16.34 217 ARG C CA 1
ATOM 5250 C C . ARG C 1 217 ? 48.813 46.796 149.767 1.00 16.88 217 ARG C C 1
ATOM 5251 O O . ARG C 1 217 ? 49.758 46.485 150.516 1.00 18.15 217 ARG C O 1
ATOM 5259 N N . ASN C 1 218 ? 49.028 46.963 148.462 1.00 17.09 218 ASN C N 1
ATOM 5260 C CA . ASN C 1 218 ? 50.374 46.858 147.902 1.00 21.73 218 ASN C CA 1
ATOM 5261 C C . ASN C 1 218 ? 51.060 45.518 148.154 1.00 21.17 218 ASN C C 1
ATOM 5262 O O . ASN C 1 218 ? 52.277 45.487 148.382 1.00 18.84 218 ASN C O 1
ATOM 5267 N N . ALA C 1 219 ? 50.328 44.403 148.149 1.00 20.69 219 ALA C N 1
ATOM 5268 C CA . ALA C 1 219 ? 50.965 43.116 148.415 1.00 19.59 219 ALA C CA 1
ATOM 5269 C C . ALA C 1 219 ? 51.859 42.683 147.273 1.00 15.75 219 ALA C C 1
ATOM 5270 O O . ALA C 1 219 ? 51.646 43.040 146.117 1.00 16.43 219 ALA C O 1
ATOM 5272 N N . ARG C 1 220 ? 52.831 41.845 147.571 1.00 17.58 220 ARG C N 1
ATOM 5273 C CA . ARG C 1 220 ? 53.688 41.248 146.533 1.00 18.29 220 ARG C CA 1
ATOM 5274 C C . ARG C 1 220 ? 52.960 40.021 145.974 1.00 20.22 220 ARG C C 1
ATOM 5275 O O . ARG C 1 220 ? 52.865 38.953 146.626 1.00 17.49 220 ARG C O 1
ATOM 5283 N N . GLU C 1 221 ? 52.576 40.074 144.706 1.00 18.69 221 GLU C N 1
ATOM 5284 C CA . GLU C 1 221 ? 51.905 38.973 144.030 1.00 23.04 221 GLU C CA 1
ATOM 5285 C C . GLU C 1 221 ? 52.738 37.694 144.020 1.00 22.65 221 GLU C C 1
ATOM 5286 O O . GLU C 1 221 ? 52.184 36.585 144.107 1.00 22.02 221 GLU C O 1
ATOM 5292 N N . ASP C 1 222 ? 54.064 37.822 143.996 1.00 18.06 222 ASP C N 1
ATOM 5293 C CA . ASP C 1 222 ? 54.978 36.690 143.983 1.00 17.20 222 ASP C CA 1
ATOM 5294 C C . ASP C 1 222 ? 55.123 36.107 145.384 1.00 16.96 222 ASP C C 1
ATOM 5295 O O . ASP C 1 222 ? 55.728 35.048 145.537 1.00 17.88 222 ASP C O 1
ATOM 5300 N N . ARG C 1 223 ? 54.616 36.817 146.391 1.00 17.55 223 ARG C N 1
ATOM 5301 C CA . ARG C 1 223 ? 54.665 36.314 147.763 1.00 17.64 223 ARG C CA 1
ATOM 5302 C C . ARG C 1 223 ? 53.251 35.947 148.232 1.00 17.35 223 ARG C C 1
ATOM 5303 O O . ARG C 1 223 ? 52.976 35.884 149.431 1.00 16.23 223 ARG C O 1
ATOM 5311 N N . LEU C 1 224 ? 52.343 35.738 147.287 1.00 17.29 224 LEU C N 1
ATOM 5312 C CA . LEU C 1 224 ? 50.981 35.270 147.540 1.00 18.80 224 LEU C CA 1
ATOM 5313 C C . LEU C 1 224 ? 50.953 33.774 147.190 1.00 15.26 224 LEU C C 1
ATOM 5314 O O . LEU C 1 224 ? 51.103 33.442 146.014 1.00 17.15 224 LEU C O 1
ATOM 5319 N N . PHE C 1 225 ? 50.890 32.907 148.179 1.00 13.79 225 PHE C N 1
ATOM 5320 C CA . PHE C 1 225 ? 50.902 31.473 147.987 1.00 15.46 225 PHE C CA 1
ATOM 5321 C C . PHE C 1 225 ? 49.570 30.766 148.268 1.00 15.10 225 PHE C C 1
ATOM 5322 O O . PHE C 1 225 ? 48.854 31.121 149.212 1.00 15.34 225 PHE C O 1
ATOM 5330 N N . GLY C 1 226 ? 49.258 29.705 147.512 1.00 11.87 226 GLY C N 1
ATOM 5331 C CA . GLY C 1 226 ? 48.024 28.960 147.823 1.00 10.63 226 GLY C CA 1
ATOM 5332 C C . GLY C 1 226 ? 47.699 28.048 146.658 1.00 13.64 226 GLY C C 1
ATOM 5333 O O . GLY C 1 226 ? 48.025 28.403 145.510 1.00 11.31 226 GLY C O 1
ATOM 5334 N N . ASP C 1 227 ? 47.081 26.889 146.966 1.00 11.00 227 ASP C N 1
ATOM 5335 C CA . ASP C 1 227 ? 46.783 25.941 145.896 1.00 12.71 227 ASP C CA 1
ATOM 5336 C C . ASP C 1 227 ? 45.924 26.529 144.791 1.00 14.02 227 ASP C C 1
ATOM 5337 O O . ASP C 1 227 ? 46.054 26.178 143.604 1.00 13.29 227 ASP C O 1
ATOM 5342 N N . ALA C 1 228 ? 45.031 27.458 145.121 1.00 14.73 228 ALA C N 1
ATOM 5343 C CA . ALA C 1 228 ? 44.166 28.069 144.105 1.00 19.93 228 ALA C CA 1
ATOM 5344 C C . ALA C 1 228 ? 45.008 28.733 143.021 1.00 21.47 228 ALA C C 1
ATOM 5345 O O . ALA C 1 228 ? 44.647 28.755 141.835 1.00 21.69 228 ALA C O 1
ATOM 5347 N N . PHE C 1 229 ? 46.175 29.284 143.377 1.00 21.62 229 PHE C N 1
ATOM 5348 C CA . PHE C 1 229 ? 47.041 29.919 142.382 1.00 22.78 229 PHE C CA 1
ATOM 5349 C C . PHE C 1 229 ? 47.680 28.939 141.427 1.00 25.19 229 PHE C C 1
ATOM 5350 O O . PHE C 1 229 ? 48.185 29.398 140.404 1.00 23.51 229 PHE C O 1
ATOM 5358 N N . ALA C 1 230 ? 47.607 27.615 141.571 1.00 29.64 230 ALA C N 1
ATOM 5359 C CA . ALA C 1 230 ? 48.159 26.705 140.585 1.00 35.57 230 ALA C CA 1
ATOM 5360 C C . ALA C 1 230 ? 47.271 26.525 139.360 1.00 42.94 230 ALA C C 1
ATOM 5361 O O . ALA C 1 230 ? 47.707 25.857 138.418 1.00 43.14 230 ALA C O 1
ATOM 5363 N N . PHE C 1 231 ? 46.021 26.981 139.359 1.00 50.79 231 PHE C N 1
ATOM 5364 C CA . PHE C 1 231 ? 45.184 26.667 138.180 1.00 61.63 231 PHE C CA 1
ATOM 5365 C C . PHE C 1 231 ? 45.373 27.633 137.040 1.00 68.12 231 PHE C C 1
ATOM 5366 O O . PHE C 1 231 ? 45.456 28.851 137.177 1.00 68.46 231 PHE C O 1
ATOM 5374 N N . ILE C 1 232 ? 45.655 27.048 135.861 1.00 73.94 232 ILE C N 1
ATOM 5375 C CA . ILE C 1 232 ? 45.974 27.833 134.667 1.00 78.53 232 ILE C CA 1
ATOM 5376 C C . ILE C 1 232 ? 45.107 27.380 133.501 1.00 80.34 232 ILE C C 1
ATOM 5377 O O . ILE C 1 232 ? 44.505 28.253 132.831 1.00 81.49 232 ILE C O 1
ATOM 5383 N N . THR D 1 1 ? 3.500 31.262 140.517 1.00 16.94 1 THR D N 1
ATOM 5384 C CA . THR D 1 1 ? 2.698 30.404 139.607 1.00 24.33 1 THR D CA 1
ATOM 5385 C C . THR D 1 1 ? 3.549 29.392 138.845 1.00 24.91 1 THR D C 1
ATOM 5386 O O . THR D 1 1 ? 4.674 29.719 138.464 1.00 26.88 1 THR D O 1
ATOM 5390 N N . THR D 1 2 ? 3.016 28.186 138.662 1.00 22.87 2 THR D N 1
ATOM 5391 C CA . THR D 1 2 ? 3.723 27.098 137.988 1.00 24.13 2 THR D CA 1
ATOM 5392 C C . THR D 1 2 ? 3.167 26.926 136.582 1.00 25.95 2 THR D C 1
ATOM 5393 O O . THR D 1 2 ? 1.981 26.664 136.417 1.00 26.63 2 THR D O 1
ATOM 5397 N N . LEU D 1 3 ? 3.985 27.162 135.569 1.00 25.57 3 LEU D N 1
ATOM 5398 C CA . LEU D 1 3 ? 3.565 27.189 134.190 1.00 27.54 3 LEU D CA 1
ATOM 5399 C C . LEU D 1 3 ? 4.422 26.368 133.240 1.00 29.70 3 LEU D C 1
ATOM 5400 O O . LEU D 1 3 ? 5.649 26.376 133.319 1.00 30.41 3 LEU D O 1
ATOM 5405 N N . SER D 1 4 ? 3.751 25.747 132.271 1.00 29.44 4 SER D N 1
ATOM 5406 C CA . SER D 1 4 ? 4.467 24.983 131.245 1.00 28.90 4 SER D CA 1
ATOM 5407 C C . SER D 1 4 ? 4.926 25.983 130.189 1.00 25.48 4 SER D C 1
ATOM 5408 O O . SER D 1 4 ? 4.137 26.859 129.840 1.00 24.28 4 SER D O 1
ATOM 5411 N N . CYS D 1 5 ? 6.163 25.922 129.724 1.00 24.62 5 CYS D N 1
ATOM 5412 C CA . CYS D 1 5 ? 6.626 26.901 128.750 1.00 26.40 5 CYS D CA 1
ATOM 5413 C C . CYS D 1 5 ? 7.238 26.265 127.506 1.00 25.78 5 CYS D C 1
ATOM 5414 O O . CYS D 1 5 ? 7.938 25.267 127.580 1.00 23.87 5 CYS D O 1
ATOM 5417 N N . LYS D 1 6 ? 6.971 26.877 126.354 1.00 26.66 6 LYS D N 1
ATOM 5418 C CA . LYS D 1 6 ? 7.583 26.403 125.111 1.00 29.48 6 LYS D CA 1
ATOM 5419 C C . LYS D 1 6 ? 8.939 27.112 124.961 1.00 27.95 6 LYS D C 1
ATOM 5420 O O . LYS D 1 6 ? 9.060 28.305 125.246 1.00 26.18 6 LYS D O 1
ATOM 5426 N N . VAL D 1 7 ? 9.959 26.336 124.615 1.00 27.18 7 VAL D N 1
ATOM 5427 C CA . VAL D 1 7 ? 11.277 26.918 124.374 1.00 28.73 7 VAL D CA 1
ATOM 5428 C C . VAL D 1 7 ? 11.307 27.292 122.884 1.00 27.84 7 VAL D C 1
ATOM 5429 O O . VAL D 1 7 ? 11.195 26.383 122.061 1.00 24.02 7 VAL D O 1
ATOM 5433 N N . THR D 1 8 ? 11.395 28.584 122.608 1.00 26.27 8 THR D N 1
ATOM 5434 C CA . THR D 1 8 ? 11.377 29.034 121.216 1.00 24.52 8 THR D CA 1
ATOM 5435 C C . THR D 1 8 ? 12.773 29.238 120.662 1.00 24.24 8 THR D C 1
ATOM 5436 O O . THR D 1 8 ? 12.874 29.249 119.430 1.00 24.55 8 THR D O 1
ATOM 5440 N N . SER D 1 9 ? 13.806 29.392 121.499 1.00 22.39 9 SER D N 1
ATOM 5441 C CA . SER D 1 9 ? 15.154 29.498 120.951 1.00 22.16 9 SER D CA 1
ATOM 5442 C C . SER D 1 9 ? 16.200 29.192 122.004 1.00 20.51 9 SER D C 1
ATOM 5443 O O . SER D 1 9 ? 16.101 29.474 123.195 1.00 20.41 9 SER D O 1
ATOM 5446 N N . VAL D 1 10 ? 17.245 28.529 121.534 1.00 22.19 10 VAL D N 1
ATOM 5447 C CA . VAL D 1 10 ? 18.365 28.048 122.335 1.00 25.01 10 VAL D CA 1
ATOM 5448 C C . VAL D 1 10 ? 19.635 28.414 121.566 1.00 28.39 10 VAL D C 1
ATOM 5449 O O . VAL D 1 10 ? 19.848 27.881 120.464 1.00 27.65 10 VAL D O 1
ATOM 5453 N N . GLU D 1 11 ? 20.406 29.358 122.089 1.00 29.24 11 GLU D N 1
ATOM 5454 C CA . GLU D 1 11 ? 21.637 29.723 121.385 1.00 31.71 11 GLU D CA 1
ATOM 5455 C C . GLU D 1 11 ? 22.821 29.573 122.335 1.00 32.28 11 GLU D C 1
ATOM 5456 O O . GLU D 1 11 ? 22.787 30.104 123.447 1.00 30.17 11 GLU D O 1
ATOM 5462 N N . ALA D 1 12 ? 23.822 28.821 121.886 1.00 33.05 12 ALA D N 1
ATOM 5463 C CA . ALA D 1 12 ? 25.044 28.690 122.691 1.00 34.82 12 ALA D CA 1
ATOM 5464 C C . ALA D 1 12 ? 25.819 29.989 122.471 1.00 33.52 12 ALA D C 1
ATOM 5465 O O . ALA D 1 12 ? 26.212 30.224 121.332 1.00 33.66 12 ALA D O 1
ATOM 5467 N N . ILE D 1 13 ? 25.976 30.816 123.483 1.00 34.01 13 ILE D N 1
ATOM 5468 C CA . ILE D 1 13 ? 26.647 32.108 123.332 1.00 35.75 13 ILE D CA 1
ATOM 5469 C C . ILE D 1 13 ? 28.062 32.103 123.879 1.00 35.71 13 ILE D C 1
ATOM 5470 O O . ILE D 1 13 ? 28.856 33.038 123.786 1.00 37.34 13 ILE D O 1
ATOM 5475 N N . THR D 1 14 ? 28.436 30.986 124.458 1.00 36.09 14 THR D N 1
ATOM 5476 C CA . THR D 1 14 ? 29.786 30.742 124.958 1.00 36.67 14 THR D CA 1
ATOM 5477 C C . THR D 1 14 ? 29.961 29.231 124.953 1.00 37.03 14 THR D C 1
ATOM 5478 O O . THR D 1 14 ? 28.991 28.530 124.656 1.00 34.64 14 THR D O 1
ATOM 5482 N N . ASP D 1 15 ? 31.120 28.715 125.311 1.00 38.69 15 ASP D N 1
ATOM 5483 C CA . ASP D 1 15 ? 31.352 27.290 125.385 1.00 43.14 15 ASP D CA 1
ATOM 5484 C C . ASP D 1 15 ? 30.473 26.592 126.416 1.00 44.22 15 ASP D C 1
ATOM 5485 O O . ASP D 1 15 ? 30.202 25.399 126.298 1.00 43.06 15 ASP D O 1
ATOM 5490 N N . THR D 1 16 ? 30.064 27.320 127.445 1.00 43.18 16 THR D N 1
ATOM 5491 C CA . THR D 1 16 ? 29.253 26.790 128.524 1.00 43.30 16 THR D CA 1
ATOM 5492 C C . THR D 1 16 ? 27.964 27.542 128.804 1.00 40.64 16 THR D C 1
ATOM 5493 O O . THR D 1 16 ? 27.273 27.161 129.755 1.00 42.74 16 THR D O 1
ATOM 5497 N N . VAL D 1 17 ? 27.673 28.637 128.110 1.00 33.82 17 VAL D N 1
ATOM 5498 C CA . VAL D 1 17 ? 26.480 29.418 128.384 1.00 28.39 17 VAL D CA 1
ATOM 5499 C C . VAL D 1 17 ? 25.546 29.448 127.171 1.00 24.07 17 VAL D C 1
ATOM 5500 O O . VAL D 1 17 ? 25.974 29.627 126.022 1.00 20.59 17 VAL D O 1
ATOM 5504 N N . TYR D 1 18 ? 24.266 29.264 127.470 1.00 19.26 18 TYR D N 1
ATOM 5505 C CA . TYR D 1 18 ? 23.204 29.355 126.488 1.00 21.88 18 TYR D CA 1
ATOM 5506 C C . TYR D 1 18 ? 22.225 30.506 126.752 1.00 21.39 18 TYR D C 1
ATOM 5507 O O . TYR D 1 18 ? 21.812 30.736 127.899 1.00 19.87 18 TYR D O 1
ATOM 5516 N N . ARG D 1 19 ? 21.799 31.157 125.674 1.00 18.80 19 ARG D N 1
ATOM 5517 C CA . ARG D 1 19 ? 20.742 32.159 125.737 1.00 20.91 19 ARG D CA 1
ATOM 5518 C C . ARG D 1 19 ? 19.452 31.403 125.384 1.00 20.17 19 ARG D C 1
ATOM 5519 O O . ARG D 1 19 ? 19.403 30.777 124.321 1.00 19.49 19 ARG D O 1
ATOM 5527 N N . VAL D 1 20 ? 18.494 31.380 126.295 1.00 18.94 20 VAL D N 1
ATOM 5528 C CA . VAL D 1 20 ? 17.256 30.634 126.113 1.00 22.07 20 VAL D CA 1
ATOM 5529 C C . VAL D 1 20 ? 16.012 31.517 126.220 1.00 24.74 20 VAL D C 1
ATOM 5530 O O . VAL D 1 20 ? 15.842 32.308 127.165 1.00 24.45 20 VAL D O 1
ATOM 5534 N N . ARG D 1 21 ? 15.113 31.347 125.248 1.00 23.74 21 ARG D N 1
ATOM 5535 C CA . ARG D 1 21 ? 13.858 32.083 125.270 1.00 26.31 21 ARG D CA 1
ATOM 5536 C C . ARG D 1 21 ? 12.704 31.097 125.438 1.00 26.83 21 ARG D C 1
ATOM 5537 O O . ARG D 1 21 ? 12.616 30.162 124.643 1.00 22.43 21 ARG D O 1
ATOM 5545 N N . ILE D 1 22 ? 11.894 31.339 126.472 1.00 25.35 22 ILE D N 1
ATOM 5546 C CA . ILE D 1 22 ? 10.725 30.518 126.730 1.00 25.32 22 ILE D CA 1
ATOM 5547 C C . ILE D 1 22 ? 9.465 31.392 126.721 1.00 25.79 22 ILE D C 1
ATOM 5548 O O . ILE D 1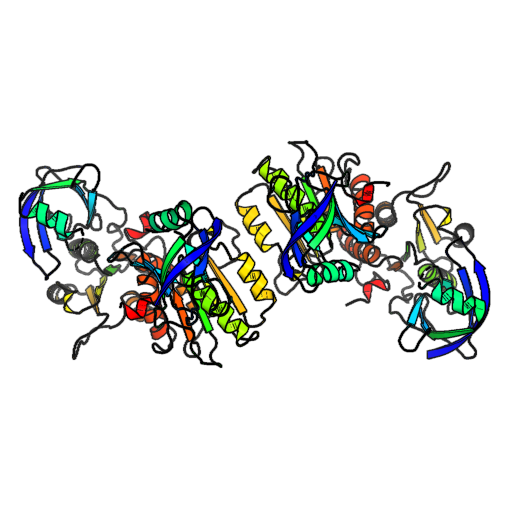 22 ? 9.470 32.585 127.033 1.00 23.98 22 ILE D O 1
ATOM 5553 N N . VAL D 1 23 ? 8.330 30.813 126.357 1.00 24.76 23 VAL D N 1
ATOM 5554 C CA . VAL D 1 23 ? 7.028 31.474 126.298 1.00 19.89 23 VAL D CA 1
ATOM 5555 C C . VAL D 1 23 ? 6.031 30.615 127.073 1.00 19.84 23 VAL D C 1
ATOM 5556 O O . VAL D 1 23 ? 5.625 29.530 126.658 1.00 20.24 23 VAL D O 1
ATOM 5560 N N . PRO D 1 24 ? 5.641 31.049 128.255 1.00 19.63 24 PRO D N 1
ATOM 5561 C CA . PRO D 1 24 ? 4.724 30.357 129.146 1.00 21.70 24 PRO D CA 1
ATOM 5562 C C . PRO D 1 24 ? 3.342 30.187 128.541 1.00 21.68 24 PRO D C 1
ATOM 5563 O O . PRO D 1 24 ? 2.931 30.999 127.736 1.00 18.63 24 PRO D O 1
ATOM 5567 N N . ASP D 1 25 ? 2.609 29.157 128.933 1.00 25.49 25 ASP D N 1
ATOM 5568 C CA . ASP D 1 25 ? 1.269 28.896 128.464 1.00 30.18 25 ASP D CA 1
ATOM 5569 C C . ASP D 1 25 ? 0.213 29.855 129.012 1.00 30.27 25 ASP D C 1
ATOM 5570 O O . ASP D 1 25 ? -0.920 29.835 128.535 1.00 29.59 25 ASP D O 1
ATOM 5575 N N . ALA D 1 26 ? 0.537 30.613 130.050 1.00 28.36 26 ALA D N 1
ATOM 5576 C CA . ALA D 1 26 ? -0.394 31.519 130.686 1.00 27.46 26 ALA D CA 1
ATOM 5577 C C . ALA D 1 26 ? 0.341 32.755 131.194 1.00 27.53 26 ALA D C 1
ATOM 5578 O O . ALA D 1 26 ? 1.555 32.869 131.078 1.00 28.69 26 ALA D O 1
ATOM 5580 N N . ALA D 1 27 ? -0.416 33.691 131.744 1.00 27.58 27 ALA D N 1
ATOM 5581 C CA . ALA D 1 27 ? 0.111 34.957 132.215 1.00 26.76 27 ALA D CA 1
ATOM 5582 C C . ALA D 1 27 ? 1.125 34.696 133.323 1.00 24.48 27 ALA D C 1
ATOM 5583 O O . ALA D 1 27 ? 1.000 33.773 134.105 1.00 23.24 27 ALA D O 1
ATOM 5585 N N . PHE D 1 28 ? 2.148 35.526 133.346 1.00 24.11 28 PHE D N 1
ATOM 5586 C CA . PHE D 1 28 ? 3.232 35.408 134.317 1.00 24.48 28 PHE D CA 1
ATOM 5587 C C . PHE D 1 28 ? 3.553 36.853 134.691 1.00 24.57 28 PHE D C 1
ATOM 5588 O O . PHE D 1 28 ? 3.231 37.724 133.881 1.00 22.80 28 PHE D O 1
ATOM 5596 N N . SER D 1 29 ? 4.196 37.058 135.826 1.00 23.05 29 SER D N 1
ATOM 5597 C CA . SER D 1 29 ? 4.521 38.408 136.264 1.00 22.60 29 SER D CA 1
ATOM 5598 C C . SER D 1 29 ? 5.711 38.338 137.215 1.00 21.87 29 SER D C 1
ATOM 5599 O O . SER D 1 29 ? 5.799 37.351 137.950 1.00 21.95 29 SER D O 1
ATOM 5602 N N . PHE D 1 30 ? 6.654 39.278 137.167 1.00 18.08 30 PHE D N 1
ATOM 5603 C CA . PHE D 1 30 ? 7.804 39.225 138.061 1.00 16.98 30 PHE D CA 1
ATOM 5604 C C . PHE D 1 30 ? 8.346 40.630 138.261 1.00 17.34 30 PHE D C 1
ATOM 5605 O O . PHE D 1 30 ? 7.899 41.527 137.558 1.00 19.31 30 PHE D O 1
ATOM 5613 N N . ARG D 1 31 ? 9.215 40.861 139.225 1.00 17.40 31 ARG D N 1
ATOM 5614 C CA . ARG D 1 31 ? 9.899 42.127 139.392 1.00 17.19 31 ARG D CA 1
ATOM 5615 C C . ARG D 1 31 ? 11.330 41.936 138.856 1.00 17.60 31 ARG D C 1
ATOM 5616 O O . ARG D 1 31 ? 11.910 40.865 139.071 1.00 16.37 31 ARG D O 1
ATOM 5624 N N . ALA D 1 32 ? 11.873 42.936 138.178 1.00 15.53 32 ALA D N 1
ATOM 5625 C CA . ALA D 1 32 ? 13.240 42.831 137.666 1.00 15.95 32 ALA D CA 1
ATOM 5626 C C . ALA D 1 32 ? 14.185 42.474 138.813 1.00 12.33 32 ALA D C 1
ATOM 5627 O O . ALA D 1 32 ? 14.140 43.054 139.892 1.00 11.46 32 ALA D O 1
ATOM 5629 N N . GLY D 1 33 ? 14.991 41.446 138.623 1.00 11.83 33 GLY D N 1
ATOM 5630 C CA . GLY D 1 33 ? 15.910 40.985 139.634 1.00 11.20 33 GLY D CA 1
ATOM 5631 C C . GLY D 1 33 ? 15.430 39.679 140.266 1.00 14.81 33 GLY D C 1
ATOM 5632 O O . GLY D 1 33 ? 16.258 39.037 140.918 1.00 13.88 33 GLY D O 1
ATOM 5633 N N . GLN D 1 34 ? 14.161 39.304 140.041 1.00 12.82 34 GLN D N 1
ATOM 5634 C CA . GLN D 1 34 ? 13.698 38.051 140.629 1.00 12.31 34 GLN D CA 1
ATOM 5635 C C . GLN D 1 34 ? 14.142 36.858 139.788 1.00 12.96 34 GLN D C 1
ATOM 5636 O O . GLN D 1 34 ? 14.570 37.006 138.623 1.00 10.98 34 GLN D O 1
ATOM 5642 N N . TYR D 1 35 ? 13.988 35.673 140.377 1.00 12.91 35 TYR D N 1
ATOM 5643 C CA . TYR D 1 35 ? 14.342 34.456 139.619 1.00 16.00 35 TYR D CA 1
ATOM 5644 C C . TYR D 1 35 ? 13.179 33.473 139.568 1.00 14.70 35 TYR D C 1
ATOM 5645 O O . TYR D 1 35 ? 12.124 33.658 140.182 1.00 13.43 35 TYR D O 1
ATOM 5654 N N . LEU D 1 36 ? 13.312 32.417 138.792 1.00 15.21 36 LEU D N 1
ATOM 5655 C CA . LEU D 1 36 ? 12.284 31.386 138.670 1.00 18.56 36 LEU D CA 1
ATOM 5656 C C . LEU D 1 36 ? 12.912 30.029 138.987 1.00 19.58 36 LEU D C 1
ATOM 5657 O O . LEU D 1 36 ? 14.142 29.934 138.932 1.00 20.67 36 LEU D O 1
ATOM 5662 N N . MET D 1 37 ? 12.133 28.985 139.195 1.00 17.05 37 MET D N 1
ATOM 5663 C CA . MET D 1 37 ? 12.675 27.657 139.454 1.00 19.26 37 MET D CA 1
ATOM 5664 C C . MET D 1 37 ? 12.312 26.749 138.276 1.00 21.46 37 MET D C 1
ATOM 5665 O O . MET D 1 37 ? 11.131 26.694 137.903 1.00 20.11 37 MET D O 1
ATOM 5670 N N . VAL D 1 38 ? 13.315 26.098 137.704 1.00 22.66 38 VAL D N 1
ATOM 5671 C CA . VAL D 1 38 ? 13.028 25.160 136.605 1.00 23.46 38 VAL D CA 1
ATOM 5672 C C . VAL D 1 38 ? 12.595 23.873 137.315 1.00 22.90 38 VAL D C 1
ATOM 5673 O O . VAL D 1 38 ? 13.323 23.424 138.202 1.00 21.84 38 VAL D O 1
ATOM 5677 N N . VAL D 1 39 ? 11.407 23.360 137.057 1.00 23.64 39 VAL D N 1
ATOM 5678 C CA . VAL D 1 39 ? 10.989 22.144 137.775 1.00 24.70 39 VAL D CA 1
ATOM 5679 C C . VAL D 1 39 ? 11.500 20.929 137.025 1.00 24.78 39 VAL D C 1
ATOM 5680 O O . VAL D 1 39 ? 10.977 20.587 135.973 1.00 25.14 39 VAL D O 1
ATOM 5684 N N . MET D 1 40 ? 12.571 20.330 137.533 1.00 27.41 40 MET D N 1
ATOM 5685 C CA . MET D 1 40 ? 13.194 19.185 136.872 1.00 30.14 40 MET D CA 1
ATOM 5686 C C . MET D 1 40 ? 12.483 17.884 137.238 1.00 33.64 40 MET D C 1
ATOM 5687 O O . MET D 1 40 ? 12.300 17.005 136.407 1.00 33.48 40 MET D O 1
ATOM 5692 N N . ASP D 1 41 ? 12.112 17.777 138.495 1.00 36.62 41 ASP D N 1
ATOM 5693 C CA . ASP D 1 41 ? 11.391 16.645 139.060 1.00 43.69 41 ASP D CA 1
ATOM 5694 C C . ASP D 1 41 ? 10.513 17.241 140.156 1.00 46.78 41 ASP D C 1
ATOM 5695 O O . ASP D 1 41 ? 10.786 18.396 140.544 1.00 48.71 41 ASP D O 1
ATOM 5700 N N . GLU D 1 42 ? 9.551 16.532 140.729 1.00 47.67 42 GLU D N 1
ATOM 5701 C CA . GLU D 1 42 ? 8.687 17.168 141.727 1.00 49.64 42 GLU D CA 1
ATOM 5702 C C . GLU D 1 42 ? 9.361 17.565 143.026 1.00 49.32 42 GLU D C 1
ATOM 5703 O O . GLU D 1 42 ? 8.788 18.383 143.765 1.00 47.66 42 GLU D O 1
ATOM 5709 N N . ARG D 1 43 ? 10.585 17.137 143.302 1.00 47.68 43 ARG D N 1
ATOM 5710 C CA . ARG D 1 43 ? 11.352 17.577 144.453 1.00 45.46 43 ARG D CA 1
ATOM 5711 C C . ARG D 1 43 ? 12.687 18.191 144.015 1.00 40.84 43 ARG D C 1
ATOM 5712 O O . ARG D 1 43 ? 13.584 18.342 144.841 1.00 40.32 43 ARG D O 1
ATOM 5720 N N . ASP D 1 44 ? 12.841 18.518 142.743 1.00 36.24 44 ASP D N 1
ATOM 5721 C CA . ASP D 1 44 ? 14.087 19.072 142.218 1.00 30.96 44 ASP D CA 1
ATOM 5722 C C . ASP D 1 44 ? 13.883 20.372 141.451 1.00 27.69 44 ASP D C 1
ATOM 5723 O O . ASP D 1 44 ? 13.606 20.435 140.252 1.00 25.36 44 ASP D O 1
ATOM 5728 N N . LYS D 1 45 ? 14.029 21.485 142.152 1.00 26.05 45 LYS D N 1
ATOM 5729 C CA . LYS D 1 45 ? 13.834 22.842 141.669 1.00 24.59 45 LYS D CA 1
ATOM 5730 C C . LYS D 1 45 ? 15.147 23.609 141.529 1.00 24.45 45 LYS D C 1
ATOM 5731 O O . LYS D 1 45 ? 15.910 23.714 142.496 1.00 19.44 45 LYS D O 1
ATOM 5737 N N . ARG D 1 46 ? 15.415 24.165 140.355 1.00 22.20 46 ARG D N 1
ATOM 5738 C CA . ARG D 1 46 ? 16.664 24.845 140.026 1.00 23.19 46 ARG D CA 1
ATOM 5739 C C . ARG D 1 46 ? 16.455 26.280 139.564 1.00 21.55 46 ARG D C 1
ATOM 5740 O O . ARG D 1 46 ? 15.752 26.578 138.605 1.00 18.22 46 ARG D O 1
ATOM 5748 N N . PRO D 1 47 ? 17.034 27.223 140.292 1.00 21.84 47 PRO D N 1
ATOM 5749 C CA . PRO D 1 47 ? 16.879 28.643 140.109 1.00 22.19 47 PRO D CA 1
ATOM 5750 C C . PRO D 1 47 ? 17.704 29.266 139.013 1.00 18.90 47 PRO D C 1
ATOM 5751 O O . PRO D 1 47 ? 18.860 28.916 138.781 1.00 16.62 47 PRO D O 1
ATOM 5755 N N . PHE D 1 48 ? 17.097 30.116 138.207 1.00 16.21 48 PHE D N 1
ATOM 5756 C CA . PHE D 1 48 ? 17.728 30.866 137.131 1.00 15.15 48 PHE D CA 1
ATOM 5757 C C . PHE D 1 48 ? 17.108 32.263 137.197 1.00 18.03 48 PHE D C 1
ATOM 5758 O O . PHE D 1 48 ? 15.895 32.393 137.460 1.00 18.73 48 PHE D O 1
ATOM 5766 N N . SER D 1 49 ? 17.918 33.303 137.069 1.00 15.42 49 SER D N 1
ATOM 5767 C CA . SER D 1 49 ? 17.429 34.662 137.098 1.00 14.02 49 SER D CA 1
ATOM 5768 C C . SER D 1 49 ? 16.798 35.015 135.754 1.00 13.40 49 SER D C 1
ATOM 5769 O O . SER D 1 49 ? 17.391 34.726 134.705 1.00 9.61 49 SER D O 1
ATOM 5772 N N . MET D 1 50 ? 15.677 35.760 135.794 1.00 11.92 50 MET D N 1
ATOM 5773 C CA . MET D 1 50 ? 15.127 36.225 134.508 1.00 12.72 50 MET D CA 1
ATOM 5774 C C . MET D 1 50 ? 16.112 37.276 133.970 1.00 14.30 50 MET D C 1
ATOM 5775 O O . MET D 1 50 ? 16.566 38.198 134.688 1.00 8.99 50 MET D O 1
ATOM 5780 N N . ALA D 1 51 ? 16.488 37.102 132.706 1.00 15.49 51 ALA D N 1
ATOM 5781 C CA . ALA D 1 51 ? 17.444 38.003 132.054 1.00 17.66 51 ALA D CA 1
ATOM 5782 C C . ALA D 1 51 ? 16.726 39.106 131.298 1.00 19.23 51 ALA D C 1
ATOM 5783 O O . ALA D 1 51 ? 17.286 40.146 130.943 1.00 20.51 51 ALA D O 1
ATOM 5785 N N . SER D 1 52 ? 15.441 38.877 131.039 1.00 20.10 52 SER D N 1
ATOM 5786 C CA . SER D 1 52 ? 14.617 39.848 130.333 1.00 19.40 52 SER D CA 1
ATOM 5787 C C . SER D 1 52 ? 13.927 40.724 131.373 1.00 20.59 52 SER D C 1
ATOM 5788 O O . SER D 1 52 ? 13.847 40.367 132.544 1.00 18.66 52 SER D O 1
ATOM 5791 N N . THR D 1 53 ? 13.477 41.883 130.941 1.00 21.06 53 THR D N 1
ATOM 5792 C CA . THR D 1 53 ? 12.742 42.798 131.804 1.00 23.61 53 THR D CA 1
ATOM 5793 C C . THR D 1 53 ? 11.301 42.344 131.897 1.00 23.72 53 THR D C 1
ATOM 5794 O O . THR D 1 53 ? 10.743 41.898 130.888 1.00 23.59 53 THR D O 1
ATOM 5798 N N . PRO D 1 54 ? 10.613 42.642 132.981 1.00 25.36 54 PRO D N 1
ATOM 5799 C CA . PRO D 1 54 ? 9.185 42.428 133.149 1.00 28.27 54 PRO D CA 1
ATOM 5800 C C . PRO D 1 54 ? 8.355 43.255 132.170 1.00 29.68 54 PRO D C 1
ATOM 5801 O O . PRO D 1 54 ? 7.183 42.907 131.971 1.00 29.55 54 PRO D O 1
ATOM 5805 N N . ASP D 1 55 ? 8.903 44.274 131.502 1.00 29.50 55 ASP D N 1
ATOM 5806 C CA . ASP D 1 55 ? 8.127 44.954 130.462 1.00 34.70 55 ASP D CA 1
ATOM 5807 C C . ASP D 1 55 ? 7.944 44.000 129.272 1.00 35.45 55 ASP D C 1
ATOM 5808 O O . ASP D 1 55 ? 6.912 44.052 128.597 1.00 38.69 55 ASP D O 1
ATOM 5813 N N . GLU D 1 56 ? 8.898 43.130 128.986 1.00 34.33 56 GLU D N 1
ATOM 5814 C CA . GLU D 1 56 ? 8.786 42.168 127.900 1.00 33.38 56 GLU D CA 1
ATOM 5815 C C . GLU D 1 56 ? 7.781 41.063 128.236 1.00 33.25 56 GLU D C 1
ATOM 5816 O O . GLU D 1 56 ? 8.048 40.144 129.015 1.00 29.41 56 GLU D O 1
ATOM 5822 N N . LYS D 1 57 ? 6.603 41.148 127.612 1.00 32.44 57 LYS D N 1
ATOM 5823 C CA . LYS D 1 57 ? 5.510 40.235 127.930 1.00 31.55 57 LYS D CA 1
ATOM 5824 C C . LYS D 1 57 ? 5.350 39.053 126.993 1.00 29.34 57 LYS D C 1
ATOM 5825 O O . LYS D 1 57 ? 4.644 38.097 127.348 1.00 29.15 57 LYS D O 1
ATOM 5831 N N . GLY D 1 58 ? 6.018 39.037 125.846 1.00 26.35 58 GLY D N 1
ATOM 5832 C CA . GLY D 1 58 ? 5.909 37.908 124.943 1.00 25.53 58 GLY D CA 1
ATOM 5833 C C . GLY D 1 58 ? 6.787 36.717 125.260 1.00 25.41 58 GLY D C 1
ATOM 5834 O O . GLY D 1 58 ? 6.702 35.687 124.575 1.00 26.59 58 GLY D O 1
ATOM 5835 N N . PHE D 1 59 ? 7.715 36.818 126.208 1.00 23.59 59 PHE D N 1
ATOM 5836 C CA . PHE D 1 59 ? 8.628 35.707 126.470 1.00 21.50 59 PHE D CA 1
ATOM 5837 C C . PHE D 1 59 ? 9.444 36.029 127.713 1.00 20.61 59 PHE D C 1
ATOM 5838 O O . PHE D 1 59 ? 9.364 37.142 128.227 1.00 17.70 59 PHE D O 1
ATOM 5846 N N . ILE D 1 60 ? 10.289 35.081 128.075 1.00 18.24 60 ILE D N 1
ATOM 5847 C CA . ILE D 1 60 ? 11.223 35.238 129.178 1.00 20.47 60 ILE D CA 1
ATOM 5848 C C . ILE D 1 60 ? 12.599 34.779 128.663 1.00 22.09 60 ILE D C 1
ATOM 5849 O O . ILE D 1 60 ? 12.732 33.757 127.983 1.00 15.83 60 ILE D O 1
ATOM 5854 N N . GLU D 1 61 ? 13.619 35.565 129.016 1.00 21.69 61 GLU D N 1
ATOM 5855 C CA . GLU D 1 61 ? 14.964 35.201 128.588 1.00 17.15 61 GLU D CA 1
ATOM 5856 C C . GLU D 1 61 ? 15.750 34.706 129.788 1.00 16.45 61 GLU D C 1
ATOM 5857 O O . GLU D 1 61 ? 15.718 35.308 130.853 1.00 16.67 61 GLU D O 1
ATOM 5863 N N . LEU D 1 62 ? 16.428 33.588 129.610 1.00 18.36 62 LEU D N 1
ATOM 5864 C CA . LEU D 1 62 ? 17.302 32.997 130.601 1.00 16.62 62 LEU D CA 1
ATOM 5865 C C . LEU D 1 62 ? 18.713 32.813 129.998 1.00 16.84 62 LEU D C 1
ATOM 5866 O O . LEU D 1 62 ? 18.855 32.559 128.796 1.00 14.90 62 LEU D O 1
ATOM 5871 N N . HIS D 1 63 ? 19.725 32.977 130.834 1.00 15.19 63 HIS D N 1
ATOM 5872 C CA . HIS D 1 63 ? 21.126 32.761 130.506 1.00 17.99 63 HIS D CA 1
ATOM 5873 C C . HIS D 1 63 ? 21.591 31.616 131.419 1.00 19.49 63 HIS D C 1
ATOM 5874 O O . HIS D 1 63 ? 21.577 31.718 132.655 1.00 18.02 63 HIS D O 1
ATOM 5881 N N . ILE D 1 64 ? 21.766 30.436 130.848 1.00 21.64 64 ILE D N 1
ATOM 5882 C CA . ILE D 1 64 ? 22.036 29.201 131.565 1.00 29.98 64 ILE D CA 1
ATOM 5883 C C . ILE D 1 64 ? 23.415 28.639 131.249 1.00 39.51 64 ILE D C 1
ATOM 5884 O O . ILE D 1 64 ? 23.790 28.548 130.086 1.00 35.44 64 ILE D O 1
ATOM 5889 N N . GLY D 1 65 ? 24.128 28.245 132.294 1.00 52.04 65 GLY D N 1
ATOM 5890 C CA . GLY D 1 65 ? 25.480 27.701 132.166 1.00 69.99 65 GLY D CA 1
ATOM 5891 C C . GLY D 1 65 ? 26.431 28.836 132.550 1.00 83.97 65 GLY D C 1
ATOM 5892 O O . GLY D 1 65 ? 25.984 29.987 132.435 1.00 84.87 65 GLY D O 1
ATOM 5893 N N . TYR D 1 72 ? 24.902 20.199 136.584 1.00 166.61 72 TYR D N 1
ATOM 5894 C CA . TYR D 1 72 ? 23.433 20.141 136.701 1.00 160.31 72 TYR D CA 1
ATOM 5895 C C . TYR D 1 72 ? 22.788 21.423 136.199 1.00 151.27 72 TYR D C 1
ATOM 5896 O O . TYR D 1 72 ? 21.669 21.832 136.467 1.00 150.94 72 TYR D O 1
ATOM 5905 N N . ALA D 1 73 ? 23.547 22.054 135.316 1.00 139.29 73 ALA D N 1
ATOM 5906 C CA . ALA D 1 73 ? 23.189 23.171 134.461 1.00 125.12 73 ALA D CA 1
ATOM 5907 C C . ALA D 1 73 ? 23.135 22.472 133.084 1.00 113.07 73 ALA D C 1
ATOM 5908 O O . ALA D 1 73 ? 22.426 22.780 132.148 1.00 113.01 73 ALA D O 1
ATOM 5910 N N . LYS D 1 74 ? 23.917 21.390 133.075 1.00 98.98 74 LYS D N 1
ATOM 5911 C CA . LYS D 1 74 ? 24.030 20.421 132.008 1.00 82.23 74 LYS D CA 1
ATOM 5912 C C . LYS D 1 74 ? 22.724 19.623 131.973 1.00 67.95 74 LYS D C 1
ATOM 5913 O O . LYS D 1 74 ? 22.147 19.439 130.915 1.00 64.88 74 LYS D O 1
ATOM 5919 N N . ALA D 1 75 ? 22.271 19.221 133.160 1.00 54.89 75 ALA D N 1
ATOM 5920 C CA . ALA D 1 75 ? 21.006 18.505 133.286 1.00 41.91 75 ALA D CA 1
ATOM 5921 C C . ALA D 1 75 ? 19.864 19.444 132.892 1.00 32.86 75 ALA D C 1
ATOM 5922 O O . ALA D 1 75 ? 19.017 19.072 132.084 1.00 25.55 75 ALA D O 1
ATOM 5924 N N . VAL D 1 76 ? 19.867 20.695 133.371 1.00 27.22 76 VAL D N 1
ATOM 5925 C CA . VAL D 1 76 ? 18.825 21.609 132.878 1.00 24.73 76 VAL D CA 1
ATOM 5926 C C . VAL D 1 76 ? 19.011 21.806 131.374 1.00 22.18 76 VAL D C 1
ATOM 5927 O O . VAL D 1 76 ? 18.016 21.677 130.648 1.00 22.07 76 VAL D O 1
ATOM 5931 N N . MET D 1 77 ? 20.209 22.021 130.837 1.00 19.25 77 MET D N 1
ATOM 5932 C CA . MET D 1 77 ? 20.333 22.193 129.383 1.00 22.22 77 MET D CA 1
ATOM 5933 C C . MET D 1 77 ? 19.999 20.917 128.623 1.00 24.00 77 MET D C 1
ATOM 5934 O O . MET D 1 77 ? 19.481 21.031 127.508 1.00 26.90 77 MET D O 1
ATOM 5939 N N . ASP D 1 78 ? 20.187 19.727 129.173 1.00 23.53 78 ASP D N 1
ATOM 5940 C CA . ASP D 1 78 ? 19.796 18.476 128.536 1.00 24.55 78 ASP D CA 1
ATOM 5941 C C . ASP D 1 78 ? 18.272 18.385 128.392 1.00 23.93 78 ASP D C 1
ATOM 5942 O O . ASP D 1 78 ? 17.731 18.073 127.323 1.00 21.42 78 ASP D O 1
ATOM 5947 N N . ARG D 1 79 ? 17.561 18.699 129.484 1.00 22.96 79 ARG D N 1
ATOM 5948 C CA . ARG D 1 79 ? 16.091 18.678 129.422 1.00 24.18 79 ARG D CA 1
ATOM 5949 C C . ARG D 1 79 ? 15.620 19.665 128.362 1.00 25.55 79 ARG D C 1
ATOM 5950 O O . ARG D 1 79 ? 14.793 19.331 127.504 1.00 24.99 79 ARG D O 1
ATOM 5958 N N . ILE D 1 80 ? 16.199 20.877 128.334 1.00 26.04 80 ILE D N 1
ATOM 5959 C CA . ILE D 1 80 ? 15.772 21.867 127.347 1.00 23.80 80 ILE D CA 1
ATOM 5960 C C . ILE D 1 80 ? 16.016 21.424 125.915 1.00 24.35 80 ILE D C 1
ATOM 5961 O O . ILE D 1 80 ? 15.154 21.631 125.046 1.00 24.23 80 ILE D O 1
ATOM 5966 N N . LEU D 1 81 ? 17.175 20.858 125.628 1.00 23.94 81 LEU D N 1
ATOM 5967 C CA . LEU D 1 81 ? 17.471 20.422 124.259 1.00 26.41 81 LEU D CA 1
ATOM 5968 C C . LEU D 1 81 ? 16.712 19.158 123.878 1.00 26.84 81 LEU D C 1
ATOM 5969 O O . LEU D 1 81 ? 16.446 18.928 122.697 1.00 26.32 81 LEU D O 1
ATOM 5974 N N . LYS D 1 82 ? 16.309 18.325 124.832 1.00 25.96 82 LYS D N 1
ATOM 5975 C CA . LYS D 1 82 ? 15.529 17.133 124.519 1.00 26.50 82 LYS D CA 1
ATOM 5976 C C . LYS D 1 82 ? 14.086 17.474 124.143 1.00 27.08 82 LYS D C 1
ATOM 5977 O O . LYS D 1 82 ? 13.514 17.038 123.140 1.00 24.90 82 LYS D O 1
ATOM 5983 N N . ASP D 1 83 ? 13.445 18.236 125.021 1.00 26.22 83 ASP D N 1
ATOM 5984 C CA . ASP D 1 83 ? 12.043 18.588 124.889 1.00 25.31 83 ASP D CA 1
ATOM 5985 C C . ASP D 1 83 ? 11.701 19.909 124.244 1.00 25.29 83 ASP D C 1
ATOM 5986 O O . ASP D 1 83 ? 10.642 20.038 123.621 1.00 26.13 83 ASP D O 1
ATOM 5991 N N . HIS D 1 84 ? 12.473 20.973 124.473 1.00 26.70 84 HIS D N 1
ATOM 5992 C CA . HIS D 1 84 ? 12.093 22.299 123.961 1.00 26.38 84 HIS D CA 1
ATOM 5993 C C . HIS D 1 84 ? 10.777 22.704 124.622 1.00 25.74 84 HIS D C 1
ATOM 5994 O O . HIS D 1 84 ? 9.885 23.348 124.079 1.00 24.22 84 HIS D O 1
ATOM 6001 N N . GLN D 1 85 ? 10.700 22.403 125.913 1.00 26.96 85 GLN D N 1
ATOM 6002 C CA . GLN D 1 85 ? 9.560 22.581 126.780 1.00 29.67 85 GLN D CA 1
ATOM 6003 C C . GLN D 1 85 ? 9.998 22.473 128.239 1.00 30.43 85 GLN D C 1
ATOM 6004 O O . GLN D 1 85 ? 10.705 21.507 128.574 1.00 30.00 85 GLN D O 1
ATOM 6010 N N . ILE D 1 86 ? 9.569 23.364 129.118 1.00 27.63 86 ILE D N 1
ATOM 6011 C CA . ILE D 1 86 ? 9.953 23.254 130.511 1.00 28.17 86 ILE D CA 1
ATOM 6012 C C . ILE D 1 86 ? 8.843 23.812 131.394 1.00 26.45 86 ILE D C 1
ATOM 6013 O O . ILE D 1 86 ? 8.131 24.710 130.965 1.00 28.54 86 ILE D O 1
ATOM 6018 N N . VAL D 1 87 ? 8.811 23.327 132.621 1.00 23.40 87 VAL D N 1
ATOM 6019 C CA . VAL D 1 87 ? 7.865 23.825 133.606 1.00 23.76 87 VAL D CA 1
ATOM 6020 C C . VAL D 1 87 ? 8.620 24.733 134.574 1.00 24.89 87 VAL D C 1
ATOM 6021 O O . VAL D 1 87 ? 9.702 24.380 135.061 1.00 24.46 87 VAL D O 1
ATOM 6025 N N . VAL D 1 88 ? 8.092 25.935 134.796 1.00 23.74 88 VAL D N 1
ATOM 6026 C CA . VAL D 1 88 ? 8.771 26.882 135.680 1.00 22.09 88 VAL D CA 1
ATOM 6027 C C . VAL D 1 88 ? 7.813 27.317 136.784 1.00 22.04 88 VAL D C 1
ATOM 6028 O O . VAL D 1 88 ? 6.598 27.376 136.577 1.00 20.38 88 VAL D O 1
ATOM 6032 N N . ASP D 1 89 ? 8.377 27.619 137.938 1.00 19.20 89 ASP D N 1
ATOM 6033 C CA . ASP D 1 89 ? 7.647 28.176 139.064 1.00 21.19 89 ASP D CA 1
ATOM 6034 C C . ASP D 1 89 ? 8.212 29.602 139.210 1.00 20.34 89 ASP D C 1
ATOM 6035 O O . ASP D 1 89 ? 9.378 29.737 139.541 1.00 18.11 89 ASP D O 1
ATOM 6040 N N . ILE D 1 90 ? 7.428 30.620 138.939 1.00 18.80 90 ILE D N 1
ATOM 6041 C CA . ILE D 1 90 ? 7.870 32.011 138.945 1.00 18.81 90 ILE D CA 1
ATOM 6042 C C . ILE D 1 90 ? 6.875 32.954 139.576 1.00 20.35 90 ILE D C 1
ATOM 6043 O O . ILE D 1 90 ? 5.666 32.776 139.393 1.00 15.65 90 ILE D O 1
ATOM 6048 N N . PRO D 1 91 ? 7.330 33.981 140.268 1.00 20.11 91 PRO D N 1
ATOM 6049 C CA . PRO D 1 91 ? 8.702 34.344 140.526 1.00 20.82 91 PRO D CA 1
ATOM 6050 C C . PRO D 1 91 ? 9.148 34.228 141.980 1.00 19.35 91 PRO D C 1
ATOM 6051 O O . PRO D 1 91 ? 8.342 34.013 142.909 1.00 17.33 91 PRO D O 1
ATOM 6055 N N . HIS D 1 92 ? 10.451 34.301 142.235 1.00 16.40 92 HIS D N 1
ATOM 6056 C CA . HIS D 1 92 ? 10.998 34.227 143.593 1.00 20.43 92 HIS D CA 1
ATOM 6057 C C . HIS D 1 92 ? 12.073 35.311 143.811 1.00 19.61 92 HIS D C 1
ATOM 6058 O O . HIS D 1 92 ? 12.648 35.813 142.847 1.00 15.77 92 HIS D O 1
ATOM 6065 N N . GLY D 1 93 ? 12.424 35.580 145.054 1.00 16.41 93 GLY D N 1
ATOM 6066 C CA . GLY D 1 93 ? 13.495 36.475 145.405 1.00 19.33 93 GLY D CA 1
ATOM 6067 C C . GLY D 1 93 ? 13.077 37.840 145.931 1.00 20.36 93 GLY D C 1
ATOM 6068 O O . GLY D 1 93 ? 12.070 38.434 145.545 1.00 20.55 93 GLY D O 1
ATOM 6069 N N . GLU D 1 94 ? 13.935 38.407 146.769 1.00 18.63 94 GLU D N 1
ATOM 6070 C CA . GLU D 1 94 ? 13.695 39.712 147.371 1.00 17.22 94 GLU D CA 1
ATOM 6071 C C . GLU D 1 94 ? 14.769 40.721 146.989 1.00 18.86 94 GLU D C 1
ATOM 6072 O O . GLU D 1 94 ? 14.920 41.735 147.666 1.00 20.31 94 GLU D O 1
ATOM 6078 N N . ALA D 1 95 ? 15.520 40.491 145.908 1.00 16.35 95 ALA D N 1
ATOM 6079 C CA . ALA D 1 95 ? 16.568 41.413 145.486 1.00 14.90 95 ALA D CA 1
ATOM 6080 C C . ALA D 1 95 ? 16.179 42.171 144.232 1.00 14.42 95 ALA D C 1
ATOM 6081 O O . ALA D 1 95 ? 17.007 42.496 143.389 1.00 16.10 95 ALA D O 1
ATOM 6083 N N . TRP D 1 96 ? 14.907 42.498 144.083 1.00 15.48 96 TRP D N 1
ATOM 6084 C CA . TRP D 1 96 ? 14.366 43.176 142.916 1.00 15.72 96 TRP D CA 1
ATOM 6085 C C . TRP D 1 96 ? 14.681 44.671 142.950 1.00 15.67 96 TRP D C 1
ATOM 6086 O O . TRP D 1 96 ? 15.038 45.236 143.977 1.00 11.43 96 TRP D O 1
ATOM 6097 N N . LEU D 1 97 ? 14.608 45.308 141.790 1.00 16.74 97 LEU D N 1
ATOM 6098 C CA . LEU D 1 97 ? 14.930 46.732 141.690 1.00 19.70 97 LEU D CA 1
ATOM 6099 C C . LEU D 1 97 ? 14.072 47.571 142.626 1.00 20.59 97 LEU D C 1
ATOM 6100 O O . LEU D 1 97 ? 12.851 47.359 142.615 1.00 18.19 97 LEU D O 1
ATOM 6105 N N . ARG D 1 98 ? 14.683 48.470 143.403 1.00 20.65 98 ARG D N 1
ATOM 6106 C CA . ARG D 1 98 ? 13.866 49.283 144.317 1.00 21.62 98 ARG D CA 1
ATOM 6107 C C . ARG D 1 98 ? 13.207 50.449 143.605 1.00 21.36 98 ARG D C 1
ATOM 6108 O O . ARG D 1 98 ? 13.582 50.752 142.465 1.00 23.53 98 ARG D O 1
ATOM 6116 N N . ASP D 1 99 ? 12.278 51.152 144.249 1.00 21.75 99 ASP D N 1
ATOM 6117 C CA . ASP D 1 99 ? 11.646 52.311 143.612 1.00 24.01 99 ASP D CA 1
ATOM 6118 C C . ASP D 1 99 ? 12.555 53.541 143.536 1.00 25.17 99 ASP D C 1
ATOM 6119 O O . ASP D 1 99 ? 12.395 54.362 142.639 1.00 22.36 99 ASP D O 1
ATOM 6124 N N . ASP D 1 100 ? 13.484 53.707 144.463 1.00 28.20 100 ASP D N 1
ATOM 6125 C CA . ASP D 1 100 ? 14.345 54.881 144.503 1.00 28.40 100 ASP D CA 1
ATOM 6126 C C . ASP D 1 100 ? 14.691 55.418 143.128 1.00 29.75 100 ASP D C 1
ATOM 6127 O O . ASP D 1 100 ? 15.207 54.727 142.252 1.00 25.91 100 ASP D O 1
ATOM 6132 N N . GLU D 1 101 ? 14.416 56.715 142.939 1.00 31.01 101 GLU D N 1
ATOM 6133 C CA . GLU D 1 101 ? 14.612 57.353 141.642 1.00 35.11 101 GLU D CA 1
ATOM 6134 C C . GLU D 1 101 ? 15.893 58.172 141.561 1.00 35.72 101 GLU D C 1
ATOM 6135 O O . GLU D 1 101 ? 16.375 58.522 140.483 1.00 35.40 101 GLU D O 1
ATOM 6141 N N . GLU D 1 102 ? 16.417 58.507 142.722 1.00 35.91 102 GLU D N 1
ATOM 6142 C CA . GLU D 1 102 ? 17.665 59.272 142.831 1.00 38.27 102 GLU D CA 1
ATOM 6143 C C . GLU D 1 102 ? 18.670 58.231 143.311 1.00 37.82 102 GLU D C 1
ATOM 6144 O O . GLU D 1 102 ? 18.241 57.055 143.309 1.00 40.93 102 GLU D O 1
ATOM 6150 N N . ARG D 1 103 ? 19.850 58.536 143.767 1.00 35.06 103 ARG D N 1
ATOM 6151 C CA . ARG D 1 103 ? 20.789 57.493 144.196 1.00 29.33 103 ARG D CA 1
ATOM 6152 C C . ARG D 1 103 ? 21.263 56.776 142.925 1.00 25.81 103 ARG D C 1
ATOM 6153 O O . ARG D 1 103 ? 20.532 56.112 142.196 1.00 23.78 103 ARG D O 1
ATOM 6161 N N . PRO D 1 104 ? 22.530 56.980 142.651 1.00 24.60 104 PRO D N 1
ATOM 6162 C CA . PRO D 1 104 ? 23.209 56.366 141.522 1.00 23.80 104 PRO D CA 1
ATOM 6163 C C . PRO D 1 104 ? 23.227 54.864 141.807 1.00 21.57 104 PRO D C 1
ATOM 6164 O O . PRO D 1 104 ? 23.259 54.473 142.971 1.00 18.32 104 PRO D O 1
ATOM 6168 N N . MET D 1 105 ? 23.136 54.047 140.769 1.00 22.13 105 MET D N 1
ATOM 6169 C CA . MET D 1 105 ? 23.091 52.606 140.973 1.00 20.45 105 MET D CA 1
ATOM 6170 C C . MET D 1 105 ? 24.367 51.920 140.478 1.00 18.37 105 MET D C 1
ATOM 6171 O O . MET D 1 105 ? 25.007 52.327 139.512 1.00 14.89 105 MET D O 1
ATOM 6176 N N . ILE D 1 106 ? 24.719 50.874 141.212 1.00 17.95 106 ILE D N 1
ATOM 6177 C CA . ILE D 1 106 ? 25.848 50.022 140.867 1.00 17.59 106 ILE D CA 1
ATOM 6178 C C . ILE D 1 106 ? 25.331 48.584 140.759 1.00 15.19 106 ILE D C 1
ATOM 6179 O O . ILE D 1 106 ? 24.793 48.080 141.734 1.00 13.55 106 ILE D O 1
ATOM 6184 N N . LEU D 1 107 ? 25.528 47.995 139.594 1.00 10.77 107 LEU D N 1
ATOM 6185 C CA . LEU D 1 107 ? 25.158 46.620 139.352 1.00 15.94 107 LEU D CA 1
ATOM 6186 C C . LEU D 1 107 ? 26.475 45.826 139.257 1.00 17.94 107 LEU D C 1
ATOM 6187 O O . LEU D 1 107 ? 27.385 46.193 138.498 1.00 15.72 107 LEU D O 1
ATOM 6192 N N . ILE D 1 108 ? 26.590 44.751 140.024 1.00 17.44 108 ILE D N 1
ATOM 6193 C CA . ILE D 1 108 ? 27.781 43.909 139.983 1.00 16.03 108 ILE D CA 1
ATOM 6194 C C . ILE D 1 108 ? 27.395 42.506 139.519 1.00 18.38 108 ILE D C 1
ATOM 6195 O O . ILE D 1 108 ? 26.570 41.820 140.147 1.00 18.58 108 ILE D O 1
ATOM 6200 N N . ALA D 1 109 ? 28.007 42.051 138.436 1.00 17.30 109 ALA D N 1
ATOM 6201 C CA . ALA D 1 109 ? 27.784 40.721 137.911 1.00 24.55 109 ALA D CA 1
ATOM 6202 C C . ALA D 1 109 ? 29.091 39.943 137.810 1.00 28.54 109 ALA D C 1
ATOM 6203 O O . ALA D 1 109 ? 30.054 40.424 137.202 1.00 28.37 109 ALA D O 1
ATOM 6205 N N . GLY D 1 110 ? 29.104 38.704 138.298 1.00 35.39 110 GLY D N 1
ATOM 6206 C CA . GLY D 1 110 ? 30.314 37.890 138.153 1.00 41.76 110 GLY D CA 1
ATOM 6207 C C . GLY D 1 110 ? 30.028 36.401 138.141 1.00 46.70 110 GLY D C 1
ATOM 6208 O O . GLY D 1 110 ? 29.772 35.809 139.202 1.00 49.48 110 GLY D O 1
ATOM 6209 N N . GLY D 1 111 ? 30.146 35.747 136.992 1.00 48.75 111 GLY D N 1
ATOM 6210 C CA . GLY D 1 111 ? 29.895 34.292 136.973 1.00 47.41 111 GLY D CA 1
ATOM 6211 C C . GLY D 1 111 ? 28.593 34.072 136.198 1.00 46.26 111 GLY D C 1
ATOM 6212 O O . GLY D 1 111 ? 28.566 34.245 134.977 1.00 46.78 111 GLY D O 1
ATOM 6213 N N . THR D 1 112 ? 27.532 33.779 136.931 1.00 42.65 112 THR D N 1
ATOM 6214 C CA . THR D 1 112 ? 26.220 33.554 136.337 1.00 38.45 112 THR D CA 1
ATOM 6215 C C . THR D 1 112 ? 25.349 34.810 136.347 1.00 33.82 112 THR D C 1
ATOM 6216 O O . THR D 1 112 ? 24.457 35.035 135.513 1.00 34.36 112 THR D O 1
ATOM 6220 N N . GLY D 1 113 ? 25.658 35.715 137.261 1.00 26.19 113 GLY D N 1
ATOM 6221 C CA . GLY D 1 113 ? 24.977 36.929 137.517 1.00 21.41 113 GLY D CA 1
ATOM 6222 C C . GLY D 1 113 ? 24.594 37.930 136.467 1.00 17.97 113 GLY D C 1
ATOM 6223 O O . GLY D 1 113 ? 23.769 38.795 136.804 1.00 15.01 113 GLY D O 1
ATOM 6224 N N . PHE D 1 114 ? 25.048 37.878 135.228 1.00 14.94 114 PHE D N 1
ATOM 6225 C CA . PHE D 1 114 ? 24.713 38.890 134.240 1.00 17.41 114 PHE D CA 1
ATOM 6226 C C . PHE D 1 114 ? 23.208 38.966 134.007 1.00 17.86 114 PHE D C 1
ATOM 6227 O O . PHE D 1 114 ? 22.637 40.027 133.762 1.00 16.19 114 PHE D O 1
ATOM 6235 N N . SER D 1 115 ? 22.566 37.817 134.067 1.00 17.21 115 SER D N 1
ATOM 6236 C CA . SER D 1 115 ? 21.138 37.643 133.963 1.00 20.10 115 SER D CA 1
ATOM 6237 C C . SER D 1 115 ? 20.366 38.612 134.858 1.00 18.73 115 SER D C 1
ATOM 6238 O O . SER D 1 115 ? 19.469 39.325 134.434 1.00 17.64 115 SER D O 1
ATOM 6241 N N . TYR D 1 116 ? 20.704 38.575 136.144 1.00 15.40 116 TYR D N 1
ATOM 6242 C CA . TYR D 1 116 ? 20.110 39.406 137.168 1.00 16.09 116 TYR D CA 1
ATOM 6243 C C . TYR D 1 116 ? 20.397 40.875 136.889 1.00 18.45 116 TYR D C 1
ATOM 6244 O O . TYR D 1 116 ? 19.475 41.700 136.906 1.00 16.62 116 TYR D O 1
ATOM 6253 N N . ALA D 1 117 ? 21.660 41.184 136.560 1.00 16.12 117 ALA D N 1
ATOM 6254 C CA . ALA D 1 117 ? 22.030 42.570 136.265 1.00 17.40 117 ALA D CA 1
ATOM 6255 C C . ALA D 1 117 ? 21.335 43.096 135.009 1.00 16.82 117 ALA D C 1
ATOM 6256 O O . ALA D 1 117 ? 20.942 44.266 134.986 1.00 16.41 117 ALA D O 1
ATOM 6258 N N . ARG D 1 118 ? 21.221 42.285 133.967 1.00 13.38 118 ARG D N 1
ATOM 6259 C CA . ARG D 1 118 ? 20.586 42.751 132.737 1.00 16.55 118 ARG D CA 1
ATOM 6260 C C . ARG D 1 118 ? 19.118 43.127 132.952 1.00 18.14 118 ARG D C 1
ATOM 6261 O O . ARG D 1 118 ? 18.694 44.196 132.502 1.00 17.37 118 ARG D O 1
ATOM 6269 N N . SER D 1 119 ? 18.341 42.283 133.642 1.00 17.91 119 SER D N 1
ATOM 6270 C CA . SER D 1 119 ? 16.935 42.590 133.886 1.00 19.48 119 SER D CA 1
ATOM 6271 C C . SER D 1 119 ? 16.737 43.913 134.637 1.00 16.77 119 SER D C 1
ATOM 6272 O O . SER D 1 119 ? 15.853 44.702 134.290 1.00 16.62 119 SER D O 1
ATOM 6275 N N . ILE D 1 120 ? 17.502 44.166 135.677 1.00 9.73 120 ILE D N 1
ATOM 6276 C CA . ILE D 1 120 ? 17.475 45.389 136.447 1.00 14.26 120 ILE D CA 1
ATOM 6277 C C . ILE D 1 120 ? 17.952 46.578 135.593 1.00 16.87 120 ILE D C 1
ATOM 6278 O O . ILE D 1 120 ? 17.308 47.643 135.608 1.00 12.67 120 ILE D O 1
ATOM 6283 N N . LEU D 1 121 ? 19.017 46.366 134.816 1.00 13.30 121 LEU D N 1
ATOM 6284 C CA . LEU D 1 121 ? 19.560 47.433 133.979 1.00 15.93 121 LEU D CA 1
ATOM 6285 C C . LEU D 1 121 ? 18.499 47.951 133.004 1.00 17.90 121 LEU D C 1
ATOM 6286 O O . LEU D 1 121 ? 18.228 49.133 132.946 1.00 16.48 121 LEU D O 1
ATOM 6291 N N . LEU D 1 122 ? 17.907 47.072 132.198 1.00 19.39 122 LEU D N 1
ATOM 6292 C CA . LEU D 1 122 ? 16.912 47.406 131.200 1.00 18.15 122 LEU D CA 1
ATOM 6293 C C . LEU D 1 122 ? 15.627 47.983 131.807 1.00 17.72 122 LEU D C 1
ATOM 6294 O O . LEU D 1 122 ? 15.022 48.911 131.261 1.00 17.84 122 LEU D O 1
ATOM 6299 N N . THR D 1 123 ? 15.179 47.435 132.920 1.00 14.71 123 THR D N 1
ATOM 6300 C CA . THR D 1 123 ? 14.002 47.973 133.590 1.00 15.31 123 THR D CA 1
ATOM 6301 C C . THR D 1 123 ? 14.266 49.390 134.079 1.00 15.52 123 THR D C 1
ATOM 6302 O O . THR D 1 123 ? 13.450 50.275 133.835 1.00 17.37 123 THR D O 1
ATOM 6306 N N . ALA D 1 124 ? 15.383 49.620 134.792 1.00 17.21 124 ALA D N 1
ATOM 6307 C CA . ALA D 1 124 ? 15.654 50.964 135.286 1.00 18.65 124 ALA D CA 1
ATOM 6308 C C . ALA D 1 124 ? 15.905 51.969 134.166 1.00 20.69 124 ALA D C 1
ATOM 6309 O O . ALA D 1 124 ? 15.497 53.124 134.351 1.00 22.02 124 ALA D O 1
ATOM 6311 N N . LEU D 1 125 ? 16.564 51.618 133.071 1.00 19.76 125 LEU D N 1
ATOM 6312 C CA . LEU D 1 125 ? 16.781 52.517 131.953 1.00 19.67 125 LEU D CA 1
ATOM 6313 C C . LEU D 1 125 ? 15.439 52.765 131.243 1.00 22.86 125 LEU D C 1
ATOM 6314 O O . LEU D 1 125 ? 15.283 53.886 130.736 1.00 20.78 125 LEU D O 1
ATOM 6319 N N . ALA D 1 126 ? 14.494 51.816 131.229 1.00 20.70 126 ALA D N 1
ATOM 6320 C CA . ALA D 1 126 ? 13.179 52.101 130.663 1.00 22.36 126 ALA D CA 1
ATOM 6321 C C . ALA D 1 126 ? 12.431 53.075 131.578 1.00 22.70 126 ALA D C 1
ATOM 6322 O O . ALA D 1 126 ? 11.709 53.931 131.076 1.00 22.63 126 ALA D O 1
ATOM 6324 N N . ARG D 1 127 ? 12.605 53.034 132.901 1.00 23.34 127 ARG D N 1
ATOM 6325 C CA . ARG D 1 127 ? 11.953 53.997 133.778 1.00 24.24 127 ARG D CA 1
ATOM 6326 C C . ARG D 1 127 ? 12.540 55.415 133.650 1.00 26.40 127 ARG D C 1
ATOM 6327 O O . ARG D 1 127 ? 11.826 56.403 133.866 1.00 23.54 127 ARG D O 1
ATOM 6335 N N . ASN D 1 128 ? 13.845 55.498 133.435 1.00 21.99 128 ASN D N 1
ATOM 6336 C CA . ASN D 1 128 ? 14.583 56.744 133.320 1.00 19.69 128 ASN D CA 1
ATOM 6337 C C . ASN D 1 128 ? 15.797 56.453 132.440 1.00 20.92 128 ASN D C 1
ATOM 6338 O O . ASN D 1 128 ? 16.786 55.826 132.852 1.00 22.59 128 ASN D O 1
ATOM 6343 N N . PRO D 1 129 ? 15.738 56.877 131.195 1.00 19.71 129 PRO D N 1
ATOM 6344 C CA . PRO D 1 129 ? 16.759 56.667 130.189 1.00 20.77 129 PRO D CA 1
ATOM 6345 C C . PRO D 1 129 ? 18.032 57.441 130.488 1.00 21.02 129 PRO D C 1
ATOM 6346 O O . PRO D 1 129 ? 19.060 57.152 129.890 1.00 22.85 129 PRO D O 1
ATOM 6350 N N . ASN D 1 130 ? 17.999 58.354 131.439 1.00 20.20 130 ASN D N 1
ATOM 6351 C CA . ASN D 1 130 ? 19.128 59.149 131.869 1.00 21.49 130 ASN D CA 1
ATOM 6352 C C . ASN D 1 130 ? 19.650 58.669 133.217 1.00 20.37 130 ASN D C 1
ATOM 6353 O O . ASN D 1 130 ? 20.416 59.398 133.837 1.00 17.88 130 ASN D O 1
ATOM 6358 N N . ARG D 1 131 ? 19.194 57.515 133.719 1.00 20.07 131 ARG D N 1
ATOM 6359 C CA . ARG D 1 131 ? 19.623 57.066 135.045 1.00 19.56 131 ARG D CA 1
ATOM 6360 C C . ARG D 1 131 ? 21.135 56.902 135.122 1.00 17.87 131 ARG D C 1
ATOM 6361 O O . ARG D 1 131 ? 21.757 56.457 134.148 1.00 19.11 131 ARG D O 1
ATOM 6369 N N . ASP D 1 132 ? 21.728 57.232 136.254 1.00 17.51 132 ASP D N 1
ATOM 6370 C CA . ASP D 1 132 ? 23.169 57.029 136.473 1.00 18.05 132 ASP D CA 1
ATOM 6371 C C . ASP D 1 132 ? 23.385 55.594 136.962 1.00 15.03 132 ASP D C 1
ATOM 6372 O O . ASP D 1 132 ? 23.188 55.243 138.126 1.00 16.67 132 ASP D O 1
ATOM 6377 N N . ILE D 1 133 ? 23.700 54.707 136.034 1.00 15.16 133 ILE D N 1
ATOM 6378 C CA . ILE D 1 133 ? 23.942 53.304 136.334 1.00 17.94 133 ILE D CA 1
ATOM 6379 C C . ILE D 1 133 ? 25.339 52.887 135.882 1.00 17.42 133 ILE D C 1
ATOM 6380 O O . ILE D 1 133 ? 25.698 53.140 134.733 1.00 17.96 133 ILE D O 1
ATOM 6385 N N . THR D 1 134 ? 26.099 52.278 136.781 1.00 18.10 134 THR D N 1
ATOM 6386 C CA . THR D 1 134 ? 27.404 51.736 136.407 1.00 18.67 134 THR D CA 1
ATOM 6387 C C . THR D 1 134 ? 27.342 50.209 136.537 1.00 17.29 134 THR D C 1
ATOM 6388 O O . THR D 1 134 ? 26.997 49.716 137.628 1.00 14.46 134 THR D O 1
ATOM 6392 N N . ILE D 1 135 ? 27.671 49.491 135.463 1.00 16.38 135 ILE D N 1
ATOM 6393 C CA . ILE D 1 135 ? 27.602 48.030 135.581 1.00 16.04 135 ILE D CA 1
ATOM 6394 C C . ILE D 1 135 ? 28.971 47.368 135.503 1.00 15.71 135 ILE D C 1
ATOM 6395 O O . ILE D 1 135 ? 29.659 47.504 134.483 1.00 15.46 135 ILE D O 1
ATOM 6400 N N . TYR D 1 136 ? 29.315 46.601 136.541 1.00 15.23 136 TYR D N 1
ATOM 6401 C CA . TYR D 1 136 ? 30.569 45.845 136.553 1.00 16.60 136 TYR D CA 1
ATOM 6402 C C . TYR D 1 136 ? 30.332 44.376 136.213 1.00 17.98 136 TYR D C 1
ATOM 6403 O O . TYR D 1 136 ? 29.538 43.707 136.888 1.00 14.51 136 TYR D O 1
ATOM 6412 N N . TRP D 1 137 ? 31.055 43.868 135.215 1.00 16.39 137 TRP D N 1
ATOM 6413 C CA . TRP D 1 137 ? 30.906 42.493 134.775 1.00 17.48 137 TRP D CA 1
ATOM 6414 C C . TRP D 1 137 ? 32.296 41.861 134.666 1.00 18.39 137 TRP D C 1
ATOM 6415 O O . TRP D 1 137 ? 33.049 42.170 133.740 1.00 18.28 137 TRP D O 1
ATOM 6426 N N . GLY D 1 138 ? 32.520 40.944 135.602 1.00 17.63 138 GLY D N 1
ATOM 6427 C CA . GLY D 1 138 ? 33.789 40.244 135.670 1.00 19.97 138 GLY D CA 1
ATOM 6428 C C . GLY D 1 138 ? 33.748 38.842 135.085 1.00 19.72 138 GLY D C 1
ATOM 6429 O O . GLY D 1 138 ? 32.775 38.101 135.251 1.00 16.92 138 GLY D O 1
ATOM 6430 N N . GLY D 1 139 ? 34.803 38.524 134.341 1.00 20.49 139 GLY D N 1
ATOM 6431 C CA . GLY D 1 139 ? 34.898 37.174 133.771 1.00 24.35 139 GLY D CA 1
ATOM 6432 C C . GLY D 1 139 ? 36.375 36.790 133.705 1.00 27.43 139 GLY D C 1
ATOM 6433 O O . GLY D 1 139 ? 37.238 37.659 133.879 1.00 27.54 139 GLY D O 1
ATOM 6434 N N . ARG D 1 140 ? 36.630 35.521 133.432 1.00 28.56 140 ARG D N 1
ATOM 6435 C CA . ARG D 1 140 ? 38.009 35.051 133.309 1.00 32.27 140 ARG D CA 1
ATOM 6436 C C . ARG D 1 140 ? 38.615 35.628 132.033 1.00 32.56 140 ARG D C 1
ATOM 6437 O O . ARG D 1 140 ? 39.736 36.144 132.008 1.00 33.43 140 ARG D O 1
ATOM 6445 N N . GLU D 1 141 ? 37.890 35.482 130.926 1.00 29.58 141 GLU D N 1
ATOM 6446 C CA . GLU D 1 141 ? 38.368 35.973 129.636 1.00 29.63 141 GLU D CA 1
ATOM 6447 C C . GLU D 1 141 ? 37.287 36.869 129.031 1.00 30.39 141 GLU D C 1
ATOM 6448 O O . GLU D 1 141 ? 36.110 36.737 129.350 1.00 27.93 141 GLU D O 1
ATOM 6454 N N . GLU D 1 142 ? 37.684 37.770 128.148 1.00 30.74 142 GLU D N 1
ATOM 6455 C CA . GLU D 1 142 ? 36.814 38.739 127.501 1.00 31.40 142 GLU D CA 1
ATOM 6456 C C . GLU D 1 142 ? 35.618 38.138 126.788 1.00 29.92 142 GLU D C 1
ATOM 6457 O O . GLU D 1 142 ? 34.537 38.716 126.756 1.00 27.78 142 GLU D O 1
ATOM 6463 N N . GLN D 1 143 ? 35.793 36.980 126.174 1.00 30.59 143 GLN D N 1
ATOM 6464 C CA . GLN D 1 143 ? 34.785 36.238 125.449 1.00 31.24 143 GLN D CA 1
ATOM 6465 C C . GLN D 1 143 ? 33.742 35.652 126.388 1.00 29.45 143 GLN D C 1
ATOM 6466 O O . GLN D 1 143 ? 32.641 35.357 125.902 1.00 32.81 143 GLN D O 1
ATOM 6472 N N . HIS D 1 144 ? 33.999 35.570 127.684 1.00 24.41 144 HIS D N 1
ATOM 6473 C CA . HIS D 1 144 ? 33.003 35.138 128.651 1.00 26.24 144 HIS D CA 1
ATOM 6474 C C . HIS D 1 144 ? 31.977 36.251 128.916 1.00 25.40 144 HIS D C 1
ATOM 6475 O O . HIS D 1 144 ? 30.851 36.003 129.367 1.00 23.84 144 HIS D O 1
ATOM 6482 N N . LEU D 1 145 ? 32.339 37.497 128.617 1.00 22.23 145 LEU D N 1
ATOM 6483 C CA . LEU D 1 145 ? 31.378 38.600 128.755 1.00 22.31 145 LEU D CA 1
ATOM 6484 C C . LEU D 1 145 ? 30.702 38.729 127.396 1.00 20.28 145 LEU D C 1
ATOM 6485 O O . LEU D 1 145 ? 30.930 39.654 126.637 1.00 17.88 145 LEU D O 1
ATOM 6490 N N . TYR D 1 146 ? 29.858 37.763 127.062 1.00 19.74 146 TYR D N 1
ATOM 6491 C CA . TYR D 1 146 ? 29.256 37.580 125.754 1.00 17.65 146 TYR D CA 1
ATOM 6492 C C . TYR D 1 146 ? 28.358 38.685 125.246 1.00 15.91 146 TYR D C 1
ATOM 6493 O O . TYR D 1 146 ? 28.131 38.791 124.026 1.00 14.43 146 TYR D O 1
ATOM 6502 N N . ASP D 1 147 ? 27.825 39.546 126.094 1.00 12.92 147 ASP D N 1
ATOM 6503 C CA . ASP D 1 147 ? 26.938 40.619 125.708 1.00 16.44 147 ASP D CA 1
ATOM 6504 C C . ASP D 1 147 ? 27.541 42.011 125.901 1.00 21.71 147 ASP D C 1
ATOM 6505 O O . ASP D 1 147 ? 26.820 43.017 125.935 1.00 22.06 147 ASP D O 1
ATOM 6510 N N . LEU D 1 148 ? 28.872 42.114 125.850 1.00 22.37 148 LEU D N 1
ATOM 6511 C CA . LEU D 1 148 ? 29.493 43.444 125.860 1.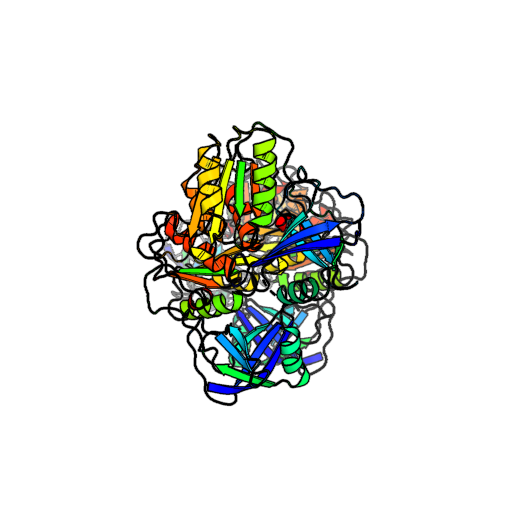00 23.72 148 LEU D CA 1
ATOM 6512 C C . LEU D 1 148 ? 29.029 44.230 124.636 1.00 21.84 148 LEU D C 1
ATOM 6513 O O . LEU D 1 148 ? 28.686 45.411 124.717 1.00 22.43 148 LEU D O 1
ATOM 6518 N N . CYS D 1 149 ? 28.996 43.575 123.485 1.00 21.68 149 CYS D N 1
ATOM 6519 C CA . CYS D 1 149 ? 28.566 44.189 122.221 1.00 22.20 149 CYS D CA 1
ATOM 6520 C C . CYS D 1 149 ? 27.240 44.932 122.394 1.00 21.33 149 CYS D C 1
ATOM 6521 O O . CYS D 1 149 ? 27.122 46.133 122.135 1.00 18.76 149 CYS D O 1
ATOM 6524 N N . GLU D 1 150 ? 26.243 44.238 122.934 1.00 20.23 150 GLU D N 1
ATOM 6525 C CA . GLU D 1 150 ? 24.920 44.745 123.223 1.00 24.07 150 GLU D CA 1
ATOM 6526 C C . GLU D 1 150 ? 24.919 45.882 124.242 1.00 25.01 150 GLU D C 1
ATOM 6527 O O . GLU D 1 150 ? 24.191 46.870 124.086 1.00 25.45 150 GLU D O 1
ATOM 6533 N N . LEU D 1 151 ? 25.734 45.760 125.285 1.00 23.66 151 LEU D N 1
ATOM 6534 C CA . LEU D 1 151 ? 25.865 46.779 126.316 1.00 22.86 151 LEU D CA 1
ATOM 6535 C C . LEU D 1 151 ? 26.472 48.048 125.716 1.00 23.96 151 LEU D C 1
ATOM 6536 O O . LEU D 1 151 ? 26.069 49.159 126.076 1.00 19.53 151 LEU D O 1
ATOM 6541 N N . GLU D 1 152 ? 27.400 47.913 124.760 1.00 25.18 152 GLU D N 1
ATOM 6542 C CA . GLU D 1 152 ? 27.947 49.106 124.093 1.00 26.68 152 GLU D CA 1
ATOM 6543 C C . GLU D 1 152 ? 26.864 49.787 123.270 1.00 25.65 152 GLU D C 1
ATOM 6544 O O . GLU D 1 152 ? 26.675 51.003 123.314 1.00 24.47 152 GLU D O 1
ATOM 6550 N N . ALA D 1 153 ? 26.020 49.027 122.569 1.00 24.99 153 ALA D N 1
ATOM 6551 C CA . ALA D 1 153 ? 24.902 49.597 121.814 1.00 26.00 153 ALA D CA 1
ATOM 6552 C C . ALA D 1 153 ? 23.951 50.334 122.761 1.00 27.50 153 ALA D C 1
ATOM 6553 O O . ALA D 1 153 ? 23.507 51.463 122.523 1.00 25.69 153 ALA D O 1
ATOM 6555 N N . LEU D 1 154 ? 23.666 49.750 123.922 1.00 28.13 154 LEU D N 1
ATOM 6556 C CA . LEU D 1 154 ? 22.809 50.401 124.914 1.00 31.11 154 LEU D CA 1
ATOM 6557 C C . LEU D 1 154 ? 23.439 51.658 125.498 1.00 31.17 154 LEU D C 1
ATOM 6558 O O . LEU D 1 154 ? 22.786 52.684 125.709 1.00 30.09 154 LEU D O 1
ATOM 6563 N N . SER D 1 155 ? 24.753 51.657 125.698 1.00 31.10 155 SER D N 1
ATOM 6564 C CA . SER D 1 155 ? 25.475 52.796 126.228 1.00 32.30 155 SER D CA 1
ATOM 6565 C C . SER D 1 155 ? 25.316 54.068 125.406 1.00 31.96 155 SER D C 1
ATOM 6566 O O . SER D 1 155 ? 25.192 55.179 125.920 1.00 27.53 155 SER D O 1
ATOM 6569 N N . LEU D 1 156 ? 25.291 53.909 124.087 1.00 33.85 156 LEU D N 1
ATOM 6570 C CA . LEU D 1 156 ? 25.081 54.994 123.152 1.00 34.12 156 LEU D CA 1
ATOM 6571 C C . LEU D 1 156 ? 23.789 55.753 123.430 1.00 34.26 156 LEU D C 1
ATOM 6572 O O . LEU D 1 156 ? 23.723 56.974 123.335 1.00 31.99 156 LEU D O 1
ATOM 6577 N N . LYS D 1 157 ? 22.718 55.018 123.710 1.00 33.84 157 LYS D N 1
ATOM 6578 C CA . LYS D 1 157 ? 21.403 55.628 123.919 1.00 33.14 157 LYS D CA 1
ATOM 6579 C C . LYS D 1 157 ? 21.225 56.162 125.319 1.00 31.12 157 LYS D C 1
ATOM 6580 O O . LYS D 1 157 ? 20.247 56.847 125.624 1.00 30.24 157 LYS D O 1
ATOM 6586 N N . HIS D 1 158 ? 22.044 55.764 126.286 1.00 30.04 158 HIS D N 1
ATOM 6587 C CA . HIS D 1 158 ? 21.858 56.164 127.687 1.00 30.35 158 HIS D CA 1
ATOM 6588 C C . HIS D 1 158 ? 23.172 56.687 128.242 1.00 29.37 158 HIS D C 1
ATOM 6589 O O . HIS D 1 158 ? 24.092 55.971 128.614 1.00 23.62 158 HIS D O 1
ATOM 6596 N N . PRO D 1 159 ? 23.278 58.008 128.316 1.00 29.46 159 PRO D N 1
ATOM 6597 C CA . PRO D 1 159 ? 24.464 58.726 128.721 1.00 29.11 159 PRO D CA 1
ATOM 6598 C C . PRO D 1 159 ? 24.903 58.507 130.154 1.00 27.45 159 PRO D C 1
ATOM 6599 O O . PRO D 1 159 ? 26.109 58.646 130.392 1.00 24.67 159 PRO D O 1
ATOM 6603 N N . GLY D 1 160 ? 24.014 58.098 131.073 1.00 25.00 160 GLY D N 1
ATOM 6604 C CA . GLY D 1 160 ? 24.484 57.859 132.447 1.00 22.69 160 GLY D CA 1
ATOM 6605 C C . GLY D 1 160 ? 24.968 56.418 132.628 1.00 20.37 160 GLY D C 1
ATOM 6606 O O . GLY D 1 160 ? 25.321 56.008 133.742 1.00 18.31 160 GLY D O 1
ATOM 6607 N N . LEU D 1 161 ? 24.907 55.611 131.574 1.00 18.82 161 LEU D N 1
ATOM 6608 C CA . LEU D 1 161 ? 25.289 54.212 131.718 1.00 20.44 161 LEU D CA 1
ATOM 6609 C C . LEU D 1 161 ? 26.785 54.051 131.461 1.00 21.58 161 LEU D C 1
ATOM 6610 O O . LEU D 1 161 ? 27.299 54.393 130.407 1.00 22.14 161 LEU D O 1
ATOM 6615 N N . GLN D 1 162 ? 27.482 53.510 132.449 1.00 21.06 162 GLN D N 1
ATOM 6616 C CA . GLN D 1 162 ? 28.896 53.203 132.379 1.00 22.33 162 GLN D CA 1
ATOM 6617 C C . GLN D 1 162 ? 29.041 51.682 132.484 1.00 20.30 162 GLN D C 1
ATOM 6618 O O . GLN D 1 162 ? 28.498 51.048 133.387 1.00 21.03 162 GLN D O 1
ATOM 6624 N N . VAL D 1 163 ? 29.668 51.068 131.504 1.00 16.73 163 VAL D N 1
ATOM 6625 C CA . VAL D 1 163 ? 29.896 49.655 131.401 1.00 18.11 163 VAL D CA 1
ATOM 6626 C C . VAL D 1 163 ? 31.330 49.347 131.801 1.00 18.22 163 VAL D C 1
ATOM 6627 O O . VAL D 1 163 ? 32.261 49.885 131.202 1.00 20.15 163 VAL D O 1
ATOM 6631 N N . VAL D 1 164 ? 31.555 48.571 132.860 1.00 17.94 164 VAL D N 1
ATOM 6632 C CA . VAL D 1 164 ? 32.912 48.266 133.287 1.00 16.98 164 VAL D CA 1
ATOM 6633 C C . VAL D 1 164 ? 33.197 46.769 133.261 1.00 17.30 164 VAL D C 1
ATOM 6634 O O . VAL D 1 164 ? 32.997 46.040 134.235 1.00 17.25 164 VAL D O 1
ATOM 6638 N N . PRO D 1 165 ? 33.716 46.291 132.153 1.00 17.87 165 PRO D N 1
ATOM 6639 C CA . PRO D 1 165 ? 34.154 44.911 131.974 1.00 18.80 165 PRO D CA 1
ATOM 6640 C C . PRO D 1 165 ? 35.443 44.645 132.740 1.00 19.12 165 PRO D C 1
ATOM 6641 O O . PRO D 1 165 ? 36.314 45.516 132.798 1.00 21.13 165 PRO D O 1
ATOM 6645 N N . VAL D 1 166 ? 35.572 43.542 133.477 1.00 17.85 166 VAL D N 1
ATOM 6646 C CA . VAL D 1 166 ? 36.757 43.230 134.257 1.00 18.36 166 VAL D CA 1
ATOM 6647 C C . VAL D 1 166 ? 37.224 41.820 133.858 1.00 22.57 166 VAL D C 1
ATOM 6648 O O . VAL D 1 166 ? 36.498 40.855 134.102 1.00 22.31 166 VAL D O 1
ATOM 6652 N N . VAL D 1 167 ? 38.396 41.740 133.248 1.00 22.58 167 VAL D N 1
ATOM 6653 C CA . VAL D 1 167 ? 38.932 40.466 132.770 1.00 23.71 167 VAL D CA 1
ATOM 6654 C C . VAL D 1 167 ? 40.090 39.929 133.596 1.00 24.41 167 VAL D C 1
ATOM 6655 O O . VAL D 1 167 ? 41.063 40.635 133.854 1.00 21.30 167 VAL D O 1
ATOM 6659 N N . GLU D 1 168 ? 40.041 38.666 134.009 1.00 28.73 168 GLU D N 1
ATOM 6660 C CA . GLU D 1 168 ? 41.122 38.088 134.810 1.00 32.06 168 GLU D CA 1
ATOM 6661 C C . GLU D 1 168 ? 42.358 37.845 133.961 1.00 34.48 168 GLU D C 1
ATOM 6662 O O . GLU D 1 168 ? 43.454 38.282 134.288 1.00 33.05 168 GLU D O 1
ATOM 6668 N N . GLN D 1 169 ? 42.200 37.197 132.816 1.00 39.73 169 GLN D N 1
ATOM 6669 C CA . GLN D 1 169 ? 43.306 36.910 131.907 1.00 44.41 169 GLN D CA 1
ATOM 6670 C C . GLN D 1 169 ? 43.132 37.657 130.600 1.00 47.25 169 GLN D C 1
ATOM 6671 O O . GLN D 1 169 ? 42.545 37.163 129.643 1.00 45.46 169 GLN D O 1
ATOM 6677 N N . PRO D 1 170 ? 43.549 38.909 130.570 1.00 51.57 170 PRO D N 1
ATOM 6678 C CA . PRO D 1 170 ? 43.404 39.786 129.429 1.00 54.87 170 PRO D CA 1
ATOM 6679 C C . PRO D 1 170 ? 44.180 39.298 128.219 1.00 59.16 170 PRO D C 1
ATOM 6680 O O . PRO D 1 170 ? 45.051 38.442 128.314 1.00 59.25 170 PRO D O 1
ATOM 6684 N N . GLU D 1 171 ? 43.833 39.865 127.071 1.00 64.35 171 GLU D N 1
ATOM 6685 C CA . GLU D 1 171 ? 44.508 39.554 125.818 1.00 68.50 171 GLU D CA 1
ATOM 6686 C C . GLU D 1 171 ? 45.434 40.719 125.466 1.00 70.33 171 GLU D C 1
ATOM 6687 O O . GLU D 1 171 ? 45.513 41.716 126.178 1.00 69.60 171 GLU D O 1
ATOM 6693 N N . ALA D 1 172 ? 46.110 40.578 124.342 1.00 71.45 172 ALA D N 1
ATOM 6694 C CA . ALA D 1 172 ? 47.040 41.525 123.782 1.00 70.71 172 ALA D CA 1
ATOM 6695 C C . ALA D 1 172 ? 46.815 42.987 124.126 1.00 69.79 172 ALA D C 1
ATOM 6696 O O . ALA D 1 172 ? 47.521 43.524 124.987 1.00 70.12 172 ALA D O 1
ATOM 6698 N N . GLY D 1 173 ? 45.905 43.666 123.433 1.00 67.88 173 GLY D N 1
ATOM 6699 C CA . GLY D 1 173 ? 45.702 45.085 123.658 1.00 66.09 173 GLY D CA 1
ATOM 6700 C C . GLY D 1 173 ? 44.422 45.474 124.368 1.00 64.06 173 GLY D C 1
ATOM 6701 O O . GLY D 1 173 ? 43.794 46.475 124.007 1.00 63.50 173 GLY D O 1
ATOM 6702 N N . TRP D 1 174 ? 44.036 44.710 125.381 1.00 61.12 174 TRP D N 1
ATOM 6703 C CA . TRP D 1 174 ? 42.839 45.035 126.164 1.00 57.83 174 TRP D CA 1
ATOM 6704 C C . TRP D 1 174 ? 43.159 46.273 126.993 1.00 55.72 174 TRP D C 1
ATOM 6705 O O . TRP D 1 174 ? 44.179 46.280 127.675 1.00 55.92 174 TRP D O 1
ATOM 6716 N N . ARG D 1 175 ? 42.336 47.306 126.917 1.00 53.87 175 ARG D N 1
ATOM 6717 C CA . ARG D 1 175 ? 42.577 48.521 127.687 1.00 51.12 175 ARG D CA 1
ATOM 6718 C C . ARG D 1 175 ? 41.608 48.610 128.859 1.00 47.37 175 ARG D C 1
ATOM 6719 O O . ARG D 1 175 ? 41.638 49.585 129.611 1.00 49.01 175 ARG D O 1
ATOM 6727 N N . GLY D 1 176 ? 40.752 47.607 129.023 1.00 41.10 176 GLY D N 1
ATOM 6728 C CA . GLY D 1 176 ? 39.761 47.636 130.086 1.00 35.91 176 GLY D CA 1
ATOM 6729 C C . GLY D 1 176 ? 40.347 47.275 131.447 1.00 31.51 176 GLY D C 1
ATOM 6730 O O . GLY D 1 176 ? 41.552 47.168 131.613 1.00 29.37 176 GLY D O 1
ATOM 6731 N N . ARG D 1 177 ? 39.469 47.001 132.400 1.00 27.60 177 ARG D N 1
ATOM 6732 C CA . ARG D 1 177 ? 39.897 46.625 133.744 1.00 27.43 177 ARG D CA 1
ATOM 6733 C C . ARG D 1 177 ? 40.298 45.166 133.802 1.00 26.90 177 ARG D C 1
ATOM 6734 O O . ARG D 1 177 ? 39.930 44.338 132.955 1.00 21.43 177 ARG D O 1
ATOM 6742 N N . THR D 1 178 ? 41.164 44.857 134.778 1.00 27.11 178 THR D N 1
ATOM 6743 C CA . THR D 1 178 ? 41.837 43.575 134.855 1.00 29.99 178 THR D CA 1
ATOM 6744 C C . THR D 1 178 ? 41.877 42.710 136.077 1.00 32.65 178 THR D C 1
ATOM 6745 O O . THR D 1 178 ? 42.273 41.530 135.867 1.00 37.24 178 THR D O 1
ATOM 6749 N N . GLY D 1 179 ? 41.554 43.031 137.310 1.00 32.56 179 GLY D N 1
ATOM 6750 C CA . GLY D 1 179 ? 41.659 41.954 138.341 1.00 31.36 179 GLY D CA 1
ATOM 6751 C C . GLY D 1 179 ? 40.341 41.189 138.413 1.00 28.42 179 GLY D C 1
ATOM 6752 O O . GLY D 1 179 ? 39.911 40.486 137.498 1.00 28.86 179 GLY D O 1
ATOM 6753 N N . THR D 1 180 ? 39.669 41.343 139.535 1.00 27.59 180 THR D N 1
ATOM 6754 C CA . THR D 1 180 ? 38.343 40.782 139.792 1.00 28.19 180 THR D CA 1
ATOM 6755 C C . THR D 1 180 ? 37.395 41.960 139.988 1.00 27.06 180 THR D C 1
ATOM 6756 O O . THR D 1 180 ? 37.886 43.071 140.207 1.00 26.37 180 THR D O 1
ATOM 6760 N N . VAL D 1 181 ? 36.087 41.764 139.903 1.00 26.93 181 VAL D N 1
ATOM 6761 C CA . VAL D 1 181 ? 35.173 42.897 139.995 1.00 25.08 181 VAL D CA 1
ATOM 6762 C C . VAL D 1 181 ? 35.243 43.718 141.265 1.00 23.57 181 VAL D C 1
ATOM 6763 O O . VAL D 1 181 ? 35.112 44.950 141.132 1.00 26.52 181 VAL D O 1
ATOM 6767 N N . LEU D 1 182 ? 35.392 43.151 142.436 1.00 20.91 182 LEU D N 1
ATOM 6768 C CA . LEU D 1 182 ? 35.417 43.851 143.704 1.00 21.67 182 LEU D CA 1
ATOM 6769 C C . LEU D 1 182 ? 36.544 44.855 143.825 1.00 22.97 182 LEU D C 1
ATOM 6770 O O . LEU D 1 182 ? 36.370 45.886 144.494 1.00 24.32 182 LEU D O 1
ATOM 6775 N N . THR D 1 183 ? 37.709 44.614 143.225 1.00 21.91 183 THR D N 1
ATOM 6776 C CA . THR D 1 183 ? 38.753 45.641 143.302 1.00 18.26 183 THR D CA 1
ATOM 6777 C C . THR D 1 183 ? 38.366 46.761 142.342 1.00 17.61 183 THR D C 1
ATOM 6778 O O . THR D 1 183 ? 38.672 47.888 142.695 1.00 20.27 183 THR D O 1
ATOM 6782 N N . ALA D 1 184 ? 37.669 46.529 141.225 1.00 15.86 184 ALA D N 1
ATOM 6783 C CA . ALA D 1 184 ? 37.271 47.629 140.360 1.00 18.52 184 ALA D CA 1
ATOM 6784 C C . ALA D 1 184 ? 36.365 48.619 141.085 1.00 21.44 184 ALA D C 1
ATOM 6785 O O . ALA D 1 184 ? 36.612 49.824 141.115 1.00 21.98 184 ALA D O 1
ATOM 6787 N N . VAL D 1 185 ? 35.319 48.116 141.741 1.00 21.96 185 VAL D N 1
ATOM 6788 C CA . VAL D 1 185 ? 34.374 48.951 142.471 1.00 18.90 185 VAL D CA 1
ATOM 6789 C C . VAL D 1 185 ? 35.077 49.826 143.498 1.00 19.53 185 VAL D C 1
ATOM 6790 O O . VAL D 1 185 ? 34.823 51.025 143.608 1.00 12.63 185 VAL D O 1
ATOM 6794 N N . LEU D 1 186 ? 35.934 49.179 144.272 1.00 21.14 186 LEU D N 1
ATOM 6795 C CA . LEU D 1 186 ? 36.744 49.779 145.305 1.00 23.13 186 LEU D CA 1
ATOM 6796 C C . LEU D 1 186 ? 37.623 50.911 144.782 1.00 25.22 186 LEU D C 1
ATOM 6797 O O . LEU D 1 186 ? 37.637 51.989 145.371 1.00 23.16 186 LEU D O 1
ATOM 6802 N N . GLN D 1 187 ? 38.314 50.658 143.681 1.00 24.62 187 GLN D N 1
ATOM 6803 C CA . GLN D 1 187 ? 39.128 51.651 143.026 1.00 28.48 187 GLN D CA 1
ATOM 6804 C C . GLN D 1 187 ? 38.299 52.866 142.604 1.00 28.92 187 GLN D C 1
ATOM 6805 O O . GLN D 1 187 ? 38.728 53.976 142.897 1.00 27.98 187 GLN D O 1
ATOM 6811 N N . ASP D 1 188 ? 37.159 52.722 141.956 1.00 27.19 188 ASP D N 1
ATOM 6812 C CA . ASP D 1 188 ? 36.403 53.864 141.470 1.00 27.53 188 ASP D CA 1
ATOM 6813 C C . ASP D 1 188 ? 35.698 54.740 142.492 1.00 25.52 188 ASP D C 1
ATOM 6814 O O . ASP D 1 188 ? 35.198 55.799 142.120 1.00 25.26 188 ASP D O 1
ATOM 6819 N N . HIS D 1 189 ? 35.400 54.239 143.679 1.00 23.32 189 HIS D N 1
ATOM 6820 C CA . HIS D 1 189 ? 34.566 54.925 144.647 1.00 26.14 189 HIS D CA 1
ATOM 6821 C C . HIS D 1 189 ? 35.217 55.011 146.013 1.00 25.73 189 HIS D C 1
ATOM 6822 O O . HIS D 1 189 ? 35.406 53.956 146.596 1.00 26.83 189 HIS D O 1
ATOM 6829 N N . GLY D 1 190 ? 35.500 56.197 146.527 1.00 25.76 190 GLY D N 1
ATOM 6830 C CA . GLY D 1 190 ? 36.104 56.339 147.852 1.00 24.24 190 GLY D CA 1
ATOM 6831 C C . GLY D 1 190 ? 35.036 56.110 148.925 1.00 23.49 190 GLY D C 1
ATOM 6832 O O . GLY D 1 190 ? 35.346 55.750 150.067 1.00 20.22 190 GLY D O 1
ATOM 6833 N N . THR D 1 191 ? 33.776 56.350 148.553 1.00 21.69 191 THR D N 1
ATOM 6834 C CA . THR D 1 191 ? 32.670 56.048 149.457 1.00 22.16 191 THR D CA 1
ATOM 6835 C C . THR D 1 191 ? 31.508 55.441 148.668 1.00 21.19 191 THR D C 1
ATOM 6836 O O . THR D 1 191 ? 31.206 55.915 147.582 1.00 20.57 191 THR D O 1
ATOM 6840 N N . LEU D 1 192 ? 30.833 54.438 149.202 1.00 20.16 192 LEU D N 1
ATOM 6841 C CA . LEU D 1 192 ? 29.701 53.828 148.510 1.00 20.22 192 LEU D CA 1
ATOM 6842 C C . LEU D 1 192 ? 28.396 54.203 149.199 1.00 19.82 192 LEU D C 1
ATOM 6843 O O . LEU D 1 192 ? 27.330 53.715 148.823 1.00 18.19 192 LEU D O 1
ATOM 6848 N N . ALA D 1 193 ? 28.426 55.126 150.161 1.00 19.73 193 ALA D N 1
ATOM 6849 C CA . ALA D 1 193 ? 27.247 55.544 150.896 1.00 22.55 193 ALA D CA 1
ATOM 6850 C C . ALA D 1 193 ? 26.090 56.103 150.070 1.00 23.07 193 ALA D C 1
ATOM 6851 O O . ALA D 1 193 ? 24.943 56.028 150.539 1.00 21.32 193 ALA D O 1
ATOM 6853 N N . GLU D 1 194 ? 26.323 56.668 148.893 1.00 21.52 194 GLU D N 1
ATOM 6854 C CA . GLU D 1 194 ? 25.251 57.279 148.121 1.00 21.25 194 GLU D CA 1
ATOM 6855 C C . GLU D 1 194 ? 24.592 56.368 147.097 1.00 21.37 194 GLU D C 1
ATOM 6856 O O . GLU D 1 194 ? 23.522 56.689 146.552 1.00 18.44 194 GLU D O 1
ATOM 6862 N N . HIS D 1 195 ? 25.176 55.203 146.819 1.00 16.31 195 HIS D N 1
ATOM 6863 C CA . HIS D 1 195 ? 24.629 54.336 145.792 1.00 14.80 195 HIS D CA 1
ATOM 6864 C C . HIS D 1 195 ? 23.691 53.258 146.287 1.00 14.02 195 HIS D C 1
ATOM 6865 O O . HIS D 1 195 ? 23.783 52.788 147.412 1.00 12.45 195 HIS D O 1
ATOM 6872 N N . ASP D 1 196 ? 22.880 52.767 145.364 1.00 16.25 196 ASP D N 1
ATOM 6873 C CA . ASP D 1 196 ? 22.047 51.581 145.530 1.00 16.87 196 ASP D CA 1
ATOM 6874 C C . ASP D 1 196 ? 22.867 50.470 144.854 1.00 14.95 196 ASP D C 1
ATOM 6875 O O . ASP D 1 196 ? 23.368 50.718 143.757 1.00 13.04 196 ASP D O 1
ATOM 6880 N N . ILE D 1 197 ? 23.157 49.363 145.500 1.00 16.24 197 ILE D N 1
ATOM 6881 C CA . ILE D 1 197 ? 24.035 48.340 144.934 1.00 17.10 197 ILE D CA 1
ATOM 6882 C C . ILE D 1 197 ? 23.351 46.986 144.778 1.00 17.96 197 ILE D C 1
ATOM 6883 O O . ILE D 1 197 ? 22.761 46.448 145.735 1.00 17.25 197 ILE D O 1
ATOM 6888 N N . TYR D 1 198 ? 23.400 46.446 143.568 1.00 15.61 198 TYR D N 1
ATOM 6889 C CA . TYR D 1 198 ? 22.780 45.151 143.273 1.00 18.80 198 TYR D CA 1
ATOM 6890 C C . TYR D 1 198 ? 23.851 44.149 142.830 1.00 20.61 198 TYR D C 1
ATOM 6891 O O . TYR D 1 198 ? 24.648 44.445 141.941 1.00 19.01 198 TYR D O 1
ATOM 6900 N N . ILE D 1 199 ? 23.930 42.992 143.482 1.00 18.51 199 ILE D N 1
ATOM 6901 C CA . ILE D 1 199 ? 24.971 42.011 143.227 1.00 19.19 199 ILE D CA 1
ATOM 6902 C C . ILE D 1 199 ? 24.470 40.596 142.972 1.00 17.20 199 ILE D C 1
ATOM 6903 O O . ILE D 1 199 ? 23.723 40.070 143.800 1.00 15.38 199 ILE D O 1
ATOM 6908 N N . ALA D 1 200 ? 25.023 39.949 141.954 1.00 16.58 200 ALA D N 1
ATOM 6909 C CA . ALA D 1 200 ? 24.744 38.554 141.673 1.00 15.99 200 ALA D CA 1
ATOM 6910 C C . ALA D 1 200 ? 26.053 37.904 141.226 1.00 19.21 200 ALA D C 1
ATOM 6911 O O . ALA D 1 200 ? 26.898 38.541 140.581 1.00 23.27 200 ALA D O 1
ATOM 6913 N N . GLY D 1 201 ? 26.212 36.630 141.495 1.00 18.08 201 GLY D N 1
ATOM 6914 C CA . GLY D 1 201 ? 27.383 35.875 141.036 1.00 18.37 201 GLY D CA 1
ATOM 6915 C C . GLY D 1 201 ? 27.668 34.848 142.131 1.00 18.89 201 GLY D C 1
ATOM 6916 O O . GLY D 1 201 ? 26.713 34.481 142.819 1.00 17.38 201 GLY D O 1
ATOM 6917 N N . ARG D 1 202 ? 28.942 34.501 142.324 1.00 18.31 202 ARG D N 1
ATOM 6918 C CA . ARG D 1 202 ? 29.199 33.491 143.351 1.00 23.80 202 ARG D CA 1
ATOM 6919 C C . ARG D 1 202 ? 28.776 34.034 144.704 1.00 24.92 202 ARG D C 1
ATOM 6920 O O . ARG D 1 202 ? 29.028 35.196 145.028 1.00 25.97 202 ARG D O 1
ATOM 6928 N N . PHE D 1 203 ? 28.107 33.203 145.485 1.00 23.74 203 PHE D N 1
ATOM 6929 C CA . PHE D 1 203 ? 27.606 33.569 146.793 1.00 24.92 203 PHE D CA 1
ATOM 6930 C C . PHE D 1 203 ? 28.720 34.035 147.714 1.00 24.15 203 PHE D C 1
ATOM 6931 O O . PHE D 1 203 ? 28.470 35.010 148.437 1.00 22.00 203 PHE D O 1
ATOM 6939 N N . GLU D 1 204 ? 29.881 33.401 147.675 1.00 23.24 204 GLU D N 1
ATOM 6940 C CA . GLU D 1 204 ? 31.026 33.849 148.471 1.00 27.51 204 GLU D CA 1
ATOM 6941 C C . GLU D 1 204 ? 31.570 35.210 148.044 1.00 25.62 204 GLU D C 1
ATOM 6942 O O . GLU D 1 204 ? 32.023 36.023 148.852 1.00 25.04 204 GLU D O 1
ATOM 6948 N N . MET D 1 205 ? 31.569 35.508 146.750 1.00 24.34 205 MET D N 1
ATOM 6949 C CA . MET D 1 205 ? 32.009 36.823 146.272 1.00 23.75 205 MET D CA 1
ATOM 6950 C C . MET D 1 205 ? 31.031 37.854 146.840 1.00 23.26 205 MET D C 1
ATOM 6951 O O . MET D 1 205 ? 31.449 38.867 147.405 1.00 21.14 205 MET D O 1
ATOM 6956 N N . ALA D 1 206 ? 29.729 37.554 146.763 1.00 22.18 206 ALA D N 1
ATOM 6957 C CA . ALA D 1 206 ? 28.721 38.501 147.262 1.00 25.05 206 ALA D CA 1
ATOM 6958 C C . ALA D 1 206 ? 28.889 38.764 148.747 1.00 25.45 206 ALA D C 1
ATOM 6959 O O . ALA D 1 206 ? 28.888 39.914 149.202 1.00 27.68 206 ALA D O 1
ATOM 6961 N N . LYS D 1 207 ? 29.092 37.722 149.539 1.00 24.19 207 LYS D N 1
ATOM 6962 C CA . LYS D 1 207 ? 29.272 37.852 150.988 1.00 25.44 207 LYS D CA 1
ATOM 6963 C C . LYS D 1 207 ? 30.543 38.638 151.314 1.00 22.99 207 LYS D C 1
ATOM 6964 O O . LYS D 1 207 ? 30.552 39.486 152.223 1.00 21.40 207 LYS D O 1
ATOM 6970 N N . ILE D 1 208 ? 31.583 38.432 150.530 1.00 18.96 208 ILE D N 1
ATOM 6971 C CA . ILE D 1 208 ? 32.825 39.196 150.724 1.00 20.10 208 ILE D CA 1
ATOM 6972 C C . ILE D 1 208 ? 32.588 40.661 150.359 1.00 18.81 208 ILE D C 1
ATOM 6973 O O . ILE D 1 208 ? 32.945 41.589 151.078 1.00 17.19 208 ILE D O 1
ATOM 6978 N N . ALA D 1 209 ? 31.943 40.904 149.242 1.00 17.77 209 ALA D N 1
ATOM 6979 C CA . ALA D 1 209 ? 31.536 42.218 148.781 1.00 19.78 209 ALA D CA 1
ATOM 6980 C C . ALA D 1 209 ? 30.757 43.017 149.820 1.00 20.42 209 ALA D C 1
ATOM 6981 O O . ALA D 1 209 ? 31.143 44.153 150.134 1.00 18.31 209 ALA D O 1
ATOM 6983 N N . ARG D 1 210 ? 29.686 42.448 150.390 1.00 19.35 210 ARG D N 1
ATOM 6984 C CA . ARG D 1 210 ? 28.875 43.173 151.364 1.00 19.88 210 ARG D CA 1
ATOM 6985 C C . ARG D 1 210 ? 29.694 43.676 152.563 1.00 21.34 210 ARG D C 1
ATOM 6986 O O . ARG D 1 210 ? 29.434 44.786 153.060 1.00 17.16 210 ARG D O 1
ATOM 6994 N N . ASP D 1 211 ? 30.576 42.822 153.068 1.00 17.81 211 ASP D N 1
ATOM 6995 C CA . ASP D 1 211 ? 31.405 43.149 154.222 1.00 20.11 211 ASP D CA 1
ATOM 6996 C C . ASP D 1 211 ? 32.463 44.193 153.871 1.00 21.55 211 ASP D C 1
ATOM 6997 O O . ASP D 1 211 ? 32.611 45.143 154.650 1.00 17.83 211 ASP D O 1
ATOM 7002 N N . LEU D 1 212 ? 33.158 44.106 152.739 1.00 22.13 212 LEU D N 1
ATOM 7003 C CA . LEU D 1 212 ? 34.129 45.144 152.383 1.00 23.68 212 LEU D CA 1
ATOM 7004 C C . LEU D 1 212 ? 33.421 46.482 152.110 1.00 25.16 212 LEU D C 1
ATOM 7005 O O . LEU D 1 212 ? 33.851 47.555 152.568 1.00 22.68 212 LEU D O 1
ATOM 7010 N N . PHE D 1 213 ? 32.318 46.442 151.361 1.00 22.62 213 PHE D N 1
ATOM 7011 C CA . PHE D 1 213 ? 31.583 47.670 151.066 1.00 21.84 213 PHE D CA 1
ATOM 7012 C C . PHE D 1 213 ? 31.076 48.352 152.330 1.00 23.31 213 PHE D C 1
ATOM 7013 O O . PHE D 1 213 ? 31.247 49.566 152.469 1.00 20.43 213 PHE D O 1
ATOM 7021 N N . CYS D 1 214 ? 30.415 47.627 153.241 1.00 24.62 214 CYS D N 1
ATOM 7022 C CA . CYS D 1 214 ? 29.895 48.297 154.428 1.00 26.15 214 CYS D CA 1
ATOM 7023 C C . CYS D 1 214 ? 31.004 48.679 155.404 1.00 28.36 214 CYS D C 1
ATOM 7024 O O . CYS D 1 214 ? 30.882 49.711 156.075 1.00 25.25 214 CYS D O 1
ATOM 7027 N N . SER D 1 215 ? 32.059 47.881 155.531 1.00 28.87 215 SER D N 1
ATOM 7028 C CA . SER D 1 215 ? 33.070 48.217 156.542 1.00 31.28 215 SER D CA 1
ATOM 7029 C C . SER D 1 215 ? 34.203 49.070 156.014 1.00 30.18 215 SER D C 1
ATOM 7030 O O . SER D 1 215 ? 34.818 49.795 156.800 1.00 29.84 215 SER D O 1
ATOM 7033 N N . GLU D 1 216 ? 34.469 49.047 154.716 1.00 29.81 216 GLU D N 1
ATOM 7034 C CA . GLU D 1 216 ? 35.560 49.852 154.181 1.00 29.38 216 GLU D CA 1
ATOM 7035 C C . GLU D 1 216 ? 35.081 51.014 153.323 1.00 29.44 216 GLU D C 1
ATOM 7036 O O . GLU D 1 216 ? 35.896 51.898 153.014 1.00 26.33 216 GLU D O 1
ATOM 7042 N N . ARG D 1 217 ? 33.827 51.013 152.847 1.00 27.12 217 ARG D N 1
ATOM 7043 C CA . ARG D 1 217 ? 33.415 52.124 151.967 1.00 26.19 217 ARG D CA 1
ATOM 7044 C C . ARG D 1 217 ? 32.108 52.727 152.434 1.00 25.84 217 ARG D C 1
ATOM 7045 O O . ARG D 1 217 ? 31.369 53.365 151.684 1.00 26.79 217 ARG D O 1
ATOM 7053 N N . ASN D 1 218 ? 31.773 52.501 153.699 1.00 26.49 218 ASN D N 1
ATOM 7054 C CA . ASN D 1 218 ? 30.565 52.996 154.329 1.00 29.36 218 ASN D CA 1
ATOM 7055 C C . ASN D 1 218 ? 29.279 52.759 153.519 1.00 29.49 218 ASN D C 1
ATOM 7056 O O . ASN D 1 218 ? 28.359 53.603 153.559 1.00 24.78 218 ASN D O 1
ATOM 7061 N N . ALA D 1 219 ? 29.156 51.606 152.860 1.00 27.24 219 ALA D N 1
ATOM 7062 C CA . ALA D 1 219 ? 27.940 51.337 152.105 1.00 26.75 219 ALA D CA 1
ATOM 7063 C C . ALA D 1 219 ? 26.772 51.220 153.083 1.00 26.34 219 ALA D C 1
ATOM 7064 O O . ALA D 1 219 ? 26.942 50.888 154.262 1.00 23.54 219 ALA D O 1
ATOM 7066 N N . ARG D 1 220 ? 25.591 51.527 152.561 1.00 25.55 220 ARG D N 1
ATOM 7067 C CA . ARG D 1 220 ? 24.387 51.372 153.392 1.00 26.37 220 ARG D CA 1
ATOM 7068 C C . ARG D 1 220 ? 23.959 49.913 153.279 1.00 25.25 220 ARG D C 1
ATOM 7069 O O . ARG D 1 220 ? 23.629 49.457 152.177 1.00 26.06 220 ARG D O 1
ATOM 7077 N N . GLU D 1 221 ? 23.889 49.174 154.377 1.00 26.55 221 GLU D N 1
ATOM 7078 C CA . GLU D 1 221 ? 23.480 47.780 154.319 1.00 26.70 221 GLU D CA 1
ATOM 7079 C C . GLU D 1 221 ? 22.049 47.654 153.807 1.00 27.50 221 GLU D C 1
ATOM 7080 O O . GLU D 1 221 ? 21.806 46.789 152.965 1.00 23.48 221 GLU D O 1
ATOM 7086 N N . ASP D 1 222 ? 21.154 48.568 154.186 1.00 25.73 222 ASP D N 1
ATOM 7087 C CA . ASP D 1 222 ? 19.795 48.544 153.669 1.00 25.76 222 ASP D CA 1
ATOM 7088 C C . ASP D 1 222 ? 19.763 48.817 152.167 1.00 25.47 222 ASP D C 1
ATOM 7089 O O . ASP D 1 222 ? 18.751 48.487 151.542 1.00 24.45 222 ASP D O 1
ATOM 7094 N N . ARG D 1 223 ? 20.770 49.447 151.552 1.00 22.69 223 ARG D N 1
ATOM 7095 C CA . ARG D 1 223 ? 20.711 49.666 150.102 1.00 21.46 223 ARG D CA 1
ATOM 7096 C C . ARG D 1 223 ? 21.656 48.757 149.318 1.00 20.96 223 ARG D C 1
ATOM 7097 O O . ARG D 1 223 ? 22.214 49.103 148.274 1.00 17.63 223 ARG D O 1
ATOM 7105 N N . LEU D 1 224 ? 21.845 47.537 149.816 1.00 20.69 224 LEU D N 1
ATOM 7106 C CA . LEU D 1 224 ? 22.716 46.580 149.133 1.00 20.66 224 LEU D CA 1
ATOM 7107 C C . LEU D 1 224 ? 21.918 45.295 148.913 1.00 19.55 224 LEU D C 1
ATOM 7108 O O . LEU D 1 224 ? 21.583 44.590 149.864 1.00 16.66 224 LEU D O 1
ATOM 7113 N N . PHE D 1 225 ? 21.624 45.035 147.643 1.00 16.08 225 PHE D N 1
ATOM 7114 C CA . PHE D 1 225 ? 20.762 43.922 147.287 1.00 16.53 225 PHE D CA 1
ATOM 7115 C C . PHE D 1 225 ? 21.452 42.777 146.585 1.00 17.07 225 PHE D C 1
ATOM 7116 O O . PHE D 1 225 ? 22.417 42.950 145.848 1.00 18.82 225 PHE D O 1
ATOM 7124 N N . GLY D 1 226 ? 20.919 41.575 146.741 1.00 19.01 226 GLY D N 1
ATOM 7125 C CA . GLY D 1 226 ? 21.472 40.391 146.070 1.00 20.84 226 GLY D CA 1
ATOM 7126 C C . GLY D 1 226 ? 20.773 39.156 146.627 1.00 19.66 226 GLY D C 1
ATOM 7127 O O . GLY D 1 226 ? 20.350 39.217 147.780 1.00 17.29 226 GLY D O 1
ATOM 7128 N N . ASP D 1 227 ? 20.608 38.105 145.829 1.00 19.01 227 ASP D N 1
ATOM 7129 C CA . ASP D 1 227 ? 19.963 36.893 146.351 1.00 19.26 227 ASP D CA 1
ATOM 7130 C C . ASP D 1 227 ? 20.764 36.231 147.464 1.00 19.92 227 ASP D C 1
ATOM 7131 O O . ASP D 1 227 ? 20.178 35.649 148.390 1.00 19.94 227 ASP D O 1
ATOM 7136 N N . ALA D 1 228 ? 22.084 36.360 147.485 1.00 18.41 228 ALA D N 1
ATOM 7137 C CA . ALA D 1 228 ? 22.894 35.802 148.572 1.00 20.79 228 ALA D CA 1
ATOM 7138 C C . ALA D 1 228 ? 22.535 36.308 149.962 1.00 23.59 228 ALA D C 1
ATOM 7139 O O . ALA D 1 228 ? 22.714 35.576 150.954 1.00 20.22 228 ALA D O 1
ATOM 7141 N N . PHE D 1 229 ? 21.999 37.530 150.092 1.00 23.49 229 PHE D N 1
ATOM 7142 C CA . PHE D 1 229 ? 21.635 38.074 151.390 1.00 24.19 229 PHE D CA 1
ATOM 7143 C C . PHE D 1 229 ? 20.253 37.667 151.870 1.00 28.37 229 PHE D C 1
ATOM 7144 O O . PHE D 1 229 ? 19.867 38.085 152.972 1.00 28.03 229 PHE D O 1
ATOM 7152 N N . ALA D 1 230 ? 19.512 36.839 151.136 1.00 29.17 230 ALA D N 1
ATOM 7153 C CA . ALA D 1 230 ? 18.175 36.445 151.534 1.00 32.43 230 ALA D CA 1
ATOM 7154 C C . ALA D 1 230 ? 18.058 36.007 152.987 1.00 36.56 230 ALA D C 1
ATOM 7155 O O . ALA D 1 230 ? 17.236 36.599 153.699 1.00 36.09 230 ALA D O 1
ATOM 7157 N N . PHE D 1 231 ? 18.768 34.969 153.417 1.00 41.48 231 PHE D N 1
ATOM 7158 C CA . PHE D 1 231 ? 18.623 34.514 154.806 1.00 48.33 231 PHE D CA 1
ATOM 7159 C C . PHE D 1 231 ? 19.849 34.874 155.636 1.00 53.00 231 PHE D C 1
ATOM 7160 O O . PHE D 1 231 ? 20.034 34.457 156.775 1.00 54.35 231 PHE D O 1
ATOM 7168 N N . ILE D 1 232 ? 20.701 35.687 155.036 1.00 58.41 232 ILE D N 1
ATOM 7169 C CA . ILE D 1 232 ? 21.948 36.155 155.656 1.00 62.80 232 ILE D CA 1
ATOM 7170 C C . ILE D 1 232 ? 21.788 37.617 156.017 1.00 64.57 232 ILE D C 1
ATOM 7171 O O . ILE D 1 232 ? 20.602 38.046 156.051 1.00 65.78 232 ILE D O 1
#

CATH classification: 2.40.30.10 (+1 more: 3.40.50.80)

Solvent-accessible surface area: 41986 Å² total; per-residue (Å²): 105,93,16,39,0,118,17,88,55,51,94,63,40,39,149,94,23,66,42,0,72,0,51,12,98,58,102,54,89,16,101,4,0,20,29,0,46,1,32,18,83,164,238,41,90,28,79,36,24,0,0,0,20,48,84,40,161,43,49,0,0,0,20,0,55,199,24,154,37,0,8,58,90,0,83,162,85,111,84,9,51,0,26,4,50,62,19,130,4,58,4,49,107,44,144,160,34,28,1,0,0,0,0,12,46,118,4,5,7,2,1,41,0,0,0,40,14,2,10,83,132,52,68,107,21,80,0,18,0,0,5,10,8,93,59,20,100,74,8,42,7,12,21,100,7,52,43,41,26,100,111,26,108,22,1,110,26,18,15,0,0,38,88,40,114,107,79,39,105,22,64,86,15,14,8,0,5,2,0,6,89,68,31,79,63,0,28,102,24,2,2,2,1,19,16,131,86,35,14,2,42,6,0,49,25,0,0,38,53,48,46,107,12,106,102,88,45,10,15,7,29,4,36,62,131,63,103,89,24,57,4,124,13,66,40,42,102,68,45,37,149,92,24,63,51,0,76,0,56,11,116,56,101,37,87,12,104,3,0,18,29,0,46,0,29,26,81,134,184,48,77,36,74,31,24,0,0,5,11,30,77,64,148,47,41,0,1,0,20,0,55,207,33,149,38,0,9,74,83,0,87,179,77,110,119,8,59,0,26,1,47,55,14,125,4,52,4,42,102,59,137,165,34,30,3,0,0,0,0,17,48,114,6,6,7,3,1,47,0,0,1,55,6,2,7,70,129,50,74,98,16,75,0,19,0,0,7,6,7,120,40,66,105,69,7,45,21,23,96,104,8,82,53,41,29,150,150,31,98,18,2,115,22,18,15,2,0,47,74,56,112,115,66,53,229,30,72,70,23,13,5,1,16,1,0,7,133,66,27,76,70,0,30,105,28,3,1,2,1,17,17,134,88,11,12,3,19,3,0,44,24,1,0,39,55,60,43,110,9,109,111,90,40,9,22,6,28,5,45,69,120,49,95,92,13,40,0,99,14,89,39,46,97,70,42,30,148,98,21,66,42,0,85,0,54,15,106,61,97,18,81,16,106,4,0,19,43,0,47,0,30,21,91,147,209,46,84,31,79,31,26,0,0,3,18,23,86,64,133,48,39,0,2,0,18,0,46,212,38,156,27,0,9,60,84,0,88,172,81,91,75,8,54,0,29,0,47,61,15,124,5,48,4,50,108,48,141,160,34,30,2,0,0,1,0,13,50,107,5,6,7,2,1,55,0,0,0,41,9,1,8,69,134,56,70,94,14,81,0,11,0,0,4,12,10,120,58,79,101,78,7,44,10,24,101,97,4,82,61,41,33,162,150,16,110,20,7,113,26,25,17,1,0,47,85,58,123,118,82,50,230,34,64,70,24,16,13,2,5,1,0,6,90,68,29,71,74,0,29,114,26,2,0,2,2,15,16,110,100,29,12,1,55,4,0,77,27,0,0,37,44,45,38,103,13,106,113,88,40,11,12,6,30,17,40,46,126,197,98,90,19,38,0,108,13,80,40,36,82,39,16,17,141,96,19,56,30,0,76,0,36,15,105,55,94,32,86,16,136,4,0,18,53,0,35,0,19,20,97,153,241,43,89,35,76,28,23,0,0,6,11,28,90,61,151,46,45,0,1,0,7,0,37,190,39,158,33,0,10,78,78,0,83,164,60,84,102,8,58,0,31,1,48,55,16,121,3,50,9,49,118,48,141,139,45,32,2,0,0,0,0,14,51,88,2,3,3,1,1,50,0,0,0,46,10,0,4,68,134,56,75,101,15,73,0,8,1,1,5,11,12,88,69,75,68,62,6,39,2,25,14,60,6,65,59,37,36,88,145,7,111,18,8,110,35,20,19,2,0,49,82,64,128,110,64,54,230,37,69,76,21,15,10,1,5,0,0,4,103,68,30,71,64,0,27,104,24,1,1,3,1,15,14,125,132,36,13,2,23,2,0,44,28,0,0,41,52,58,34,102,11,108,112,87,41,11,18,7,35,14,26,63,203,95

Radius of gyration: 37.68 Å; Cα contacts (8 Å, |Δi|>4): 1965; chains: 4; bounding box: 66×93×105 Å

Secondary structure (DSSP, 8-state):
-EEEEEEEEEEESSSS-EEEEEEESS-----TT-EEEEESSSS-EEEEE--S-TTSTT-EEEEE---HHHHHHHHHHSEEEEEEEE-S-PPPS-SSS-EEEEEETT-HHHHHHHHHHHHHH-TT--EEEEEEESSGGG-TTHHHHHHHHHH-TTEEEEEEESSPPTT--SEES-HHHHHHHH-S--TT-EEEEES-HHHHHHHHHHHHHHS---GGGEE-THHHH-/-B--EEEEEEEESSSS-EEEEEEESS-----TT-EEEEESSSS-EEEEE--S-TT-TT-EEEEE---HHHHHHHHTTSEE-EEEEE-S-PPPS--SS-EEEEE-SSTHHHHHHHHHHHHHH-TT--EEEEEEESSGGG-TTHHHHHHHHHH-TTEEEEEEESS--TT--SB-S-HHHHHHHH-S--TT-EEEEES-HHHHHHHHHHHHHHS---GGGEE-GGGGT-/-EEEEEEEEEEESSSS-EEEEEEESS-----TT-EEEEESSSS-EEEEE--S-TT--S-EEEEE---HHHHHHHHHHSEEEEEEEE-S-PPPS-SSS-EEEEE-TT-HHHHHHHHHHHHHH-TT--EEEEEEESSGGG-TTHHHHHHHHHH-TTEEEEEEESS--TT--SB-S-HHHHHHHH-S--TT-EEEEES-HHHHHHHHHHHHHHH---GGGEE-GGGG--/-EEEEEEEEEEE-SSS-EEEEEEESS-----TT-EEEEEEETTEEEEEE--S-TT--S-EEEEE---HHHHHHHHHHSEEEEEEEE-S-PPP--SSS-EEEEEESSTHHHHHHHHHHHHHH-TT--EEEEEEESSGGGSTTHHHHHHHHHH-TTEEEEEEESS--TT--SB-S-HHHHHHHH-S--TT-EEEEEE-HHHHHHHHHHHHHHS---GGGEE-GGGS--

B-factor: mean 33.03, std 26.42, range [2.27, 241.77]